Protein 6F55 (pdb70)

B-factor: mean 34.38, std 22.96, range [0.01, 75.54]

Organism: Gallus gallus (NCBI:txid9031)

Solvent-accessible surface area: 6065 Å² total; per-residue (Å²): 221,197,111,82,34,42,108,9,115,3,78,32,88,90,101,7,93,105,112,112,27,9,45,2,123,66,41,60,62,2,75,55,54,47,144,96,58,181,64,7,2,2,80,0,114,22,128,97,49,119,93,3,9,4,0,16,46,5,14,112,133,41,41,176,90,118,139,86,177,9,108,10,26,53,103,42,56,107,107,146,139,282

Sequence (82 aa):
MKVPGVRVRALYDYTGQEADELSFKAGEELMKISEEDEQGWCKGRLLTGHVGLYPANYVEKVGLAAATKGPAPNPPPILKVWMKVPGVRVRALYDYTGQEADELSFKAGEELMKISEEDEQGWCKGRLLTGHVGLYPANYVEKVGLAAATKGPAPNPPPILKVWMKVPGVRVRALYDYTGQEADELSFKAGEELMKISEEDEQGWCKGRLLTGHVGLYPANYVEKVGLAAATKGPAPNPPPILKVWMKVPGVRVRALYDYTGQEADELSFKAGEELMKISEEDEQGWCKGRLLTGHVGLYPANYVEKVGLAAATKGPAPNPPPILKVWMKVPGVRVRALYDYTGQEADELSFKAGEELMKISEEDEQGWCKGRLLTGHVGLYPANYVEKVGLAAATKGPAPNPPPILKVWMKVPGVRVRALYDYTGQEADELSFKAGEELMKISEEDEQGWCKGRLLTGHVGLYPANYVEKVGLAAATKGPAPNPPPILKVWMKVPGVRVRALYDYTGQEADELSFKAGEELMKISEEDEQGWCKGRLLTGHVGLYPANYVEKVGLAAATKGPAPNPPPILKVWMKVPGVRVRALYDYTGQEADELSFKAGEELMKISEEDEQGWCKGRLLTGHVGLYPANYVEKVGLAAATKGPAPNPPPILKVWMKVPGVRVRALYDYTGQEADELSFKAGEELMKISEEDEQGWCKGRLLTGHVGLYPANYVEKVGLAAATKGPAPNPPPILKVWMKVPGVRVRALYDYTGQEADELSFKAGEELMKISEEDEQGWCKGRLLTGHVGLYPANYVEKVGLAAATKGPAPNPPPILKVW

Secondary structure (DSSP, 8-state):
--S--EEEEESS--B-SSTTB-B--TT-EEEEEEEEPTTSEEEEEETT--EEEEEGGGEEE-SS---/--S--SPSP-SSS--

Radius of gyration: 12.19 Å; Cα contacts (8 Å, |Δi|>4): 163; chains: 2; bounding box: 37×34×23 Å

Foldseek 3Di:
DAFWWFWKAFQAADQDDDPFAGGDHHGFTWTFRADQDPQQWTWTAGPVRDTGIDRNVRIDGDDDDDD/DPDDDPDDDDDDPSD

InterPro domains:
  IPR001060 FCH domain [PF00611] (22-96)
  IPR001060 FCH domain [SM00055] (14-102)
  IPR001452 SH3 domain [PF14604] (383-433)
  IPR001452 SH3 domain [PR00452] (379-389)
  IPR001452 SH3 domain [PR00452] (393-408)
  IPR001452 SH3 domain [PR00452] (423-435)
  IPR001452 SH3 domain [PS50002] (376-437)
  IPR001452 SH3 domain [SM00326] (379-436)
  IPR027267 AH/BAR domain superfamily [G3DSA:1.20.1270.60] (1-291)
  IPR027267 AH/BAR domain superfamily [SSF103657] (21-302)
  IPR031160 F-BAR domain [PS51741] (10-280)
  IPR036028 SH3-like domain superfamily [SSF50044] (376-435)

CATH classification: 2.30.30.40

Structure (mmCIF, N/CA/C/O backbone):
data_6F55
#
_entry.id   6F55
#
_cell.length_a   1.000
_cell.length_b   1.000
_cell.length_c   1.000
_cell.angle_alpha   90.00
_cell.angle_beta   90.00
_cell.angle_gamma   90.00
#
_symmetry.space_group_name_H-M   'P 1'
#
loop_
_entity.id
_entity.type
_entity.pdbx_description
1 polymer 'PACSIN 3'
2 polymer PRR
#
loop_
_atom_site.group_PDB
_atom_site.id
_atom_site.type_symbol
_atom_site.label_atom_id
_atom_site.label_alt_id
_atom_site.label_comp_id
_atom_site.label_asym_id
_atom_site.label_entity_id
_atom_site.label_seq_id
_atom_site.pdbx_PDB_ins_code
_atom_site.Cartn_x
_atom_site.Cartn_y
_atom_site.Cartn_z
_atom_site.occupancy
_atom_site.B_iso_or_equiv
_atom_site.auth_seq_id
_atom_site.auth_comp_id
_atom_site.auth_asym_id
_atom_site.auth_atom_id
_atom_site.pdbx_PDB_model_num
ATOM 1 N N . MET A 1 1 ? -20.253 7.761 7.091 1.00 75.54 1 MET A N 1
ATOM 2 C CA . MET A 1 1 ? -18.852 7.995 6.722 1.00 14.31 1 MET A CA 1
ATOM 3 C C . MET A 1 1 ? -18.009 7.790 7.966 1.00 71.32 1 MET A C 1
ATOM 4 O O . MET A 1 1 ? -17.948 8.674 8.821 1.00 73.54 1 MET A O 1
ATOM 18 N N . LYS A 1 2 ? -17.347 6.636 8.079 1.00 53.54 2 LYS A N 1
ATOM 19 C CA . LYS A 1 2 ? -16.514 6.293 9.230 1.00 73.42 2 LYS A CA 1
ATOM 20 C C . LYS A 1 2 ? -15.093 5.951 8.800 1.00 32.20 2 LYS A C 1
ATOM 21 O O . LYS A 1 2 ? -14.150 6.342 9.488 1.00 64.35 2 LYS A O 1
ATOM 40 N N . VAL A 1 3 ? -14.917 5.257 7.673 1.00 22.25 3 VAL A N 1
ATOM 41 C CA . VAL A 1 3 ? -13.604 4.892 7.157 1.00 20.23 3 VAL A CA 1
ATOM 42 C C . VAL A 1 3 ? -13.606 5.122 5.639 1.00 71.32 3 VAL A C 1
ATOM 43 O O . VAL A 1 3 ? -13.808 4.175 4.872 1.00 63.45 3 VAL A O 1
ATOM 56 N N . PRO A 1 4 ? -13.439 6.370 5.165 1.00 73.53 4 PRO A N 1
ATOM 57 C CA . PRO A 1 4 ? -13.398 6.648 3.735 1.00 60.22 4 PRO A CA 1
ATOM 58 C C . PRO A 1 4 ? -12.081 6.083 3.170 1.00 61.41 4 PRO A C 1
ATOM 59 O O . PRO A 1 4 ? -11.214 5.607 3.914 1.00 44.54 4 PRO A O 1
ATOM 70 N N . GLY A 1 5 ? -11.914 6.073 1.846 1.00 23.40 5 GLY A N 1
ATOM 71 C CA . GLY A 1 5 ? -10.696 5.562 1.247 1.00 21.22 5 GLY A CA 1
ATOM 72 C C . GLY A 1 5 ? -9.541 6.478 1.629 1.00 74.22 5 GLY A C 1
ATOM 73 O O . GLY A 1 5 ? -9.665 7.702 1.503 1.00 41.02 5 GLY A O 1
ATOM 77 N N . VAL A 1 6 ? -8.390 5.904 1.995 1.00 54.53 6 VAL A N 1
ATOM 78 C CA . VAL A 1 6 ? -7.240 6.727 2.363 1.00 35.21 6 VAL A CA 1
ATOM 79 C C . VAL A 1 6 ? -6.410 6.703 1.090 1.00 54.03 6 VAL A C 1
ATOM 80 O O . VAL A 1 6 ? -5.950 5.647 0.654 1.00 35.13 6 VAL A O 1
ATOM 93 N N . ARG A 1 7 ? -6.241 7.865 0.470 1.00 34.24 7 ARG A N 1
ATOM 94 C CA . ARG A 1 7 ? -5.507 8.013 -0.773 1.00 31.41 7 ARG A CA 1
ATOM 95 C C . ARG A 1 7 ? -4.005 7.926 -0.552 1.00 2.22 7 ARG A C 1
ATOM 96 O O . ARG A 1 7 ? -3.453 8.780 0.146 1.00 42.34 7 ARG A O 1
ATOM 117 N N . VAL A 1 8 ? -3.348 6.922 -1.123 1.00 63.22 8 VAL A N 1
ATOM 118 C CA . VAL A 1 8 ? -1.893 6.766 -1.025 1.00 4.13 8 VAL A CA 1
ATOM 119 C C . VAL A 1 8 ? -1.351 6.488 -2.421 1.00 24.13 8 VAL A C 1
ATOM 120 O O . VAL A 1 8 ? -2.093 6.052 -3.307 1.00 2.22 8 VAL A O 1
ATOM 133 N N . ARG A 1 9 ? -0.052 6.713 -2.601 1.00 51.42 9 ARG A N 1
ATOM 134 C CA . ARG A 1 9 ? 0.666 6.527 -3.846 1.00 4.53 9 ARG A CA 1
ATOM 135 C C . ARG A 1 9 ? 1.900 5.685 -3.588 1.00 52.25 9 ARG A C 1
ATOM 136 O O . ARG A 1 9 ? 2.579 5.903 -2.578 1.00 42.34 9 ARG A O 1
ATOM 157 N N . ALA A 1 10 ? 2.184 4.726 -4.466 1.00 11.12 10 ALA A N 1
ATOM 158 C CA . ALA A 1 10 ? 3.366 3.886 -4.282 1.00 5.00 10 ALA A CA 1
ATOM 159 C C . ALA A 1 10 ? 4.625 4.604 -4.736 1.00 44.13 10 ALA A C 1
ATOM 160 O O . ALA A 1 10 ? 4.626 5.275 -5.771 1.00 44.42 10 ALA A O 1
ATOM 167 N N . LEU A 1 11 ? 5.682 4.449 -3.938 1.00 42.52 11 LEU A N 1
ATOM 168 C CA . LEU A 1 11 ? 6.998 5.033 -4.171 1.00 45.35 11 LEU A CA 1
ATOM 169 C C . LEU A 1 11 ? 7.800 4.215 -5.195 1.00 44.32 11 LEU A C 1
ATOM 170 O O . LEU A 1 11 ? 8.827 4.694 -5.680 1.00 33.34 11 LEU A O 1
ATOM 186 N N . TYR A 1 12 ? 7.373 2.986 -5.499 1.00 25.52 12 TYR A N 1
ATOM 187 C CA . TYR A 1 12 ? 7.992 2.058 -6.443 1.00 34.31 12 TYR A CA 1
ATOM 188 C C . TYR A 1 12 ? 6.880 1.203 -7.068 1.00 11.44 12 TYR A C 1
ATOM 189 O O . TYR A 1 12 ? 5.708 1.331 -6.715 1.00 60.23 12 TYR A O 1
ATOM 207 N N . ASP A 1 13 ? 7.237 0.372 -8.038 1.00 35.22 13 ASP A N 1
ATOM 208 C CA . ASP A 1 13 ? 6.343 -0.520 -8.780 1.00 32.12 13 ASP A CA 1
ATOM 209 C C . ASP A 1 13 ? 6.548 -1.951 -8.277 1.00 32.20 13 ASP A C 1
ATOM 210 O O . ASP A 1 13 ? 7.606 -2.531 -8.541 1.00 34.23 13 ASP A O 1
ATOM 219 N N . TYR A 1 14 ? 5.596 -2.492 -7.505 1.00 65.15 14 TYR A N 1
ATOM 220 C CA . TYR A 1 14 ? 5.615 -3.840 -6.917 1.00 14.10 14 TYR A CA 1
ATOM 221 C C . TYR A 1 14 ? 4.256 -4.519 -7.152 1.00 1.43 14 TYR A C 1
ATOM 222 O O . TYR A 1 14 ? 3.248 -3.823 -7.323 1.00 34.23 14 TYR A O 1
ATOM 240 N N . THR A 1 15 ? 4.198 -5.856 -7.123 1.00 63.23 15 THR A N 1
ATOM 241 C CA . THR A 1 15 ? 2.964 -6.599 -7.350 1.00 64.24 15 THR A CA 1
ATOM 242 C C . THR A 1 15 ? 2.737 -7.695 -6.296 1.00 3.30 15 THR A C 1
ATOM 243 O O . THR A 1 15 ? 3.043 -8.878 -6.485 1.00 1.31 15 THR A O 1
ATOM 254 N N . GLY A 1 16 ? 2.202 -7.285 -5.141 1.00 42.14 16 GLY A N 1
ATOM 255 C CA . GLY A 1 16 ? 1.874 -8.194 -4.055 1.00 24.33 16 GLY A CA 1
ATOM 256 C C . GLY A 1 16 ? 3.042 -9.079 -3.624 1.00 53.23 16 GLY A C 1
ATOM 257 O O . GLY A 1 16 ? 4.204 -8.736 -3.831 1.00 63.13 16 GLY A O 1
ATOM 261 N N . GLN A 1 17 ? 2.719 -10.153 -2.900 1.00 41.42 17 GLN A N 1
ATOM 262 C CA . GLN A 1 17 ? 3.679 -11.164 -2.458 1.00 25.31 17 GLN A CA 1
ATOM 263 C C . GLN A 1 17 ? 3.186 -12.567 -2.841 1.00 15.12 17 GLN A C 1
ATOM 264 O O . GLN A 1 17 ? 3.974 -13.508 -2.906 1.00 3.12 17 GLN A O 1
ATOM 278 N N . GLU A 1 18 ? 1.882 -12.713 -3.086 1.00 20.43 18 GLU A N 1
ATOM 279 C CA . GLU A 1 18 ? 1.190 -13.926 -3.482 1.00 44.21 18 GLU A CA 1
ATOM 280 C C . GLU A 1 18 ? 0.053 -13.482 -4.414 1.00 54.03 18 GLU A C 1
ATOM 281 O O . GLU A 1 18 ? -0.146 -12.280 -4.632 1.00 3.44 18 GLU A O 1
ATOM 293 N N . ALA A 1 19 ? -0.723 -14.432 -4.941 1.00 2.20 19 ALA A N 1
ATOM 294 C CA . ALA A 1 19 ? -1.839 -14.180 -5.848 1.00 33.20 19 ALA A CA 1
ATOM 295 C C . ALA A 1 19 ? -3.066 -13.525 -5.188 1.00 74.31 19 ALA A C 1
ATOM 296 O O . ALA A 1 19 ? -4.045 -13.270 -5.884 1.00 54.54 19 ALA A O 1
ATOM 303 N N . ASP A 1 20 ? -3.070 -13.293 -3.874 1.00 44.41 20 ASP A N 1
ATOM 304 C CA . ASP A 1 20 ? -4.194 -12.686 -3.140 1.00 24.42 20 ASP A CA 1
ATOM 305 C C . ASP A 1 20 ? -3.974 -11.202 -2.850 1.00 54.23 20 ASP A C 1
ATOM 306 O O . ASP A 1 20 ? -4.843 -10.528 -2.279 1.00 74.34 20 ASP A O 1
ATOM 315 N N . GLU A 1 21 ? -2.829 -10.678 -3.271 1.00 2.52 21 GLU A N 1
ATOM 316 C CA . GLU A 1 21 ? -2.441 -9.303 -3.051 1.00 45.24 21 GLU A CA 1
ATOM 317 C C . GLU A 1 21 ? -2.669 -8.498 -4.330 1.00 12.10 21 GLU A C 1
ATOM 318 O O . GLU A 1 21 ? -2.753 -9.054 -5.427 1.00 15.30 21 GLU A O 1
ATOM 330 N N . LEU A 1 22 ? -2.820 -7.186 -4.162 1.00 22.55 22 LEU A N 1
ATOM 331 C CA . LEU A 1 22 ? -3.040 -6.181 -5.190 1.00 33.23 22 LEU A CA 1
ATOM 332 C C . LEU A 1 22 ? -1.740 -5.887 -5.922 1.00 61.44 22 LEU A C 1
ATOM 333 O O . LEU A 1 22 ? -0.644 -6.099 -5.394 1.00 64.41 22 LEU A O 1
ATOM 349 N N . SER A 1 23 ? -1.879 -5.257 -7.083 1.00 42.02 23 SER A N 1
ATOM 350 C CA . SER A 1 23 ? -0.767 -4.859 -7.912 1.00 15.23 23 SER A CA 1
ATOM 351 C C . SER A 1 23 ? -0.903 -3.365 -8.147 1.00 13.44 23 SER A C 1
ATOM 352 O O . SER A 1 23 ? -1.975 -2.895 -8.536 1.00 51.04 23 SER A O 1
ATOM 360 N N . PHE A 1 24 ? 0.154 -2.591 -7.917 1.00 24.53 24 PHE A N 1
ATOM 361 C CA . PHE A 1 24 ? 0.124 -1.154 -8.162 1.00 14.42 24 PHE A CA 1
ATOM 362 C C . PHE A 1 24 ? 1.336 -0.797 -9.024 1.00 74.22 24 PHE A C 1
ATOM 363 O O . PHE A 1 24 ? 2.234 -1.618 -9.214 1.00 72.12 24 PHE A O 1
ATOM 380 N N . LYS A 1 25 ? 1.348 0.405 -9.594 1.00 42.03 25 LYS A N 1
ATOM 381 C CA . LYS A 1 25 ? 2.434 0.904 -10.437 1.00 14.01 25 LYS A CA 1
ATOM 382 C C . LYS A 1 25 ? 3.099 2.063 -9.694 1.00 54.32 25 LYS A C 1
ATOM 383 O O . LYS A 1 25 ? 2.515 2.620 -8.757 1.00 64.41 25 LYS A O 1
ATOM 402 N N . ALA A 1 26 ? 4.338 2.398 -10.062 1.00 2.14 26 ALA A N 1
ATOM 403 C CA . ALA A 1 26 ? 5.047 3.499 -9.425 1.00 51.43 26 ALA A CA 1
ATOM 404 C C . ALA A 1 26 ? 4.263 4.774 -9.733 1.00 45.23 26 ALA A C 1
ATOM 405 O O . ALA A 1 26 ? 4.130 5.147 -10.901 1.00 40.41 26 ALA A O 1
ATOM 412 N N . GLY A 1 27 ? 3.772 5.459 -8.705 1.00 15.23 27 GLY A N 1
ATOM 413 C CA . GLY A 1 27 ? 2.995 6.679 -8.861 1.00 62.12 27 GLY A CA 1
ATOM 414 C C . GLY A 1 27 ? 1.486 6.439 -8.969 1.00 60.32 27 GLY A C 1
ATOM 415 O O . GLY A 1 27 ? 0.741 7.421 -8.987 1.00 31.33 27 GLY A O 1
ATOM 419 N N . GLU A 1 28 ? 1.036 5.179 -9.044 1.00 35.32 28 GLU A N 1
ATOM 420 C CA . GLU A 1 28 ? -0.384 4.828 -9.119 1.00 64.32 28 GLU A CA 1
ATOM 421 C C . GLU A 1 28 ? -1.016 5.208 -7.774 1.00 53.02 28 GLU A C 1
ATOM 422 O O . GLU A 1 28 ? -0.314 5.290 -6.762 1.00 12.00 28 GLU A O 1
ATOM 434 N N . GLU A 1 29 ? -2.328 5.403 -7.725 1.00 40.14 29 GLU A N 1
ATOM 435 C CA . GLU A 1 29 ? -3.050 5.765 -6.514 1.00 71.34 29 GLU A CA 1
ATOM 436 C C . GLU A 1 29 ? -3.990 4.638 -6.111 1.00 25.54 29 GLU A C 1
ATOM 437 O O . GLU A 1 29 ? -4.705 4.068 -6.934 1.00 23.42 29 GLU A O 1
ATOM 449 N N . LEU A 1 30 ? -4.042 4.335 -4.821 1.00 34.44 30 LEU A N 1
ATOM 450 C CA . LEU A 1 30 ? -4.883 3.290 -4.247 1.00 51.14 30 LEU A CA 1
ATOM 451 C C . LEU A 1 30 ? -5.593 3.852 -3.019 1.00 41.01 30 LEU A C 1
ATOM 452 O O . LEU A 1 30 ? -5.127 4.823 -2.411 1.00 51.23 30 LEU A O 1
ATOM 468 N N . MET A 1 31 ? -6.705 3.220 -2.635 1.00 23.12 31 MET A N 1
ATOM 469 C CA . MET A 1 31 ? -7.503 3.628 -1.495 1.00 53.11 31 MET A CA 1
ATOM 470 C C . MET A 1 31 ? -7.514 2.537 -0.445 1.00 32.25 31 MET A C 1
ATOM 471 O O . MET A 1 31 ? -8.104 1.479 -0.649 1.00 40.33 31 MET A O 1
ATOM 485 N N . LYS A 1 32 ? -6.836 2.734 0.679 1.00 0.00 32 LYS A N 1
ATOM 486 C CA . LYS A 1 32 ? -6.868 1.719 1.724 1.00 1.02 32 LYS A CA 1
ATOM 487 C C . LYS A 1 32 ? -8.279 1.682 2.282 1.00 14.32 32 LYS A C 1
ATOM 488 O O . LYS A 1 32 ? -8.921 2.735 2.377 1.00 14.22 32 LYS A O 1
ATOM 507 N N . ILE A 1 33 ? -8.731 0.494 2.687 1.00 43.03 33 ILE A N 1
ATOM 508 C CA . ILE A 1 33 ? -10.062 0.320 3.243 1.00 22.14 33 ILE A CA 1
ATOM 509 C C . ILE A 1 33 ? -10.035 -0.378 4.612 1.00 60.14 33 ILE A C 1
ATOM 510 O O . ILE A 1 33 ? -10.976 -0.239 5.399 1.00 32.20 33 ILE A O 1
ATOM 526 N N . SER A 1 34 ? -8.957 -1.083 4.944 1.00 42.45 34 SER A N 1
ATOM 527 C CA . SER A 1 34 ? -8.785 -1.786 6.206 1.00 41.31 34 SER A CA 1
ATOM 528 C C . SER A 1 34 ? -7.510 -1.264 6.880 1.00 32.35 34 SER A C 1
ATOM 529 O O . SER A 1 34 ? -6.908 -0.312 6.402 1.00 3.45 34 SER A O 1
ATOM 537 N N . GLU A 1 35 ? -7.137 -1.782 8.042 1.00 32.10 35 GLU A N 1
ATOM 538 C CA . GLU A 1 35 ? -5.957 -1.340 8.783 1.00 44.11 35 GLU A CA 1
ATOM 539 C C . GLU A 1 35 ? -4.702 -2.159 8.488 1.00 34.30 35 GLU A C 1
ATOM 540 O O . GLU A 1 35 ? -4.747 -3.192 7.809 1.00 40.45 35 GLU A O 1
ATOM 552 N N . GLU A 1 36 ? -3.579 -1.660 8.992 1.00 32.22 36 GLU A N 1
ATOM 553 C CA . GLU A 1 36 ? -2.268 -2.252 8.870 1.00 65.42 36 GLU A CA 1
ATOM 554 C C . GLU A 1 36 ? -2.110 -3.441 9.821 1.00 41.43 36 GLU A C 1
ATOM 555 O O . GLU A 1 36 ? -2.698 -3.483 10.907 1.00 60.12 36 GLU A O 1
ATOM 567 N N . ASP A 1 37 ? -1.312 -4.411 9.393 1.00 74.22 37 ASP A N 1
ATOM 568 C CA . ASP A 1 37 ? -0.974 -5.637 10.103 1.00 61.41 37 ASP A CA 1
ATOM 569 C C . ASP A 1 37 ? 0.424 -5.512 10.684 1.00 22.25 37 ASP A C 1
ATOM 570 O O . ASP A 1 37 ? 1.183 -4.606 10.335 1.00 41.45 37 ASP A O 1
ATOM 579 N N . GLU A 1 38 ? 0.828 -6.491 11.487 1.00 75.44 38 GLU A N 1
ATOM 580 C CA . GLU A 1 38 ? 2.139 -6.540 12.119 1.00 3.04 38 GLU A CA 1
ATOM 581 C C . GLU A 1 38 ? 3.280 -6.612 11.084 1.00 43.25 38 GLU A C 1
ATOM 582 O O . GLU A 1 38 ? 4.409 -6.218 11.368 1.00 20.50 38 GLU A O 1
ATOM 594 N N . GLN A 1 39 ? 2.995 -7.087 9.865 1.00 5.52 39 GLN A N 1
ATOM 595 C CA . GLN A 1 39 ? 3.930 -7.220 8.738 1.00 74.21 39 GLN A CA 1
ATOM 596 C C . GLN A 1 39 ? 3.893 -5.973 7.827 1.00 14.54 39 GLN A C 1
ATOM 597 O O . GLN A 1 39 ? 4.467 -5.971 6.731 1.00 1.05 39 GLN A O 1
ATOM 611 N N . GLY A 1 40 ? 3.181 -4.915 8.231 1.00 51.31 40 GLY A N 1
ATOM 612 C CA . GLY A 1 40 ? 3.063 -3.695 7.448 1.00 1.53 40 GLY A CA 1
ATOM 613 C C . GLY A 1 40 ? 2.183 -3.925 6.221 1.00 11.21 40 GLY A C 1
ATOM 614 O O . GLY A 1 40 ? 2.391 -3.317 5.170 1.00 24.20 40 GLY A O 1
ATOM 618 N N . TRP A 1 41 ? 1.294 -4.915 6.279 1.00 13.33 41 TRP A N 1
ATOM 619 C CA . TRP A 1 41 ? 0.367 -5.261 5.218 1.00 74.34 41 TRP A CA 1
ATOM 620 C C . TRP A 1 41 ? -0.884 -4.412 5.404 1.00 72.31 41 TRP A C 1
ATOM 621 O O . TRP A 1 41 ? -1.321 -4.260 6.543 1.00 64.44 41 TRP A O 1
ATOM 642 N N . CYS A 1 42 ? -1.466 -3.873 4.331 1.00 63.44 42 CYS A N 1
ATOM 643 C CA . CYS A 1 42 ? -2.684 -3.071 4.410 1.00 64.22 42 CYS A CA 1
ATOM 644 C C . CYS A 1 42 ? -3.641 -3.567 3.341 1.00 13.33 42 CYS A C 1
ATOM 645 O O . CYS A 1 42 ? -3.229 -3.834 2.215 1.00 61.14 42 CYS A O 1
ATOM 653 N N . LYS A 1 43 ? -4.924 -3.682 3.679 1.00 63.32 43 LYS A N 1
ATOM 654 C CA . LYS A 1 43 ? -5.953 -4.132 2.751 1.00 62.24 43 LYS A CA 1
ATOM 655 C C . LYS A 1 43 ? -6.618 -2.892 2.177 1.00 4.50 43 LYS A C 1
ATOM 656 O O . LYS A 1 43 ? -6.956 -1.958 2.917 1.00 21.35 43 LYS A O 1
ATOM 675 N N . GLY A 1 44 ? -6.787 -2.844 0.861 1.00 65.44 44 GLY A N 1
ATOM 676 C CA . GLY A 1 44 ? -7.389 -1.701 0.203 1.00 1.25 44 GLY A CA 1
ATOM 677 C C . GLY A 1 44 ? -8.004 -2.050 -1.132 1.00 74.32 44 GLY A C 1
ATOM 678 O O . GLY A 1 44 ? -8.152 -3.226 -1.487 1.00 74.12 44 GLY A O 1
ATOM 682 N N . ARG A 1 45 ? -8.421 -1.000 -1.837 1.00 63.42 45 ARG A N 1
ATOM 683 C CA . ARG A 1 45 ? -9.049 -1.065 -3.135 1.00 52.43 45 ARG A CA 1
ATOM 684 C C . ARG A 1 45 ? -8.410 -0.111 -4.117 1.00 21.30 45 ARG A C 1
ATOM 685 O O . ARG A 1 45 ? -8.174 1.063 -3.813 1.00 20.41 45 ARG A O 1
ATOM 706 N N . LEU A 1 46 ? -8.095 -0.631 -5.294 1.00 61.44 46 LEU A N 1
ATOM 707 C CA . LEU A 1 46 ? -7.537 0.194 -6.359 1.00 14.12 46 LEU A CA 1
ATOM 708 C C . LEU A 1 46 ? -8.700 1.000 -6.936 1.00 1.04 46 LEU A C 1
ATOM 709 O O . LEU A 1 46 ? -9.867 0.653 -6.746 1.00 63.14 46 LEU A O 1
ATOM 725 N N . LEU A 1 47 ? -8.400 2.045 -7.707 1.00 40.41 47 LEU A N 1
ATOM 726 C CA . LEU A 1 47 ? -9.434 2.875 -8.338 1.00 64.43 47 LEU A CA 1
ATOM 727 C C . LEU A 1 47 ? -10.296 2.076 -9.331 1.00 54.11 47 LEU A C 1
ATOM 728 O O . LEU A 1 47 ? -11.385 2.526 -9.680 1.00 2.14 47 LEU A O 1
ATOM 744 N N . THR A 1 48 ? -9.831 0.905 -9.778 1.00 53.01 48 THR A N 1
ATOM 745 C CA . THR A 1 48 ? -10.546 0.024 -10.697 1.00 25.53 48 THR A CA 1
ATOM 746 C C . THR A 1 48 ? -11.521 -0.898 -9.919 1.00 44.42 48 THR A C 1
ATOM 747 O O . THR A 1 48 ? -12.215 -1.734 -10.507 1.00 23.22 48 THR A O 1
ATOM 758 N N . GLY A 1 49 ? -11.550 -0.794 -8.583 1.00 22.24 49 GLY A N 1
ATOM 759 C CA . GLY A 1 49 ? -12.396 -1.582 -7.695 1.00 64.42 49 GLY A CA 1
ATOM 760 C C . GLY A 1 49 ? -11.747 -2.898 -7.255 1.00 31.41 49 GLY A C 1
ATOM 761 O O . GLY A 1 49 ? -12.377 -3.659 -6.513 1.00 60.21 49 GLY A O 1
ATOM 765 N N . HIS A 1 50 ? -10.526 -3.203 -7.719 1.00 44.02 50 HIS A N 1
ATOM 766 C CA . HIS A 1 50 ? -9.813 -4.425 -7.349 1.00 74.34 50 HIS A CA 1
ATOM 767 C C . HIS A 1 50 ? -9.556 -4.404 -5.851 1.00 1.41 50 HIS A C 1
ATOM 768 O O . HIS A 1 50 ? -9.248 -3.344 -5.310 1.00 53.13 50 HIS A O 1
ATOM 782 N N . VAL A 1 51 ? -9.666 -5.558 -5.197 1.00 4.04 51 VAL A N 1
ATOM 783 C CA . VAL A 1 51 ? -9.487 -5.742 -3.761 1.00 2.54 51 VAL A CA 1
ATOM 784 C C . VAL A 1 51 ? -8.300 -6.657 -3.466 1.00 4.13 51 VAL A C 1
ATOM 785 O O . VAL A 1 51 ? -7.989 -7.540 -4.267 1.00 75.24 51 VAL A O 1
ATOM 798 N N . GLY A 1 52 ? -7.651 -6.464 -2.318 1.00 44.43 52 GLY A N 1
ATOM 799 C CA . GLY A 1 52 ? -6.535 -7.294 -1.888 1.00 71.23 52 GLY A CA 1
ATOM 800 C C . GLY A 1 52 ? -5.676 -6.569 -0.864 1.00 53.04 52 GLY A C 1
ATOM 801 O O . GLY A 1 52 ? -6.084 -5.542 -0.310 1.00 53.54 52 GLY A O 1
ATOM 805 N N . LEU A 1 53 ? -4.515 -7.148 -0.577 1.00 34.25 53 LEU A N 1
ATOM 806 C CA . LEU A 1 53 ? -3.507 -6.630 0.342 1.00 34.52 53 LEU A CA 1
ATOM 807 C C . LEU A 1 53 ? -2.443 -5.918 -0.498 1.00 60.43 53 LEU A C 1
ATOM 808 O O . LEU A 1 53 ? -2.185 -6.324 -1.625 1.00 73.35 53 LEU A O 1
ATOM 824 N N . TYR A 1 54 ? -1.826 -4.853 0.001 1.00 12.33 54 TYR A N 1
ATOM 825 C CA . TYR A 1 54 ? -0.780 -4.085 -0.668 1.00 71.22 54 TYR A CA 1
ATOM 826 C C . TYR A 1 54 ? 0.278 -3.792 0.400 1.00 35.13 54 TYR A C 1
ATOM 827 O O . TYR A 1 54 ? -0.084 -3.548 1.561 1.00 74.12 54 TYR A O 1
ATOM 845 N N . PRO A 1 55 ? 1.577 -3.808 0.059 1.00 20.55 55 PRO A N 1
ATOM 846 C CA . PRO A 1 55 ? 2.599 -3.553 1.056 1.00 1.52 55 PRO A CA 1
ATOM 847 C C . PRO A 1 55 ? 2.574 -2.078 1.473 1.00 61.23 55 PRO A C 1
ATOM 848 O O . PRO A 1 55 ? 3.026 -1.215 0.718 1.00 23.33 55 PRO A O 1
ATOM 859 N N . ALA A 1 56 ? 2.061 -1.785 2.673 1.00 0.00 56 ALA A N 1
ATOM 860 C CA . ALA A 1 56 ? 1.964 -0.430 3.207 1.00 4.22 56 ALA A CA 1
ATOM 861 C C . ALA A 1 56 ? 3.328 0.248 3.237 1.00 21.13 56 ALA A C 1
ATOM 862 O O . ALA A 1 56 ? 3.438 1.425 2.902 1.00 12.23 56 ALA A O 1
ATOM 869 N N . ASN A 1 57 ? 4.369 -0.528 3.533 1.00 44.21 57 ASN A N 1
ATOM 870 C CA . ASN A 1 57 ? 5.747 -0.060 3.617 1.00 1.23 57 ASN A CA 1
ATOM 871 C C . ASN A 1 57 ? 6.292 0.484 2.291 1.00 51.41 57 ASN A C 1
ATOM 872 O O . ASN A 1 57 ? 7.372 1.064 2.281 1.00 25.33 57 ASN A O 1
ATOM 883 N N . TYR A 1 58 ? 5.607 0.280 1.160 1.00 14.03 58 TYR A N 1
ATOM 884 C CA . TYR A 1 58 ? 6.046 0.727 -0.161 1.00 64.52 58 TYR A CA 1
ATOM 885 C C . TYR A 1 58 ? 5.253 1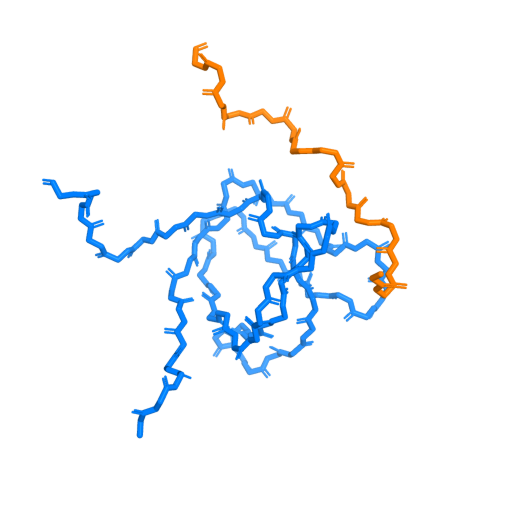.941 -0.667 1.00 32.43 58 TYR A C 1
ATOM 886 O O . TYR A 1 58 ? 5.479 2.382 -1.798 1.00 44.35 58 TYR A O 1
ATOM 904 N N . VAL A 1 59 ? 4.334 2.493 0.134 1.00 3.32 59 VAL A N 1
ATOM 905 C CA . VAL A 1 59 ? 3.506 3.626 -0.272 1.00 73.44 59 VAL A CA 1
ATOM 906 C C . VAL A 1 59 ? 3.440 4.705 0.819 1.00 61.15 59 VAL A C 1
ATOM 907 O O . VAL A 1 59 ? 3.909 4.511 1.945 1.00 24.14 59 VAL A O 1
ATOM 920 N N . GLU A 1 60 ? 2.893 5.873 0.484 1.00 75.23 60 GLU A N 1
ATOM 921 C CA . GLU A 1 60 ? 2.716 6.997 1.398 1.00 75.23 60 GLU A CA 1
ATOM 922 C C . GLU A 1 60 ? 1.539 7.843 0.915 1.00 2.13 60 GLU A C 1
ATOM 923 O O . GLU A 1 60 ? 1.073 7.682 -0.216 1.00 22.34 60 GLU A O 1
ATOM 935 N N . LYS A 1 61 ? 1.013 8.709 1.781 1.00 34.32 61 LYS A N 1
ATOM 936 C CA . LYS A 1 61 ? -0.117 9.564 1.450 1.00 55.24 61 LYS A CA 1
ATOM 937 C C . LYS A 1 61 ? 0.250 10.575 0.397 1.00 72.44 61 LYS A C 1
ATOM 938 O O . LYS A 1 61 ? 1.413 10.936 0.206 1.00 23.34 61 LYS A O 1
ATOM 957 N N . VAL A 1 62 ? -0.792 11.039 -0.275 1.00 12.45 62 VAL A N 1
ATOM 958 C CA . VAL A 1 62 ? -0.701 12.046 -1.306 1.00 33.14 62 VAL A CA 1
ATOM 959 C C . VAL A 1 62 ? -1.957 12.918 -1.150 1.00 53.31 62 VAL A C 1
ATOM 960 O O . VAL A 1 62 ? -2.691 13.209 -2.091 1.00 60.31 62 VAL A O 1
ATOM 973 N N . GLY A 1 63 ? -2.248 13.265 0.107 1.00 5.55 63 GLY A N 1
ATOM 974 C CA . GLY A 1 63 ? -3.397 14.050 0.502 1.00 43.02 63 GLY A CA 1
ATOM 975 C C . GLY A 1 63 ? -3.055 15.514 0.686 1.00 60.22 63 GLY A C 1
ATOM 976 O O . GLY A 1 63 ? -3.393 16.334 -0.168 1.00 60.43 63 GLY A O 1
ATOM 980 N N . LEU A 1 64 ? -2.429 15.865 1.803 1.00 71.33 64 LEU A N 1
ATOM 981 C CA . LEU A 1 64 ? -2.043 17.222 2.163 1.00 54.15 64 LEU A CA 1
ATOM 982 C C . LEU A 1 64 ? -0.620 17.198 2.708 1.00 64.35 64 LEU A C 1
ATOM 983 O O . LEU A 1 64 ? -0.006 16.129 2.775 1.00 44.03 64 LEU A O 1
ATOM 999 N N . ALA A 1 65 ? -0.072 18.355 3.073 1.00 23.20 65 ALA A N 1
ATOM 1000 C CA . ALA A 1 65 ? 1.273 18.432 3.634 1.00 73.14 65 ALA A CA 1
ATOM 1001 C C . ALA A 1 65 ? 1.290 17.686 4.982 1.00 1.51 65 ALA A C 1
ATOM 1002 O O . ALA A 1 65 ? 0.230 17.341 5.521 1.00 1.00 65 ALA A O 1
ATOM 1009 N N . ALA A 1 66 ? 2.476 17.418 5.537 1.00 20.11 66 ALA A N 1
ATOM 1010 C CA . ALA A 1 66 ? 2.589 16.726 6.824 1.00 1.22 66 ALA A CA 1
ATOM 1011 C C . ALA A 1 66 ? 2.034 17.584 7.977 1.00 5.34 66 ALA A C 1
ATOM 1012 O O . ALA A 1 66 ? 1.703 17.032 9.033 1.00 73.22 66 ALA A O 1
ATOM 1019 N N . ALA A 1 67 ? 1.872 18.889 7.717 1.00 72.33 67 ALA A N 1
ATOM 1020 C CA . ALA A 1 67 ? 1.382 20.018 8.495 1.00 53.54 67 ALA A CA 1
ATOM 1021 C C . ALA A 1 67 ? 2.558 20.962 8.630 1.00 60.44 67 ALA A C 1
ATOM 1022 O O . ALA A 1 67 ? 2.530 22.017 7.976 1.00 42.15 67 ALA A O 1
ATOM 1029 N N . THR B 2 1 ? -0.247 -12.384 10.430 1.00 14.30 101 THR B N 1
ATOM 1030 C CA . THR B 2 1 ? -0.712 -11.752 9.188 1.00 54.14 101 THR B CA 1
ATOM 1031 C C . THR B 2 1 ? -1.124 -12.841 8.188 1.00 22.10 101 THR B C 1
ATOM 1032 O O . THR B 2 1 ? -1.006 -14.024 8.508 1.00 65.35 101 THR B O 1
ATOM 1043 N N . LYS B 2 2 ? -1.608 -12.466 6.993 1.00 0.32 102 LYS B N 1
ATOM 1044 C CA . LYS B 2 2 ? -1.994 -13.434 5.966 1.00 4.04 102 LYS B CA 1
ATOM 1045 C C . LYS B 2 2 ? -0.751 -14.209 5.535 1.00 4.52 102 LYS B C 1
ATOM 1046 O O . LYS B 2 2 ? -0.671 -15.404 5.830 1.00 13.43 102 LYS B O 1
ATOM 1065 N N . GLY B 2 3 ? 0.221 -13.524 4.924 1.00 21.21 103 GLY B N 1
ATOM 1066 C CA . GLY B 2 3 ? 1.475 -14.095 4.457 1.00 60.45 103 GLY B CA 1
ATOM 1067 C C . GLY B 2 3 ? 2.653 -13.168 4.745 1.00 4.40 103 GLY B C 1
ATOM 1068 O O . GLY B 2 3 ? 2.442 -11.966 4.928 1.00 2.51 103 GLY B O 1
ATOM 1072 N N . PRO B 2 4 ? 3.894 -13.680 4.758 1.00 45.23 104 PRO B N 1
ATOM 1073 C CA . PRO B 2 4 ? 5.086 -12.888 5.030 1.00 64.32 104 PRO B CA 1
ATOM 1074 C C . PRO B 2 4 ? 5.364 -11.919 3.880 1.00 44.25 104 PRO B C 1
ATOM 1075 O O . PRO B 2 4 ? 5.871 -12.306 2.827 1.00 21.31 104 PRO B O 1
ATOM 1086 N N . ALA B 2 5 ? 5.042 -10.650 4.123 1.00 40.11 105 ALA B N 1
ATOM 1087 C CA . ALA B 2 5 ? 5.176 -9.497 3.245 1.00 53.24 105 ALA B CA 1
ATOM 1088 C C . ALA B 2 5 ? 6.556 -9.348 2.571 1.00 24.40 105 ALA B C 1
ATOM 1089 O O . ALA B 2 5 ? 7.534 -9.985 2.972 1.00 4.11 105 ALA B O 1
ATOM 1096 N N . PRO B 2 6 ? 6.668 -8.449 1.570 1.00 75.23 106 PRO B N 1
ATOM 1097 C CA . PRO B 2 6 ? 7.932 -8.185 0.873 1.00 31.52 106 PRO B CA 1
ATOM 1098 C C . PRO B 2 6 ? 8.918 -7.384 1.727 1.00 35.24 106 PRO B C 1
ATOM 1099 O O . PRO B 2 6 ? 10.079 -7.178 1.363 1.00 74.43 106 PRO B O 1
ATOM 1110 N N . ASN B 2 7 ? 8.400 -6.915 2.853 1.00 25.54 107 ASN B N 1
ATOM 1111 C CA . ASN B 2 7 ? 9.037 -6.130 3.907 1.00 33.33 107 ASN B CA 1
ATOM 1112 C C . ASN B 2 7 ? 10.372 -6.765 4.350 1.00 3.43 107 ASN B C 1
ATOM 1113 O O . ASN B 2 7 ? 10.523 -7.989 4.252 1.00 44.41 107 ASN B O 1
ATOM 1124 N N . PRO B 2 8 ? 11.334 -5.984 4.879 1.00 52.23 108 PRO B N 1
ATOM 1125 C CA . PRO B 2 8 ? 11.291 -4.540 5.093 1.00 52.33 108 PRO B CA 1
ATOM 1126 C C . PRO B 2 8 ? 11.263 -3.762 3.759 1.00 31.41 108 PRO B C 1
ATOM 1127 O O . PRO B 2 8 ? 11.475 -4.358 2.698 1.00 14.00 108 PRO B O 1
ATOM 1138 N N . PRO B 2 9 ? 10.980 -2.447 3.764 1.00 23.14 109 PRO B N 1
ATOM 1139 C CA . PRO B 2 9 ? 10.947 -1.662 2.536 1.00 60.23 109 PRO B CA 1
ATOM 1140 C C . PRO B 2 9 ? 12.312 -1.673 1.823 1.00 54.55 109 PRO B C 1
ATOM 1141 O O . PRO B 2 9 ? 13.336 -1.941 2.458 1.00 5.20 109 PRO B O 1
ATOM 1152 N N . PRO B 2 10 ? 12.355 -1.355 0.516 1.00 1.14 110 PRO B N 1
ATOM 1153 C CA . PRO B 2 10 ? 13.580 -1.371 -0.262 1.00 4.41 110 PRO B CA 1
ATOM 1154 C C . PRO B 2 10 ? 14.508 -0.183 0.009 1.00 20.25 110 PRO B C 1
ATOM 1155 O O . PRO B 2 10 ? 15.642 -0.402 0.440 1.00 33.24 110 PRO B O 1
ATOM 1166 N N . ILE B 2 11 ? 14.075 1.055 -0.249 1.00 52.42 111 ILE B N 1
ATOM 1167 C CA . ILE B 2 11 ? 14.876 2.266 -0.065 1.00 63.41 111 ILE B CA 1
ATOM 1168 C C . ILE B 2 11 ? 13.995 3.389 0.531 1.00 20.30 111 ILE B C 1
ATOM 1169 O O . ILE B 2 11 ? 13.174 3.108 1.405 1.00 3.32 111 ILE B O 1
ATOM 1185 N N . LEU B 2 12 ? 14.204 4.640 0.094 1.00 2.20 112 LEU B N 1
ATOM 1186 C CA . LEU B 2 12 ? 13.519 5.886 0.453 1.00 4.42 112 LEU B CA 1
ATOM 1187 C C . LEU B 2 12 ? 13.148 5.989 1.943 1.00 12.41 112 LEU B C 1
ATOM 1188 O O . LEU B 2 12 ? 11.987 5.833 2.326 1.00 32.32 112 LEU B O 1
ATOM 1204 N N . LYS B 2 13 ? 14.144 6.241 2.801 1.00 21.35 113 LYS B N 1
ATOM 1205 C CA . LYS B 2 13 ? 13.957 6.388 4.247 1.00 14.01 113 LYS B CA 1
ATOM 1206 C C . LYS B 2 13 ? 15.059 7.231 4.890 1.00 35.30 113 LYS B C 1
ATOM 1207 O O . LYS B 2 13 ? 14.818 8.373 5.278 1.00 24.11 113 LYS B O 1
ATOM 1226 N N . VAL B 2 14 ? 16.271 6.682 4.965 1.00 72.45 114 VAL B N 1
ATOM 1227 C CA . VAL B 2 14 ? 17.473 7.249 5.563 1.00 3.20 114 VAL B CA 1
ATOM 1228 C C . VAL B 2 14 ? 17.904 8.572 4.952 1.00 0.45 114 VAL B C 1
ATOM 1229 O O . VAL B 2 14 ? 18.466 9.398 5.671 1.00 12.04 114 VAL B O 1
ATOM 1242 N N . TRP B 2 15 ? 17.562 8.792 3.683 1.00 33.22 115 TRP B N 1
ATOM 1243 C CA . TRP B 2 15 ? 17.921 10.006 2.953 1.00 1.14 115 TRP B CA 1
ATOM 1244 C C . TRP B 2 15 ? 19.434 10.179 3.040 1.00 61.14 115 TRP B C 1
ATOM 1245 O O . TRP B 2 15 ? 20.131 9.239 2.602 1.00 54.51 115 TRP B O 1
ATOM 1266 N N . MET A 1 1 ? -16.400 8.257 15.195 1.00 51.45 1 MET A N 2
ATOM 1267 C CA . MET A 1 1 ? -15.276 7.725 14.417 1.00 42.15 1 MET A CA 2
ATOM 1268 C C . MET A 1 1 ? -15.759 7.000 13.169 1.00 72.11 1 MET A C 2
ATOM 1269 O O . MET A 1 1 ? -16.792 6.328 13.199 1.00 3.34 1 MET A O 2
ATOM 1283 N N . LYS A 1 2 ? -15.061 7.232 12.055 1.00 71.41 2 LYS A N 2
ATOM 1284 C CA . LYS A 1 2 ? -15.258 6.665 10.719 1.00 43.21 2 LYS A CA 2
ATOM 1285 C C . LYS A 1 2 ? -13.890 6.687 10.042 1.00 22.33 2 LYS A C 2
ATOM 1286 O O . LYS A 1 2 ? -13.036 7.489 10.448 1.00 54.41 2 LYS A O 2
ATOM 1305 N N . VAL A 1 3 ? -13.670 5.890 8.993 1.00 14.34 3 VAL A N 2
ATOM 1306 C CA . VAL A 1 3 ? -12.389 5.862 8.295 1.00 13.44 3 VAL A CA 2
ATOM 1307 C C . VAL A 1 3 ? -12.591 5.720 6.778 1.00 32.13 3 VAL A C 2
ATOM 1308 O O . VAL A 1 3 ? -12.780 4.604 6.280 1.00 13.34 3 VAL A O 2
ATOM 1321 N N . PRO A 1 4 ? -12.597 6.822 6.005 1.00 52.01 4 PRO A N 2
ATOM 1322 C CA . PRO A 1 4 ? -12.735 6.730 4.558 1.00 34.55 4 PRO A CA 2
ATOM 1323 C C . PRO A 1 4 ? -11.434 6.157 3.980 1.00 72.30 4 PRO A C 2
ATOM 1324 O O . PRO A 1 4 ? -10.437 6.016 4.707 1.00 14.13 4 PRO A O 2
ATOM 1335 N N . GLY A 1 5 ? -11.427 5.806 2.690 1.00 42.54 5 GLY A N 2
ATOM 1336 C CA . GLY A 1 5 ? -10.238 5.259 2.068 1.00 54.21 5 GLY A CA 2
ATOM 1337 C C . GLY A 1 5 ? -9.106 6.278 2.128 1.00 60.32 5 GLY A C 2
ATOM 1338 O O . GLY A 1 5 ? -9.347 7.469 1.929 1.00 10.13 5 GLY A O 2
ATOM 1342 N N . VAL A 1 6 ? -7.875 5.822 2.366 1.00 63.21 6 VAL A N 2
ATOM 1343 C CA . VAL A 1 6 ? -6.725 6.722 2.447 1.00 4.21 6 VAL A CA 2
ATOM 1344 C C . VAL A 1 6 ? -6.015 6.604 1.108 1.00 73.22 6 VAL A C 2
ATOM 1345 O O . VAL A 1 6 ? -5.564 5.511 0.765 1.00 63.04 6 VAL A O 2
ATOM 1358 N N . ARG A 1 7 ? -5.963 7.699 0.338 1.00 61.10 7 ARG A N 2
ATOM 1359 C CA . ARG A 1 7 ? -5.286 7.701 -0.957 1.00 51.21 7 ARG A CA 2
ATOM 1360 C C . ARG A 1 7 ? -3.795 7.676 -0.662 1.00 74.02 7 ARG A C 2
ATOM 1361 O O . ARG A 1 7 ? -3.326 8.525 0.099 1.00 60.10 7 ARG A O 2
ATOM 1382 N N . VAL A 1 8 ? -3.056 6.725 -1.215 1.00 22.01 8 VAL A N 2
ATOM 1383 C CA . VAL A 1 8 ? -1.619 6.585 -1.002 1.00 11.24 8 VAL A CA 2
ATOM 1384 C C . VAL A 1 8 ? -0.978 6.296 -2.362 1.00 74.24 8 VAL A C 2
ATOM 1385 O O . VAL A 1 8 ? -1.562 5.571 -3.173 1.00 75.34 8 VAL A O 2
ATOM 1398 N N . ARG A 1 9 ? 0.177 6.909 -2.648 1.00 51.32 9 ARG A N 2
ATOM 1399 C CA . ARG A 1 9 ? 0.898 6.761 -3.909 1.00 22.43 9 ARG A CA 2
ATOM 1400 C C . ARG A 1 9 ? 2.073 5.817 -3.742 1.00 33.10 9 ARG A C 2
ATOM 1401 O O . ARG A 1 9 ? 2.825 5.891 -2.771 1.00 11.54 9 ARG A O 2
ATOM 1422 N N . ALA A 1 10 ? 2.204 4.911 -4.698 1.00 13.15 10 ALA A N 2
ATOM 1423 C CA . ALA A 1 10 ? 3.259 3.924 -4.760 1.00 13.32 10 ALA A CA 2
ATOM 1424 C C . ALA A 1 10 ? 4.532 4.592 -5.256 1.00 42.22 10 ALA A C 2
ATOM 1425 O O . ALA A 1 10 ? 4.526 5.135 -6.363 1.00 21.03 10 ALA A O 2
ATOM 1432 N N . LEU A 1 11 ? 5.606 4.565 -4.463 1.00 3.13 11 LEU A N 2
ATOM 1433 C CA . LEU A 1 11 ? 6.876 5.169 -4.870 1.00 12.15 11 LEU A CA 2
ATOM 1434 C C . LEU A 1 11 ? 7.765 4.162 -5.607 1.00 54.12 11 LEU A C 2
ATOM 1435 O O . LEU A 1 11 ? 8.733 4.584 -6.243 1.00 64.21 11 LEU A O 2
ATOM 1451 N N . TYR A 1 12 ? 7.438 2.867 -5.554 1.00 14.33 12 TYR A N 2
ATOM 1452 C CA . TYR A 1 12 ? 8.151 1.754 -6.181 1.00 65.15 12 TYR A CA 2
ATOM 1453 C C . TYR A 1 12 ? 7.106 0.937 -6.940 1.00 24.11 12 TYR A C 2
ATOM 1454 O O . TYR A 1 12 ? 5.903 1.102 -6.722 1.00 62.51 12 TYR A O 2
ATOM 1472 N N . ASP A 1 13 ? 7.528 -0.034 -7.743 1.00 35.04 13 ASP A N 2
ATOM 1473 C CA . ASP A 1 13 ? 6.648 -0.875 -8.555 1.00 30.53 13 ASP A CA 2
ATOM 1474 C C . ASP A 1 13 ? 6.779 -2.357 -8.187 1.00 21.20 13 ASP A C 2
ATOM 1475 O O . ASP A 1 13 ? 7.795 -2.985 -8.463 1.00 2.50 13 ASP A O 2
ATOM 1484 N N . TYR A 1 14 ? 5.778 -2.902 -7.488 1.00 3.34 14 TYR A N 2
ATOM 1485 C CA . TYR A 1 14 ? 5.719 -4.294 -7.036 1.00 11.22 14 TYR A CA 2
ATOM 1486 C C . TYR A 1 14 ? 4.291 -4.821 -7.227 1.00 71.11 14 TYR A C 2
ATOM 1487 O O . TYR A 1 14 ? 3.348 -4.024 -7.212 1.00 13.11 14 TYR A O 2
ATOM 1505 N N . THR A 1 15 ? 4.099 -6.141 -7.330 1.00 44.02 15 THR A N 2
ATOM 1506 C CA . THR A 1 15 ? 2.791 -6.759 -7.515 1.00 11.25 15 THR A CA 2
ATOM 1507 C C . THR A 1 15 ? 2.571 -7.837 -6.445 1.00 62.23 15 THR A C 2
ATOM 1508 O O . THR A 1 15 ? 2.763 -9.033 -6.686 1.00 44.32 15 THR A O 2
ATOM 1519 N N . GLY A 1 16 ? 2.167 -7.402 -5.247 1.00 33.44 16 GLY A N 2
ATOM 1520 C CA . GLY A 1 16 ? 1.879 -8.270 -4.111 1.00 54.25 16 GLY A CA 2
ATOM 1521 C C . GLY A 1 16 ? 3.048 -9.208 -3.806 1.00 53.21 16 GLY A C 2
ATOM 1522 O O . GLY A 1 16 ? 4.197 -8.934 -4.157 1.00 12.44 16 GLY A O 2
ATOM 1526 N N . GLN A 1 17 ? 2.770 -10.250 -3.025 1.00 32.41 17 GLN A N 2
ATOM 1527 C CA . GLN A 1 17 ? 3.713 -11.317 -2.677 1.00 1.43 17 GLN A CA 2
ATOM 1528 C C . GLN A 1 17 ? 3.064 -12.692 -2.949 1.00 4.14 17 GLN A C 2
ATOM 1529 O O . GLN A 1 17 ? 3.694 -13.723 -2.726 1.00 53.31 17 GLN A O 2
ATOM 1543 N N . GLU A 1 18 ? 1.793 -12.721 -3.360 1.00 34.42 18 GLU A N 2
ATOM 1544 C CA . GLU A 1 18 ? 1.003 -13.907 -3.663 1.00 72.50 18 GLU A CA 2
ATOM 1545 C C . GLU A 1 18 ? -0.055 -13.458 -4.699 1.00 34.44 18 GLU A C 2
ATOM 1546 O O . GLU A 1 18 ? -0.173 -12.254 -4.967 1.00 10.32 18 GLU A O 2
ATOM 1558 N N . ALA A 1 19 ? -0.832 -14.380 -5.276 1.00 40.23 19 ALA A N 2
ATOM 1559 C CA . ALA A 1 19 ? -1.863 -14.066 -6.269 1.00 62.41 19 ALA A CA 2
ATOM 1560 C C . ALA A 1 19 ? -3.172 -13.564 -5.643 1.00 73.52 19 ALA A C 2
ATOM 1561 O O . ALA A 1 19 ? -3.989 -12.953 -6.336 1.00 35.22 19 ALA A O 2
ATOM 1568 N N . ASP A 1 20 ? -3.395 -13.810 -4.351 1.00 44.53 20 ASP A N 2
ATOM 1569 C CA . ASP A 1 20 ? -4.600 -13.379 -3.626 1.00 42.03 20 ASP A CA 2
ATOM 1570 C C . ASP A 1 20 ? -4.445 -11.954 -3.060 1.00 33.42 20 ASP A C 2
ATOM 1571 O O . ASP A 1 20 ? -5.274 -11.462 -2.285 1.00 45.14 20 ASP A O 2
ATOM 1580 N N . GLU A 1 21 ? -3.356 -11.287 -3.432 1.00 53.31 21 GLU A N 2
ATOM 1581 C CA . GLU A 1 21 ? -2.965 -9.953 -3.024 1.00 12.30 21 GLU A CA 2
ATOM 1582 C C . GLU A 1 21 ? -3.177 -8.970 -4.195 1.00 24.15 21 GLU A C 2
ATOM 1583 O O . GLU A 1 21 ? -3.614 -9.363 -5.280 1.00 30.34 21 GLU A O 2
ATOM 1595 N N . LEU A 1 22 ? -3.029 -7.673 -3.923 1.00 72.31 22 LEU A N 2
ATOM 1596 C CA . LEU A 1 22 ? -3.164 -6.541 -4.839 1.00 73.23 22 LEU A CA 2
ATOM 1597 C C . LEU A 1 22 ? -1.910 -6.395 -5.705 1.00 4.51 22 LEU A C 2
ATOM 1598 O O . LEU A 1 22 ? -0.910 -7.079 -5.495 1.00 61.11 22 LEU A O 2
ATOM 1614 N N . SER A 1 23 ? -1.949 -5.432 -6.625 1.00 40.31 23 SER A N 2
ATOM 1615 C CA . SER A 1 23 ? -0.882 -5.108 -7.543 1.00 50.23 23 SER A CA 2
ATOM 1616 C C . SER A 1 23 ? -0.986 -3.619 -7.849 1.00 21.30 23 SER A C 2
ATOM 1617 O O . SER A 1 23 ? -2.088 -3.158 -8.151 1.00 60.53 23 SER A O 2
ATOM 1625 N N . PHE A 1 24 ? 0.102 -2.852 -7.752 1.00 13.51 24 PHE A N 2
ATOM 1626 C CA . PHE A 1 24 ? 0.107 -1.426 -8.071 1.00 0.02 24 PHE A CA 2
ATOM 1627 C C . PHE A 1 24 ? 1.404 -1.115 -8.845 1.00 14.15 24 PHE A C 2
ATOM 1628 O O . PHE A 1 24 ? 2.237 -1.999 -9.055 1.00 33.03 24 PHE A O 2
ATOM 1645 N N . LYS A 1 25 ? 1.598 0.120 -9.314 1.00 44.23 25 LYS A N 2
ATOM 1646 C CA . LYS A 1 25 ? 2.790 0.526 -10.071 1.00 23.04 25 LYS A CA 2
ATOM 1647 C C . LYS A 1 25 ? 3.288 1.855 -9.523 1.00 1.04 25 LYS A C 2
ATOM 1648 O O . LYS A 1 25 ? 2.497 2.572 -8.920 1.00 60.34 25 LYS A O 2
ATOM 1667 N N . ALA A 1 26 ? 4.556 2.215 -9.745 1.00 71.20 26 ALA A N 2
ATOM 1668 C CA . ALA A 1 26 ? 5.078 3.483 -9.247 1.00 34.14 26 ALA A CA 2
ATOM 1669 C C . ALA A 1 26 ? 4.270 4.625 -9.879 1.00 22.01 26 ALA A C 2
ATOM 1670 O O . ALA A 1 26 ? 4.295 4.795 -11.103 1.00 51.42 26 ALA A O 2
ATOM 1677 N N . GLY A 1 27 ? 3.600 5.424 -9.052 1.00 10.03 27 GLY A N 2
ATOM 1678 C CA . GLY A 1 27 ? 2.760 6.551 -9.440 1.00 30.02 27 GLY A CA 2
ATOM 1679 C C . GLY A 1 27 ? 1.271 6.241 -9.295 1.00 75.14 27 GLY A C 2
ATOM 1680 O O . GLY A 1 27 ? 0.460 7.170 -9.332 1.00 64.21 27 GLY A O 2
ATOM 1684 N N . GLU A 1 28 ? 0.891 4.969 -9.162 1.00 22.32 28 GLU A N 2
ATOM 1685 C CA . GLU A 1 28 ? -0.499 4.572 -9.005 1.00 11.14 28 GLU A CA 2
ATOM 1686 C C . GLU A 1 28 ? -0.962 5.036 -7.621 1.00 52.14 28 GLU A C 2
ATOM 1687 O O . GLU A 1 28 ? -0.155 5.096 -6.684 1.00 73.31 28 GLU A O 2
ATOM 1699 N N . GLU A 1 29 ? -2.255 5.328 -7.478 1.00 12.00 29 GLU A N 2
ATOM 1700 C CA . GLU A 1 29 ? -2.826 5.790 -6.225 1.00 52.02 29 GLU A CA 2
ATOM 1701 C C . GLU A 1 29 ? -3.952 4.852 -5.814 1.00 54.01 29 GLU A C 2
ATOM 1702 O O . GLU A 1 29 ? -5.010 4.793 -6.445 1.00 12.01 29 GLU A O 2
ATOM 1714 N N . LEU A 1 30 ? -3.711 4.089 -4.755 1.00 51.34 30 LEU A N 2
ATOM 1715 C CA . LEU A 1 30 ? -4.649 3.124 -4.199 1.00 25.44 30 LEU A CA 2
ATOM 1716 C C . LEU A 1 30 ? -5.298 3.726 -2.952 1.00 22.24 30 LEU A C 2
ATOM 1717 O O . LEU A 1 30 ? -4.766 4.664 -2.359 1.00 34.33 30 LEU A O 2
ATOM 1733 N N . MET A 1 31 ? -6.437 3.164 -2.538 1.00 11.23 31 MET A N 2
ATOM 1734 C CA . MET A 1 31 ? -7.214 3.606 -1.387 1.00 44.21 31 MET A CA 2
ATOM 1735 C C . MET A 1 31 ? -7.235 2.511 -0.329 1.00 63.41 31 MET A C 2
ATOM 1736 O O . MET A 1 31 ? -7.919 1.494 -0.487 1.00 31.21 31 MET A O 2
ATOM 1750 N N . LYS A 1 32 ? -6.448 2.675 0.732 1.00 34.43 32 LYS A N 2
ATOM 1751 C CA . LYS A 1 32 ? -6.410 1.703 1.826 1.00 5.13 32 LYS A CA 2
ATOM 1752 C C . LYS A 1 32 ? -7.785 1.663 2.488 1.00 61.31 32 LYS A C 2
ATOM 1753 O O . LYS A 1 32 ? -8.456 2.693 2.479 1.00 3.15 32 LYS A O 2
ATOM 1772 N N . ILE A 1 33 ? -8.202 0.529 3.066 1.00 22.11 33 ILE A N 2
ATOM 1773 C CA . ILE A 1 33 ? -9.500 0.428 3.736 1.00 53.42 33 ILE A CA 2
ATOM 1774 C C . ILE A 1 33 ? -9.437 -0.231 5.128 1.00 60.32 33 ILE A C 2
ATOM 1775 O O . ILE A 1 33 ? -10.460 -0.252 5.812 1.00 2.02 33 ILE A O 2
ATOM 1791 N N . SER A 1 34 ? -8.288 -0.751 5.561 1.00 3.41 34 SER A N 2
ATOM 1792 C CA . SER A 1 34 ? -8.079 -1.422 6.845 1.00 20.31 34 SER A CA 2
ATOM 1793 C C . SER A 1 34 ? -6.812 -0.883 7.526 1.00 22.03 34 SER A C 2
ATOM 1794 O O . SER A 1 34 ? -6.168 0.028 6.996 1.00 14.52 34 SER A O 2
ATOM 1802 N N . GLU A 1 35 ? -6.447 -1.409 8.698 1.00 51.52 35 GLU A N 2
ATOM 1803 C CA . GLU A 1 35 ? -5.243 -0.993 9.419 1.00 13.41 35 GLU A CA 2
ATOM 1804 C C . GLU A 1 35 ? -4.013 -1.775 8.918 1.00 61.14 35 GLU A C 2
ATOM 1805 O O . GLU A 1 35 ? -4.145 -2.697 8.107 1.00 71.23 35 GLU A O 2
ATOM 1817 N N . GLU A 1 36 ? -2.809 -1.363 9.323 1.00 20.02 36 GLU A N 2
ATOM 1818 C CA . GLU A 1 36 ? -1.553 -2.017 8.960 1.00 71.42 36 GLU A CA 2
ATOM 1819 C C . GLU A 1 36 ? -1.256 -3.122 9.974 1.00 60.33 36 GLU A C 2
ATOM 1820 O O . GLU A 1 36 ? -1.582 -2.981 11.155 1.00 64.45 36 GLU A O 2
ATOM 1832 N N . ASP A 1 37 ? -0.653 -4.216 9.521 1.00 11.12 37 ASP A N 2
ATOM 1833 C CA . ASP A 1 37 ? -0.272 -5.376 10.323 1.00 31.33 37 ASP A CA 2
ATOM 1834 C C . ASP A 1 37 ? 1.230 -5.382 10.615 1.00 61.00 37 ASP A C 2
ATOM 1835 O O . ASP A 1 37 ? 1.985 -4.620 10.020 1.00 74.33 37 ASP A O 2
ATOM 1844 N N . GLU A 1 38 ? 1.681 -6.330 11.440 1.00 32.52 38 GLU A N 2
ATOM 1845 C CA . GLU A 1 38 ? 3.069 -6.563 11.860 1.00 51.25 38 GLU A CA 2
ATOM 1846 C C . GLU A 1 38 ? 4.031 -6.840 10.685 1.00 35.41 38 GLU A C 2
ATOM 1847 O O . GLU A 1 38 ? 5.248 -6.787 10.847 1.00 71.02 38 GLU A O 2
ATOM 1859 N N . GLN A 1 39 ? 3.504 -7.188 9.508 1.00 43.02 39 GLN A N 2
ATOM 1860 C CA . GLN A 1 39 ? 4.256 -7.464 8.282 1.00 70.25 39 GLN A CA 2
ATOM 1861 C C . GLN A 1 39 ? 4.204 -6.246 7.340 1.00 22.14 39 GLN A C 2
ATOM 1862 O O . GLN A 1 39 ? 4.689 -6.309 6.208 1.00 64.24 39 GLN A O 2
ATOM 1876 N N . GLY A 1 40 ? 3.615 -5.129 7.778 1.00 35.32 40 GLY A N 2
ATOM 1877 C CA . GLY A 1 40 ? 3.496 -3.949 6.949 1.00 25.42 40 GLY A CA 2
ATOM 1878 C C . GLY A 1 40 ? 2.475 -4.219 5.847 1.00 61.15 40 GLY A C 2
ATOM 1879 O O . GLY A 1 40 ? 2.606 -3.714 4.732 1.00 32.33 40 GLY A O 2
ATOM 1883 N N . TRP A 1 41 ? 1.515 -5.109 6.104 1.00 54.43 41 TRP A N 2
ATOM 1884 C CA . TRP A 1 41 ? 0.457 -5.472 5.181 1.00 11.41 41 TRP A CA 2
ATOM 1885 C C . TRP A 1 41 ? -0.725 -4.553 5.429 1.00 34.41 41 TRP A C 2
ATOM 1886 O O . TRP A 1 41 ? -1.050 -4.275 6.586 1.00 72.35 41 TRP A O 2
ATOM 1907 N N . CYS A 1 42 ? -1.379 -4.125 4.352 1.00 2.34 42 CYS A N 2
ATOM 1908 C CA . CYS A 1 42 ? -2.549 -3.274 4.404 1.00 14.44 42 CYS A CA 2
ATOM 1909 C C . CYS A 1 42 ? -3.532 -3.797 3.362 1.00 54.44 42 CYS A C 2
ATOM 1910 O O . CYS A 1 42 ? -3.131 -4.232 2.286 1.00 33.33 42 CYS A O 2
ATOM 1918 N N . LYS A 1 43 ? -4.823 -3.813 3.671 1.00 21.52 43 LYS A N 2
ATOM 1919 C CA . LYS A 1 43 ? -5.877 -4.267 2.782 1.00 12.21 43 LYS A CA 2
ATOM 1920 C C . LYS A 1 43 ? -6.550 -3.012 2.260 1.00 43.42 43 LYS A C 2
ATOM 1921 O O . LYS A 1 43 ? -6.870 -2.090 3.018 1.00 40.53 43 LYS A O 2
ATOM 1940 N N . GLY A 1 44 ? -6.789 -2.959 0.957 1.00 72.52 44 GLY A N 2
ATOM 1941 C CA . GLY A 1 44 ? -7.402 -1.795 0.359 1.00 13.10 44 GLY A CA 2
ATOM 1942 C C . GLY A 1 44 ? -7.968 -2.092 -1.010 1.00 3.14 44 GLY A C 2
ATOM 1943 O O . GLY A 1 44 ? -8.094 -3.256 -1.411 1.00 3.21 44 GLY A O 2
ATOM 1947 N N . ARG A 1 45 ? -8.421 -1.032 -1.669 1.00 72.41 45 ARG A N 2
ATOM 1948 C CA . ARG A 1 45 ? -8.971 -1.072 -3.011 1.00 73.52 45 ARG A CA 2
ATOM 1949 C C . ARG A 1 45 ? -8.136 -0.171 -3.910 1.00 15.40 45 ARG A C 2
ATOM 1950 O O . ARG A 1 45 ? -7.380 0.669 -3.415 1.00 35.20 45 ARG A O 2
ATOM 1971 N N . LEU A 1 46 ? -8.239 -0.355 -5.221 1.00 33.12 46 LEU A N 2
ATOM 1972 C CA . LEU A 1 46 ? -7.555 0.477 -6.215 1.00 5.53 46 LEU A CA 2
ATOM 1973 C C . LEU A 1 46 ? -8.600 1.417 -6.818 1.00 2.30 46 LEU A C 2
ATOM 1974 O O . LEU A 1 46 ? -9.787 1.281 -6.507 1.00 73.32 46 LEU A O 2
ATOM 1990 N N . LEU A 1 47 ? -8.191 2.363 -7.669 1.00 3.32 47 LEU A N 2
ATOM 1991 C CA . LEU A 1 47 ? -9.141 3.285 -8.300 1.00 3.12 47 LEU A CA 2
ATOM 1992 C C . LEU A 1 47 ? -10.123 2.535 -9.204 1.00 60.32 47 LEU A C 2
ATOM 1993 O O . LEU A 1 47 ? -11.295 2.892 -9.230 1.00 64.11 47 LEU A O 2
ATOM 2009 N N . THR A 1 48 ? -9.681 1.468 -9.878 1.00 31.31 48 THR A N 2
ATOM 2010 C CA . THR A 1 48 ? -10.524 0.652 -10.754 1.00 52.44 48 THR A CA 2
ATOM 2011 C C . THR A 1 48 ? -11.487 -0.223 -9.925 1.00 60.13 48 THR A C 2
ATOM 2012 O O . THR A 1 48 ? -12.245 -1.002 -10.495 1.00 0.12 48 THR A O 2
ATOM 2023 N N . GLY A 1 49 ? -11.434 -0.176 -8.586 1.00 62.35 49 GLY A N 2
ATOM 2024 C CA . GLY A 1 49 ? -12.288 -0.975 -7.726 1.00 12.02 49 GLY A CA 2
ATOM 2025 C C . GLY A 1 49 ? -11.670 -2.328 -7.374 1.00 31.30 49 GLY A C 2
ATOM 2026 O O . GLY A 1 49 ? -12.325 -3.121 -6.692 1.00 32.40 49 GLY A O 2
ATOM 2030 N N . HIS A 1 50 ? -10.429 -2.603 -7.800 1.00 22.53 50 HIS A N 2
ATOM 2031 C CA . HIS A 1 50 ? -9.739 -3.859 -7.513 1.00 42.10 50 HIS A CA 2
ATOM 2032 C C . HIS A 1 50 ? -9.644 -4.011 -5.996 1.00 10.44 50 HIS A C 2
ATOM 2033 O O . HIS A 1 50 ? -9.559 -2.993 -5.307 1.00 73.43 50 HIS A O 2
ATOM 2047 N N . VAL A 1 51 ? -9.584 -5.229 -5.463 1.00 60.45 51 VAL A N 2
ATOM 2048 C CA . VAL A 1 51 ? -9.507 -5.491 -4.029 1.00 11.35 51 VAL A CA 2
ATOM 2049 C C . VAL A 1 51 ? -8.418 -6.526 -3.748 1.00 14.04 51 VAL A C 2
ATOM 2050 O O . VAL A 1 51 ? -8.361 -7.564 -4.408 1.00 13.42 51 VAL A O 2
ATOM 2063 N N . GLY A 1 52 ? -7.576 -6.260 -2.745 1.00 65.31 52 GLY A N 2
ATOM 2064 C CA . GLY A 1 52 ? -6.501 -7.162 -2.351 1.00 72.41 52 GLY A CA 2
ATOM 2065 C C . GLY A 1 52 ? -5.653 -6.580 -1.221 1.00 10.13 52 GLY A C 2
ATOM 2066 O O . GLY A 1 52 ? -5.959 -5.513 -0.676 1.00 42.20 52 GLY A O 2
ATOM 2070 N N . LEU A 1 53 ? -4.646 -7.346 -0.807 1.00 21.24 53 LEU A N 2
ATOM 2071 C CA . LEU A 1 53 ? -3.668 -7.020 0.231 1.00 11.34 53 LEU A CA 2
ATOM 2072 C C . LEU A 1 53 ? -2.505 -6.361 -0.495 1.00 41.23 53 LEU A C 2
ATOM 2073 O O . LEU A 1 53 ? -2.065 -6.878 -1.511 1.00 20.42 53 LEU A O 2
ATOM 2089 N N . TYR A 1 54 ? -2.029 -5.207 -0.059 1.00 40.03 54 TYR A N 2
ATOM 2090 C CA . TYR A 1 54 ? -0.942 -4.473 -0.682 1.00 13.53 54 TYR A CA 2
ATOM 2091 C C . TYR A 1 54 ? 0.115 -4.187 0.402 1.00 32.22 54 TYR A C 2
ATOM 2092 O O . TYR A 1 54 ? -0.248 -3.905 1.551 1.00 23.35 54 TYR A O 2
ATOM 2110 N N . PRO A 1 55 ? 1.418 -4.227 0.090 1.00 72.14 55 PRO A N 2
ATOM 2111 C CA . PRO A 1 55 ? 2.444 -3.959 1.084 1.00 2.34 55 PRO A CA 2
ATOM 2112 C C . PRO A 1 55 ? 2.542 -2.453 1.380 1.00 12.32 55 PRO A C 2
ATOM 2113 O O . PRO A 1 55 ? 2.969 -1.668 0.531 1.00 21.12 55 PRO A O 2
ATOM 2124 N N . ALA A 1 56 ? 2.151 -2.045 2.589 1.00 24.10 56 ALA A N 2
ATOM 2125 C CA . ALA A 1 56 ? 2.168 -0.670 3.083 1.00 64.00 56 ALA A CA 2
ATOM 2126 C C . ALA A 1 56 ? 3.563 -0.057 3.037 1.00 42.11 56 ALA A C 2
ATOM 2127 O O . ALA A 1 56 ? 3.710 1.152 2.868 1.00 4.33 56 ALA A O 2
ATOM 2134 N N . ASN A 1 57 ? 4.590 -0.897 3.140 1.00 10.15 57 ASN A N 2
ATOM 2135 C CA . ASN A 1 57 ? 5.983 -0.469 3.113 1.00 14.23 57 ASN A CA 2
ATOM 2136 C C . ASN A 1 57 ? 6.416 0.031 1.731 1.00 42.13 57 ASN A C 2
ATOM 2137 O O . ASN A 1 57 ? 7.464 0.652 1.619 1.00 43.00 57 ASN A O 2
ATOM 2148 N N . TYR A 1 58 ? 5.661 -0.269 0.671 1.00 54.01 58 TYR A N 2
ATOM 2149 C CA . TYR A 1 58 ? 5.983 0.121 -0.700 1.00 31.24 58 TYR A CA 2
ATOM 2150 C C . TYR A 1 58 ? 5.086 1.261 -1.218 1.00 51.31 58 TYR A C 2
ATOM 2151 O O . TYR A 1 58 ? 5.072 1.529 -2.423 1.00 14.13 58 TYR A O 2
ATOM 2169 N N . VAL A 1 59 ? 4.279 1.876 -0.349 1.00 55.23 59 VAL A N 2
ATOM 2170 C CA . VAL A 1 59 ? 3.385 2.977 -0.706 1.00 14.34 59 VAL A CA 2
ATOM 2171 C C . VAL A 1 59 ? 3.548 4.062 0.361 1.00 3.43 59 VAL A C 2
ATOM 2172 O O . VAL A 1 59 ? 3.943 3.760 1.489 1.00 73.31 59 VAL A O 2
ATOM 2185 N N . GLU A 1 60 ? 3.239 5.320 0.056 1.00 62.34 60 GLU A N 2
ATOM 2186 C CA . GLU A 1 60 ? 3.350 6.423 1.004 1.00 43.45 60 GLU A CA 2
ATOM 2187 C C . GLU A 1 60 ? 2.203 7.414 0.776 1.00 1.03 60 GLU A C 2
ATOM 2188 O O . GLU A 1 60 ? 1.450 7.304 -0.194 1.00 12.30 60 GLU A O 2
ATOM 2200 N N . LYS A 1 61 ? 1.986 8.332 1.722 1.00 51.15 61 LYS A N 2
ATOM 2201 C CA . LYS A 1 61 ? 0.948 9.341 1.586 1.00 73.40 61 LYS A CA 2
ATOM 2202 C C . LYS A 1 61 ? 1.307 10.283 0.460 1.00 65.11 61 LYS A C 2
ATOM 2203 O O . LYS A 1 61 ? 2.458 10.364 0.026 1.00 41.21 61 LYS A O 2
ATOM 2222 N N . VAL A 1 62 ? 0.281 10.945 -0.049 1.00 74.45 62 VAL A N 2
ATOM 2223 C CA . VAL A 1 62 ? 0.424 11.877 -1.133 1.00 63.24 62 VAL A CA 2
ATOM 2224 C C . VAL A 1 62 ? -0.505 13.064 -0.905 1.00 42.12 62 VAL A C 2
ATOM 2225 O O . VAL A 1 62 ? -0.033 14.162 -0.608 1.00 0.25 62 VAL A O 2
ATOM 2238 N N . GLY A 1 63 ? -1.817 12.848 -0.974 1.00 13.52 63 GLY A N 2
ATOM 2239 C CA . GLY A 1 63 ? -2.813 13.880 -0.785 1.00 70.01 63 GLY A CA 2
ATOM 2240 C C . GLY A 1 63 ? -2.709 14.982 -1.836 1.00 75.43 63 GLY A C 2
ATOM 2241 O O . GLY A 1 63 ? -2.034 14.852 -2.865 1.00 71.41 63 GLY A O 2
ATOM 2245 N N . LEU A 1 64 ? -3.450 16.058 -1.588 1.00 45.12 64 LEU A N 2
ATOM 2246 C CA . LEU A 1 64 ? -3.486 17.234 -2.446 1.00 24.10 64 LEU A CA 2
ATOM 2247 C C . LEU A 1 64 ? -2.157 17.974 -2.318 1.00 11.34 64 LEU A C 2
ATOM 2248 O O . LEU A 1 64 ? -1.380 17.710 -1.394 1.00 12.24 64 LEU A O 2
ATOM 2264 N N . ALA A 1 65 ? -1.909 18.935 -3.205 1.00 22.34 65 ALA A N 2
ATOM 2265 C CA . ALA A 1 65 ? -0.689 19.726 -3.189 1.00 40.42 65 ALA A CA 2
ATOM 2266 C C . ALA A 1 65 ? -0.780 20.847 -2.137 1.00 63.13 65 ALA A C 2
ATOM 2267 O O . ALA A 1 65 ? -0.783 22.031 -2.487 1.00 23.32 65 ALA A O 2
ATOM 2274 N N . ALA A 1 66 ? -0.958 20.493 -0.859 1.00 74.04 66 ALA A N 2
ATOM 2275 C CA . ALA A 1 66 ? -1.046 21.412 0.274 1.00 51.50 66 ALA A CA 2
ATOM 2276 C C . ALA A 1 66 ? -0.929 20.640 1.586 1.00 13.13 66 ALA A C 2
ATOM 2277 O O . ALA A 1 66 ? -1.413 19.508 1.660 1.00 62.14 66 ALA A O 2
ATOM 2284 N N . ALA A 1 67 ? -0.449 21.304 2.644 1.00 62.03 67 ALA A N 2
ATOM 2285 C CA . ALA A 1 67 ? -0.273 20.754 3.990 1.00 32.51 67 ALA A CA 2
ATOM 2286 C C . ALA A 1 67 ? 0.311 19.343 3.949 1.00 64.22 67 ALA A C 2
ATOM 2287 O O . ALA A 1 67 ? -0.154 18.452 4.694 1.00 75.14 67 ALA A O 2
ATOM 2294 N N . THR B 2 1 ? -3.320 -9.896 8.061 1.00 15.53 101 THR B N 2
ATOM 2295 C CA . THR B 2 1 ? -2.239 -10.640 7.404 1.00 21.33 101 THR B CA 2
ATOM 2296 C C . THR B 2 1 ? -2.665 -12.097 7.202 1.00 22.44 101 THR B C 2
ATOM 2297 O O . THR B 2 1 ? -3.594 -12.587 7.847 1.00 45.13 101 THR B O 2
ATOM 2308 N N . LYS B 2 2 ? -2.009 -12.775 6.256 1.00 13.42 102 LYS B N 2
ATOM 2309 C CA . LYS B 2 2 ? -2.236 -14.175 5.894 1.00 30.23 102 LYS B CA 2
ATOM 2310 C C . LYS B 2 2 ? -0.960 -14.842 5.359 1.00 60.12 102 LYS B C 2
ATOM 2311 O O . LYS B 2 2 ? -1.022 -15.943 4.819 1.00 64.45 102 LYS B O 2
ATOM 2330 N N . GLY B 2 3 ? 0.193 -14.186 5.464 1.00 61.02 103 GLY B N 2
ATOM 2331 C CA . GLY B 2 3 ? 1.479 -14.678 5.008 1.00 65.04 103 GLY B CA 2
ATOM 2332 C C . GLY B 2 3 ? 2.490 -13.534 5.079 1.00 50.24 103 GLY B C 2
ATOM 2333 O O . GLY B 2 3 ? 2.086 -12.378 5.247 1.00 42.51 103 GLY B O 2
ATOM 2337 N N . PRO B 2 4 ? 3.791 -13.821 4.959 1.00 14.00 104 PRO B N 2
ATOM 2338 C CA . PRO B 2 4 ? 4.828 -12.816 5.022 1.00 41.30 104 PRO B CA 2
ATOM 2339 C C . PRO B 2 4 ? 4.883 -11.986 3.734 1.00 2.11 104 PRO B C 2
ATOM 2340 O O . PRO B 2 4 ? 4.938 -12.518 2.619 1.00 51.43 104 PRO B O 2
ATOM 2351 N N . ALA B 2 5 ? 4.843 -10.674 3.935 1.00 75.25 105 ALA B N 2
ATOM 2352 C CA . ALA B 2 5 ? 4.904 -9.596 2.971 1.00 4.42 105 ALA B CA 2
ATOM 2353 C C . ALA B 2 5 ? 6.283 -9.569 2.284 1.00 2.22 105 ALA B C 2
ATOM 2354 O O . ALA B 2 5 ? 7.217 -10.219 2.745 1.00 23.52 105 ALA B O 2
ATOM 2361 N N . PRO B 2 6 ? 6.462 -8.768 1.215 1.00 73.13 106 PRO B N 2
ATOM 2362 C CA . PRO B 2 6 ? 7.746 -8.643 0.505 1.00 53.42 106 PRO B CA 2
ATOM 2363 C C . PRO B 2 6 ? 8.745 -7.723 1.209 1.00 41.33 106 PRO B C 2
ATOM 2364 O O . PRO B 2 6 ? 9.781 -7.329 0.674 1.00 30.01 106 PRO B O 2
ATOM 2375 N N . ASN B 2 7 ? 8.317 -7.267 2.369 1.00 43.33 107 ASN B N 2
ATOM 2376 C CA . ASN B 2 7 ? 9.047 -6.378 3.268 1.00 21.42 107 ASN B CA 2
ATOM 2377 C C . ASN B 2 7 ? 10.299 -7.029 3.865 1.00 42.24 107 ASN B C 2
ATOM 2378 O O . ASN B 2 7 ? 10.417 -8.255 3.795 1.00 61.34 107 ASN B O 2
ATOM 2389 N N . PRO B 2 8 ? 11.203 -6.263 4.510 1.00 53.45 108 PRO B N 2
ATOM 2390 C CA . PRO B 2 8 ? 11.201 -4.818 4.746 1.00 12.03 108 PRO B CA 2
ATOM 2391 C C . PRO B 2 8 ? 11.223 -4.009 3.442 1.00 14.34 108 PRO B C 2
ATOM 2392 O O . PRO B 2 8 ? 11.489 -4.580 2.386 1.00 24.34 108 PRO B O 2
ATOM 2403 N N . PRO B 2 9 ? 10.940 -2.697 3.495 1.00 3.51 109 PRO B N 2
ATOM 2404 C CA . PRO B 2 9 ? 10.919 -1.843 2.313 1.00 13.42 109 PRO B CA 2
ATOM 2405 C C . PRO B 2 9 ? 12.277 -1.695 1.606 1.00 43.35 109 PRO B C 2
ATOM 2406 O O . PRO B 2 9 ? 13.321 -1.971 2.208 1.00 64.33 109 PRO B O 2
ATOM 2417 N N . PRO B 2 10 ? 12.271 -1.205 0.347 1.00 25.12 110 PRO B N 2
ATOM 2418 C CA . PRO B 2 10 ? 13.480 -1.001 -0.435 1.00 45.30 110 PRO B CA 2
ATOM 2419 C C . PRO B 2 10 ? 14.264 0.221 0.073 1.00 74.34 110 PRO B C 2
ATOM 2420 O O . PRO B 2 10 ? 15.298 0.051 0.718 1.00 14.34 110 PRO B O 2
ATOM 2431 N N . ILE B 2 11 ? 13.783 1.447 -0.170 1.00 34.11 111 ILE B N 2
ATOM 2432 C CA . ILE B 2 11 ? 14.432 2.703 0.231 1.00 11.32 111 ILE B CA 2
ATOM 2433 C C . ILE B 2 11 ? 13.427 3.710 0.826 1.00 72.32 111 ILE B C 2
ATOM 2434 O O . ILE B 2 11 ? 13.613 4.924 0.729 1.00 41.31 111 ILE B O 2
ATOM 2450 N N . LEU B 2 12 ? 12.334 3.210 1.413 1.00 12.42 112 LEU B N 2
ATOM 2451 C CA . LEU B 2 12 ? 11.273 4.015 2.020 1.00 11.14 112 LEU B CA 2
ATOM 2452 C C . LEU B 2 12 ? 11.852 4.975 3.068 1.00 53.15 112 LEU B C 2
ATOM 2453 O O . LEU B 2 12 ? 11.479 6.149 3.073 1.00 74.44 112 LEU B O 2
ATOM 2469 N N . LYS B 2 13 ? 12.820 4.548 3.891 1.00 41.33 113 LYS B N 2
ATOM 2470 C CA . LYS B 2 13 ? 13.421 5.395 4.922 1.00 11.13 113 LYS B CA 2
ATOM 2471 C C . LYS B 2 13 ? 14.942 5.452 4.793 1.00 11.21 113 LYS B C 2
ATOM 2472 O O . LYS B 2 13 ? 15.634 4.638 5.405 1.00 75.43 113 LYS B O 2
ATOM 2491 N N . VAL B 2 14 ? 15.483 6.380 4.009 1.00 74.44 114 VAL B N 2
ATOM 2492 C CA . VAL B 2 14 ? 16.933 6.519 3.871 1.00 74.44 114 VAL B CA 2
ATOM 2493 C C . VAL B 2 14 ? 17.415 7.211 5.159 1.00 42.44 114 VAL B C 2
ATOM 2494 O O . VAL B 2 14 ? 17.984 6.551 6.030 1.00 72.14 114 VAL B O 2
ATOM 2507 N N . TRP B 2 15 ? 17.070 8.492 5.321 1.00 73.21 115 TRP B N 2
ATOM 2508 C CA . TRP B 2 15 ? 17.398 9.354 6.453 1.00 14.11 115 TRP B CA 2
ATOM 2509 C C . TRP B 2 15 ? 18.870 9.234 6.865 1.00 31.31 115 TRP B C 2
ATOM 2510 O O . TRP B 2 15 ? 19.714 9.337 5.950 1.00 40.22 115 TRP B O 2
ATOM 2531 N N . MET A 1 1 ? -14.071 1.310 11.768 1.00 15.04 1 MET A N 3
ATOM 2532 C CA . MET A 1 1 ? -15.513 1.420 11.481 1.00 44.13 1 MET A CA 3
ATOM 2533 C C . MET A 1 1 ? -15.728 2.449 10.372 1.00 43.24 1 MET A C 3
ATOM 2534 O O . MET A 1 1 ? -15.504 3.631 10.613 1.00 4.53 1 MET A O 3
ATOM 2548 N N . LYS A 1 2 ? -16.143 2.012 9.170 1.00 72.40 2 LYS A N 3
ATOM 2549 C CA . LYS A 1 2 ? -16.429 2.796 7.953 1.00 64.51 2 LYS A CA 3
ATOM 2550 C C . LYS A 1 2 ? -15.613 4.093 7.881 1.00 15.43 2 LYS A C 3
ATOM 2551 O O . LYS A 1 2 ? -16.145 5.190 8.064 1.00 33.43 2 LYS A O 3
ATOM 2570 N N . VAL A 1 3 ? -14.310 3.976 7.638 1.00 14.23 3 VAL A N 3
ATOM 2571 C CA . VAL A 1 3 ? -13.420 5.132 7.550 1.00 55.40 3 VAL A CA 3
ATOM 2572 C C . VAL A 1 3 ? -13.264 5.549 6.080 1.00 23.33 3 VAL A C 3
ATOM 2573 O O . VAL A 1 3 ? -13.420 4.693 5.197 1.00 64.24 3 VAL A O 3
ATOM 2586 N N . PRO A 1 4 ? -12.939 6.818 5.771 1.00 63.53 4 PRO A N 3
ATOM 2587 C CA . PRO A 1 4 ? -12.755 7.263 4.395 1.00 72.31 4 PRO A CA 3
ATOM 2588 C C . PRO A 1 4 ? -11.460 6.670 3.829 1.00 33.54 4 PRO A C 3
ATOM 2589 O O . PRO A 1 4 ? -10.589 6.203 4.579 1.00 74.12 4 PRO A O 3
ATOM 2600 N N . GLY A 1 5 ? -11.336 6.627 2.501 1.00 70.24 5 GLY A N 3
ATOM 2601 C CA . GLY A 1 5 ? -10.143 6.109 1.866 1.00 2.45 5 GLY A CA 3
ATOM 2602 C C . GLY A 1 5 ? -9.024 7.134 2.023 1.00 12.32 5 GLY A C 3
ATOM 2603 O O . GLY A 1 5 ? -9.289 8.322 2.225 1.00 15.45 5 GLY A O 3
ATOM 2607 N N . VAL A 1 6 ? -7.774 6.689 1.916 1.00 74.13 6 VAL A N 3
ATOM 2608 C CA . VAL A 1 6 ? -6.609 7.562 2.033 1.00 54.41 6 VAL A CA 3
ATOM 2609 C C . VAL A 1 6 ? -5.887 7.506 0.702 1.00 4.21 6 VAL A C 3
ATOM 2610 O O . VAL A 1 6 ? -5.621 6.411 0.194 1.00 4.33 6 VAL A O 3
ATOM 2623 N N . ARG A 1 7 ? -5.650 8.677 0.112 1.00 13.15 7 ARG A N 3
ATOM 2624 C CA . ARG A 1 7 ? -4.954 8.806 -1.154 1.00 0.20 7 ARG A CA 3
ATOM 2625 C C . ARG A 1 7 ? -3.485 8.461 -0.924 1.00 33.33 7 ARG A C 3
ATOM 2626 O O . ARG A 1 7 ? -2.828 9.078 -0.083 1.00 30.51 7 ARG A O 3
ATOM 2647 N N . VAL A 1 8 ? -2.986 7.426 -1.590 1.00 4.20 8 VAL A N 3
ATOM 2648 C CA . VAL A 1 8 ? -1.590 7.004 -1.485 1.00 43.31 8 VAL A CA 3
ATOM 2649 C C . VAL A 1 8 ? -1.058 6.772 -2.905 1.00 63.12 8 VAL A C 3
ATOM 2650 O O . VAL A 1 8 ? -1.843 6.593 -3.848 1.00 43.44 8 VAL A O 3
ATOM 2663 N N . ARG A 1 9 ? 0.264 6.769 -3.075 1.00 54.22 9 ARG A N 3
ATOM 2664 C CA . ARG A 1 9 ? 0.946 6.575 -4.351 1.00 42.31 9 ARG A CA 3
ATOM 2665 C C . ARG A 1 9 ? 2.103 5.622 -4.091 1.00 73.40 9 ARG A C 3
ATOM 2666 O O . ARG A 1 9 ? 2.794 5.781 -3.083 1.00 55.42 9 ARG A O 3
ATOM 2687 N N . ALA A 1 10 ? 2.241 4.569 -4.893 1.00 70.21 10 ALA A N 3
ATOM 2688 C CA . ALA A 1 10 ? 3.321 3.605 -4.724 1.00 43.22 10 ALA A CA 3
ATOM 2689 C C . ALA A 1 10 ? 4.655 4.197 -5.168 1.00 32.23 10 ALA A C 3
ATOM 2690 O O . ALA A 1 10 ? 4.730 4.941 -6.147 1.00 61.15 10 ALA A O 3
ATOM 2697 N N . LEU A 1 11 ? 5.713 3.916 -4.415 1.00 22.22 11 LEU A N 3
ATOM 2698 C CA . LEU A 1 11 ? 7.068 4.386 -4.686 1.00 14.05 11 LEU A CA 3
ATOM 2699 C C . LEU A 1 11 ? 7.896 3.352 -5.453 1.00 72.11 11 LEU A C 3
ATOM 2700 O O . LEU A 1 11 ? 8.980 3.697 -5.917 1.00 33.41 11 LEU A O 3
ATOM 2716 N N . TYR A 1 12 ? 7.403 2.121 -5.644 1.00 65.54 12 TYR A N 3
ATOM 2717 C CA . TYR A 1 12 ? 8.106 1.059 -6.373 1.00 3.32 12 TYR A CA 3
ATOM 2718 C C . TYR A 1 12 ? 7.088 0.272 -7.217 1.00 72.30 12 TYR A C 3
ATOM 2719 O O . TYR A 1 12 ? 5.880 0.441 -7.044 1.00 63.45 12 TYR A O 3
ATOM 2737 N N . ASP A 1 13 ? 7.561 -0.595 -8.110 1.00 43.24 13 ASP A N 3
ATOM 2738 C CA . ASP A 1 13 ? 6.801 -1.441 -9.036 1.00 10.10 13 ASP A CA 3
ATOM 2739 C C . ASP A 1 13 ? 6.701 -2.871 -8.494 1.00 73.32 13 ASP A C 3
ATOM 2740 O O . ASP A 1 13 ? 7.519 -3.728 -8.823 1.00 33.13 13 ASP A O 3
ATOM 2749 N N . TYR A 1 14 ? 5.710 -3.152 -7.643 1.00 51.22 14 TYR A N 3
ATOM 2750 C CA . TYR A 1 14 ? 5.506 -4.470 -7.028 1.00 44.01 14 TYR A CA 3
ATOM 2751 C C . TYR A 1 14 ? 4.053 -4.929 -7.192 1.00 65.43 14 TYR A C 3
ATOM 2752 O O . TYR A 1 14 ? 3.142 -4.095 -7.182 1.00 22.23 14 TYR A O 3
ATOM 2770 N N . THR A 1 15 ? 3.831 -6.242 -7.309 1.00 2.21 15 THR A N 3
ATOM 2771 C CA . THR A 1 15 ? 2.523 -6.853 -7.496 1.00 42.31 15 THR A CA 3
ATOM 2772 C C . THR A 1 15 ? 2.247 -7.906 -6.410 1.00 62.12 15 THR A C 3
ATOM 2773 O O . THR A 1 15 ? 2.374 -9.118 -6.603 1.00 11.04 15 THR A O 3
ATOM 2784 N N . GLY A 1 16 ? 1.806 -7.426 -5.250 1.00 3.14 16 GLY A N 3
ATOM 2785 C CA . GLY A 1 16 ? 1.455 -8.252 -4.109 1.00 21.20 16 GLY A CA 3
ATOM 2786 C C . GLY A 1 16 ? 2.581 -9.190 -3.691 1.00 75.41 16 GLY A C 3
ATOM 2787 O O . GLY A 1 16 ? 3.753 -8.953 -3.992 1.00 0.45 16 GLY A O 3
ATOM 2791 N N . GLN A 1 17 ? 2.224 -10.208 -2.913 1.00 53.42 17 GLN A N 3
ATOM 2792 C CA . GLN A 1 17 ? 3.153 -11.218 -2.428 1.00 74.32 17 GLN A CA 3
ATOM 2793 C C . GLN A 1 17 ? 2.648 -12.623 -2.762 1.00 12.52 17 GLN A C 3
ATOM 2794 O O . GLN A 1 17 ? 3.449 -13.556 -2.792 1.00 15.31 17 GLN A O 3
ATOM 2808 N N . GLU A 1 18 ? 1.353 -12.769 -3.047 1.00 72.31 18 GLU A N 3
ATOM 2809 C CA . GLU A 1 18 ? 0.689 -14.007 -3.377 1.00 43.22 18 GLU A CA 3
ATOM 2810 C C . GLU A 1 18 ? -0.667 -13.659 -4.009 1.00 42.21 18 GLU A C 3
ATOM 2811 O O . GLU A 1 18 ? -1.051 -12.487 -4.075 1.00 53.33 18 GLU A O 3
ATOM 2823 N N . ALA A 1 19 ? -1.408 -14.687 -4.431 1.00 74.50 19 ALA A N 3
ATOM 2824 C CA . ALA A 1 19 ? -2.706 -14.613 -5.092 1.00 61.11 19 ALA A CA 3
ATOM 2825 C C . ALA A 1 19 ? -3.850 -13.898 -4.344 1.00 42.33 19 ALA A C 3
ATOM 2826 O O . ALA A 1 19 ? -4.942 -13.836 -4.916 1.00 1.14 19 ALA A O 3
ATOM 2833 N N . ASP A 1 20 ? -3.704 -13.385 -3.118 1.00 3.04 20 ASP A N 3
ATOM 2834 C CA . ASP A 1 20 ? -4.792 -12.687 -2.406 1.00 51.05 20 ASP A CA 3
ATOM 2835 C C . ASP A 1 20 ? -4.486 -11.202 -2.212 1.00 63.30 20 ASP A C 3
ATOM 2836 O O . ASP A 1 20 ? -5.282 -10.449 -1.645 1.00 53.04 20 ASP A O 3
ATOM 2845 N N . GLU A 1 21 ? -3.367 -10.745 -2.763 1.00 4.11 21 GLU A N 3
ATOM 2846 C CA . GLU A 1 21 ? -2.916 -9.377 -2.665 1.00 44.44 21 GLU A CA 3
ATOM 2847 C C . GLU A 1 21 ? -3.209 -8.633 -3.974 1.00 61.53 21 GLU A C 3
ATOM 2848 O O . GLU A 1 21 ? -3.554 -9.226 -5.004 1.00 31.32 21 GLU A O 3
ATOM 2860 N N . LEU A 1 22 ? -3.174 -7.306 -3.888 1.00 61.04 22 LEU A N 3
ATOM 2861 C CA . LEU A 1 22 ? -3.410 -6.336 -4.950 1.00 44.55 22 LEU A CA 3
ATOM 2862 C C . LEU A 1 22 ? -2.144 -6.118 -5.759 1.00 64.40 22 LEU A C 3
ATOM 2863 O O . LEU A 1 22 ? -1.068 -6.566 -5.363 1.00 24.22 22 LEU A O 3
ATOM 2879 N N . SER A 1 23 ? -2.241 -5.325 -6.826 1.00 40.22 23 SER A N 3
ATOM 2880 C CA . SER A 1 23 ? -1.102 -5.028 -7.670 1.00 71.24 23 SER A CA 3
ATOM 2881 C C . SER A 1 23 ? -1.135 -3.555 -8.044 1.00 65.33 23 SER A C 3
ATOM 2882 O O . SER A 1 23 ? -2.181 -3.083 -8.500 1.00 11.40 23 SER A O 3
ATOM 2890 N N . PHE A 1 24 ? -0.023 -2.836 -7.865 1.00 4.04 24 PHE A N 3
ATOM 2891 C CA . PHE A 1 24 ? 0.078 -1.425 -8.239 1.00 14.05 24 PHE A CA 3
ATOM 2892 C C . PHE A 1 24 ? 1.305 -1.256 -9.144 1.00 20.13 24 PHE A C 3
ATOM 2893 O O . PHE A 1 24 ? 2.225 -2.076 -9.124 1.00 42.33 24 PHE A O 3
ATOM 2910 N N . LYS A 1 25 ? 1.341 -0.205 -9.961 1.00 70.13 25 LYS A N 3
ATOM 2911 C CA . LYS A 1 25 ? 2.462 0.100 -10.859 1.00 41.22 25 LYS A CA 3
ATOM 2912 C C . LYS A 1 25 ? 3.134 1.370 -10.369 1.00 33.24 25 LYS A C 3
ATOM 2913 O O . LYS A 1 25 ? 2.563 2.093 -9.547 1.00 52.14 25 LYS A O 3
ATOM 2932 N N . ALA A 1 26 ? 4.352 1.636 -10.846 1.00 65.41 26 ALA A N 3
ATOM 2933 C CA . ALA A 1 26 ? 5.045 2.844 -10.449 1.00 65.20 26 ALA A CA 3
ATOM 2934 C C . ALA A 1 26 ? 4.240 4.042 -10.960 1.00 51.20 26 ALA A C 3
ATOM 2935 O O . ALA A 1 26 ? 4.152 4.230 -12.178 1.00 51.25 26 ALA A O 3
ATOM 2942 N N . GLY A 1 27 ? 3.748 4.896 -10.064 1.00 51.31 27 GLY A N 3
ATOM 2943 C CA . GLY A 1 27 ? 2.945 6.069 -10.393 1.00 34.25 27 GLY A CA 3
ATOM 2944 C C . GLY A 1 27 ? 1.439 5.814 -10.254 1.00 23.02 27 GLY A C 3
ATOM 2945 O O . GLY A 1 27 ? 0.660 6.755 -10.411 1.00 24.34 27 GLY A O 3
ATOM 2949 N N . GLU A 1 28 ? 1.016 4.566 -10.030 1.00 53.14 28 GLU A N 3
ATOM 2950 C CA . GLU A 1 28 ? -0.379 4.206 -9.840 1.00 32.03 28 GLU A CA 3
ATOM 2951 C C . GLU A 1 28 ? -0.841 4.758 -8.482 1.00 53.02 28 GLU A C 3
ATOM 2952 O O . GLU A 1 28 ? -0.035 5.004 -7.576 1.00 54.12 28 GLU A O 3
ATOM 2964 N N . GLU A 1 29 ? -2.144 4.928 -8.327 1.00 33.21 29 GLU A N 3
ATOM 2965 C CA . GLU A 1 29 ? -2.795 5.400 -7.126 1.00 35.34 29 GLU A CA 3
ATOM 2966 C C . GLU A 1 29 ? -3.805 4.333 -6.719 1.00 64.15 29 GLU A C 3
ATOM 2967 O O . GLU A 1 29 ? -4.324 3.580 -7.544 1.00 25.32 29 GLU A O 3
ATOM 2979 N N . LEU A 1 30 ? -4.083 4.284 -5.426 1.00 33.04 30 LEU A N 3
ATOM 2980 C CA . LEU A 1 30 ? -4.989 3.361 -4.765 1.00 53.21 30 LEU A CA 3
ATOM 2981 C C . LEU A 1 30 ? -5.599 4.102 -3.576 1.00 52.35 30 LEU A C 3
ATOM 2982 O O . LEU A 1 30 ? -5.154 5.206 -3.235 1.00 14.14 30 LEU A O 3
ATOM 2998 N N . MET A 1 31 ? -6.626 3.523 -2.952 1.00 20.41 31 MET A N 3
ATOM 2999 C CA . MET A 1 31 ? -7.276 4.107 -1.787 1.00 12.24 31 MET A CA 3
ATOM 3000 C C . MET A 1 31 ? -7.176 3.118 -0.651 1.00 60.23 31 MET A C 3
ATOM 3001 O O . MET A 1 31 ? -7.775 2.047 -0.707 1.00 20.23 31 MET A O 3
ATOM 3015 N N . LYS A 1 32 ? -6.370 3.429 0.357 1.00 32.43 32 LYS A N 3
ATOM 3016 C CA . LYS A 1 32 ? -6.234 2.555 1.516 1.00 63.25 32 LYS A CA 3
ATOM 3017 C C . LYS A 1 32 ? -7.596 2.502 2.188 1.00 22.34 32 LYS A C 3
ATOM 3018 O O . LYS A 1 32 ? -8.194 3.567 2.360 1.00 71.33 32 LYS A O 3
ATOM 3037 N N . ILE A 1 33 ? -8.063 1.323 2.610 1.00 61.24 33 ILE A N 3
ATOM 3038 C CA . ILE A 1 33 ? -9.358 1.200 3.256 1.00 72.50 33 ILE A CA 3
ATOM 3039 C C . ILE A 1 33 ? -9.325 0.701 4.705 1.00 3.44 33 ILE A C 3
ATOM 3040 O O . ILE A 1 33 ? -10.314 0.933 5.402 1.00 72.43 33 ILE A O 3
ATOM 3056 N N . SER A 1 34 ? -8.229 0.104 5.185 1.00 15.32 34 SER A N 3
ATOM 3057 C CA . SER A 1 34 ? -8.138 -0.400 6.556 1.00 30.22 34 SER A CA 3
ATOM 3058 C C . SER A 1 34 ? -6.800 -0.039 7.212 1.00 31.31 34 SER A C 3
ATOM 3059 O O . SER A 1 34 ? -5.881 0.452 6.550 1.00 41.42 34 SER A O 3
ATOM 3067 N N . GLU A 1 35 ? -6.704 -0.283 8.518 1.00 71.13 35 GLU A N 3
ATOM 3068 C CA . GLU A 1 35 ? -5.547 -0.045 9.372 1.00 21.34 35 GLU A CA 3
ATOM 3069 C C . GLU A 1 35 ? -4.427 -1.055 9.079 1.00 62.45 35 GLU A C 3
ATOM 3070 O O . GLU A 1 35 ? -4.702 -2.209 8.749 1.00 75.43 35 GLU A O 3
ATOM 3082 N N . GLU A 1 36 ? -3.176 -0.617 9.207 1.00 32.04 36 GLU A N 3
ATOM 3083 C CA . GLU A 1 36 ? -1.958 -1.365 8.949 1.00 32.51 36 GLU A CA 3
ATOM 3084 C C . GLU A 1 36 ? -1.692 -2.510 9.930 1.00 25.23 36 GLU A C 3
ATOM 3085 O O . GLU A 1 36 ? -1.909 -2.345 11.127 1.00 61.25 36 GLU A O 3
ATOM 3097 N N . ASP A 1 37 ? -1.229 -3.665 9.443 1.00 74.14 37 ASP A N 3
ATOM 3098 C CA . ASP A 1 37 ? -0.895 -4.831 10.271 1.00 41.20 37 ASP A CA 3
ATOM 3099 C C . ASP A 1 37 ? 0.557 -4.697 10.753 1.00 74.42 37 ASP A C 3
ATOM 3100 O O . ASP A 1 37 ? 1.308 -3.847 10.276 1.00 44.11 37 ASP A O 3
ATOM 3109 N N . GLU A 1 38 ? 1.022 -5.611 11.607 1.00 43.21 38 GLU A N 3
ATOM 3110 C CA . GLU A 1 38 ? 2.386 -5.631 12.146 1.00 42.24 38 GLU A CA 3
ATOM 3111 C C . GLU A 1 38 ? 3.476 -5.810 11.068 1.00 32.25 38 GLU A C 3
ATOM 3112 O O . GLU A 1 38 ? 4.656 -5.607 11.352 1.00 22.44 38 GLU A O 3
ATOM 3124 N N . GLN A 1 39 ? 3.099 -6.221 9.853 1.00 64.33 39 GLN A N 3
ATOM 3125 C CA . GLN A 1 39 ? 3.965 -6.442 8.688 1.00 14.05 39 GLN A CA 3
ATOM 3126 C C . GLN A 1 39 ? 3.909 -5.232 7.723 1.00 24.23 39 GLN A C 3
ATOM 3127 O O . GLN A 1 39 ? 4.396 -5.303 6.588 1.00 44.11 39 GLN A O 3
ATOM 3141 N N . GLY A 1 40 ? 3.278 -4.121 8.116 1.00 12.02 40 GLY A N 3
ATOM 3142 C CA . GLY A 1 40 ? 3.159 -2.949 7.257 1.00 14.44 40 GLY A CA 3
ATOM 3143 C C . GLY A 1 40 ? 2.115 -3.166 6.154 1.00 33.34 40 GLY A C 3
ATOM 3144 O O . GLY A 1 40 ? 2.003 -2.367 5.226 1.00 43.21 40 GLY A O 3
ATOM 3148 N N . TRP A 1 41 ? 1.382 -4.281 6.211 1.00 1.22 41 TRP A N 3
ATOM 3149 C CA . TRP A 1 41 ? 0.351 -4.633 5.255 1.00 5.41 41 TRP A CA 3
ATOM 3150 C C . TRP A 1 41 ? -0.838 -3.714 5.425 1.00 22.44 41 TRP A C 3
ATOM 3151 O O . TRP A 1 41 ? -1.138 -3.312 6.547 1.00 3.02 41 TRP A O 3
ATOM 3172 N N . CYS A 1 42 ? -1.525 -3.401 4.330 1.00 22.54 42 CYS A N 3
ATOM 3173 C CA . CYS A 1 42 ? -2.706 -2.560 4.359 1.00 44.14 42 CYS A CA 3
ATOM 3174 C C . CYS A 1 42 ? -3.672 -3.060 3.307 1.00 40.44 42 CYS A C 3
ATOM 3175 O O . CYS A 1 42 ? -3.260 -3.460 2.221 1.00 30.25 42 CYS A O 3
ATOM 3183 N N . LYS A 1 43 ? -4.962 -3.016 3.607 1.00 51.11 43 LYS A N 3
ATOM 3184 C CA . LYS A 1 43 ? -5.994 -3.421 2.673 1.00 52.05 43 LYS A CA 3
ATOM 3185 C C . LYS A 1 43 ? -6.489 -2.130 2.054 1.00 55.42 43 LYS A C 3
ATOM 3186 O O . LYS A 1 43 ? -6.633 -1.110 2.741 1.00 23.45 43 LYS A O 3
ATOM 3205 N N . GLY A 1 44 ? -6.733 -2.140 0.752 1.00 32.34 44 GLY A N 3
ATOM 3206 C CA . GLY A 1 44 ? -7.208 -0.972 0.036 1.00 61.00 44 GLY A CA 3
ATOM 3207 C C . GLY A 1 44 ? -8.053 -1.386 -1.152 1.00 74.11 44 GLY A C 3
ATOM 3208 O O . GLY A 1 44 ? -8.338 -2.572 -1.346 1.00 75.24 44 GLY A O 3
ATOM 3212 N N . ARG A 1 45 ? -8.499 -0.392 -1.914 1.00 13.13 45 ARG A N 3
ATOM 3213 C CA . ARG A 1 45 ? -9.314 -0.556 -3.100 1.00 23.31 45 ARG A CA 3
ATOM 3214 C C . ARG A 1 45 ? -8.699 0.267 -4.218 1.00 51.51 45 ARG A C 3
ATOM 3215 O O . ARG A 1 45 ? -8.326 1.427 -4.019 1.00 54.34 45 ARG A O 3
ATOM 3236 N N . LEU A 1 46 ? -8.588 -0.354 -5.383 1.00 51.21 46 LEU A N 3
ATOM 3237 C CA . LEU A 1 46 ? -8.047 0.243 -6.594 1.00 32.21 46 LEU A CA 3
ATOM 3238 C C . LEU A 1 46 ? -9.125 1.098 -7.236 1.00 4.10 46 LEU A C 3
ATOM 3239 O O . LEU A 1 46 ? -10.310 0.948 -6.936 1.00 55.21 46 LEU A O 3
ATOM 3255 N N . LEU A 1 47 ? -8.724 1.947 -8.185 1.00 51.24 47 LEU A N 3
ATOM 3256 C CA . LEU A 1 47 ? -9.672 2.806 -8.897 1.00 41.54 47 LEU A CA 3
ATOM 3257 C C . LEU A 1 47 ? -10.693 1.930 -9.637 1.00 21.43 47 LEU A C 3
ATOM 3258 O O . LEU A 1 47 ? -11.854 2.311 -9.748 1.00 11.04 47 LEU A O 3
ATOM 3274 N N . THR A 1 48 ? -10.276 0.739 -10.072 1.00 62.14 48 THR A N 3
ATOM 3275 C CA . THR A 1 48 ? -11.057 -0.271 -10.781 1.00 42.32 48 THR A CA 3
ATOM 3276 C C . THR A 1 48 ? -11.994 -1.062 -9.836 1.00 10.21 48 THR A C 3
ATOM 3277 O O . THR A 1 48 ? -12.649 -2.022 -10.246 1.00 32.33 48 THR A O 3
ATOM 3288 N N . GLY A 1 49 ? -12.019 -0.733 -8.541 1.00 25.15 49 GLY A N 3
ATOM 3289 C CA . GLY A 1 49 ? -12.849 -1.396 -7.550 1.00 71.41 49 GLY A CA 3
ATOM 3290 C C . GLY A 1 49 ? -12.248 -2.698 -7.015 1.00 32.44 49 GLY A C 3
ATOM 3291 O O . GLY A 1 49 ? -12.842 -3.287 -6.107 1.00 41.20 49 GLY A O 3
ATOM 3295 N N . HIS A 1 50 ? -11.113 -3.189 -7.532 1.00 14.20 50 HIS A N 3
ATOM 3296 C CA . HIS A 1 50 ? -10.501 -4.426 -7.038 1.00 62.41 50 HIS A CA 3
ATOM 3297 C C . HIS A 1 50 ? -10.037 -4.168 -5.593 1.00 14.22 50 HIS A C 3
ATOM 3298 O O . HIS A 1 50 ? -9.722 -3.022 -5.254 1.00 35.41 50 HIS A O 3
ATOM 3312 N N . VAL A 1 51 ? -10.022 -5.189 -4.734 1.00 61.14 51 VAL A N 3
ATOM 3313 C CA . VAL A 1 51 ? -9.640 -5.093 -3.323 1.00 44.21 51 VAL A CA 3
ATOM 3314 C C . VAL A 1 51 ? -8.697 -6.221 -2.941 1.00 63.01 51 VAL A C 3
ATOM 3315 O O . VAL A 1 51 ? -8.778 -7.301 -3.516 1.00 20.24 51 VAL A O 3
ATOM 3328 N N . GLY A 1 52 ? -7.829 -5.975 -1.961 1.00 4.51 52 GLY A N 3
ATOM 3329 C CA . GLY A 1 52 ? -6.862 -6.937 -1.456 1.00 13.01 52 GLY A CA 3
ATOM 3330 C C . GLY A 1 52 ? -5.806 -6.222 -0.617 1.00 70.11 52 GLY A C 3
ATOM 3331 O O . GLY A 1 52 ? -5.947 -5.027 -0.331 1.00 61.44 52 GLY A O 3
ATOM 3335 N N . LEU A 1 53 ? -4.799 -6.973 -0.175 1.00 55.35 53 LEU A N 3
ATOM 3336 C CA . LEU A 1 53 ? -3.674 -6.495 0.629 1.00 31.12 53 LEU A CA 3
ATOM 3337 C C . LEU A 1 53 ? -2.648 -5.829 -0.298 1.00 20.44 53 LEU A C 3
ATOM 3338 O O . LEU A 1 53 ? -2.462 -6.290 -1.419 1.00 24.30 53 LEU A O 3
ATOM 3354 N N . TYR A 1 54 ? -1.985 -4.759 0.125 1.00 23.32 54 TYR A N 3
ATOM 3355 C CA . TYR A 1 54 ? -0.950 -4.036 -0.608 1.00 14.54 54 TYR A CA 3
ATOM 3356 C C . TYR A 1 54 ? 0.087 -3.649 0.455 1.00 54.00 54 TYR A C 3
ATOM 3357 O O . TYR A 1 54 ? -0.296 -3.246 1.562 1.00 22.24 54 TYR A O 3
ATOM 3375 N N . PRO A 1 55 ? 1.389 -3.776 0.175 1.00 42.41 55 PRO A N 3
ATOM 3376 C CA . PRO A 1 55 ? 2.411 -3.436 1.151 1.00 0.40 55 PRO A CA 3
ATOM 3377 C C . PRO A 1 55 ? 2.498 -1.919 1.287 1.00 14.12 55 PRO A C 3
ATOM 3378 O O . PRO A 1 55 ? 2.973 -1.225 0.385 1.00 1.13 55 PRO A O 3
ATOM 3389 N N . ALA A 1 56 ? 2.027 -1.384 2.413 1.00 52.32 56 ALA A N 3
ATOM 3390 C CA . ALA A 1 56 ? 2.036 0.050 2.655 1.00 43.14 56 ALA A CA 3
ATOM 3391 C C . ALA A 1 56 ? 3.447 0.627 2.709 1.00 53.25 56 ALA A C 3
ATOM 3392 O O . ALA A 1 56 ? 3.639 1.796 2.383 1.00 14.34 56 ALA A O 3
ATOM 3399 N N . ASN A 1 57 ? 4.438 -0.202 3.035 1.00 60.02 57 ASN A N 3
ATOM 3400 C CA . ASN A 1 57 ? 5.832 0.225 3.122 1.00 34.04 57 ASN 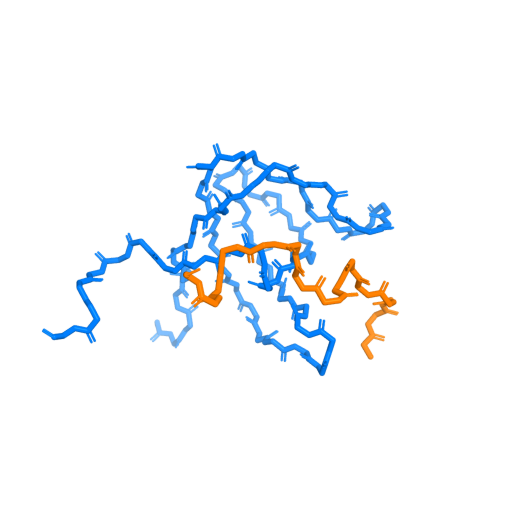A CA 3
ATOM 3401 C C . ASN A 1 57 ? 6.382 0.650 1.758 1.00 31.45 57 ASN A C 3
ATOM 3402 O O . ASN A 1 57 ? 7.339 1.418 1.698 1.00 24.23 57 ASN A O 3
ATOM 3413 N N . TYR A 1 58 ? 5.784 0.158 0.668 1.00 43.51 58 TYR A N 3
ATOM 3414 C CA . TYR A 1 58 ? 6.186 0.441 -0.702 1.00 25.33 58 TYR A CA 3
ATOM 3415 C C . TYR A 1 58 ? 5.412 1.634 -1.269 1.00 34.05 58 TYR A C 3
ATOM 3416 O O . TYR A 1 58 ? 5.536 1.912 -2.461 1.00 23.52 58 TYR A O 3
ATOM 3434 N N . VAL A 1 59 ? 4.606 2.334 -0.463 1.00 0.05 59 VAL A N 3
ATOM 3435 C CA . VAL A 1 59 ? 3.832 3.493 -0.885 1.00 51.24 59 VAL A CA 3
ATOM 3436 C C . VAL A 1 59 ? 4.093 4.649 0.082 1.00 33.33 59 VAL A C 3
ATOM 3437 O O . VAL A 1 59 ? 4.725 4.476 1.131 1.00 63.05 59 VAL A O 3
ATOM 3450 N N . GLU A 1 60 ? 3.637 5.839 -0.288 1.00 23.23 60 GLU A N 3
ATOM 3451 C CA . GLU A 1 60 ? 3.747 7.064 0.483 1.00 32.42 60 GLU A CA 3
ATOM 3452 C C . GLU A 1 60 ? 2.435 7.832 0.264 1.00 74.31 60 GLU A C 3
ATOM 3453 O O . GLU A 1 60 ? 1.674 7.527 -0.665 1.00 73.25 60 GLU A O 3
ATOM 3465 N N . LYS A 1 61 ? 2.107 8.774 1.149 1.00 52.12 61 LYS A N 3
ATOM 3466 C CA . LYS A 1 61 ? 0.885 9.566 1.024 1.00 5.01 61 LYS A CA 3
ATOM 3467 C C . LYS A 1 61 ? 1.067 10.655 -0.012 1.00 12.13 61 LYS A C 3
ATOM 3468 O O . LYS A 1 61 ? 2.190 11.017 -0.369 1.00 34.41 61 LYS A O 3
ATOM 3487 N N . VAL A 1 62 ? -0.051 11.133 -0.540 1.00 14.44 62 VAL A N 3
ATOM 3488 C CA . VAL A 1 62 ? -0.085 12.148 -1.574 1.00 74.43 62 VAL A CA 3
ATOM 3489 C C . VAL A 1 62 ? -1.250 13.112 -1.315 1.00 44.52 62 VAL A C 3
ATOM 3490 O O . VAL A 1 62 ? -2.033 12.923 -0.380 1.00 43.41 62 VAL A O 3
ATOM 3503 N N . GLY A 1 63 ? -1.378 14.148 -2.144 1.00 71.53 63 GLY A N 3
ATOM 3504 C CA . GLY A 1 63 ? -2.426 15.143 -2.041 1.00 12.12 63 GLY A CA 3
ATOM 3505 C C . GLY A 1 63 ? -2.031 16.185 -1.011 1.00 44.14 63 GLY A C 3
ATOM 3506 O O . GLY A 1 63 ? -1.313 17.127 -1.344 1.00 65.04 63 GLY A O 3
ATOM 3510 N N . LEU A 1 64 ? -2.489 16.044 0.233 1.00 72.00 64 LEU A N 3
ATOM 3511 C CA . LEU A 1 64 ? -2.163 17.007 1.282 1.00 41.11 64 LEU A CA 3
ATOM 3512 C C . LEU A 1 64 ? -0.680 16.949 1.639 1.00 30.32 64 LEU A C 3
ATOM 3513 O O . LEU A 1 64 ? 0.044 16.055 1.195 1.00 43.42 64 LEU A O 3
ATOM 3529 N N . ALA A 1 65 ? -0.232 17.921 2.432 1.00 73.14 65 ALA A N 3
ATOM 3530 C CA . ALA A 1 65 ? 1.135 18.082 2.893 1.00 23.14 65 ALA A CA 3
ATOM 3531 C C . ALA A 1 65 ? 1.150 18.361 4.399 1.00 44.11 65 ALA A C 3
ATOM 3532 O O . ALA A 1 65 ? 0.083 18.508 5.008 1.00 11.51 65 ALA A O 3
ATOM 3539 N N . ALA A 1 66 ? 2.358 18.467 4.970 1.00 55.51 66 ALA A N 3
ATOM 3540 C CA . ALA A 1 66 ? 2.634 18.721 6.387 1.00 63.32 66 ALA A CA 3
ATOM 3541 C C . ALA A 1 66 ? 1.837 17.769 7.292 1.00 71.13 66 ALA A C 3
ATOM 3542 O O . ALA A 1 66 ? 1.313 18.181 8.331 1.00 34.05 66 ALA A O 3
ATOM 3549 N N . ALA A 1 67 ? 1.743 16.507 6.864 1.00 3.34 67 ALA A N 3
ATOM 3550 C CA . ALA A 1 67 ? 1.030 15.429 7.525 1.00 20.24 67 ALA A CA 3
ATOM 3551 C C . ALA A 1 67 ? 1.389 15.269 8.992 1.00 41.51 67 ALA A C 3
ATOM 3552 O O . ALA A 1 67 ? 2.572 15.459 9.345 1.00 54.54 67 ALA A O 3
ATOM 3559 N N . THR B 2 1 ? -2.724 -10.564 10.537 1.00 62.42 101 THR B N 3
ATOM 3560 C CA . THR B 2 1 ? -1.935 -10.624 9.305 1.00 11.12 101 THR B CA 3
ATOM 3561 C C . THR B 2 1 ? -2.247 -11.910 8.539 1.00 4.45 101 THR B C 3
ATOM 3562 O O . THR B 2 1 ? -2.274 -12.977 9.152 1.00 23.01 101 THR B O 3
ATOM 3573 N N . LYS B 2 2 ? -2.492 -11.822 7.229 1.00 34.23 102 LYS B N 3
ATOM 3574 C CA . LYS B 2 2 ? -2.780 -12.976 6.375 1.00 23.14 102 LYS B CA 3
ATOM 3575 C C . LYS B 2 2 ? -1.497 -13.770 6.186 1.00 71.31 102 LYS B C 3
ATOM 3576 O O . LYS B 2 2 ? -1.387 -14.874 6.725 1.00 52.41 102 LYS B O 3
ATOM 3595 N N . GLY B 2 3 ? -0.539 -13.196 5.463 1.00 22.21 103 GLY B N 3
ATOM 3596 C CA . GLY B 2 3 ? 0.763 -13.773 5.179 1.00 75.34 103 GLY B CA 3
ATOM 3597 C C . GLY B 2 3 ? 1.838 -12.710 5.374 1.00 44.32 103 GLY B C 3
ATOM 3598 O O . GLY B 2 3 ? 1.503 -11.535 5.560 1.00 52.24 103 GLY B O 3
ATOM 3602 N N . PRO B 2 4 ? 3.125 -13.079 5.367 1.00 70.44 104 PRO B N 3
ATOM 3603 C CA . PRO B 2 4 ? 4.201 -12.120 5.541 1.00 62.24 104 PRO B CA 3
ATOM 3604 C C . PRO B 2 4 ? 4.295 -11.212 4.305 1.00 61.40 104 PRO B C 3
ATOM 3605 O O . PRO B 2 4 ? 3.954 -11.573 3.179 1.00 31.34 104 PRO B O 3
ATOM 3616 N N . ALA B 2 5 ? 4.769 -10.001 4.544 1.00 65.43 105 ALA B N 3
ATOM 3617 C CA . ALA B 2 5 ? 4.982 -8.937 3.595 1.00 74.35 105 ALA B CA 3
ATOM 3618 C C . ALA B 2 5 ? 6.247 -9.139 2.760 1.00 63.33 105 ALA B C 3
ATOM 3619 O O . ALA B 2 5 ? 7.157 -9.866 3.176 1.00 2.13 105 ALA B O 3
ATOM 3626 N N . PRO B 2 6 ? 6.358 -8.404 1.635 1.00 53.24 106 PRO B N 3
ATOM 3627 C CA . PRO B 2 6 ? 7.520 -8.440 0.737 1.00 13.35 106 PRO B CA 3
ATOM 3628 C C . PRO B 2 6 ? 8.781 -7.866 1.372 1.00 71.11 106 PRO B C 3
ATOM 3629 O O . PRO B 2 6 ? 9.880 -8.015 0.848 1.00 52.33 106 PRO B O 3
ATOM 3640 N N . ASN B 2 7 ? 8.571 -7.195 2.494 1.00 54.33 107 ASN B N 3
ATOM 3641 C CA . ASN B 2 7 ? 9.576 -6.557 3.337 1.00 72.21 107 ASN B CA 3
ATOM 3642 C C . ASN B 2 7 ? 10.742 -7.539 3.617 1.00 74.42 107 ASN B C 3
ATOM 3643 O O . ASN B 2 7 ? 10.534 -8.756 3.549 1.00 20.20 107 ASN B O 3
ATOM 3654 N N . PRO B 2 8 ? 11.946 -7.078 4.012 1.00 44.14 108 PRO B N 3
ATOM 3655 C CA . PRO B 2 8 ? 12.344 -5.694 4.260 1.00 44.44 108 PRO B CA 3
ATOM 3656 C C . PRO B 2 8 ? 12.177 -4.750 3.060 1.00 34.54 108 PRO B C 3
ATOM 3657 O O . PRO B 2 8 ? 12.215 -5.191 1.910 1.00 52.43 108 PRO B O 3
ATOM 3668 N N . PRO B 2 9 ? 11.989 -3.443 3.316 1.00 72.51 109 PRO B N 3
ATOM 3669 C CA . PRO B 2 9 ? 11.778 -2.457 2.269 1.00 0.43 109 PRO B CA 3
ATOM 3670 C C . PRO B 2 9 ? 12.972 -2.317 1.312 1.00 4.31 109 PRO B C 3
ATOM 3671 O O . PRO B 2 9 ? 14.108 -2.577 1.711 1.00 14.33 109 PRO B O 3
ATOM 3682 N N . PRO B 2 10 ? 12.737 -1.816 0.084 1.00 23.21 110 PRO B N 3
ATOM 3683 C CA . PRO B 2 10 ? 13.754 -1.638 -0.946 1.00 4.43 110 PRO B CA 3
ATOM 3684 C C . PRO B 2 10 ? 14.736 -0.492 -0.668 1.00 42.44 110 PRO B C 3
ATOM 3685 O O . PRO B 2 10 ? 15.872 -0.748 -0.277 1.00 21.45 110 PRO B O 3
ATOM 3696 N N . ILE B 2 11 ? 14.335 0.767 -0.889 1.00 22.44 111 ILE B N 3
ATOM 3697 C CA . ILE B 2 11 ? 15.183 1.940 -0.689 1.00 73.12 111 ILE B CA 3
ATOM 3698 C C . ILE B 2 11 ? 14.856 2.569 0.661 1.00 2.42 111 ILE B C 3
ATOM 3699 O O . ILE B 2 11 ? 15.730 2.594 1.524 1.00 22.15 111 ILE B O 3
ATOM 3715 N N . LEU B 2 12 ? 13.615 3.049 0.828 1.00 14.23 112 LEU B N 3
ATOM 3716 C CA . LEU B 2 12 ? 13.051 3.694 2.020 1.00 1.01 112 LEU B CA 3
ATOM 3717 C C . LEU B 2 12 ? 14.107 4.482 2.800 1.00 23.43 112 LEU B C 3
ATOM 3718 O O . LEU B 2 12 ? 14.625 4.038 3.830 1.00 65.21 112 LEU B O 3
ATOM 3734 N N . LYS B 2 13 ? 14.493 5.630 2.244 1.00 75.20 113 LYS B N 3
ATOM 3735 C CA . LYS B 2 13 ? 15.470 6.513 2.857 1.00 43.12 113 LYS B CA 3
ATOM 3736 C C . LYS B 2 13 ? 14.727 7.314 3.916 1.00 21.22 113 LYS B C 3
ATOM 3737 O O . LYS B 2 13 ? 13.795 8.045 3.568 1.00 14.40 113 LYS B O 3
ATOM 3756 N N . VAL B 2 14 ? 15.135 7.226 5.177 1.00 20.22 114 VAL B N 3
ATOM 3757 C CA . VAL B 2 14 ? 14.494 7.943 6.270 1.00 13.40 114 VAL B CA 3
ATOM 3758 C C . VAL B 2 14 ? 15.569 8.512 7.194 1.00 21.43 114 VAL B C 3
ATOM 3759 O O . VAL B 2 14 ? 16.603 7.872 7.420 1.00 0.35 114 VAL B O 3
ATOM 3772 N N . TRP B 2 15 ? 15.375 9.751 7.649 1.00 60.40 115 TRP B N 3
ATOM 3773 C CA . TRP B 2 15 ? 16.266 10.424 8.581 1.00 32.44 115 TRP B CA 3
ATOM 3774 C C . TRP B 2 15 ? 15.623 10.176 9.932 1.00 24.03 115 TRP B C 3
ATOM 3775 O O . TRP B 2 15 ? 14.456 10.598 10.092 1.00 61.14 115 TRP B O 3
ATOM 3796 N N . MET A 1 1 ? -17.541 3.181 6.466 1.00 53.21 1 MET A N 4
ATOM 3797 C CA . MET A 1 1 ? -17.462 4.303 7.416 1.00 73.44 1 MET A CA 4
ATOM 3798 C C . MET A 1 1 ? -15.999 4.659 7.582 1.00 20.43 1 MET A C 4
ATOM 3799 O O . MET A 1 1 ? -15.527 5.472 6.789 1.00 2.02 1 MET A O 4
ATOM 3813 N N . LYS A 1 2 ? -15.264 4.106 8.559 1.00 44.15 2 LYS A N 4
ATOM 3814 C CA . LYS A 1 2 ? -13.839 4.426 8.685 1.00 31.22 2 LYS A CA 4
ATOM 3815 C C . LYS A 1 2 ? -13.139 3.966 7.409 1.00 61.03 2 LYS A C 4
ATOM 3816 O O . LYS A 1 2 ? -13.604 3.009 6.788 1.00 71.34 2 LYS A O 4
ATOM 3835 N N . VAL A 1 3 ? -12.045 4.647 7.055 1.00 71.32 3 VAL A N 4
ATOM 3836 C CA . VAL A 1 3 ? -11.200 4.403 5.885 1.00 45.01 3 VAL A CA 4
ATOM 3837 C C . VAL A 1 3 ? -12.054 3.927 4.683 1.00 5.10 3 VAL A C 4
ATOM 3838 O O . VAL A 1 3 ? -11.944 2.784 4.252 1.00 33.22 3 VAL A O 4
ATOM 3851 N N . PRO A 1 4 ? -12.921 4.777 4.104 1.00 11.13 4 PRO A N 4
ATOM 3852 C CA . PRO A 1 4 ? -13.772 4.373 2.987 1.00 25.12 4 PRO A CA 4
ATOM 3853 C C . PRO A 1 4 ? -13.059 4.361 1.625 1.00 42.25 4 PRO A C 4
ATOM 3854 O O . PRO A 1 4 ? -13.576 3.768 0.679 1.00 44.10 4 PRO A O 4
ATOM 3865 N N . GLY A 1 5 ? -11.887 4.990 1.512 1.00 44.43 5 GLY A N 4
ATOM 3866 C CA . GLY A 1 5 ? -11.077 5.100 0.317 1.00 14.13 5 GLY A CA 4
ATOM 3867 C C . GLY A 1 5 ? -10.184 6.316 0.531 1.00 12.02 5 GLY A C 4
ATOM 3868 O O . GLY A 1 5 ? -10.596 7.440 0.248 1.00 32.04 5 GLY A O 4
ATOM 3872 N N . VAL A 1 6 ? -8.997 6.117 1.100 1.00 43.22 6 VAL A N 4
ATOM 3873 C CA . VAL A 1 6 ? -8.029 7.178 1.381 1.00 43.31 6 VAL A CA 4
ATOM 3874 C C . VAL A 1 6 ? -6.964 7.095 0.289 1.00 40.52 6 VAL A C 4
ATOM 3875 O O . VAL A 1 6 ? -6.291 6.072 0.184 1.00 62.32 6 VAL A O 4
ATOM 3888 N N . ARG A 1 7 ? -6.822 8.141 -0.532 1.00 31.44 7 ARG A N 4
ATOM 3889 C CA . ARG A 1 7 ? -5.847 8.144 -1.618 1.00 74.54 7 ARG A CA 4
ATOM 3890 C C . ARG A 1 7 ? -4.411 8.013 -1.132 1.00 13.01 7 ARG A C 4
ATOM 3891 O O . ARG A 1 7 ? -3.996 8.691 -0.186 1.00 53.23 7 ARG A O 4
ATOM 3912 N N . VAL A 1 8 ? -3.656 7.157 -1.797 1.00 1.23 8 VAL A N 4
ATOM 3913 C CA . VAL A 1 8 ? -2.254 6.875 -1.557 1.00 34.42 8 VAL A CA 4
ATOM 3914 C C . VAL A 1 8 ? -1.625 6.686 -2.941 1.00 33.42 8 VAL A C 4
ATOM 3915 O O . VAL A 1 8 ? -2.332 6.327 -3.887 1.00 72.54 8 VAL A O 4
ATOM 3928 N N . ARG A 1 9 ? -0.323 6.939 -3.084 1.00 53.41 9 ARG A N 4
ATOM 3929 C CA . ARG A 1 9 ? 0.395 6.804 -4.346 1.00 41.23 9 ARG A CA 4
ATOM 3930 C C . ARG A 1 9 ? 1.586 5.883 -4.148 1.00 53.44 9 ARG A C 4
ATOM 3931 O O . ARG A 1 9 ? 2.289 6.009 -3.140 1.00 72.52 9 ARG A O 4
ATOM 3952 N N . ALA A 1 10 ? 1.776 4.950 -5.074 1.00 42.23 10 ALA A N 4
ATOM 3953 C CA . ALA A 1 10 ? 2.849 3.974 -5.068 1.00 22.35 10 ALA A CA 4
ATOM 3954 C C . ALA A 1 10 ? 4.224 4.624 -5.170 1.00 0.21 10 ALA A C 4
ATOM 3955 O O . ALA A 1 10 ? 4.442 5.550 -5.956 1.00 13.31 10 ALA A O 4
ATOM 3962 N N . LEU A 1 11 ? 5.142 4.098 -4.365 1.00 60.21 11 LEU A N 4
ATOM 3963 C CA . LEU A 1 11 ? 6.531 4.506 -4.262 1.00 10.41 11 LEU A CA 4
ATOM 3964 C C . LEU A 1 11 ? 7.394 3.676 -5.207 1.00 53.42 11 LEU A C 4
ATOM 3965 O O . LEU A 1 11 ? 8.428 4.169 -5.663 1.00 21.33 11 LEU A O 4
ATOM 3981 N N . TYR A 1 12 ? 6.992 2.433 -5.499 1.00 73.20 12 TYR A N 4
ATOM 3982 C CA . TYR A 1 12 ? 7.702 1.502 -6.369 1.00 71.43 12 TYR A CA 4
ATOM 3983 C C . TYR A 1 12 ? 6.692 0.598 -7.086 1.00 72.12 12 TYR A C 4
ATOM 3984 O O . TYR A 1 12 ? 5.503 0.591 -6.766 1.00 15.20 12 TYR A O 4
ATOM 4002 N N . ASP A 1 13 ? 7.172 -0.187 -8.046 1.00 31.24 13 ASP A N 4
ATOM 4003 C CA . ASP A 1 13 ? 6.401 -1.125 -8.864 1.00 71.11 13 ASP A CA 4
ATOM 4004 C C . ASP A 1 13 ? 6.394 -2.520 -8.229 1.00 22.11 13 ASP A C 4
ATOM 4005 O O . ASP A 1 13 ? 7.222 -3.378 -8.543 1.00 0.43 13 ASP A O 4
ATOM 4014 N N . TYR A 1 14 ? 5.469 -2.764 -7.300 1.00 63.13 14 TYR A N 4
ATOM 4015 C CA . TYR A 1 14 ? 5.336 -4.053 -6.620 1.00 13.30 14 TYR A CA 4
ATOM 4016 C C . TYR A 1 14 ? 3.927 -4.568 -6.833 1.00 72.11 14 TYR A C 4
ATOM 4017 O O . TYR A 1 14 ? 2.973 -3.788 -6.834 1.00 10.42 14 TYR A O 4
ATOM 4035 N N . THR A 1 15 ? 3.783 -5.881 -6.981 1.00 14.10 15 THR A N 4
ATOM 4036 C CA . THR A 1 15 ? 2.497 -6.509 -7.209 1.00 32.20 15 THR A CA 4
ATOM 4037 C C . THR A 1 15 ? 2.240 -7.485 -6.070 1.00 74.41 15 THR A C 4
ATOM 4038 O O . THR A 1 15 ? 2.419 -8.693 -6.244 1.00 65.12 15 THR A O 4
ATOM 4049 N N . GLY A 1 16 ? 1.784 -6.959 -4.929 1.00 53.21 16 GLY A N 4
ATOM 4050 C CA . GLY A 1 16 ? 1.476 -7.773 -3.767 1.00 12.40 16 GLY A CA 4
ATOM 4051 C C . GLY A 1 16 ? 2.671 -8.647 -3.407 1.00 24.32 16 GLY A C 4
ATOM 4052 O O . GLY A 1 16 ? 3.828 -8.297 -3.668 1.00 51.42 16 GLY A O 4
ATOM 4056 N N . GLN A 1 17 ? 2.375 -9.743 -2.713 1.00 20.10 17 GLN A N 4
ATOM 4057 C CA . GLN A 1 17 ? 3.360 -10.743 -2.329 1.00 3.22 17 GLN A CA 4
ATOM 4058 C C . GLN A 1 17 ? 2.877 -12.132 -2.765 1.00 62.40 17 GLN A C 4
ATOM 4059 O O . GLN A 1 17 ? 3.689 -13.043 -2.919 1.00 1.24 17 GLN A O 4
ATOM 4073 N N . GLU A 1 18 ? 1.571 -12.313 -2.991 1.00 54.40 18 GLU A N 4
ATOM 4074 C CA . GLU A 1 18 ? 0.943 -13.569 -3.375 1.00 4.31 18 GLU A CA 4
ATOM 4075 C C . GLU A 1 18 ? -0.288 -13.278 -4.240 1.00 22.34 18 GLU A C 4
ATOM 4076 O O . GLU A 1 18 ? -0.641 -12.115 -4.438 1.00 31.10 18 GLU A O 4
ATOM 4088 N N . ALA A 1 19 ? -0.964 -14.327 -4.717 1.00 65.42 19 ALA A N 4
ATOM 4089 C CA . ALA A 1 19 ? -2.150 -14.209 -5.559 1.00 22.22 19 ALA A CA 4
ATOM 4090 C C . ALA A 1 19 ? -3.383 -13.682 -4.821 1.00 14.31 19 ALA A C 4
ATOM 4091 O O . ALA A 1 19 ? -4.277 -13.117 -5.455 1.00 22.41 19 ALA A O 4
ATOM 4098 N N . ASP A 1 20 ? -3.454 -13.869 -3.504 1.00 12.32 20 ASP A N 4
ATOM 4099 C CA . ASP A 1 20 ? -4.589 -13.447 -2.677 1.00 61.55 20 ASP A CA 4
ATOM 4100 C C . ASP A 1 20 ? -4.551 -11.972 -2.281 1.00 33.23 20 ASP A C 4
ATOM 4101 O O . ASP A 1 20 ? -5.467 -11.485 -1.622 1.00 70.01 20 ASP A O 4
ATOM 4110 N N . GLU A 1 21 ? -3.503 -11.253 -2.672 1.00 52.33 21 GLU A N 4
ATOM 4111 C CA . GLU A 1 21 ? -3.239 -9.843 -2.412 1.00 2.42 21 GLU A CA 4
ATOM 4112 C C . GLU A 1 21 ? -3.516 -9.015 -3.693 1.00 34.13 21 GLU A C 4
ATOM 4113 O O . GLU A 1 21 ? -3.909 -9.547 -4.737 1.00 30.30 21 GLU A O 4
ATOM 4125 N N . LEU A 1 22 ? -3.473 -7.691 -3.561 1.00 23.11 22 LEU A N 4
ATOM 4126 C CA . LEU A 1 22 ? -3.673 -6.661 -4.579 1.00 43.33 22 LEU A CA 4
ATOM 4127 C C . LEU A 1 22 ? -2.355 -6.364 -5.304 1.00 15.31 22 LEU A C 4
ATOM 4128 O O . LEU A 1 22 ? -1.302 -6.861 -4.907 1.00 71.13 22 LEU A O 4
ATOM 4144 N N . SER A 1 23 ? -2.380 -5.500 -6.321 1.00 73.25 23 SER A N 4
ATOM 4145 C CA . SER A 1 23 ? -1.183 -5.121 -7.056 1.00 10.21 23 SER A CA 4
ATOM 4146 C C . SER A 1 23 ? -1.354 -3.697 -7.572 1.00 4.51 23 SER A C 4
ATOM 4147 O O . SER A 1 23 ? -2.481 -3.275 -7.819 1.00 32.45 23 SER A O 4
ATOM 4155 N N . PHE A 1 24 ? -0.263 -2.945 -7.716 1.00 21.23 24 PHE A N 4
ATOM 4156 C CA . PHE A 1 24 ? -0.283 -1.575 -8.209 1.00 42.53 24 PHE A CA 4
ATOM 4157 C C . PHE A 1 24 ? 1.021 -1.318 -8.975 1.00 3.52 24 PHE A C 4
ATOM 4158 O O . PHE A 1 24 ? 1.936 -2.143 -8.920 1.00 11.52 24 PHE A O 4
ATOM 4175 N N . LYS A 1 25 ? 1.154 -0.188 -9.670 1.00 0.05 25 LYS A N 4
ATOM 4176 C CA . LYS A 1 25 ? 2.356 0.166 -10.427 1.00 33.04 25 LYS A CA 4
ATOM 4177 C C . LYS A 1 25 ? 2.990 1.432 -9.868 1.00 13.22 25 LYS A C 4
ATOM 4178 O O . LYS A 1 25 ? 2.363 2.163 -9.109 1.00 64.13 25 LYS A O 4
ATOM 4197 N N . ALA A 1 26 ? 4.251 1.671 -10.227 1.00 32.03 26 ALA A N 4
ATOM 4198 C CA . ALA A 1 26 ? 5.030 2.819 -9.790 1.00 60.51 26 ALA A CA 4
ATOM 4199 C C . ALA A 1 26 ? 4.304 4.128 -10.118 1.00 50.23 26 ALA A C 4
ATOM 4200 O O . ALA A 1 26 ? 3.993 4.408 -11.279 1.00 42.13 26 ALA A O 4
ATOM 4207 N N . GLY A 1 27 ? 4.015 4.925 -9.090 1.00 35.11 27 GLY A N 4
ATOM 4208 C CA . GLY A 1 27 ? 3.339 6.204 -9.220 1.00 15.43 27 GLY A CA 4
ATOM 4209 C C . GLY A 1 27 ? 1.819 6.087 -9.341 1.00 13.24 27 GLY A C 4
ATOM 4210 O O . GLY A 1 27 ? 1.164 7.125 -9.425 1.00 11.51 27 GLY A O 4
ATOM 4214 N N . GLU A 1 28 ? 1.241 4.884 -9.372 1.00 62.12 28 GLU A N 4
ATOM 4215 C CA . GLU A 1 28 ? -0.202 4.712 -9.482 1.00 4.24 28 GLU A CA 4
ATOM 4216 C C . GLU A 1 28 ? -0.865 5.162 -8.179 1.00 32.42 28 GLU A C 4
ATOM 4217 O O . GLU A 1 28 ? -0.280 5.045 -7.096 1.00 35.20 28 GLU A O 4
ATOM 4229 N N . GLU A 1 29 ? -2.078 5.704 -8.279 1.00 62.44 29 GLU A N 4
ATOM 4230 C CA . GLU A 1 29 ? -2.862 6.130 -7.133 1.00 61.21 29 GLU A CA 4
ATOM 4231 C C . GLU A 1 29 ? -3.873 5.009 -6.879 1.00 64.22 29 GLU A C 4
ATOM 4232 O O . GLU A 1 29 ? -4.425 4.432 -7.823 1.00 1.04 29 GLU A O 4
ATOM 4244 N N . LEU A 1 30 ? -4.099 4.681 -5.611 1.00 74.44 30 LEU A N 4
ATOM 4245 C CA . LEU A 1 30 ? -5.016 3.651 -5.124 1.00 43.34 30 LEU A CA 4
ATOM 4246 C C . LEU A 1 30 ? -5.729 4.253 -3.896 1.00 73.23 30 LEU A C 4
ATOM 4247 O O . LEU A 1 30 ? -5.252 5.245 -3.337 1.00 62.23 30 LEU A O 4
ATOM 4263 N N . MET A 1 31 ? -6.867 3.690 -3.467 1.00 54.24 31 MET A N 4
ATOM 4264 C CA . MET A 1 31 ? -7.650 4.174 -2.324 1.00 14.13 31 MET A CA 4
ATOM 4265 C C . MET A 1 31 ? -7.673 3.119 -1.227 1.00 65.44 31 MET A C 4
ATOM 4266 O O . MET A 1 31 ? -8.323 2.084 -1.354 1.00 73.34 31 MET A O 4
ATOM 4280 N N . LYS A 1 32 ? -6.982 3.374 -0.125 1.00 22.45 32 LYS A N 4
ATOM 4281 C CA . LYS A 1 32 ? -6.903 2.459 1.004 1.00 61.22 32 LYS A CA 4
ATOM 4282 C C . LYS A 1 32 ? -8.272 2.297 1.641 1.00 43.21 32 LYS A C 4
ATOM 4283 O O . LYS A 1 32 ? -8.981 3.300 1.755 1.00 21.31 32 LYS A O 4
ATOM 4302 N N . ILE A 1 33 ? -8.608 1.089 2.114 1.00 50.34 33 ILE A N 4
ATOM 4303 C CA . ILE A 1 33 ? -9.888 0.806 2.749 1.00 64.44 33 ILE A CA 4
ATOM 4304 C C . ILE A 1 33 ? -9.802 0.235 4.177 1.00 50.45 33 ILE A C 4
ATOM 4305 O O . ILE A 1 33 ? -10.841 0.063 4.817 1.00 13.25 33 ILE A O 4
ATOM 4321 N N . SER A 1 34 ? -8.609 -0.073 4.686 1.00 74.13 34 SER A N 4
ATOM 4322 C CA . SER A 1 34 ? -8.384 -0.601 6.030 1.00 21.12 34 SER A CA 4
ATOM 4323 C C . SER A 1 34 ? -7.137 0.073 6.621 1.00 14.42 34 SER A C 4
ATOM 4324 O O . SER A 1 34 ? -6.486 0.870 5.946 1.00 2.42 34 SER A O 4
ATOM 4332 N N . GLU A 1 35 ? -6.847 -0.169 7.898 1.00 51.25 35 GLU A N 4
ATOM 4333 C CA . GLU A 1 35 ? -5.694 0.401 8.590 1.00 23.15 35 GLU A CA 4
ATOM 4334 C C . GLU A 1 35 ? -4.412 -0.378 8.286 1.00 70.55 35 GLU A C 4
ATOM 4335 O O . GLU A 1 35 ? -4.439 -1.413 7.622 1.00 20.44 35 GLU A O 4
ATOM 4347 N N . GLU A 1 36 ? -3.270 0.147 8.710 1.00 54.52 36 GLU A N 4
ATOM 4348 C CA . GLU A 1 36 ? -1.987 -0.495 8.511 1.00 54.45 36 GLU A CA 4
ATOM 4349 C C . GLU A 1 36 ? -1.802 -1.531 9.614 1.00 34.23 36 GLU A C 4
ATOM 4350 O O . GLU A 1 36 ? -1.786 -1.195 10.800 1.00 44.51 36 GLU A O 4
ATOM 4362 N N . ASP A 1 37 ? -1.729 -2.798 9.223 1.00 22.54 37 ASP A N 4
ATOM 4363 C CA . ASP A 1 37 ? -1.556 -3.926 10.129 1.00 32.43 37 ASP A CA 4
ATOM 4364 C C . ASP A 1 37 ? -0.060 -4.055 10.490 1.00 21.30 37 ASP A C 4
ATOM 4365 O O . ASP A 1 37 ? 0.781 -3.302 9.984 1.00 52.32 37 ASP A O 4
ATOM 4374 N N . GLU A 1 38 ? 0.301 -5.027 11.323 1.00 24.22 38 GLU A N 4
ATOM 4375 C CA . GLU A 1 38 ? 1.645 -5.279 11.839 1.00 34.25 38 GLU A CA 4
ATOM 4376 C C . GLU A 1 38 ? 2.764 -5.432 10.808 1.00 45.32 38 GLU A C 4
ATOM 4377 O O . GLU A 1 38 ? 3.896 -5.046 11.085 1.00 13.52 38 GLU A O 4
ATOM 4389 N N . GLN A 1 39 ? 2.492 -5.958 9.617 1.00 71.22 39 GLN A N 4
ATOM 4390 C CA . GLN A 1 39 ? 3.466 -6.138 8.539 1.00 64.14 39 GLN A CA 4
ATOM 4391 C C . GLN A 1 39 ? 3.387 -4.992 7.524 1.00 72.41 39 GLN A C 4
ATOM 4392 O O . GLN A 1 39 ? 3.915 -5.103 6.410 1.00 31.24 39 GLN A O 4
ATOM 4406 N N . GLY A 1 40 ? 2.707 -3.898 7.874 1.00 52.53 40 GLY A N 4
ATOM 4407 C CA . GLY A 1 40 ? 2.554 -2.777 6.967 1.00 24.45 40 GLY A CA 4
ATOM 4408 C C . GLY A 1 40 ? 1.572 -3.193 5.881 1.00 22.04 40 GLY A C 4
ATOM 4409 O O . GLY A 1 40 ? 1.720 -2.814 4.723 1.00 20.35 40 GLY A O 4
ATOM 4413 N N . TRP A 1 41 ? 0.652 -4.101 6.192 1.00 33.34 41 TRP A N 4
ATOM 4414 C CA . TRP A 1 41 ? -0.345 -4.584 5.264 1.00 63.31 41 TRP A CA 4
ATOM 4415 C C . TRP A 1 41 ? -1.545 -3.661 5.351 1.00 71.24 41 TRP A C 4
ATOM 4416 O O . TRP A 1 41 ? -2.005 -3.377 6.454 1.00 35.13 41 TRP A O 4
ATOM 4437 N N . CYS A 1 42 ? -2.040 -3.180 4.213 1.00 33.02 42 CYS A N 4
ATOM 4438 C CA . CYS A 1 42 ? -3.190 -2.293 4.166 1.00 35.24 42 CYS A CA 4
ATOM 4439 C C . CYS A 1 42 ? -4.148 -2.795 3.106 1.00 63.24 42 CYS A C 4
ATOM 4440 O O . CYS A 1 42 ? -3.740 -2.982 1.962 1.00 15.33 42 CYS A O 4
ATOM 4448 N N . LYS A 1 43 ? -5.403 -3.058 3.453 1.00 72.32 43 LYS A N 4
ATOM 4449 C CA . LYS A 1 43 ? -6.363 -3.484 2.439 1.00 64.52 43 LYS A CA 4
ATOM 4450 C C . LYS A 1 43 ? -6.787 -2.207 1.728 1.00 64.44 43 LYS A C 4
ATOM 4451 O O . LYS A 1 43 ? -6.962 -1.166 2.372 1.00 25.20 43 LYS A O 4
ATOM 4470 N N . GLY A 1 44 ? -6.974 -2.250 0.414 1.00 24.12 44 GLY A N 4
ATOM 4471 C CA . GLY A 1 44 ? -7.381 -1.089 -0.358 1.00 74.21 44 GLY A CA 4
ATOM 4472 C C . GLY A 1 44 ? -8.038 -1.495 -1.660 1.00 44.12 44 GLY A C 4
ATOM 4473 O O . GLY A 1 44 ? -8.128 -2.676 -1.993 1.00 15.41 44 GLY A O 4
ATOM 4477 N N . ARG A 1 45 ? -8.527 -0.494 -2.384 1.00 33.03 45 ARG A N 4
ATOM 4478 C CA . ARG A 1 45 ? -9.193 -0.603 -3.667 1.00 21.42 45 ARG A CA 4
ATOM 4479 C C . ARG A 1 45 ? -8.394 0.196 -4.687 1.00 50.31 45 ARG A C 4
ATOM 4480 O O . ARG A 1 45 ? -7.675 1.129 -4.323 1.00 0.25 45 ARG A O 4
ATOM 4501 N N . LEU A 1 46 ? -8.462 -0.193 -5.950 1.00 44.20 46 LEU A N 4
ATOM 4502 C CA . LEU A 1 46 ? -7.783 0.483 -7.062 1.00 5.30 46 LEU A CA 4
ATOM 4503 C C . LEU A 1 46 ? -8.810 1.292 -7.855 1.00 72.11 46 LEU A C 4
ATOM 4504 O O . LEU A 1 46 ? -10.011 1.117 -7.654 1.00 72.43 46 LEU A O 4
ATOM 4520 N N . LEU A 1 47 ? -8.367 2.140 -8.790 1.00 73.33 47 LEU A N 4
ATOM 4521 C CA . LEU A 1 47 ? -9.258 2.959 -9.629 1.00 65.13 47 LEU A CA 4
ATOM 4522 C C . LEU A 1 47 ? -10.212 2.055 -10.417 1.00 40.30 47 LEU A C 4
ATOM 4523 O O . LEU A 1 47 ? -11.385 2.390 -10.588 1.00 10.40 47 LEU A O 4
ATOM 4539 N N . THR A 1 48 ? -9.717 0.881 -10.820 1.00 62.12 48 THR A N 4
ATOM 4540 C CA . THR A 1 48 ? -10.428 -0.146 -11.569 1.00 11.02 48 THR A CA 4
ATOM 4541 C C . THR A 1 48 ? -11.474 -0.875 -10.690 1.00 1.24 48 THR A C 4
ATOM 4542 O O . THR A 1 48 ? -12.151 -1.790 -11.162 1.00 44.23 48 THR A O 4
ATOM 4553 N N . GLY A 1 49 ? -11.614 -0.509 -9.411 1.00 4.02 49 GLY A N 4
ATOM 4554 C CA . GLY A 1 49 ? -12.566 -1.077 -8.468 1.00 30.50 49 GLY A CA 4
ATOM 4555 C C . GLY A 1 49 ? -12.137 -2.391 -7.820 1.00 24.44 49 GLY A C 4
ATOM 4556 O O . GLY A 1 49 ? -12.847 -2.864 -6.927 1.00 62.01 49 GLY A O 4
ATOM 4560 N N . HIS A 1 50 ? -11.017 -2.995 -8.237 1.00 42.32 50 HIS A N 4
ATOM 4561 C CA . HIS A 1 50 ? -10.530 -4.246 -7.658 1.00 22.13 50 HIS A CA 4
ATOM 4562 C C . HIS A 1 50 ? -10.076 -3.967 -6.218 1.00 22.11 50 HIS A C 4
ATOM 4563 O O . HIS A 1 50 ? -9.633 -2.849 -5.939 1.00 12.21 50 HIS A O 4
ATOM 4577 N N . VAL A 1 51 ? -10.167 -4.950 -5.313 1.00 43.31 51 VAL A N 4
ATOM 4578 C CA . VAL A 1 51 ? -9.815 -4.807 -3.899 1.00 22.12 51 VAL A CA 4
ATOM 4579 C C . VAL A 1 51 ? -8.925 -5.955 -3.427 1.00 12.34 51 VAL A C 4
ATOM 4580 O O . VAL A 1 51 ? -9.078 -7.081 -3.899 1.00 13.24 51 VAL A O 4
ATOM 4593 N N . GLY A 1 52 ? -8.039 -5.667 -2.467 1.00 42.21 52 GLY A N 4
ATOM 4594 C CA . GLY A 1 52 ? -7.129 -6.649 -1.881 1.00 13.10 52 GLY A CA 4
ATOM 4595 C C . GLY A 1 52 ? -6.123 -6.026 -0.915 1.00 1.42 52 GLY A C 4
ATOM 4596 O O . GLY A 1 52 ? -6.153 -4.812 -0.686 1.00 32.34 52 GLY A O 4
ATOM 4600 N N . LEU A 1 53 ? -5.246 -6.849 -0.334 1.00 4.21 53 LEU A N 4
ATOM 4601 C CA . LEU A 1 53 ? -4.190 -6.419 0.589 1.00 64.03 53 LEU A CA 4
ATOM 4602 C C . LEU A 1 53 ? -3.064 -5.854 -0.262 1.00 64.11 53 LEU A C 4
ATOM 4603 O O . LEU A 1 53 ? -2.700 -6.451 -1.265 1.00 70.32 53 LEU A O 4
ATOM 4619 N N . TYR A 1 54 ? -2.519 -4.695 0.083 1.00 60.10 54 TYR A N 4
ATOM 4620 C CA . TYR A 1 54 ? -1.435 -4.058 -0.644 1.00 32.30 54 TYR A CA 4
ATOM 4621 C C . TYR A 1 54 ? -0.346 -3.732 0.387 1.00 4.44 54 TYR A C 4
ATOM 4622 O O . TYR A 1 54 ? -0.661 -3.323 1.514 1.00 43.11 54 TYR A O 4
ATOM 4640 N N . PRO A 1 55 ? 0.937 -3.912 0.040 1.00 72.11 55 PRO A N 4
ATOM 4641 C CA . PRO A 1 55 ? 2.030 -3.649 0.954 1.00 62.04 55 PRO A CA 4
ATOM 4642 C C . PRO A 1 55 ? 2.210 -2.134 1.117 1.00 20.44 55 PRO A C 4
ATOM 4643 O O . PRO A 1 55 ? 2.713 -1.454 0.219 1.00 22.34 55 PRO A O 4
ATOM 4654 N N . ALA A 1 56 ? 1.779 -1.594 2.259 1.00 11.03 56 ALA A N 4
ATOM 4655 C CA . ALA A 1 56 ? 1.848 -0.178 2.595 1.00 43.31 56 ALA A CA 4
ATOM 4656 C C . ALA A 1 56 ? 3.258 0.385 2.545 1.00 31.25 56 ALA A C 4
ATOM 4657 O O . ALA A 1 56 ? 3.406 1.556 2.228 1.00 13.21 56 ALA A O 4
ATOM 4664 N N . ASN A 1 57 ? 4.289 -0.429 2.772 1.00 43.51 57 ASN A N 4
ATOM 4665 C CA . ASN A 1 57 ? 5.672 0.044 2.721 1.00 44.01 57 ASN A CA 4
ATOM 4666 C C . ASN A 1 57 ? 6.071 0.501 1.308 1.00 61.15 57 ASN A C 4
ATOM 4667 O O . ASN A 1 57 ? 7.141 1.075 1.138 1.00 60.41 57 ASN A O 4
ATOM 4678 N N . TYR A 1 58 ? 5.265 0.183 0.288 1.00 71.13 58 TYR A N 4
ATOM 4679 C CA . TYR A 1 58 ? 5.477 0.495 -1.120 1.00 1.10 58 TYR A CA 4
ATOM 4680 C C . TYR A 1 58 ? 4.543 1.612 -1.613 1.00 64.24 58 TYR A C 4
ATOM 4681 O O . TYR A 1 58 ? 4.455 1.832 -2.822 1.00 21.13 58 TYR A O 4
ATOM 4699 N N . VAL A 1 59 ? 3.808 2.284 -0.723 1.00 52.50 59 VAL A N 4
ATOM 4700 C CA . VAL A 1 59 ? 2.885 3.373 -1.032 1.00 21.01 59 VAL A CA 4
ATOM 4701 C C . VAL A 1 59 ? 3.040 4.429 0.073 1.00 43.43 59 VAL A C 4
ATOM 4702 O O . VAL A 1 59 ? 3.649 4.172 1.105 1.00 70.15 59 VAL A O 4
ATOM 4715 N N . GLU A 1 60 ? 2.518 5.633 -0.139 1.00 54.25 60 GLU A N 4
ATOM 4716 C CA . GLU A 1 60 ? 2.525 6.710 0.846 1.00 63.13 60 GLU A CA 4
ATOM 4717 C C . GLU A 1 60 ? 1.370 7.651 0.500 1.00 53.30 60 GLU A C 4
ATOM 4718 O O . GLU A 1 60 ? 0.704 7.461 -0.524 1.00 72.04 60 GLU A O 4
ATOM 4730 N N . LYS A 1 61 ? 1.011 8.575 1.391 1.00 12.34 61 LYS A N 4
ATOM 4731 C CA . LYS A 1 61 ? -0.096 9.490 1.133 1.00 52.04 61 LYS A CA 4
ATOM 4732 C C . LYS A 1 61 ? 0.351 10.554 0.138 1.00 62.04 61 LYS A C 4
ATOM 4733 O O . LYS A 1 61 ? 1.540 10.849 0.015 1.00 52.32 61 LYS A O 4
ATOM 4752 N N . VAL A 1 62 ? -0.609 11.159 -0.559 1.00 3.42 62 VAL A N 4
ATOM 4753 C CA . VAL A 1 62 ? -0.311 12.185 -1.556 1.00 4.13 62 VAL A CA 4
ATOM 4754 C C . VAL A 1 62 ? -1.262 13.381 -1.477 1.00 60.52 62 VAL A C 4
ATOM 4755 O O . VAL A 1 62 ? -0.874 14.475 -1.870 1.00 34.02 62 VAL A O 4
ATOM 4768 N N . GLY A 1 63 ? -2.476 13.220 -0.936 1.00 2.23 63 GLY A N 4
ATOM 4769 C CA . GLY A 1 63 ? -3.424 14.323 -0.841 1.00 52.44 63 GLY A CA 4
ATOM 4770 C C . GLY A 1 63 ? -2.965 15.382 0.149 1.00 30.21 63 GLY A C 4
ATOM 4771 O O . GLY A 1 63 ? -2.834 16.552 -0.206 1.00 70.44 63 GLY A O 4
ATOM 4775 N N . LEU A 1 64 ? -2.780 14.977 1.408 1.00 72.54 64 LEU A N 4
ATOM 4776 C CA . LEU A 1 64 ? -2.337 15.872 2.471 1.00 74.11 64 LEU A CA 4
ATOM 4777 C C . LEU A 1 64 ? -0.820 16.072 2.418 1.00 33.43 64 LEU A C 4
ATOM 4778 O O . LEU A 1 64 ? -0.092 15.370 1.712 1.00 41.21 64 LEU A O 4
ATOM 4794 N N . ALA A 1 65 ? -0.349 17.035 3.202 1.00 10.35 65 ALA A N 4
ATOM 4795 C CA . ALA A 1 65 ? 1.029 17.441 3.374 1.00 72.41 65 ALA A CA 4
ATOM 4796 C C . ALA A 1 65 ? 1.187 17.949 4.810 1.00 55.52 65 ALA A C 4
ATOM 4797 O O . ALA A 1 65 ? 0.181 18.105 5.508 1.00 63.24 65 ALA A O 4
ATOM 4804 N N . ALA A 1 66 ? 2.430 18.235 5.200 1.00 24.34 66 ALA A N 4
ATOM 4805 C CA . ALA A 1 66 ? 2.918 18.745 6.480 1.00 14.44 66 ALA A CA 4
ATOM 4806 C C . ALA A 1 66 ? 1.871 18.833 7.606 1.00 61.41 66 ALA A C 4
ATOM 4807 O O . ALA A 1 66 ? 1.324 19.907 7.858 1.00 43.33 66 ALA A O 4
ATOM 4814 N N . ALA A 1 67 ? 1.562 17.714 8.265 1.00 53.35 67 ALA A N 4
ATOM 4815 C CA . ALA A 1 67 ? 0.623 17.629 9.380 1.00 13.50 67 ALA A CA 4
ATOM 4816 C C . ALA A 1 67 ? 1.250 16.726 10.430 1.00 51.41 67 ALA A C 4
ATOM 4817 O O . ALA A 1 67 ? 0.905 16.840 11.625 1.00 75.11 67 ALA A O 4
ATOM 4824 N N . THR B 2 1 ? 1.485 -11.871 11.287 1.00 43.31 101 THR B N 4
ATOM 4825 C CA . THR B 2 1 ? 0.237 -12.090 10.548 1.00 51.12 101 THR B CA 4
ATOM 4826 C C . THR B 2 1 ? 0.450 -13.166 9.485 1.00 75.32 101 THR B C 4
ATOM 4827 O O . THR B 2 1 ? 1.600 -13.510 9.193 1.00 21.40 101 THR B O 4
ATOM 4838 N N . LYS B 2 2 ? -0.630 -13.714 8.916 1.00 24.22 102 LYS B N 4
ATOM 4839 C CA . LYS B 2 2 ? -0.484 -14.696 7.852 1.00 30.20 102 LYS B CA 4
ATOM 4840 C C . LYS B 2 2 ? 0.002 -13.898 6.647 1.00 41.14 102 LYS B C 4
ATOM 4841 O O . LYS B 2 2 ? -0.463 -12.773 6.434 1.00 32.13 102 LYS B O 4
ATOM 4860 N N . GLY B 2 3 ? 0.920 -14.461 5.872 1.00 51.42 103 GLY B N 4
ATOM 4861 C CA . GLY B 2 3 ? 1.447 -13.761 4.717 1.00 42.21 103 GLY B CA 4
ATOM 4862 C C . GLY B 2 3 ? 2.425 -12.670 5.168 1.00 41.31 103 GLY B C 4
ATOM 4863 O O . GLY B 2 3 ? 2.063 -11.491 5.202 1.00 21.43 103 GLY B O 4
ATOM 4867 N N . PRO B 2 4 ? 3.654 -13.033 5.574 1.00 44.51 104 PRO B N 4
ATOM 4868 C CA . PRO B 2 4 ? 4.657 -12.066 5.997 1.00 61.22 104 PRO B CA 4
ATOM 4869 C C . PRO B 2 4 ? 5.067 -11.246 4.762 1.00 15.42 104 PRO B C 4
ATOM 4870 O O . PRO B 2 4 ? 5.722 -11.769 3.857 1.00 34.11 104 PRO B O 4
ATOM 4881 N N . ALA B 2 5 ? 4.722 -9.956 4.779 1.00 61.43 105 ALA B N 4
ATOM 4882 C CA . ALA B 2 5 ? 4.950 -8.933 3.767 1.00 54.45 105 ALA B CA 4
ATOM 4883 C C . ALA B 2 5 ? 6.336 -8.930 3.083 1.00 72.22 105 ALA B C 4
ATOM 4884 O O . ALA B 2 5 ? 7.332 -9.403 3.638 1.00 31.42 105 ALA B O 4
ATOM 4891 N N . PRO B 2 6 ? 6.433 -8.288 1.898 1.00 44.20 106 PRO B N 4
ATOM 4892 C CA . PRO B 2 6 ? 7.664 -8.200 1.103 1.00 73.32 106 PRO B CA 4
ATOM 4893 C C . PRO B 2 6 ? 8.834 -7.443 1.735 1.00 75.13 106 PRO B C 4
ATOM 4894 O O . PRO B 2 6 ? 9.987 -7.715 1.395 1.00 2.51 106 PRO B O 4
ATOM 4905 N N . ASN B 2 7 ? 8.508 -6.520 2.631 1.00 13.21 107 ASN B N 4
ATOM 4906 C CA . ASN B 2 7 ? 9.409 -5.630 3.385 1.00 1.21 107 ASN B CA 4
ATOM 4907 C C . ASN B 2 7 ? 10.647 -6.331 3.981 1.00 55.01 107 ASN B C 4
ATOM 4908 O O . ASN B 2 7 ? 10.621 -7.559 4.131 1.00 33.45 107 ASN B O 4
ATOM 4919 N N . PRO B 2 8 ? 11.699 -5.619 4.455 1.00 52.02 108 PRO B N 4
ATOM 4920 C CA . PRO B 2 8 ? 11.923 -4.156 4.544 1.00 21.42 108 PRO B CA 4
ATOM 4921 C C . PRO B 2 8 ? 11.915 -3.352 3.218 1.00 11.31 108 PRO B C 4
ATOM 4922 O O . PRO B 2 8 ? 11.953 -3.956 2.141 1.00 51.03 108 PRO B O 4
ATOM 4933 N N . PRO B 2 9 ? 11.906 -1.997 3.268 1.00 10.31 109 PRO B N 4
ATOM 4934 C CA . PRO B 2 9 ? 11.878 -1.126 2.084 1.00 3.25 109 PRO B CA 4
ATOM 4935 C C . PRO B 2 9 ? 13.086 -1.307 1.151 1.00 63.30 109 PRO B C 4
ATOM 4936 O O . PRO B 2 9 ? 14.219 -1.365 1.635 1.00 32.12 109 PRO B O 4
ATOM 4947 N N . PRO B 2 10 ? 12.880 -1.339 -0.182 1.00 73.11 110 PRO B N 4
ATOM 4948 C CA . PRO B 2 10 ? 13.951 -1.525 -1.157 1.00 12.55 110 PRO B CA 4
ATOM 4949 C C . PRO B 2 10 ? 14.896 -0.319 -1.257 1.00 20.14 110 PRO B C 4
ATOM 4950 O O . PRO B 2 10 ? 16.099 -0.469 -1.025 1.00 32.41 110 PRO B O 4
ATOM 4961 N N . ILE B 2 11 ? 14.376 0.864 -1.601 1.00 52.54 111 ILE B N 4
ATOM 4962 C CA . ILE B 2 11 ? 15.122 2.116 -1.767 1.00 33.44 111 ILE B CA 4
ATOM 4963 C C . ILE B 2 11 ? 14.333 3.292 -1.178 1.00 13.10 111 ILE B C 4
ATOM 4964 O O . ILE B 2 11 ? 13.256 3.084 -0.621 1.00 13.32 111 ILE B O 4
ATOM 4980 N N . LEU B 2 12 ? 14.836 4.522 -1.345 1.00 31.04 112 LEU B N 4
ATOM 4981 C CA . LEU B 2 12 ? 14.238 5.773 -0.869 1.00 75.24 112 LEU B CA 4
ATOM 4982 C C . LEU B 2 12 ? 14.071 5.826 0.662 1.00 53.30 112 LEU B C 4
ATOM 4983 O O . LEU B 2 12 ? 13.208 6.549 1.170 1.00 23.23 112 LEU B O 4
ATOM 4999 N N . LYS B 2 13 ? 14.891 5.096 1.425 1.00 15.03 113 LYS B N 4
ATOM 5000 C CA . LYS B 2 13 ? 14.801 5.108 2.884 1.00 24.32 113 LYS B CA 4
ATOM 5001 C C . LYS B 2 13 ? 15.071 6.507 3.445 1.00 2.14 113 LYS B C 4
ATOM 5002 O O . LYS B 2 13 ? 15.695 7.344 2.785 1.00 43.43 113 LYS B O 4
ATOM 5021 N N . VAL B 2 14 ? 14.640 6.726 4.686 1.00 53.22 114 VAL B N 4
ATOM 5022 C CA . VAL B 2 14 ? 14.774 7.969 5.430 1.00 14.52 114 VAL B CA 4
ATOM 5023 C C . VAL B 2 14 ? 15.676 7.675 6.629 1.00 71.21 114 VAL B C 4
ATOM 5024 O O . VAL B 2 14 ? 15.203 7.109 7.621 1.00 4.51 114 VAL B O 4
ATOM 5037 N N . TRP B 2 15 ? 16.957 8.040 6.520 1.00 63.31 115 TRP B N 4
ATOM 5038 C CA . TRP B 2 15 ? 18.016 7.872 7.517 1.00 12.25 115 TRP B CA 4
ATOM 5039 C C . TRP B 2 15 ? 17.892 6.555 8.288 1.00 50.03 115 TRP B C 4
ATOM 5040 O O . TRP B 2 15 ? 17.804 5.490 7.641 1.00 23.14 115 TRP B O 4
ATOM 5061 N N . MET A 1 1 ? -19.007 3.158 7.961 1.00 30.14 1 MET A N 5
ATOM 5062 C CA . MET A 1 1 ? -17.941 3.339 8.952 1.00 1.52 1 MET A CA 5
ATOM 5063 C C . MET A 1 1 ? -17.293 4.682 8.665 1.00 3.40 1 MET A C 5
ATOM 5064 O O . MET A 1 1 ? -16.900 4.944 7.528 1.00 24.32 1 MET A O 5
ATOM 5078 N N . LYS A 1 2 ? -17.180 5.550 9.675 1.00 74.35 2 LYS A N 5
ATOM 5079 C CA . LYS A 1 2 ? -16.605 6.898 9.576 1.00 50.53 2 LYS A CA 5
ATOM 5080 C C . LYS A 1 2 ? -15.138 6.977 9.109 1.00 52.10 2 LYS A C 5
ATOM 5081 O O . LYS A 1 2 ? -14.604 8.081 9.058 1.00 1.14 2 LYS A O 5
ATOM 5100 N N . VAL A 1 3 ? -14.486 5.866 8.764 1.00 4.30 3 VAL A N 5
ATOM 5101 C CA . VAL A 1 3 ? -13.107 5.811 8.299 1.00 51.43 3 VAL A CA 5
ATOM 5102 C C . VAL A 1 3 ? -13.107 5.587 6.774 1.00 2.21 3 VAL A C 5
ATOM 5103 O O . VAL A 1 3 ? -13.108 4.441 6.321 1.00 4.44 3 VAL A O 5
ATOM 5116 N N . PRO A 1 4 ? -13.161 6.639 5.934 1.00 72.25 4 PRO A N 5
ATOM 5117 C CA . PRO A 1 4 ? -13.141 6.480 4.481 1.00 64.12 4 PRO A CA 5
ATOM 5118 C C . PRO A 1 4 ? -11.736 6.068 4.012 1.00 44.31 4 PRO A C 5
ATOM 5119 O O . PRO A 1 4 ? -10.781 6.016 4.805 1.00 21.04 4 PRO A O 5
ATOM 5130 N N . GLY A 1 5 ? -11.572 5.795 2.715 1.00 20.13 5 GLY A N 5
ATOM 5131 C CA . GLY A 1 5 ? -10.277 5.412 2.198 1.00 2.31 5 GLY A CA 5
ATOM 5132 C C . GLY A 1 5 ? -9.320 6.599 2.143 1.00 51.42 5 GLY A C 5
ATOM 5133 O O . GLY A 1 5 ? -9.745 7.765 2.143 1.00 63.11 5 GLY A O 5
ATOM 5137 N N . VAL A 1 6 ? -8.018 6.315 2.132 1.00 33.22 6 VAL A N 5
ATOM 5138 C CA . VAL A 1 6 ? -6.972 7.334 2.046 1.00 65.34 6 VAL A CA 5
ATOM 5139 C C . VAL A 1 6 ? -6.314 7.157 0.692 1.00 73.44 6 VAL A C 5
ATOM 5140 O O . VAL A 1 6 ? -6.014 6.029 0.312 1.00 1.31 6 VAL A O 5
ATOM 5153 N N . ARG A 1 7 ? -6.177 8.241 -0.071 1.00 21.23 7 ARG A N 5
ATOM 5154 C CA . ARG A 1 7 ? -5.537 8.159 -1.371 1.00 42.14 7 ARG A CA 5
ATOM 5155 C C . ARG A 1 7 ? -4.029 8.195 -1.126 1.00 34.41 7 ARG A C 5
ATOM 5156 O O . ARG A 1 7 ? -3.543 9.064 -0.387 1.00 74.42 7 ARG A O 5
ATOM 5177 N N . VAL A 1 8 ? -3.309 7.198 -1.619 1.00 33.14 8 VAL A N 5
ATOM 5178 C CA . VAL A 1 8 ? -1.863 7.108 -1.492 1.00 24.02 8 VAL A CA 5
ATOM 5179 C C . VAL A 1 8 ? -1.334 6.816 -2.898 1.00 12.14 8 VAL A C 5
ATOM 5180 O O . VAL A 1 8 ? -2.072 6.313 -3.758 1.00 64.25 8 VAL A O 5
ATOM 5193 N N . ARG A 1 9 ? -0.068 7.134 -3.155 1.00 14.13 9 ARG A N 5
ATOM 5194 C CA . ARG A 1 9 ? 0.550 6.938 -4.457 1.00 42.02 9 ARG A CA 5
ATOM 5195 C C . ARG A 1 9 ? 1.738 6.008 -4.295 1.00 65.13 9 ARG A C 5
ATOM 5196 O O . ARG A 1 9 ? 2.492 6.105 -3.321 1.00 34.20 9 ARG A O 5
ATOM 5217 N N . ALA A 1 10 ? 1.868 5.069 -5.225 1.00 3.23 10 ALA A N 5
ATOM 5218 C CA . ALA A 1 10 ? 2.935 4.096 -5.237 1.00 74.34 10 ALA A CA 5
ATOM 5219 C C . ALA A 1 10 ? 4.228 4.760 -5.688 1.00 70.20 10 ALA A C 5
ATOM 5220 O O . ALA A 1 10 ? 4.293 5.309 -6.793 1.00 62.24 10 ALA A O 5
ATOM 5227 N N . LEU A 1 11 ? 5.246 4.719 -4.828 1.00 31.12 11 LEU A N 5
ATOM 5228 C CA . LEU A 1 11 ? 6.558 5.299 -5.103 1.00 44.20 11 LEU A CA 5
ATOM 5229 C C . LEU A 1 11 ? 7.464 4.324 -5.864 1.00 11.22 11 LEU A C 5
ATOM 5230 O O . LEU A 1 11 ? 8.535 4.730 -6.317 1.00 55.31 11 LEU A O 5
ATOM 5246 N N . TYR A 1 12 ? 7.069 3.057 -5.988 1.00 25.44 12 TYR A N 5
ATOM 5247 C CA . TYR A 1 12 ? 7.793 1.985 -6.663 1.00 10.22 12 TYR A CA 5
ATOM 5248 C C . TYR A 1 12 ? 6.760 1.007 -7.234 1.00 61.55 12 TYR A C 5
ATOM 5249 O O . TYR A 1 12 ? 5.561 1.137 -6.976 1.00 50.14 12 TYR A O 5
ATOM 5267 N N . ASP A 1 13 ? 7.211 0.008 -7.984 1.00 31.14 13 ASP A N 5
ATOM 5268 C CA . ASP A 1 13 ? 6.414 -1.023 -8.659 1.00 62.03 13 ASP A CA 5
ATOM 5269 C C . ASP A 1 13 ? 6.504 -2.423 -8.029 1.00 42.00 13 ASP A C 5
ATOM 5270 O O . ASP A 1 13 ? 7.472 -3.146 -8.259 1.00 1.42 13 ASP A O 5
ATOM 5279 N N . TYR A 1 14 ? 5.526 -2.824 -7.211 1.00 33.53 14 TYR A N 5
ATOM 5280 C CA . TYR A 1 14 ? 5.467 -4.134 -6.543 1.00 74.45 14 TYR A CA 5
ATOM 5281 C C . TYR A 1 14 ? 4.030 -4.670 -6.546 1.00 50.43 14 TYR A C 5
ATOM 5282 O O . TYR A 1 14 ? 3.084 -3.892 -6.673 1.00 33.23 14 TYR A O 5
ATOM 5300 N N . THR A 1 15 ? 3.848 -5.987 -6.413 1.00 71.40 15 THR A N 5
ATOM 5301 C CA . THR A 1 15 ? 2.513 -6.578 -6.353 1.00 4.12 15 THR A CA 5
ATOM 5302 C C . THR A 1 15 ? 2.562 -7.622 -5.249 1.00 13.41 15 THR A C 5
ATOM 5303 O O . THR A 1 15 ? 2.791 -8.812 -5.482 1.00 32.30 15 THR A O 5
ATOM 5314 N N . GLY A 1 16 ? 2.464 -7.112 -4.018 1.00 11.54 16 GLY A N 5
ATOM 5315 C CA . GLY A 1 16 ? 2.424 -7.932 -2.828 1.00 71.41 16 GLY A CA 5
ATOM 5316 C C . GLY A 1 16 ? 3.548 -8.963 -2.796 1.00 52.34 16 GLY A C 5
ATOM 5317 O O . GLY A 1 16 ? 4.648 -8.735 -3.301 1.00 51.41 16 GLY A O 5
ATOM 5321 N N . GLN A 1 17 ? 3.310 -10.029 -2.038 1.00 41.14 17 GLN A N 5
ATOM 5322 C CA . GLN A 1 17 ? 4.199 -11.172 -1.904 1.00 5.05 17 GLN A CA 5
ATOM 5323 C C . GLN A 1 17 ? 3.434 -12.498 -2.113 1.00 51.53 17 GLN A C 5
ATOM 5324 O O . GLN A 1 17 ? 3.955 -13.560 -1.767 1.00 34.02 17 GLN A O 5
ATOM 5338 N N . GLU A 1 18 ? 2.182 -12.479 -2.586 1.00 4.11 18 GLU A N 5
ATOM 5339 C CA . GLU A 1 18 ? 1.367 -13.682 -2.760 1.00 51.41 18 GLU A CA 5
ATOM 5340 C C . GLU A 1 18 ? 0.489 -13.567 -4.005 1.00 44.22 18 GLU A C 5
ATOM 5341 O O . GLU A 1 18 ? 0.676 -12.662 -4.812 1.00 1.34 18 GLU A O 5
ATOM 5353 N N . ALA A 1 19 ? -0.347 -14.573 -4.234 1.00 50.11 19 ALA A N 5
ATOM 5354 C CA . ALA A 1 19 ? -1.342 -14.658 -5.292 1.00 14.20 19 ALA A CA 5
ATOM 5355 C C . ALA A 1 19 ? -2.679 -13.992 -4.873 1.00 3.13 19 ALA A C 5
ATOM 5356 O O . ALA A 1 19 ? -3.636 -14.004 -5.646 1.00 43.12 19 ALA A O 5
ATOM 5363 N N . ASP A 1 20 ? -2.801 -13.503 -3.624 1.00 63.25 20 ASP A N 5
ATOM 5364 C CA . ASP A 1 20 ? -3.998 -12.892 -3.012 1.00 40.54 20 ASP A CA 5
ATOM 5365 C C . ASP A 1 20 ? -3.783 -11.444 -2.537 1.00 0.32 20 ASP A C 5
ATOM 5366 O O . ASP A 1 20 ? -4.318 -11.010 -1.510 1.00 23.50 20 ASP A O 5
ATOM 5375 N N . GLU A 1 21 ? -2.963 -10.686 -3.237 1.00 54.21 21 GLU A N 5
ATOM 5376 C CA . GLU A 1 21 ? -2.592 -9.299 -2.970 1.00 0.35 21 GLU A CA 5
ATOM 5377 C C . GLU A 1 21 ? -3.020 -8.383 -4.133 1.00 63.21 21 GLU A C 5
ATOM 5378 O O . GLU A 1 21 ? -3.588 -8.832 -5.129 1.00 45.41 21 GLU A O 5
ATOM 5390 N N . LEU A 1 22 ? -2.902 -7.072 -3.958 1.00 71.12 22 LEU A N 5
ATOM 5391 C CA . LEU A 1 22 ? -3.204 -6.062 -4.956 1.00 1.23 22 LEU A CA 5
ATOM 5392 C C . LEU A 1 22 ? -1.901 -5.731 -5.657 1.00 45.03 22 LEU A C 5
ATOM 5393 O O . LEU A 1 22 ? -0.834 -5.703 -5.033 1.00 52.34 22 LEU A O 5
ATOM 5409 N N . SER A 1 23 ? -2.022 -5.370 -6.927 1.00 73.43 23 SER A N 5
ATOM 5410 C CA . SER A 1 23 ? -0.901 -5.034 -7.764 1.00 21.50 23 SER A CA 5
ATOM 5411 C C . SER A 1 23 ? -0.943 -3.546 -8.035 1.00 41.42 23 SER A C 5
ATOM 5412 O O . SER A 1 23 ? -2.006 -3.045 -8.411 1.00 61.10 23 SER A O 5
ATOM 5420 N N . PHE A 1 24 ? 0.163 -2.826 -7.836 1.00 4.33 24 PHE A N 5
ATOM 5421 C CA . PHE A 1 24 ? 0.165 -1.399 -8.120 1.00 34.11 24 PHE A CA 5
ATOM 5422 C C . PHE A 1 24 ? 1.461 -1.060 -8.856 1.00 62.23 24 PHE A C 5
ATOM 5423 O O . PHE A 1 24 ? 2.542 -1.549 -8.516 1.00 73.13 24 PHE A O 5
ATOM 5440 N N . LYS A 1 25 ? 1.362 -0.265 -9.918 1.00 61.12 25 LYS A N 5
ATOM 5441 C CA . LYS A 1 25 ? 2.518 0.132 -10.721 1.00 33.35 25 LYS A CA 5
ATOM 5442 C C . LYS A 1 25 ? 3.123 1.430 -10.188 1.00 42.44 25 LYS A C 5
ATOM 5443 O O . LYS A 1 25 ? 2.454 2.189 -9.492 1.00 1.21 25 LYS A O 5
ATOM 5462 N N . ALA A 1 26 ? 4.398 1.703 -10.498 1.00 55.02 26 ALA A N 5
ATOM 5463 C CA . ALA A 1 26 ? 5.041 2.936 -10.047 1.00 41.43 26 ALA A CA 5
ATOM 5464 C C . ALA A 1 26 ? 4.287 4.102 -10.696 1.00 1.34 26 ALA A C 5
ATOM 5465 O O . ALA A 1 26 ? 4.275 4.194 -11.928 1.00 11.03 26 ALA A O 5
ATOM 5472 N N . GLY A 1 27 ? 3.703 4.988 -9.883 1.00 44.45 27 GLY A N 5
ATOM 5473 C CA . GLY A 1 27 ? 2.926 6.144 -10.332 1.00 11.31 27 GLY A CA 5
ATOM 5474 C C . GLY A 1 27 ? 1.418 5.938 -10.145 1.00 72.54 27 GLY A C 5
ATOM 5475 O O . GLY A 1 27 ? 0.643 6.887 -10.276 1.00 42.05 27 GLY A O 5
ATOM 5479 N N . GLU A 1 28 ? 0.991 4.709 -9.855 1.00 65.43 28 GLU A N 5
ATOM 5480 C CA . GLU A 1 28 ? -0.396 4.347 -9.642 1.00 11.03 28 GLU A CA 5
ATOM 5481 C C . GLU A 1 28 ? -0.857 4.800 -8.255 1.00 51.45 28 GLU A C 5
ATOM 5482 O O . GLU A 1 28 ? -0.052 5.074 -7.357 1.00 52.42 28 GLU A O 5
ATOM 5494 N N . GLU A 1 29 ? -2.170 4.925 -8.102 1.00 61.04 29 GLU A N 5
ATOM 5495 C CA . GLU A 1 29 ? -2.836 5.315 -6.878 1.00 22.33 29 GLU A CA 5
ATOM 5496 C C . GLU A 1 29 ? -3.662 4.130 -6.385 1.00 20.54 29 GLU A C 5
ATOM 5497 O O . GLU A 1 29 ? -3.946 3.184 -7.120 1.00 60.03 29 GLU A O 5
ATOM 5509 N N . LEU A 1 30 ? -4.041 4.165 -5.115 1.00 73.12 30 LEU A N 5
ATOM 5510 C CA . LEU A 1 30 ? -4.834 3.137 -4.465 1.00 42.43 30 LEU A CA 5
ATOM 5511 C C . LEU A 1 30 ? -5.506 3.763 -3.249 1.00 52.20 30 LEU A C 5
ATOM 5512 O O . LEU A 1 30 ? -5.019 4.764 -2.711 1.00 5.33 30 LEU A O 5
ATOM 5528 N N . MET A 1 31 ? -6.606 3.155 -2.795 1.00 12.24 31 MET A N 5
ATOM 5529 C CA . MET A 1 31 ? -7.359 3.626 -1.639 1.00 74.33 31 MET A CA 5
ATOM 5530 C C . MET A 1 31 ? -7.424 2.529 -0.597 1.00 71.34 31 MET A C 5
ATOM 5531 O O . MET A 1 31 ? -8.068 1.503 -0.809 1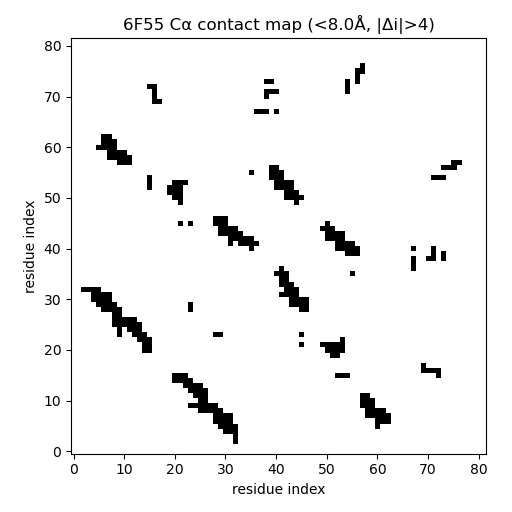.00 62.22 31 MET A O 5
ATOM 5545 N N . LYS A 1 32 ? -6.745 2.702 0.530 1.00 45.30 32 LYS A N 5
ATOM 5546 C CA . LYS A 1 32 ? -6.781 1.719 1.604 1.00 4.51 32 LYS A CA 5
ATOM 5547 C C . LYS A 1 32 ? -8.181 1.699 2.175 1.00 54.14 32 LYS A C 5
ATOM 5548 O O . LYS A 1 32 ? -8.784 2.761 2.326 1.00 74.25 32 LYS A O 5
ATOM 5567 N N . ILE A 1 33 ? -8.665 0.524 2.568 1.00 32.21 33 ILE A N 5
ATOM 5568 C CA . ILE A 1 33 ? -10.000 0.376 3.129 1.00 23.43 33 ILE A CA 5
ATOM 5569 C C . ILE A 1 33 ? -10.031 -0.484 4.401 1.00 61.32 33 ILE A C 5
ATOM 5570 O O . ILE A 1 33 ? -11.095 -0.888 4.871 1.00 71.23 33 ILE A O 5
ATOM 5586 N N . SER A 1 34 ? -8.865 -0.817 4.935 1.00 21.31 34 SER A N 5
ATOM 5587 C CA . SER A 1 34 ? -8.656 -1.604 6.132 1.00 43.40 34 SER A CA 5
ATOM 5588 C C . SER A 1 34 ? -7.467 -0.975 6.857 1.00 64.12 34 SER A C 5
ATOM 5589 O O . SER A 1 34 ? -7.004 0.101 6.477 1.00 45.42 34 SER A O 5
ATOM 5597 N N . GLU A 1 35 ? -7.057 -1.559 7.968 1.00 61.23 35 GLU A N 5
ATOM 5598 C CA . GLU A 1 35 ? -5.942 -1.076 8.762 1.00 4.11 35 GLU A CA 5
ATOM 5599 C C . GLU A 1 35 ? -4.638 -1.773 8.369 1.00 54.31 35 GLU A C 5
ATOM 5600 O O . GLU A 1 35 ? -4.648 -2.811 7.693 1.00 72.24 35 GLU A O 5
ATOM 5612 N N . GLU A 1 36 ? -3.530 -1.196 8.827 1.00 70.24 36 GLU A N 5
ATOM 5613 C CA . GLU A 1 36 ? -2.190 -1.692 8.624 1.00 45.14 36 GLU A CA 5
ATOM 5614 C C . GLU A 1 36 ? -1.938 -2.757 9.701 1.00 52.00 36 GLU A C 5
ATOM 5615 O O . GLU A 1 36 ? -2.274 -2.539 10.871 1.00 33.01 36 GLU A O 5
ATOM 5627 N N . ASP A 1 37 ? -1.392 -3.908 9.318 1.00 71.31 37 ASP A N 5
ATOM 5628 C CA . ASP A 1 37 ? -1.073 -5.036 10.202 1.00 13.21 37 ASP A CA 5
ATOM 5629 C C . ASP A 1 37 ? 0.449 -5.069 10.484 1.00 51.12 37 ASP A C 5
ATOM 5630 O O . ASP A 1 37 ? 1.185 -4.233 9.957 1.00 12.44 37 ASP A O 5
ATOM 5639 N N . GLU A 1 38 ? 0.953 -6.027 11.263 1.00 35.10 38 GLU A N 5
ATOM 5640 C CA . GLU A 1 38 ? 2.349 -6.172 11.697 1.00 24.41 38 GLU A CA 5
ATOM 5641 C C . GLU A 1 38 ? 3.470 -6.202 10.648 1.00 62.31 38 GLU A C 5
ATOM 5642 O O . GLU A 1 38 ? 4.623 -5.947 10.990 1.00 32.04 38 GLU A O 5
ATOM 5654 N N . GLN A 1 39 ? 3.182 -6.519 9.389 1.00 61.45 39 GLN A N 5
ATOM 5655 C CA . GLN A 1 39 ? 4.145 -6.561 8.285 1.00 3.42 39 GLN A CA 5
ATOM 5656 C C . GLN A 1 39 ? 3.912 -5.335 7.383 1.00 21.33 39 GLN A C 5
ATOM 5657 O O . GLN A 1 39 ? 4.435 -5.259 6.269 1.00 34.11 39 GLN A O 5
ATOM 5671 N N . GLY A 1 40 ? 3.122 -4.360 7.842 1.00 12.02 40 GLY A N 5
ATOM 5672 C CA . GLY A 1 40 ? 2.803 -3.176 7.074 1.00 10.42 40 GLY A CA 5
ATOM 5673 C C . GLY A 1 40 ? 1.794 -3.544 5.993 1.00 64.12 40 GLY A C 5
ATOM 5674 O O . GLY A 1 40 ? 1.847 -2.980 4.905 1.00 3.24 40 GLY A O 5
ATOM 5678 N N . TRP A 1 41 ? 0.956 -4.565 6.194 1.00 41.21 41 TRP A N 5
ATOM 5679 C CA . TRP A 1 41 ? -0.024 -4.950 5.189 1.00 55.34 41 TRP A CA 5
ATOM 5680 C C . TRP A 1 41 ? -1.272 -4.111 5.321 1.00 34.35 41 TRP A C 5
ATOM 5681 O O . TRP A 1 41 ? -1.801 -4.032 6.428 1.00 1.14 41 TRP A O 5
ATOM 5702 N N . CYS A 1 42 ? -1.790 -3.584 4.212 1.00 30.42 42 CYS A N 5
ATOM 5703 C CA . CYS A 1 42 ? -3.000 -2.776 4.230 1.00 11.21 42 CYS A CA 5
ATOM 5704 C C . CYS A 1 42 ? -3.958 -3.323 3.189 1.00 72.14 42 CYS A C 5
ATOM 5705 O O . CYS A 1 42 ? -3.585 -3.504 2.034 1.00 23.33 42 CYS A O 5
ATOM 5713 N N . LYS A 1 43 ? -5.186 -3.652 3.576 1.00 75.52 43 LYS A N 5
ATOM 5714 C CA . LYS A 1 43 ? -6.177 -4.141 2.623 1.00 10.05 43 LYS A CA 5
ATOM 5715 C C . LYS A 1 43 ? -6.798 -2.889 2.018 1.00 51.33 43 LYS A C 5
ATOM 5716 O O . LYS A 1 43 ? -7.123 -1.952 2.757 1.00 73.53 43 LYS A O 5
ATOM 5735 N N . GLY A 1 44 ? -6.944 -2.822 0.699 1.00 72.15 44 GLY A N 5
ATOM 5736 C CA . GLY A 1 44 ? -7.521 -1.655 0.047 1.00 21.12 44 GLY A CA 5
ATOM 5737 C C . GLY A 1 44 ? -8.325 -2.022 -1.183 1.00 32.01 44 GLY A C 5
ATOM 5738 O O . GLY A 1 44 ? -8.632 -3.197 -1.415 1.00 63.42 44 GLY A O 5
ATOM 5742 N N . ARG A 1 45 ? -8.722 -0.988 -1.921 1.00 13.53 45 ARG A N 5
ATOM 5743 C CA . ARG A 1 45 ? -9.509 -1.064 -3.132 1.00 31.52 45 ARG A CA 5
ATOM 5744 C C . ARG A 1 45 ? -8.874 -0.142 -4.168 1.00 30.42 45 ARG A C 5
ATOM 5745 O O . ARG A 1 45 ? -8.721 1.060 -3.928 1.00 34.33 45 ARG A O 5
ATOM 5766 N N . LEU A 1 46 ? -8.445 -0.718 -5.286 1.00 43.23 46 LEU A N 5
ATOM 5767 C CA . LEU A 1 46 ? -7.820 -0.025 -6.411 1.00 70.31 46 LEU A CA 5
ATOM 5768 C C . LEU A 1 46 ? -8.842 0.897 -7.082 1.00 64.43 46 LEU A C 5
ATOM 5769 O O . LEU A 1 46 ? -10.048 0.755 -6.870 1.00 21.41 46 LEU A O 5
ATOM 5785 N N . LEU A 1 47 ? -8.385 1.825 -7.927 1.00 11.44 47 LEU A N 5
ATOM 5786 C CA . LEU A 1 47 ? -9.282 2.743 -8.645 1.00 34.42 47 LEU A CA 5
ATOM 5787 C C . LEU A 1 47 ? -10.125 1.997 -9.690 1.00 41.34 47 LEU A C 5
ATOM 5788 O O . LEU A 1 47 ? -11.132 2.532 -10.146 1.00 74.43 47 LEU A O 5
ATOM 5804 N N . THR A 1 48 ? -9.724 0.781 -10.074 1.00 33.33 48 THR A N 5
ATOM 5805 C CA . THR A 1 48 ? -10.449 -0.049 -11.030 1.00 65.12 48 THR A CA 5
ATOM 5806 C C . THR A 1 48 ? -11.500 -0.907 -10.293 1.00 5.14 48 THR A C 5
ATOM 5807 O O . THR A 1 48 ? -12.336 -1.551 -10.925 1.00 15.13 48 THR A O 5
ATOM 5818 N N . GLY A 1 49 ? -11.477 -0.939 -8.954 1.00 63.42 49 GLY A N 5
ATOM 5819 C CA . GLY A 1 49 ? -12.416 -1.697 -8.142 1.00 3.30 49 GLY A CA 5
ATOM 5820 C C . GLY A 1 49 ? -11.841 -2.953 -7.494 1.00 45.44 49 GLY A C 5
ATOM 5821 O O . GLY A 1 49 ? -12.478 -3.492 -6.591 1.00 30.12 49 GLY A O 5
ATOM 5825 N N . HIS A 1 50 ? -10.661 -3.411 -7.925 1.00 0.30 50 HIS A N 5
ATOM 5826 C CA . HIS A 1 50 ? -9.982 -4.600 -7.424 1.00 55.02 50 HIS A CA 5
ATOM 5827 C C . HIS A 1 50 ? -9.746 -4.488 -5.918 1.00 10.13 50 HIS A C 5
ATOM 5828 O O . HIS A 1 50 ? -9.417 -3.397 -5.446 1.00 10.45 50 HIS A O 5
ATOM 5842 N N . VAL A 1 51 ? -9.816 -5.599 -5.177 1.00 65.33 51 VAL A N 5
ATOM 5843 C CA . VAL A 1 51 ? -9.594 -5.624 -3.731 1.00 21.52 51 VAL A CA 5
ATOM 5844 C C . VAL A 1 51 ? -8.563 -6.694 -3.351 1.00 30.22 51 VAL A C 5
ATOM 5845 O O . VAL A 1 51 ? -8.559 -7.792 -3.910 1.00 43.51 51 VAL A O 5
ATOM 5858 N N . GLY A 1 52 ? -7.741 -6.441 -2.332 1.00 32.04 52 GLY A N 5
ATOM 5859 C CA . GLY A 1 52 ? -6.717 -7.361 -1.851 1.00 51.35 52 GLY A CA 5
ATOM 5860 C C . GLY A 1 52 ? -5.798 -6.615 -0.884 1.00 22.00 52 GLY A C 5
ATOM 5861 O O . GLY A 1 52 ? -6.078 -5.470 -0.513 1.00 42.10 52 GLY A O 5
ATOM 5865 N N . LEU A 1 53 ? -4.742 -7.277 -0.425 1.00 63.05 53 LEU A N 5
ATOM 5866 C CA . LEU A 1 53 ? -3.749 -6.714 0.487 1.00 44.02 53 LEU A CA 5
ATOM 5867 C C . LEU A 1 53 ? -2.663 -6.040 -0.347 1.00 31.40 53 LEU A C 5
ATOM 5868 O O . LEU A 1 53 ? -2.268 -6.595 -1.362 1.00 55.33 53 LEU A O 5
ATOM 5884 N N . TYR A 1 54 ? -2.171 -4.867 0.036 1.00 40.10 54 TYR A N 5
ATOM 5885 C CA . TYR A 1 54 ? -1.116 -4.130 -0.655 1.00 41.12 54 TYR A CA 5
ATOM 5886 C C . TYR A 1 54 ? -0.064 -3.807 0.410 1.00 31.31 54 TYR A C 5
ATOM 5887 O O . TYR A 1 54 ? -0.443 -3.433 1.530 1.00 74.44 54 TYR A O 5
ATOM 5905 N N . PRO A 1 55 ? 1.238 -3.962 0.122 1.00 24.22 55 PRO A N 5
ATOM 5906 C CA . PRO A 1 55 ? 2.254 -3.676 1.114 1.00 21.00 55 PRO A CA 5
ATOM 5907 C C . PRO A 1 55 ? 2.339 -2.159 1.321 1.00 12.22 55 PRO A C 5
ATOM 5908 O O . PRO A 1 55 ? 2.787 -1.422 0.440 1.00 11.00 55 PRO A O 5
ATOM 5919 N N . ALA A 1 56 ? 1.853 -1.675 2.468 1.00 2.22 56 ALA A N 5
ATOM 5920 C CA . ALA A 1 56 ? 1.854 -0.265 2.838 1.00 22.02 56 ALA A CA 5
ATOM 5921 C C . ALA A 1 56 ? 3.271 0.291 2.860 1.00 71.00 56 ALA A C 5
ATOM 5922 O O . ALA A 1 56 ? 3.470 1.465 2.563 1.00 25.32 56 ALA A O 5
ATOM 5929 N N . ASN A 1 57 ? 4.259 -0.555 3.139 1.00 61.33 57 ASN A N 5
ATOM 5930 C CA . ASN A 1 57 ? 5.663 -0.176 3.184 1.00 35.03 57 ASN A CA 5
ATOM 5931 C C . ASN A 1 57 ? 6.187 0.248 1.799 1.00 2.24 57 ASN A C 5
ATOM 5932 O O . ASN A 1 57 ? 7.315 0.726 1.703 1.00 13.53 57 ASN A O 5
ATOM 5943 N N . TYR A 1 58 ? 5.422 0.048 0.724 1.00 43.10 58 TYR A N 5
ATOM 5944 C CA . TYR A 1 58 ? 5.781 0.369 -0.653 1.00 54.45 58 TYR A CA 5
ATOM 5945 C C . TYR A 1 58 ? 5.049 1.599 -1.230 1.00 50.51 58 TYR A C 5
ATOM 5946 O O . TYR A 1 58 ? 5.100 1.810 -2.447 1.00 61.13 58 TYR A O 5
ATOM 5964 N N . VAL A 1 59 ? 4.314 2.378 -0.429 1.00 13.13 59 VAL A N 5
ATOM 5965 C CA . VAL A 1 59 ? 3.582 3.562 -0.910 1.00 54.11 59 VAL A CA 5
ATOM 5966 C C . VAL A 1 59 ? 3.662 4.710 0.099 1.00 10.23 59 VAL A C 5
ATOM 5967 O O . VAL A 1 59 ? 4.086 4.507 1.236 1.00 21.50 59 VAL A O 5
ATOM 5980 N N . GLU A 1 60 ? 3.232 5.913 -0.291 1.00 64.31 60 GLU A N 5
ATOM 5981 C CA . GLU A 1 60 ? 3.220 7.073 0.591 1.00 31.11 60 GLU A CA 5
ATOM 5982 C C . GLU A 1 60 ? 1.988 7.925 0.272 1.00 51.23 60 GLU A C 5
ATOM 5983 O O . GLU A 1 60 ? 1.490 7.926 -0.861 1.00 65.04 60 GLU A O 5
ATOM 5995 N N . LYS A 1 61 ? 1.465 8.635 1.274 1.00 32.04 61 LYS A N 5
ATOM 5996 C CA . LYS A 1 61 ? 0.291 9.492 1.140 1.00 3.11 61 LYS A CA 5
ATOM 5997 C C . LYS A 1 61 ? 0.587 10.651 0.190 1.00 32.11 61 LYS A C 5
ATOM 5998 O O . LYS A 1 61 ? 1.743 11.026 -0.010 1.00 52.35 61 LYS A O 5
ATOM 6017 N N . VAL A 1 62 ? -0.469 11.218 -0.387 1.00 4.43 62 VAL A N 5
ATOM 6018 C CA . VAL A 1 62 ? -0.385 12.331 -1.331 1.00 75.51 62 VAL A CA 5
ATOM 6019 C C . VAL A 1 62 ? -1.569 13.297 -1.102 1.00 22.41 62 VAL A C 5
ATOM 6020 O O . VAL A 1 62 ? -2.068 13.949 -2.015 1.00 10.21 62 VAL A O 5
ATOM 6033 N N . GLY A 1 63 ? -2.104 13.317 0.124 1.00 60.13 63 GLY A N 5
ATOM 6034 C CA . GLY A 1 63 ? -3.233 14.140 0.526 1.00 1.32 63 GLY A CA 5
ATOM 6035 C C . GLY A 1 63 ? -2.852 15.539 0.999 1.00 25.45 63 GLY A C 5
ATOM 6036 O O . GLY A 1 63 ? -3.261 16.536 0.396 1.00 5.34 63 GLY A O 5
ATOM 6040 N N . LEU A 1 64 ? -2.103 15.623 2.103 1.00 75.35 64 LEU A N 5
ATOM 6041 C CA . LEU A 1 64 ? -1.685 16.875 2.715 1.00 4.45 64 LEU A CA 5
ATOM 6042 C C . LEU A 1 64 ? -0.219 16.872 3.103 1.00 34.02 64 LEU A C 5
ATOM 6043 O O . LEU A 1 64 ? 0.355 15.816 3.376 1.00 42.41 64 LEU A O 5
ATOM 6059 N N . ALA A 1 65 ? 0.360 18.070 3.167 1.00 11.44 65 ALA A N 5
ATOM 6060 C CA . ALA A 1 65 ? 1.737 18.274 3.582 1.00 4.13 65 ALA A CA 5
ATOM 6061 C C . ALA A 1 65 ? 1.606 18.369 5.103 1.00 24.24 65 ALA A C 5
ATOM 6062 O O . ALA A 1 65 ? 1.579 19.467 5.667 1.00 15.44 65 ALA A O 5
ATOM 6069 N N . ALA A 1 66 ? 1.370 17.221 5.736 1.00 25.34 66 ALA A N 5
ATOM 6070 C CA . ALA A 1 66 ? 1.175 17.061 7.164 1.00 43.55 66 ALA A CA 5
ATOM 6071 C C . ALA A 1 66 ? 1.985 15.863 7.649 1.00 50.24 66 ALA A C 5
ATOM 6072 O O . ALA A 1 66 ? 3.121 16.029 8.100 1.00 24.31 66 ALA A O 5
ATOM 6079 N N . ALA A 1 67 ? 1.383 14.675 7.564 1.00 24.51 67 ALA A N 5
ATOM 6080 C CA . ALA A 1 67 ? 1.885 13.375 7.954 1.00 23.30 67 ALA A CA 5
ATOM 6081 C C . ALA A 1 67 ? 0.973 12.329 7.320 1.00 75.21 67 ALA A C 5
ATOM 6082 O O . ALA A 1 67 ? -0.126 12.693 6.841 1.00 42.22 67 ALA A O 5
ATOM 6089 N N . THR B 2 1 ? -0.680 -11.954 10.903 1.00 22.14 101 THR B N 5
ATOM 6090 C CA . THR B 2 1 ? -0.351 -11.517 9.545 1.00 14.01 101 THR B CA 5
ATOM 6091 C C . THR B 2 1 ? -0.969 -12.469 8.516 1.00 2.54 101 THR B C 5
ATOM 6092 O O . THR B 2 1 ? -0.963 -13.684 8.703 1.00 4.20 101 THR B O 5
ATOM 6103 N N . LYS B 2 2 ? -1.536 -11.903 7.445 1.00 34.25 102 LYS B N 5
ATOM 6104 C CA . LYS B 2 2 ? -2.186 -12.617 6.345 1.00 14.11 102 LYS B CA 5
ATOM 6105 C C . LYS B 2 2 ? -1.208 -13.279 5.357 1.00 44.33 102 LYS B C 5
ATOM 6106 O O . LYS B 2 2 ? -1.668 -13.944 4.426 1.00 33.33 102 LYS B O 5
ATOM 6125 N N . GLY B 2 3 ? 0.095 -13.078 5.515 1.00 30.00 103 GLY B N 5
ATOM 6126 C CA . GLY B 2 3 ? 1.176 -13.594 4.689 1.00 64.32 103 GLY B CA 5
ATOM 6127 C C . GLY B 2 3 ? 2.385 -12.676 4.883 1.00 55.24 103 GLY B C 5
ATOM 6128 O O . GLY B 2 3 ? 2.192 -11.517 5.240 1.00 52.54 103 GLY B O 5
ATOM 6132 N N . PRO B 2 4 ? 3.630 -13.103 4.667 1.00 25.25 104 PRO B N 5
ATOM 6133 C CA . PRO B 2 4 ? 4.787 -12.227 4.830 1.00 34.32 104 PRO B CA 5
ATOM 6134 C C . PRO B 2 4 ? 4.813 -11.191 3.698 1.00 72.54 104 PRO B C 5
ATOM 6135 O O . PRO B 2 4 ? 4.716 -11.565 2.531 1.00 45.53 104 PRO B O 5
ATOM 6146 N N . ALA B 2 5 ? 4.847 -9.896 4.009 1.00 42.24 105 ALA B N 5
ATOM 6147 C CA . ALA B 2 5 ? 4.928 -8.832 3.011 1.00 61.31 105 ALA B CA 5
ATOM 6148 C C . ALA B 2 5 ? 6.368 -8.818 2.449 1.00 63.32 105 ALA B C 5
ATOM 6149 O O . ALA B 2 5 ? 7.227 -9.546 2.957 1.00 23.40 105 ALA B O 5
ATOM 6156 N N . PRO B 2 6 ? 6.665 -8.050 1.384 1.00 51.41 106 PRO B N 5
ATOM 6157 C CA . PRO B 2 6 ? 8.012 -7.981 0.842 1.00 42.20 106 PRO B CA 5
ATOM 6158 C C . PRO B 2 6 ? 8.814 -7.245 1.913 1.00 23.51 106 PRO B C 5
ATOM 6159 O O . PRO B 2 6 ? 8.532 -6.081 2.201 1.00 74.13 106 PRO B O 5
ATOM 6170 N N . ASN B 2 7 ? 9.764 -7.909 2.567 1.00 44.15 107 ASN B N 5
ATOM 6171 C CA . ASN B 2 7 ? 10.570 -7.307 3.633 1.00 34.31 107 ASN B CA 5
ATOM 6172 C C . ASN B 2 7 ? 12.019 -7.776 3.574 1.00 45.30 107 ASN B C 5
ATOM 6173 O O . ASN B 2 7 ? 12.249 -8.917 3.166 1.00 32.05 107 ASN B O 5
ATOM 6184 N N . PRO B 2 8 ? 13.003 -6.966 4.011 1.00 61.54 108 PRO B N 5
ATOM 6185 C CA . PRO B 2 8 ? 12.882 -5.607 4.556 1.00 63.24 108 PRO B CA 5
ATOM 6186 C C . PRO B 2 8 ? 12.416 -4.592 3.487 1.00 62.34 108 PRO B C 5
ATOM 6187 O O . PRO B 2 8 ? 12.369 -4.946 2.305 1.00 2.35 108 PRO B O 5
ATOM 6198 N N . PRO B 2 9 ? 12.062 -3.349 3.867 1.00 32.35 109 PRO B N 5
ATOM 6199 C CA . PRO B 2 9 ? 11.582 -2.320 2.940 1.00 63.12 109 PRO B CA 5
ATOM 6200 C C . PRO B 2 9 ? 12.555 -1.919 1.807 1.00 23.31 109 PRO B C 5
ATOM 6201 O O . PRO B 2 9 ? 13.739 -2.280 1.817 1.00 30.23 109 PRO B O 5
ATOM 6212 N N . PRO B 2 10 ? 12.057 -1.185 0.792 1.00 61.11 110 PRO B N 5
ATOM 6213 C CA . PRO B 2 10 ? 12.841 -0.712 -0.345 1.00 63.44 110 PRO B CA 5
ATOM 6214 C C . PRO B 2 10 ? 13.580 0.585 0.037 1.00 43.04 110 PRO B C 5
ATOM 6215 O O . PRO B 2 10 ? 13.874 0.823 1.213 1.00 74.12 110 PRO B O 5
ATOM 6226 N N . ILE B 2 11 ? 14.001 1.371 -0.959 1.00 22.25 111 ILE B N 5
ATOM 6227 C CA . ILE B 2 11 ? 14.671 2.654 -0.752 1.00 44.01 111 ILE B CA 5
ATOM 6228 C C . ILE B 2 11 ? 13.619 3.665 -0.239 1.00 52.43 111 ILE B C 5
ATOM 6229 O O . ILE B 2 11 ? 12.431 3.343 -0.218 1.00 53.11 111 ILE B O 5
ATOM 6245 N N . LEU B 2 12 ? 14.023 4.893 0.115 1.00 64.53 112 LEU B N 5
ATOM 6246 C CA . LEU B 2 12 ? 13.163 5.956 0.660 1.00 14.33 112 LEU B CA 5
ATOM 6247 C C . LEU B 2 12 ? 12.577 5.453 1.978 1.00 54.24 112 LEU B C 5
ATOM 6248 O O . LEU B 2 12 ? 11.471 4.916 2.028 1.00 11.14 112 LEU B O 5
ATOM 6264 N N . LYS B 2 13 ? 13.346 5.582 3.057 1.00 5.03 113 LYS B N 5
ATOM 6265 C CA . LYS B 2 13 ? 12.963 5.147 4.399 1.00 63.41 113 LYS B CA 5
ATOM 6266 C C . LYS B 2 13 ? 12.833 6.339 5.326 1.00 43.13 113 LYS B C 5
ATOM 6267 O O . LYS B 2 13 ? 11.842 6.437 6.043 1.00 43.03 113 LYS B O 5
ATOM 6286 N N . VAL B 2 14 ? 13.827 7.220 5.329 1.00 32.53 114 VAL B N 5
ATOM 6287 C CA . VAL B 2 14 ? 13.849 8.431 6.136 1.00 74.11 114 VAL B CA 5
ATOM 6288 C C . VAL B 2 14 ? 14.108 9.540 5.118 1.00 1.24 114 VAL B C 5
ATOM 6289 O O . VAL B 2 14 ? 13.242 10.385 4.896 1.00 34.22 114 VAL B O 5
ATOM 6302 N N . TRP B 2 15 ? 15.276 9.516 4.473 1.00 64.32 115 TRP B N 5
ATOM 6303 C CA . TRP B 2 15 ? 15.660 10.452 3.434 1.00 12.42 115 TRP B CA 5
ATOM 6304 C C . TRP B 2 15 ? 14.941 9.986 2.185 1.00 41.33 115 TRP B C 5
ATOM 6305 O O . TRP B 2 15 ? 15.015 8.761 1.918 1.00 54.52 115 TRP B O 5
ATOM 6326 N N . MET A 1 1 ? -18.335 8.057 4.288 1.00 4.44 1 MET A N 6
ATOM 6327 C CA . MET A 1 1 ? -19.377 8.025 5.333 1.00 33.51 1 MET A CA 6
ATOM 6328 C C . MET A 1 1 ? -18.860 7.505 6.676 1.00 65.04 1 MET A C 6
ATOM 6329 O O . MET A 1 1 ? -19.312 7.991 7.710 1.00 52.32 1 MET A O 6
ATOM 6343 N N . LYS A 1 2 ? -17.944 6.526 6.706 1.00 4.23 2 LYS A N 6
ATOM 6344 C CA . LYS A 1 2 ? -17.392 5.969 7.940 1.00 62.11 2 LYS A CA 6
ATOM 6345 C C . LYS A 1 2 ? -15.904 5.732 7.749 1.00 12.23 2 LYS A C 6
ATOM 6346 O O . LYS A 1 2 ? -15.086 6.448 8.321 1.00 33.04 2 LYS A O 6
ATOM 6365 N N . VAL A 1 3 ? -15.560 4.739 6.935 1.00 23.03 3 VAL A N 6
ATOM 6366 C CA . VAL A 1 3 ? -14.195 4.374 6.622 1.00 25.11 3 VAL A CA 6
ATOM 6367 C C . VAL A 1 3 ? -14.048 4.710 5.142 1.00 13.20 3 VAL A C 6
ATOM 6368 O O . VAL A 1 3 ? -14.358 3.876 4.292 1.00 35.44 3 VAL A O 6
ATOM 6381 N N . PRO A 1 4 ? -13.715 5.956 4.775 1.00 73.42 4 PRO A N 6
ATOM 6382 C CA . PRO A 1 4 ? -13.540 6.301 3.375 1.00 40.20 4 PRO A CA 6
ATOM 6383 C C . PRO A 1 4 ? -12.212 5.702 2.904 1.00 2.22 4 PRO A C 6
ATOM 6384 O O . PRO A 1 4 ? -11.488 5.069 3.684 1.00 71.30 4 PRO A O 6
ATOM 6395 N N . GLY A 1 5 ? -11.892 5.842 1.620 1.00 72.13 5 GLY A N 6
ATOM 6396 C CA . GLY A 1 5 ? -10.622 5.357 1.140 1.00 52.53 5 GLY A CA 6
ATOM 6397 C C . GLY A 1 5 ? -9.580 6.232 1.832 1.00 1.23 5 GLY A C 6
ATOM 6398 O O . GLY A 1 5 ? -9.786 7.446 1.913 1.00 0.45 5 GLY A O 6
ATOM 6402 N N . VAL A 1 6 ? -8.462 5.684 2.306 1.00 13.32 6 VAL A N 6
ATOM 6403 C CA . VAL A 1 6 ? -7.458 6.529 2.956 1.00 54.14 6 VAL A CA 6
ATOM 6404 C C . VAL A 1 6 ? -6.443 6.723 1.843 1.00 23.13 6 VAL A C 6
ATOM 6405 O O . VAL A 1 6 ? -5.878 5.762 1.315 1.00 53.23 6 VAL A O 6
ATOM 6418 N N . ARG A 1 7 ? -6.312 7.984 1.437 1.00 25.43 7 ARG A N 6
ATOM 6419 C CA . ARG A 1 7 ? -5.434 8.425 0.371 1.00 53.14 7 ARG A CA 6
ATOM 6420 C C . ARG A 1 7 ? -3.982 8.201 0.713 1.00 73.00 7 ARG A C 6
ATOM 6421 O O . ARG A 1 7 ? -3.459 8.770 1.669 1.00 51.21 7 ARG A O 6
ATOM 6442 N N . VAL A 1 8 ? -3.348 7.357 -0.073 1.00 73.43 8 VAL A N 6
ATOM 6443 C CA . VAL A 1 8 ? -1.940 7.043 0.091 1.00 24.30 8 VAL A CA 6
ATOM 6444 C C . VAL A 1 8 ? -1.276 7.017 -1.286 1.00 33.55 8 VAL A C 6
ATOM 6445 O O . VAL A 1 8 ? -1.948 6.929 -2.323 1.00 73.12 8 VAL A O 6
ATOM 6458 N N . ARG A 1 9 ? 0.049 7.127 -1.296 1.00 44.33 9 ARG A N 6
ATOM 6459 C CA . ARG A 1 9 ? 0.893 7.113 -2.482 1.00 52.00 9 ARG A CA 6
ATOM 6460 C C . ARG A 1 9 ? 2.061 6.201 -2.147 1.00 40.22 9 ARG A C 6
ATOM 6461 O O . ARG A 1 9 ? 2.548 6.243 -1.011 1.00 14.42 9 ARG A O 6
ATOM 6482 N N . ALA A 1 10 ? 2.453 5.338 -3.081 1.00 43.13 10 ALA A N 6
ATOM 6483 C CA . ALA A 1 10 ? 3.569 4.433 -2.836 1.00 33.12 10 ALA A CA 6
ATOM 6484 C C . ALA A 1 10 ? 4.889 5.154 -2.996 1.00 45.31 10 ALA A C 6
ATOM 6485 O O . ALA A 1 10 ? 5.070 5.933 -3.936 1.00 5.01 10 ALA A O 6
ATOM 6492 N N . LEU A 1 11 ? 5.802 4.862 -2.076 1.00 75.21 11 LEU A N 6
ATOM 6493 C CA . LEU A 1 11 ? 7.130 5.443 -2.063 1.00 20.11 11 LEU A CA 6
ATOM 6494 C C . LEU A 1 11 ? 8.066 4.649 -2.973 1.00 4.31 11 LEU A C 6
ATOM 6495 O O . LEU A 1 11 ? 8.996 5.238 -3.522 1.00 53.40 11 LEU A O 6
ATOM 6511 N N . TYR A 1 12 ? 7.815 3.349 -3.178 1.00 31.51 12 TYR A N 6
ATOM 6512 C CA . TYR A 1 12 ? 8.657 2.490 -4.006 1.00 53.33 12 TYR A CA 6
ATOM 6513 C C . TYR A 1 12 ? 7.815 1.547 -4.873 1.00 74.21 12 TYR A C 6
ATOM 6514 O O . TYR A 1 12 ? 6.640 1.314 -4.588 1.00 23.52 12 TYR A O 6
ATOM 6532 N N . ASP A 1 13 ? 8.423 0.980 -5.916 1.00 44.22 13 ASP A N 6
ATOM 6533 C CA . ASP A 1 13 ? 7.799 0.059 -6.870 1.00 65.55 13 ASP A CA 6
ATOM 6534 C C . ASP A 1 13 ? 7.909 -1.387 -6.404 1.00 75.35 13 ASP A C 6
ATOM 6535 O O . ASP A 1 13 ? 9.006 -1.944 -6.416 1.00 23.41 13 ASP A O 6
ATOM 6544 N N . TYR A 1 14 ? 6.806 -1.970 -5.942 1.00 44.45 14 TYR A N 6
ATOM 6545 C CA . TYR A 1 14 ? 6.709 -3.348 -5.464 1.00 50.33 14 TYR A CA 6
ATOM 6546 C C . TYR A 1 14 ? 5.386 -3.937 -5.949 1.00 41.01 14 TYR A C 6
ATOM 6547 O O . TYR A 1 14 ? 4.454 -3.167 -6.180 1.00 1.30 14 TYR A O 6
ATOM 6565 N N . THR A 1 15 ? 5.243 -5.262 -6.045 1.00 13.43 15 THR A N 6
ATOM 6566 C CA . THR A 1 15 ? 3.999 -5.880 -6.507 1.00 51.21 15 THR A CA 6
ATOM 6567 C C . THR A 1 15 ? 3.625 -7.033 -5.558 1.00 52.51 15 THR A C 6
ATOM 6568 O O . THR A 1 15 ? 3.924 -8.194 -5.830 1.00 0.12 15 THR A O 6
ATOM 6579 N N . GLY A 1 16 ? 2.997 -6.706 -4.417 1.00 2.14 16 GLY A N 6
ATOM 6580 C CA . GLY A 1 16 ? 2.556 -7.685 -3.415 1.00 62.12 16 GLY A CA 6
ATOM 6581 C C . GLY A 1 16 ? 3.694 -8.611 -2.964 1.00 15.12 16 GLY A C 6
ATOM 6582 O O . GLY A 1 16 ? 4.875 -8.239 -3.041 1.00 31.13 16 GLY A O 6
ATOM 6586 N N . GLN A 1 17 ? 3.347 -9.771 -2.401 1.00 50.12 17 GLN A N 6
ATOM 6587 C CA . GLN A 1 17 ? 4.296 -10.799 -1.982 1.00 32.42 17 GLN A CA 6
ATOM 6588 C C . GLN A 1 17 ? 3.909 -12.153 -2.584 1.00 64.20 17 GLN A C 6
ATOM 6589 O O . GLN A 1 17 ? 4.806 -12.925 -2.931 1.00 45.43 17 GLN A O 6
ATOM 6603 N N . GLU A 1 18 ? 2.640 -12.343 -2.947 1.00 51.41 18 GLU A N 6
ATOM 6604 C CA . GLU A 1 18 ? 2.083 -13.554 -3.515 1.00 2.21 18 GLU A CA 6
ATOM 6605 C C . GLU A 1 18 ? 0.975 -13.177 -4.510 1.00 35.44 18 GLU A C 6
ATOM 6606 O O . GLU A 1 18 ? 0.673 -11.997 -4.705 1.00 42.42 18 GLU A O 6
ATOM 6618 N N . ALA A 1 19 ? 0.361 -14.177 -5.146 1.00 13.33 19 ALA A N 6
ATOM 6619 C CA . ALA A 1 19 ? -0.688 -13.992 -6.141 1.00 75.45 19 ALA A CA 6
ATOM 6620 C C . ALA A 1 19 ? -2.005 -13.390 -5.631 1.00 41.35 19 ALA A C 6
ATOM 6621 O O . ALA A 1 19 ? -2.624 -12.616 -6.360 1.00 33.11 19 ALA A O 6
ATOM 6628 N N . ASP A 1 20 ? -2.436 -13.687 -4.401 1.00 12.40 20 ASP A N 6
ATOM 6629 C CA . ASP A 1 20 ? -3.710 -13.177 -3.858 1.00 44.03 20 ASP A CA 6
ATOM 6630 C C . ASP A 1 20 ? -3.620 -11.747 -3.301 1.00 63.53 20 ASP A C 6
ATOM 6631 O O . ASP A 1 20 ? -4.460 -11.335 -2.490 1.00 32.24 20 ASP A O 6
ATOM 6640 N N . GLU A 1 21 ? -2.588 -10.995 -3.668 1.00 44.13 21 GLU A N 6
ATOM 6641 C CA . GLU A 1 21 ? -2.369 -9.628 -3.217 1.00 25.34 21 GLU A CA 6
ATOM 6642 C C . GLU A 1 21 ? -2.498 -8.651 -4.383 1.00 31.42 21 GLU A C 6
ATOM 6643 O O . GLU A 1 21 ? -2.702 -9.027 -5.540 1.00 22.23 21 GLU A O 6
ATOM 6655 N N . LEU A 1 22 ? -2.505 -7.371 -4.043 1.00 25.54 22 LEU A N 6
ATOM 6656 C CA . LEU A 1 22 ? -2.617 -6.223 -4.921 1.00 14.50 22 LEU A CA 6
ATOM 6657 C C . LEU A 1 22 ? -1.236 -5.884 -5.484 1.00 22.41 22 LEU A C 6
ATOM 6658 O O . LEU A 1 22 ? -0.223 -6.421 -5.024 1.00 4.01 22 LEU A O 6
ATOM 6674 N N . SER A 1 23 ? -1.171 -4.932 -6.407 1.00 13.25 23 SER A N 6
ATOM 6675 C CA . SER A 1 23 ? 0.064 -4.509 -7.052 1.00 62.33 23 SER A CA 6
ATOM 6676 C C . SER A 1 23 ? -0.051 -3.019 -7.352 1.00 42.53 23 SER A C 6
ATOM 6677 O O . SER A 1 23 ? -1.079 -2.600 -7.896 1.00 53.30 23 SER A O 6
ATOM 6685 N N . PHE A 1 24 ? 0.944 -2.204 -6.988 1.00 25.10 24 PHE A N 6
ATOM 6686 C CA . PHE A 1 24 ? 0.918 -0.764 -7.243 1.00 55.43 24 PHE A CA 6
ATOM 6687 C C . PHE A 1 24 ? 2.294 -0.318 -7.758 1.00 62.23 24 PHE A C 6
ATOM 6688 O O . PHE A 1 24 ? 3.268 -1.049 -7.593 1.00 30.45 24 PHE A O 6
ATOM 6705 N N . LYS A 1 25 ? 2.415 0.856 -8.387 1.00 15.50 25 LYS A N 6
ATOM 6706 C CA . LYS A 1 25 ? 3.695 1.343 -8.933 1.00 33.23 25 LYS A CA 6
ATOM 6707 C C . LYS A 1 25 ? 4.266 2.475 -8.088 1.00 14.21 25 LYS A C 6
ATOM 6708 O O . LYS A 1 25 ? 3.547 3.052 -7.268 1.00 1.02 25 LYS A O 6
ATOM 6727 N N . ALA A 1 26 ? 5.552 2.791 -8.258 1.00 1.42 26 ALA A N 6
ATOM 6728 C CA . ALA A 1 26 ? 6.184 3.866 -7.505 1.00 45.43 26 ALA A CA 6
ATOM 6729 C C . ALA A 1 26 ? 5.499 5.183 -7.869 1.00 32.23 26 ALA A C 6
ATOM 6730 O O . ALA A 1 26 ? 5.484 5.569 -9.039 1.00 4.34 26 ALA A O 6
ATOM 6737 N N . GLY A 1 27 ? 4.935 5.876 -6.884 1.00 22.31 27 GLY A N 6
ATOM 6738 C CA . GLY A 1 27 ? 4.255 7.140 -7.089 1.00 12.33 27 GLY A CA 6
ATOM 6739 C C . GLY A 1 27 ? 2.771 6.990 -7.419 1.00 50.41 27 GLY A C 6
ATOM 6740 O O . GLY A 1 27 ? 2.082 8.011 -7.421 1.00 71.44 27 GLY A O 6
ATOM 6744 N N . GLU A 1 28 ? 2.272 5.782 -7.710 1.00 50.30 28 GLU A N 6
ATOM 6745 C CA . GLU A 1 28 ? 0.852 5.582 -8.001 1.00 1.45 28 GLU A CA 6
ATOM 6746 C C . GLU A 1 28 ? 0.067 5.794 -6.701 1.00 12.31 28 GLU A C 6
ATOM 6747 O O . GLU A 1 28 ? 0.622 5.710 -5.594 1.00 12.42 28 GLU A O 6
ATOM 6759 N N . GLU A 1 29 ? -1.225 6.080 -6.825 1.00 31.22 29 GLU A N 6
ATOM 6760 C CA . GLU A 1 29 ? -2.107 6.294 -5.686 1.00 65.25 29 GLU A CA 6
ATOM 6761 C C . GLU A 1 29 ? -3.072 5.121 -5.555 1.00 12.40 29 GLU A C 6
ATOM 6762 O O . GLU A 1 29 ? -3.517 4.558 -6.556 1.00 3.24 29 GLU A O 6
ATOM 6774 N N . LEU A 1 30 ? -3.426 4.775 -4.320 1.00 41.12 30 LEU A N 6
ATOM 6775 C CA . LEU A 1 30 ? -4.352 3.713 -3.963 1.00 74.24 30 LEU A CA 6
ATOM 6776 C C . LEU A 1 30 ? -5.113 4.201 -2.731 1.00 51.24 30 LEU A C 6
ATOM 6777 O O . LEU A 1 30 ? -4.585 4.983 -1.936 1.00 43.35 30 LEU A O 6
ATOM 6793 N N . MET A 1 31 ? -6.358 3.760 -2.574 1.00 73.13 31 MET A N 6
ATOM 6794 C CA . MET A 1 31 ? -7.218 4.119 -1.459 1.00 24.20 31 MET A CA 6
ATOM 6795 C C . MET A 1 31 ? -7.297 2.924 -0.541 1.00 41.42 31 MET A C 6
ATOM 6796 O O . MET A 1 31 ? -7.830 1.885 -0.923 1.00 24.41 31 MET A O 6
ATOM 6810 N N . LYS A 1 32 ? -6.759 3.038 0.663 1.00 21.01 32 LYS A N 6
ATOM 6811 C CA . LYS A 1 32 ? -6.810 1.928 1.599 1.00 51.21 32 LYS A CA 6
ATOM 6812 C C . LYS A 1 32 ? -8.254 1.704 2.011 1.00 23.02 32 LYS A C 6
ATOM 6813 O O . LYS A 1 32 ? -8.967 2.696 2.165 1.00 34.12 32 LYS A O 6
ATOM 6832 N N . ILE A 1 33 ? -8.662 0.445 2.212 1.00 12.13 33 ILE A N 6
ATOM 6833 C CA . ILE A 1 33 ? -10.021 0.134 2.619 1.00 71.25 33 ILE A CA 6
ATOM 6834 C C . ILE A 1 33 ? -10.113 -0.717 3.897 1.00 43.40 33 ILE A C 6
ATOM 6835 O O . ILE A 1 33 ? -11.225 -0.979 4.347 1.00 13.24 33 ILE A O 6
ATOM 6851 N N . SER A 1 34 ? -8.994 -1.140 4.490 1.00 24.43 34 SER A N 6
ATOM 6852 C CA . SER A 1 34 ? -8.954 -1.948 5.708 1.00 63.42 34 SER A CA 6
ATOM 6853 C C . SER A 1 34 ? -7.895 -1.413 6.675 1.00 2.41 34 SER A C 6
ATOM 6854 O O . SER A 1 34 ? -7.241 -0.405 6.403 1.00 31.43 34 SER A O 6
ATOM 6862 N N . GLU A 1 35 ? -7.776 -2.031 7.848 1.00 62.42 35 GLU A N 6
ATOM 6863 C CA . GLU A 1 35 ? -6.808 -1.646 8.866 1.00 21.35 35 GLU A CA 6
ATOM 6864 C C . GLU A 1 35 ? -5.450 -2.283 8.577 1.00 24.32 35 GLU A C 6
ATOM 6865 O O . GLU A 1 35 ? -5.322 -3.127 7.686 1.00 40.53 35 GLU A O 6
ATOM 6877 N N . GLU A 1 36 ? -4.430 -1.845 9.310 1.00 42.04 36 GLU A N 6
ATOM 6878 C CA . GLU A 1 36 ? -3.074 -2.341 9.193 1.00 53.02 36 GLU A CA 6
ATOM 6879 C C . GLU A 1 36 ? -2.922 -3.563 10.091 1.00 53.31 36 GLU A C 6
ATOM 6880 O O . GLU A 1 36 ? -3.075 -3.471 11.310 1.00 11.40 36 GLU A O 6
ATOM 6892 N N . ASP A 1 37 ? -2.665 -4.719 9.493 1.00 5.13 37 ASP A N 6
ATOM 6893 C CA . ASP A 1 37 ? -2.476 -5.969 10.214 1.00 64.31 37 ASP A CA 6
ATOM 6894 C C . ASP A 1 37 ? -1.063 -5.966 10.807 1.00 51.22 37 ASP A C 6
ATOM 6895 O O . ASP A 1 37 ? -0.216 -5.166 10.411 1.00 31.14 37 ASP A O 6
ATOM 6904 N N . GLU A 1 38 ? -0.742 -6.920 11.677 1.00 35.43 38 GLU A N 6
ATOM 6905 C CA . GLU A 1 38 ? 0.545 -7.063 12.370 1.00 62.02 38 GLU A CA 6
ATOM 6906 C C . GLU A 1 38 ? 1.788 -7.172 11.478 1.00 63.10 38 GLU A C 6
ATOM 6907 O O . GLU A 1 38 ? 2.915 -7.066 11.963 1.00 50.10 38 GLU A O 6
ATOM 6919 N N . GLN A 1 39 ? 1.614 -7.415 10.183 1.00 15.54 39 GLN A N 6
ATOM 6920 C CA . GLN A 1 39 ? 2.686 -7.552 9.199 1.00 4.12 39 GLN A CA 6
ATOM 6921 C C . GLN A 1 39 ? 2.761 -6.305 8.295 1.00 35.42 39 GLN A C 6
ATOM 6922 O O . GLN A 1 39 ? 3.568 -6.236 7.367 1.00 61.10 39 GLN A O 6
ATOM 6936 N N . GLY A 1 40 ? 1.936 -5.295 8.582 1.00 0.15 40 GLY A N 6
ATOM 6937 C CA . GLY A 1 40 ? 1.856 -4.061 7.827 1.00 12.21 40 GLY A CA 6
ATOM 6938 C C . GLY A 1 40 ? 1.017 -4.271 6.572 1.00 22.42 40 GLY A C 6
ATOM 6939 O O . GLY A 1 40 ? 1.233 -3.595 5.570 1.00 21.24 40 GLY A O 6
ATOM 6943 N N . TRP A 1 41 ? 0.145 -5.280 6.575 1.00 34.31 41 TRP A N 6
ATOM 6944 C CA . TRP A 1 41 ? -0.736 -5.591 5.467 1.00 43.44 41 TRP A CA 6
ATOM 6945 C C . TRP A 1 41 ? -1.967 -4.708 5.576 1.00 32.12 41 TRP A C 6
ATOM 6946 O O . TRP A 1 41 ? -2.459 -4.491 6.682 1.00 32.14 41 TRP A O 6
ATOM 6967 N N . CYS A 1 42 ? -2.478 -4.234 4.445 1.00 53.41 42 CYS A N 6
ATOM 6968 C CA . CYS A 1 42 ? -3.665 -3.405 4.400 1.00 34.32 42 CYS A CA 6
ATOM 6969 C C . CYS A 1 42 ? -4.431 -3.725 3.134 1.00 10.44 42 CYS A C 6
ATOM 6970 O O . CYS A 1 42 ? -3.849 -3.724 2.053 1.00 20.43 42 CYS A O 6
ATOM 6978 N N . LYS A 1 43 ? -5.719 -4.033 3.233 1.00 3.12 43 LYS A N 6
ATOM 6979 C CA . LYS A 1 43 ? -6.505 -4.270 2.029 1.00 74.44 43 LYS A CA 6
ATOM 6980 C C . LYS A 1 43 ? -6.838 -2.870 1.510 1.00 71.30 43 LYS A C 6
ATOM 6981 O O . LYS A 1 43 ? -7.119 -1.963 2.302 1.00 53.13 43 LYS A O 6
ATOM 7000 N N . GLY A 1 44 ? -6.792 -2.649 0.201 1.00 11.13 44 GLY A N 6
ATOM 7001 C CA . GLY A 1 44 ? -7.099 -1.351 -0.387 1.00 30.22 44 GLY A CA 6
ATOM 7002 C C . GLY A 1 44 ? -7.597 -1.507 -1.809 1.00 0.12 44 GLY A C 6
ATOM 7003 O O . GLY A 1 44 ? -7.669 -2.622 -2.326 1.00 75.30 44 GLY A O 6
ATOM 7007 N N . ARG A 1 45 ? -7.933 -0.384 -2.444 1.00 32.11 45 ARG A N 6
ATOM 7008 C CA . ARG A 1 45 ? -8.468 -0.308 -3.790 1.00 31.10 45 ARG A CA 6
ATOM 7009 C C . ARG A 1 45 ? -7.721 0.675 -4.682 1.00 32.00 45 ARG A C 6
ATOM 7010 O O . ARG A 1 45 ? -7.619 1.859 -4.351 1.00 21.21 45 ARG A O 6
ATOM 7031 N N . LEU A 1 46 ? -7.191 0.184 -5.800 1.00 43.52 46 LEU A N 6
ATOM 7032 C CA . LEU A 1 46 ? -6.474 0.994 -6.788 1.00 25.33 46 LEU A CA 6
ATOM 7033 C C . LEU A 1 46 ? -7.483 1.868 -7.540 1.00 40.44 46 LEU A C 6
ATOM 7034 O O . LEU A 1 46 ? -8.692 1.622 -7.462 1.00 34.30 46 LEU A O 6
ATOM 7050 N N . LEU A 1 47 ? -7.026 2.872 -8.302 1.00 0.43 47 LEU A N 6
ATOM 7051 C CA . LEU A 1 47 ? -7.939 3.708 -9.098 1.00 3.34 47 LEU A CA 6
ATOM 7052 C C . LEU A 1 47 ? -8.538 2.844 -10.214 1.00 1.55 47 LEU A C 6
ATOM 7053 O O . LEU A 1 47 ? -9.609 3.168 -10.714 1.00 5.13 47 LEU A O 6
ATOM 7069 N N . THR A 1 48 ? -7.888 1.737 -10.583 1.00 22.53 48 THR A N 6
ATOM 7070 C CA . THR A 1 48 ? -8.363 0.789 -11.587 1.00 44.04 48 THR A CA 6
ATOM 7071 C C . THR A 1 48 ? -9.502 -0.059 -10.968 1.00 74.44 48 THR A C 6
ATOM 7072 O O . THR A 1 48 ? -10.053 -0.937 -11.625 1.00 22.52 48 THR A O 6
ATOM 7083 N N . GLY A 1 49 ? -9.817 0.137 -9.680 1.00 64.12 49 GLY A N 6
ATOM 7084 C CA . GLY A 1 49 ? -10.868 -0.565 -8.965 1.00 73.05 49 GLY A CA 6
ATOM 7085 C C . GLY A 1 49 ? -10.468 -1.942 -8.449 1.00 12.24 49 GLY A C 6
ATOM 7086 O O . GLY A 1 49 ? -11.343 -2.645 -7.932 1.00 55.33 49 GLY A O 6
ATOM 7090 N N . HIS A 1 50 ? -9.202 -2.362 -8.590 1.00 75.31 50 HIS A N 6
ATOM 7091 C CA . HIS A 1 50 ? -8.770 -3.674 -8.103 1.00 12.02 50 HIS A CA 6
ATOM 7092 C C . HIS A 1 50 ? -8.743 -3.613 -6.574 1.00 20.13 50 HIS A C 6
ATOM 7093 O O . HIS A 1 50 ? -8.353 -2.570 -6.049 1.00 31.21 50 HIS A O 6
ATOM 7107 N N . VAL A 1 51 ? -9.135 -4.673 -5.856 1.00 64.24 51 VAL A N 6
ATOM 7108 C CA . VAL A 1 51 ? -9.161 -4.708 -4.393 1.00 63.20 51 VAL A CA 6
ATOM 7109 C C . VAL A 1 51 ? -8.368 -5.919 -3.907 1.00 51.10 51 VAL A C 6
ATOM 7110 O O . VAL A 1 51 ? -8.795 -7.058 -4.089 1.00 31.13 51 VAL A O 6
ATOM 7123 N N . GLY A 1 52 ? -7.257 -5.691 -3.209 1.00 54.22 52 GLY A N 6
ATOM 7124 C CA . GLY A 1 52 ? -6.380 -6.736 -2.692 1.00 62.35 52 GLY A CA 6
ATOM 7125 C C . GLY A 1 52 ? -5.565 -6.236 -1.508 1.00 53.44 52 GLY A C 6
ATOM 7126 O O . GLY A 1 52 ? -5.735 -5.094 -1.074 1.00 13.43 52 GLY A O 6
ATOM 7130 N N . LEU A 1 53 ? -4.739 -7.118 -0.953 1.00 31.34 53 LEU A N 6
ATOM 7131 C CA . LEU A 1 53 ? -3.849 -6.818 0.165 1.00 35.42 53 LEU A CA 6
ATOM 7132 C C . LEU A 1 53 ? -2.643 -6.093 -0.421 1.00 43.04 53 LEU A C 6
ATOM 7133 O O . LEU A 1 53 ? -2.149 -6.503 -1.463 1.00 74.10 53 LEU A O 6
ATOM 7149 N N . TYR A 1 54 ? -2.172 -5.020 0.198 1.00 14.55 54 TYR A N 6
ATOM 7150 C CA . TYR A 1 54 ? -1.032 -4.231 -0.236 1.00 45.53 54 TYR A CA 6
ATOM 7151 C C . TYR A 1 54 ? -0.193 -3.939 1.015 1.00 34.34 54 TYR A C 6
ATOM 7152 O O . TYR A 1 54 ? -0.761 -3.681 2.083 1.00 55.30 54 TYR A O 6
ATOM 7170 N N . PRO A 1 55 ? 1.144 -3.980 0.939 1.00 51.13 55 PRO A N 6
ATOM 7171 C CA . PRO A 1 55 ? 1.993 -3.728 2.088 1.00 2.45 55 PRO A CA 6
ATOM 7172 C C . PRO A 1 55 ? 2.041 -2.231 2.401 1.00 12.20 55 PRO A C 6
ATOM 7173 O O . PRO A 1 55 ? 2.709 -1.456 1.710 1.00 3.23 55 PRO A O 6
ATOM 7184 N N . ALA A 1 56 ? 1.330 -1.820 3.449 1.00 34.04 56 ALA A N 6
ATOM 7185 C CA . ALA A 1 56 ? 1.252 -0.444 3.910 1.00 21.02 56 ALA A CA 6
ATOM 7186 C C . ALA A 1 56 ? 2.615 0.137 4.245 1.00 12.02 56 ALA A C 6
ATOM 7187 O O . ALA A 1 56 ? 2.813 1.329 4.049 1.00 30.04 56 ALA A O 6
ATOM 7194 N N . ASN A 1 57 ? 3.571 -0.700 4.651 1.00 61.11 57 ASN A N 6
ATOM 7195 C CA . ASN A 1 57 ? 4.909 -0.239 5.011 1.00 73.31 57 ASN A CA 6
ATOM 7196 C C . ASN A 1 57 ? 5.630 0.466 3.848 1.00 22.12 57 ASN A C 6
ATOM 7197 O O . ASN A 1 57 ? 6.503 1.297 4.093 1.00 4.11 57 ASN A O 6
ATOM 7208 N N . TYR A 1 58 ? 5.254 0.171 2.597 1.00 63.55 58 TYR A N 6
ATOM 7209 C CA . TYR A 1 58 ? 5.860 0.726 1.385 1.00 1.23 58 TYR A CA 6
ATOM 7210 C C . TYR A 1 58 ? 5.129 1.977 0.861 1.00 30.14 58 TYR A C 6
ATOM 7211 O O . TYR A 1 58 ? 5.507 2.507 -0.192 1.00 11.32 58 TYR A O 6
ATOM 7229 N N . VAL A 1 59 ? 4.070 2.444 1.531 1.00 13.13 59 VAL A N 6
ATOM 7230 C CA . VAL A 1 59 ? 3.304 3.610 1.101 1.00 3.31 59 VAL A CA 6
ATOM 7231 C C . VAL A 1 59 ? 3.038 4.524 2.296 1.00 21.22 59 VAL A C 6
ATOM 7232 O O . VAL A 1 59 ? 3.150 4.110 3.451 1.00 15.32 59 VAL A O 6
ATOM 7245 N N . GLU A 1 60 ? 2.640 5.764 2.030 1.00 22.22 60 GLU A N 6
ATOM 7246 C CA . GLU A 1 60 ? 2.331 6.726 3.074 1.00 1.53 60 GLU A CA 6
ATOM 7247 C C . GLU A 1 60 ? 1.242 7.674 2.594 1.00 21.05 60 GLU A C 6
ATOM 7248 O O . GLU A 1 60 ? 0.955 7.761 1.394 1.00 12.51 60 GLU A O 6
ATOM 7260 N N . LYS A 1 61 ? 0.627 8.379 3.545 1.00 53.20 61 LYS A N 6
ATOM 7261 C CA . LYS A 1 61 ? -0.420 9.358 3.283 1.00 34.35 61 LYS A CA 6
ATOM 7262 C C . LYS A 1 61 ? 0.151 10.501 2.470 1.00 31.21 61 LYS A C 6
ATOM 7263 O O . LYS A 1 61 ? 1.370 10.725 2.469 1.00 25.14 61 LYS A O 6
ATOM 7282 N N . VAL A 1 62 ? -0.720 11.213 1.764 1.00 74.42 62 VAL A N 6
ATOM 7283 C CA . VAL A 1 62 ? -0.297 12.329 0.941 1.00 62.54 62 VAL A CA 6
ATOM 7284 C C . VAL A 1 62 ? -1.341 13.451 0.987 1.00 52.13 62 VAL A C 6
ATOM 7285 O O . VAL A 1 62 ? -2.492 13.205 1.366 1.00 55.15 62 VAL A O 6
ATOM 7298 N N . GLY A 1 63 ? -0.959 14.669 0.597 1.00 4.44 63 GLY A N 6
ATOM 7299 C CA . GLY A 1 63 ? -1.820 15.838 0.557 1.00 74.13 63 GLY A CA 6
ATOM 7300 C C . GLY A 1 63 ? -1.392 16.945 1.508 1.00 22.12 63 GLY A C 6
ATOM 7301 O O . GLY A 1 63 ? -0.790 17.938 1.085 1.00 60.05 63 GLY A O 6
ATOM 7305 N N . LEU A 1 64 ? -1.756 16.793 2.783 1.00 1.21 64 LEU A N 6
ATOM 7306 C CA . LEU A 1 64 ? -1.467 17.752 3.845 1.00 4.10 64 LEU A CA 6
ATOM 7307 C C . LEU A 1 64 ? 0.036 17.918 4.093 1.00 21.11 64 LEU A C 6
ATOM 7308 O O . LEU A 1 64 ? 0.860 17.117 3.644 1.00 5.21 64 LEU A O 6
ATOM 7324 N N . ALA A 1 65 ? 0.379 18.972 4.828 1.00 44.20 65 ALA A N 6
ATOM 7325 C CA . ALA A 1 65 ? 1.730 19.337 5.230 1.00 1.32 65 ALA A CA 6
ATOM 7326 C C . ALA A 1 65 ? 1.789 19.330 6.760 1.00 60.03 65 ALA A C 6
ATOM 7327 O O . ALA A 1 65 ? 0.747 19.243 7.419 1.00 51.12 65 ALA A O 6
ATOM 7334 N N . ALA A 1 66 ? 2.990 19.480 7.325 1.00 61.44 66 ALA A N 6
ATOM 7335 C CA . ALA A 1 66 ? 3.265 19.489 8.762 1.00 23.14 66 ALA A CA 6
ATOM 7336 C C . ALA A 1 66 ? 2.732 18.239 9.486 1.00 10.21 66 ALA A C 6
ATOM 7337 O O . ALA A 1 66 ? 2.493 18.274 10.697 1.00 70.01 66 ALA A O 6
ATOM 7344 N N . ALA A 1 67 ? 2.543 17.133 8.767 1.00 32.03 67 ALA A N 6
ATOM 7345 C CA . ALA A 1 67 ? 2.056 15.862 9.266 1.00 21.31 67 ALA A CA 6
ATOM 7346 C C . ALA A 1 67 ? 2.981 14.799 8.720 1.00 50.50 67 ALA A C 6
ATOM 7347 O O . ALA A 1 67 ? 3.364 13.912 9.504 1.00 11.51 67 ALA A O 6
ATOM 7354 N N . THR B 2 1 ? -0.381 -14.031 10.671 1.00 51.12 101 THR B N 6
ATOM 7355 C CA . THR B 2 1 ? -0.777 -13.141 9.573 1.00 43.24 101 THR B CA 6
ATOM 7356 C C . THR B 2 1 ? -1.537 -13.883 8.464 1.00 32.22 101 THR B C 6
ATOM 7357 O O . THR B 2 1 ? -2.568 -13.380 8.030 1.00 64.32 101 THR B O 6
ATOM 7368 N N . LYS B 2 2 ? -1.033 -15.044 8.014 1.00 11.04 102 LYS B N 6
ATOM 7369 C CA . LYS B 2 2 ? -1.516 -15.965 6.964 1.00 1.44 102 LYS B CA 6
ATOM 7370 C C . LYS B 2 2 ? -0.748 -15.745 5.660 1.00 2.31 102 LYS B C 6
ATOM 7371 O O . LYS B 2 2 ? -0.776 -16.628 4.804 1.00 51.11 102 LYS B O 6
ATOM 7390 N N . GLY B 2 3 ? -0.031 -14.629 5.529 1.00 12.44 103 GLY B N 6
ATOM 7391 C CA . GLY B 2 3 ? 0.773 -14.248 4.384 1.00 40.11 103 GLY B CA 6
ATOM 7392 C C . GLY B 2 3 ? 1.890 -13.361 4.921 1.00 4.12 103 GLY B C 6
ATOM 7393 O O . GLY B 2 3 ? 1.579 -12.283 5.433 1.00 11.12 103 GLY B O 6
ATOM 7397 N N . PRO B 2 4 ? 3.162 -13.781 4.899 1.00 21.42 104 PRO B N 6
ATOM 7398 C CA . PRO B 2 4 ? 4.268 -12.985 5.405 1.00 34.24 104 PRO B CA 6
ATOM 7399 C C . PRO B 2 4 ? 4.548 -11.819 4.455 1.00 3.21 104 PRO B C 6
ATOM 7400 O O . PRO B 2 4 ? 5.169 -11.990 3.410 1.00 24.33 104 PRO B O 6
ATOM 7411 N N . ALA B 2 5 ? 4.082 -10.623 4.822 1.00 3.14 105 ALA B N 6
ATOM 7412 C CA . ALA B 2 5 ? 4.259 -9.402 4.049 1.00 70.22 105 ALA B CA 6
ATOM 7413 C C . ALA B 2 5 ? 5.740 -9.183 3.684 1.00 1.24 105 ALA B C 6
ATOM 7414 O O . ALA B 2 5 ? 6.637 -9.659 4.378 1.00 35.24 105 ALA B O 6
ATOM 7421 N N . PRO B 2 6 ? 6.057 -8.358 2.675 1.00 11.45 106 PRO B N 6
ATOM 7422 C CA . PRO B 2 6 ? 7.440 -8.083 2.251 1.00 11.44 106 PRO B CA 6
ATOM 7423 C C . PRO B 2 6 ? 8.226 -7.162 3.184 1.00 1.11 106 PRO B C 6
ATOM 7424 O O . PRO B 2 6 ? 9.258 -6.586 2.850 1.00 12.13 106 PRO B O 6
ATOM 7435 N N . ASN B 2 7 ? 7.630 -6.941 4.333 1.00 33.40 107 ASN B N 6
ATOM 7436 C CA . ASN B 2 7 ? 8.125 -6.135 5.443 1.00 4.54 107 ASN B CA 6
ATOM 7437 C C . ASN B 2 7 ? 9.435 -6.733 5.991 1.00 41.10 107 ASN B C 6
ATOM 7438 O O . ASN B 2 7 ? 9.616 -7.957 5.930 1.00 31.14 107 ASN B O 6
ATOM 7449 N N . PRO B 2 8 ? 10.333 -5.940 6.605 1.00 64.41 108 PRO B N 6
ATOM 7450 C CA . PRO B 2 8 ? 10.277 -4.498 6.864 1.00 63.10 108 PRO B CA 6
ATOM 7451 C C . PRO B 2 8 ? 10.333 -3.664 5.578 1.00 62.14 108 PRO B C 6
ATOM 7452 O O . PRO B 2 8 ? 10.672 -4.218 4.536 1.00 51.52 108 PRO B O 6
ATOM 7463 N N . PRO B 2 9 ? 10.006 -2.361 5.617 1.00 32.11 109 PRO B N 6
ATOM 7464 C CA . PRO B 2 9 ? 10.017 -1.489 4.446 1.00 23.12 109 PRO B CA 6
ATOM 7465 C C . PRO B 2 9 ? 11.421 -1.117 3.932 1.00 24.40 109 PRO B C 6
ATOM 7466 O O . PRO B 2 9 ? 12.121 -0.342 4.585 1.00 44.14 109 PRO B O 6
ATOM 7477 N N . PRO B 2 10 ? 11.873 -1.643 2.780 1.00 5.54 110 PRO B N 6
ATOM 7478 C CA . PRO B 2 10 ? 13.160 -1.316 2.203 1.00 3.51 110 PRO B CA 6
ATOM 7479 C C . PRO B 2 10 ? 13.062 0.010 1.459 1.00 45.41 110 PRO B C 6
ATOM 7480 O O . PRO B 2 10 ? 12.003 0.635 1.351 1.00 25.44 110 PRO B O 6
ATOM 7491 N N . ILE B 2 11 ? 14.188 0.393 0.875 1.00 23.04 111 ILE B N 6
ATOM 7492 C CA . ILE B 2 11 ? 14.358 1.580 0.082 1.00 44.14 111 ILE B CA 6
ATOM 7493 C C . ILE B 2 11 ? 15.346 1.218 -1.028 1.00 22.45 111 ILE B C 6
ATOM 7494 O O . ILE B 2 11 ? 16.245 0.392 -0.820 1.00 3.04 111 ILE B O 6
ATOM 7510 N N . LEU B 2 12 ? 15.167 1.797 -2.216 1.00 5.34 112 LEU B N 6
ATOM 7511 C CA . LEU B 2 12 ? 16.052 1.619 -3.370 1.00 22.20 112 LEU B CA 6
ATOM 7512 C C . LEU B 2 12 ? 16.456 3.017 -3.830 1.00 74.43 112 LEU B C 6
ATOM 7513 O O . LEU B 2 12 ? 17.640 3.327 -3.942 1.00 23.34 112 LEU B O 6
ATOM 7529 N N . LYS B 2 13 ? 15.471 3.883 -4.060 1.00 64.22 113 LYS B N 6
ATOM 7530 C CA . LYS B 2 13 ? 15.626 5.267 -4.471 1.00 44.12 113 LYS B CA 6
ATOM 7531 C C . LYS B 2 13 ? 14.351 5.995 -4.054 1.00 22.44 113 LYS B C 6
ATOM 7532 O O . LYS B 2 13 ? 13.438 5.354 -3.535 1.00 13.14 113 LYS B O 6
ATOM 7551 N N . VAL B 2 14 ? 14.282 7.306 -4.272 1.00 32.45 114 VAL B N 6
ATOM 7552 C CA . VAL B 2 14 ? 13.116 8.128 -3.932 1.00 4.11 114 VAL B CA 6
ATOM 7553 C C . VAL B 2 14 ? 12.703 8.954 -5.161 1.00 61.34 114 VAL B C 6
ATOM 7554 O O . VAL B 2 14 ? 12.279 10.103 -5.047 1.00 41.31 114 VAL B O 6
ATOM 7567 N N . TRP B 2 15 ? 12.917 8.408 -6.361 1.00 42.12 115 TRP B N 6
ATOM 7568 C CA . TRP B 2 15 ? 12.616 9.030 -7.638 1.00 71.45 115 TRP B CA 6
ATOM 7569 C C . TRP B 2 15 ? 11.910 7.983 -8.474 1.00 31.12 115 TRP B C 6
ATOM 7570 O O . TRP B 2 15 ? 12.386 6.825 -8.475 1.00 51.11 115 TRP B O 6
ATOM 7591 N N . MET A 1 1 ? -15.098 1.479 1.083 1.00 52.30 1 MET A N 7
ATOM 7592 C CA . MET A 1 1 ? -16.250 0.790 1.687 1.00 24.00 1 MET A CA 7
ATOM 7593 C C . MET A 1 1 ? -16.533 1.377 3.072 1.00 65.25 1 MET A C 7
ATOM 7594 O O . MET A 1 1 ? -17.048 2.486 3.140 1.00 25.55 1 MET A O 7
ATOM 7608 N N . LYS A 1 2 ? -16.117 0.743 4.180 1.00 71.11 2 LYS A N 7
ATOM 7609 C CA . LYS A 1 2 ? -16.388 1.246 5.531 1.00 52.44 2 LYS A CA 7
ATOM 7610 C C . LYS A 1 2 ? -15.562 2.454 5.978 1.00 42.41 2 LYS A C 7
ATOM 7611 O O . LYS A 1 2 ? -15.628 2.823 7.147 1.00 34.24 2 LYS A O 7
ATOM 7630 N N . VAL A 1 3 ? -14.703 2.988 5.116 1.00 20.23 3 VAL A N 7
ATOM 7631 C CA . VAL A 1 3 ? -13.875 4.152 5.379 1.00 32.10 3 VAL A CA 7
ATOM 7632 C C . VAL A 1 3 ? -13.823 4.925 4.056 1.00 11.23 3 VAL A C 7
ATOM 7633 O O . VAL A 1 3 ? -13.819 4.286 2.991 1.00 63.14 3 VAL A O 7
ATOM 7646 N N . PRO A 1 4 ? -13.741 6.269 4.091 1.00 23.31 4 PRO A N 7
ATOM 7647 C CA . PRO A 1 4 ? -13.706 7.106 2.894 1.00 75.15 4 PRO A CA 7
ATOM 7648 C C . PRO A 1 4 ? -12.417 6.957 2.078 1.00 52.11 4 PRO A C 7
ATOM 7649 O O . PRO A 1 4 ? -12.337 7.490 0.970 1.00 44.23 4 PRO A O 7
ATOM 7660 N N . GLY A 1 5 ? -11.413 6.227 2.571 1.00 61.51 5 GLY A N 7
ATOM 7661 C CA . GLY A 1 5 ? -10.159 6.018 1.885 1.00 51.51 5 GLY A CA 7
ATOM 7662 C C . GLY A 1 5 ? -9.152 7.116 2.208 1.00 52.32 5 GLY A C 7
ATOM 7663 O O . GLY A 1 5 ? -9.514 8.297 2.203 1.00 74.33 5 GLY A O 7
ATOM 7667 N N . VAL A 1 6 ? -7.896 6.745 2.469 1.00 74.40 6 VAL A N 7
ATOM 7668 C CA . VAL A 1 6 ? -6.810 7.683 2.766 1.00 54.44 6 VAL A CA 7
ATOM 7669 C C . VAL A 1 6 ? -6.009 7.792 1.468 1.00 24.53 6 VAL A C 7
ATOM 7670 O O . VAL A 1 6 ? -5.661 6.756 0.890 1.00 31.02 6 VAL A O 7
ATOM 7683 N N . ARG A 1 7 ? -5.773 9.021 0.998 1.00 62.22 7 ARG A N 7
ATOM 7684 C CA . ARG A 1 7 ? -5.032 9.294 -0.230 1.00 75.25 7 ARG A CA 7
ATOM 7685 C C . ARG A 1 7 ? -3.563 8.898 -0.108 1.00 52.03 7 ARG A C 7
ATOM 7686 O O . ARG A 1 7 ? -2.835 9.445 0.720 1.00 41.15 7 ARG A O 7
ATOM 7707 N N . VAL A 1 8 ? -3.126 7.938 -0.911 1.00 11.32 8 VAL A N 7
ATOM 7708 C CA . VAL A 1 8 ? -1.745 7.470 -0.944 1.00 70.51 8 VAL A CA 7
ATOM 7709 C C . VAL A 1 8 ? -1.290 7.337 -2.400 1.00 63.11 8 VAL A C 7
ATOM 7710 O O . VAL A 1 8 ? -2.125 7.203 -3.300 1.00 71.11 8 VAL A O 7
ATOM 7723 N N . ARG A 1 9 ? 0.014 7.366 -2.678 1.00 52.35 9 ARG A N 7
ATOM 7724 C CA . ARG A 1 9 ? 0.596 7.222 -4.013 1.00 12.14 9 ARG A CA 7
ATOM 7725 C C . ARG A 1 9 ? 1.685 6.160 -3.907 1.00 63.33 9 ARG A C 7
ATOM 7726 O O . ARG A 1 9 ? 2.465 6.182 -2.952 1.00 52.52 9 ARG A O 7
ATOM 7747 N N . ALA A 1 10 ? 1.683 5.190 -4.821 1.00 43.53 10 ALA A N 7
ATOM 7748 C CA . ALA A 1 10 ? 2.670 4.126 -4.849 1.00 2.23 10 ALA A CA 7
ATOM 7749 C C . ALA A 1 10 ? 3.968 4.741 -5.348 1.00 22.24 10 ALA A C 7
ATOM 7750 O O . ALA A 1 10 ? 3.942 5.499 -6.318 1.00 42.05 10 ALA A O 7
ATOM 7757 N N . LEU A 1 11 ? 5.088 4.395 -4.717 1.00 14.24 11 LEU A N 7
ATOM 7758 C CA . LEU A 1 11 ? 6.397 4.933 -5.079 1.00 55.22 11 LEU A CA 7
ATOM 7759 C C . LEU A 1 11 ? 7.275 3.938 -5.823 1.00 34.15 11 LEU A C 7
ATOM 7760 O O . LEU A 1 11 ? 8.325 4.340 -6.323 1.00 24.15 11 LEU A O 7
ATOM 7776 N N . TYR A 1 12 ? 6.879 2.665 -5.887 1.00 15.51 12 TYR A N 7
ATOM 7777 C CA . TYR A 1 12 ? 7.630 1.615 -6.559 1.00 5.44 12 TYR A CA 7
ATOM 7778 C C . TYR A 1 12 ? 6.649 0.768 -7.373 1.00 34.11 12 TYR A C 7
ATOM 7779 O O . TYR A 1 12 ? 5.430 0.857 -7.202 1.00 74.20 12 TYR A O 7
ATOM 7797 N N . ASP A 1 13 ? 7.181 -0.075 -8.250 1.00 44.15 13 ASP A N 7
ATOM 7798 C CA . ASP A 1 13 ? 6.431 -0.951 -9.155 1.00 14.51 13 ASP A CA 7
ATOM 7799 C C . ASP A 1 13 ? 6.512 -2.399 -8.705 1.00 10.32 13 ASP A C 7
ATOM 7800 O O . ASP A 1 13 ? 7.463 -3.119 -9.000 1.00 32.25 13 ASP A O 7
ATOM 7809 N N . TYR A 1 14 ? 5.482 -2.810 -7.967 1.00 10.23 14 TYR A N 7
ATOM 7810 C CA . TYR A 1 14 ? 5.278 -4.120 -7.358 1.00 12.01 14 TYR A CA 7
ATOM 7811 C C . TYR A 1 14 ? 3.862 -4.639 -7.647 1.00 70.01 14 TYR A C 7
ATOM 7812 O O . TYR A 1 14 ? 2.985 -3.869 -8.050 1.00 41.43 14 TYR A O 7
ATOM 7830 N N . THR A 1 15 ? 3.647 -5.951 -7.535 1.00 65.22 15 THR A N 7
ATOM 7831 C CA . THR A 1 15 ? 2.379 -6.619 -7.790 1.00 72.12 15 THR A CA 7
ATOM 7832 C C . THR A 1 15 ? 2.087 -7.674 -6.703 1.00 54.15 15 THR A C 7
ATOM 7833 O O . THR A 1 15 ? 2.308 -8.870 -6.889 1.00 50.41 15 THR A O 7
ATOM 7844 N N . GLY A 1 16 ? 1.553 -7.224 -5.564 1.00 12.31 16 GLY A N 7
ATOM 7845 C CA . GLY A 1 16 ? 1.159 -8.019 -4.397 1.00 73.24 16 GLY A CA 7
ATOM 7846 C C . GLY A 1 16 ? 2.292 -8.910 -3.899 1.00 24.10 16 GLY A C 7
ATOM 7847 O O . GLY A 1 16 ? 3.456 -8.600 -4.159 1.00 20.42 16 GLY A O 7
ATOM 7851 N N . GLN A 1 17 ? 1.990 -9.897 -3.050 1.00 50.30 17 GLN A N 7
ATOM 7852 C CA . GLN A 1 17 ? 2.991 -10.858 -2.579 1.00 21.10 17 GLN A CA 7
ATOM 7853 C C . GLN A 1 17 ? 2.496 -12.302 -2.734 1.00 52.11 17 GLN A C 7
ATOM 7854 O O . GLN A 1 17 ? 3.305 -13.224 -2.840 1.00 10.12 17 GLN A O 7
ATOM 7868 N N . GLU A 1 18 ? 1.186 -12.524 -2.807 1.00 35.24 18 GLU A N 7
ATOM 7869 C CA . GLU A 1 18 ? 0.584 -13.834 -2.960 1.00 62.24 18 GLU A CA 7
ATOM 7870 C C . GLU A 1 18 ? -0.702 -13.659 -3.770 1.00 5.00 18 GLU A C 7
ATOM 7871 O O . GLU A 1 18 ? -0.971 -12.578 -4.310 1.00 11.01 18 GLU A O 7
ATOM 7883 N N . ALA A 1 19 ? -1.435 -14.745 -3.989 1.00 21.14 19 ALA A N 7
ATOM 7884 C CA . ALA A 1 19 ? -2.654 -14.742 -4.781 1.00 32.04 19 ALA A CA 7
ATOM 7885 C C . ALA A 1 19 ? -3.867 -14.046 -4.148 1.00 42.22 19 ALA A C 7
ATOM 7886 O O . ALA A 1 19 ? -4.911 -13.966 -4.802 1.00 13.42 19 ALA A O 7
ATOM 7893 N N . ASP A 1 20 ? -3.774 -13.536 -2.919 1.00 24.12 20 ASP A N 7
ATOM 7894 C CA . ASP A 1 20 ? -4.890 -12.888 -2.218 1.00 32.04 20 ASP A CA 7
ATOM 7895 C C . ASP A 1 20 ? -4.675 -11.383 -2.004 1.00 54.32 20 ASP A C 7
ATOM 7896 O O . ASP A 1 20 ? -5.516 -10.688 -1.436 1.00 74.23 20 ASP A O 7
ATOM 7905 N N . GLU A 1 21 ? -3.612 -10.820 -2.571 1.00 62.40 21 GLU A N 7
ATOM 7906 C CA . GLU A 1 21 ? -3.246 -9.416 -2.420 1.00 42.44 21 GLU A CA 7
ATOM 7907 C C . GLU A 1 21 ? -3.650 -8.593 -3.651 1.00 73.12 21 GLU A C 7
ATOM 7908 O O . GLU A 1 21 ? -4.080 -9.138 -4.674 1.00 30.21 21 GLU A O 7
ATOM 7920 N N . LEU A 1 22 ? -3.535 -7.272 -3.502 1.00 34.10 22 LEU A N 7
ATOM 7921 C CA . LEU A 1 22 ? -3.826 -6.179 -4.419 1.00 61.45 22 LEU A CA 7
ATOM 7922 C C . LEU A 1 22 ? -2.547 -5.771 -5.152 1.00 74.04 22 LEU A C 7
ATOM 7923 O O . LEU A 1 22 ? -1.492 -5.624 -4.523 1.00 41.33 22 LEU A O 7
ATOM 7939 N N . SER A 1 23 ? -2.639 -5.507 -6.455 1.00 61.52 23 SER A N 7
ATOM 7940 C CA . SER A 1 23 ? -1.489 -5.100 -7.260 1.00 13.04 23 SER A CA 7
ATOM 7941 C C . SER A 1 23 ? -1.754 -3.704 -7.785 1.00 71.02 23 SER A C 7
ATOM 7942 O O . SER A 1 23 ? -2.805 -3.479 -8.392 1.00 33.43 23 SER A O 7
ATOM 7950 N N . PHE A 1 24 ? -0.795 -2.800 -7.588 1.00 62.33 24 PHE A N 7
ATOM 7951 C CA . PHE A 1 24 ? -0.872 -1.403 -8.018 1.00 20.34 24 PHE A CA 7
ATOM 7952 C C . PHE A 1 24 ? 0.247 -1.121 -9.033 1.00 20.32 24 PHE A C 7
ATOM 7953 O O . PHE A 1 24 ? 0.926 -2.054 -9.465 1.00 54.15 24 PHE A O 7
ATOM 7970 N N . LYS A 1 25 ? 0.402 0.128 -9.481 1.00 14.22 25 LYS A N 7
ATOM 7971 C CA . LYS A 1 25 ? 1.422 0.565 -10.439 1.00 14.20 25 LYS A CA 7
ATOM 7972 C C . LYS A 1 25 ? 2.189 1.728 -9.813 1.00 43.05 25 LYS A C 7
ATOM 7973 O O . LYS A 1 25 ? 1.624 2.415 -8.966 1.00 33.05 25 LYS A O 7
ATOM 7992 N N . ALA A 1 26 ? 3.457 1.938 -10.174 1.00 2.32 26 ALA A N 7
ATOM 7993 C CA . ALA A 1 26 ? 4.224 3.049 -9.615 1.00 43.02 26 ALA A CA 7
ATOM 7994 C C . ALA A 1 26 ? 3.548 4.353 -10.041 1.00 5.31 26 ALA A C 7
ATOM 7995 O O . ALA A 1 26 ? 3.252 4.532 -11.226 1.00 32.23 26 ALA A O 7
ATOM 8002 N N . GLY A 1 27 ? 3.306 5.248 -9.087 1.00 14.21 27 GLY A N 7
ATOM 8003 C CA . GLY A 1 27 ? 2.658 6.528 -9.317 1.00 62.04 27 GLY A CA 7
ATOM 8004 C C . GLY A 1 27 ? 1.131 6.432 -9.247 1.00 43.14 27 GLY A C 7
ATOM 8005 O O . GLY A 1 27 ? 0.466 7.468 -9.347 1.00 71.42 27 GLY A O 7
ATOM 8009 N N . GLU A 1 28 ? 0.564 5.229 -9.106 1.00 14.22 28 GLU A N 7
ATOM 8010 C CA . GLU A 1 28 ? -0.876 5.033 -9.016 1.00 41.41 28 GLU A CA 7
ATOM 8011 C C . GLU A 1 28 ? -1.338 5.494 -7.634 1.00 35.42 28 GLU A C 7
ATOM 8012 O O . GLU A 1 28 ? -0.609 5.361 -6.639 1.00 64.21 28 GLU A O 7
ATOM 8024 N N . GLU A 1 29 ? -2.568 5.995 -7.545 1.00 24.10 29 GLU A N 7
ATOM 8025 C CA . GLU A 1 29 ? -3.131 6.465 -6.294 1.00 2.15 29 GLU A CA 7
ATOM 8026 C C . GLU A 1 29 ? -4.291 5.558 -5.883 1.00 75.22 29 GLU A C 7
ATOM 8027 O O . GLU A 1 29 ? -5.343 5.565 -6.513 1.00 43.41 29 GLU A O 7
ATOM 8039 N N . LEU A 1 30 ? -4.100 4.752 -4.834 1.00 74.11 30 LEU A N 7
ATOM 8040 C CA . LEU A 1 30 ? -5.106 3.836 -4.295 1.00 25.25 30 LEU A CA 7
ATOM 8041 C C . LEU A 1 30 ? -5.644 4.497 -3.025 1.00 2.14 30 LEU A C 7
ATOM 8042 O O . LEU A 1 30 ? -5.071 5.462 -2.508 1.00 65.30 30 LEU A O 7
ATOM 8058 N N . MET A 1 31 ? -6.739 3.959 -2.491 1.00 43.31 31 MET A N 7
ATOM 8059 C CA . MET A 1 31 ? -7.358 4.469 -1.283 1.00 3.01 31 MET A CA 7
ATOM 8060 C C . MET A 1 31 ? -7.223 3.399 -0.223 1.00 22.24 31 MET A C 7
ATOM 8061 O O . MET A 1 31 ? -7.844 2.337 -0.322 1.00 51.44 31 MET A O 7
ATOM 8075 N N . LYS A 1 32 ? -6.383 3.624 0.784 1.00 4.22 32 LYS A N 7
ATOM 8076 C CA . LYS A 1 32 ? -6.225 2.638 1.848 1.00 34.34 32 LYS A CA 7
ATOM 8077 C C . LYS A 1 32 ? -7.553 2.487 2.577 1.00 15.01 32 LYS A C 7
ATOM 8078 O O . LYS A 1 32 ? -8.210 3.505 2.804 1.00 60.42 32 LYS A O 7
ATOM 8097 N N . ILE A 1 33 ? -7.938 1.270 2.984 1.00 11.42 33 ILE A N 7
ATOM 8098 C CA . ILE A 1 33 ? -9.186 1.030 3.694 1.00 62.34 33 ILE A CA 7
ATOM 8099 C C . ILE A 1 33 ? -9.030 0.295 5.039 1.00 53.42 33 ILE A C 7
ATOM 8100 O O . ILE A 1 33 ? -10.028 -0.155 5.606 1.00 60.33 33 ILE A O 7
ATOM 8116 N N . SER A 1 34 ? -7.814 0.146 5.556 1.00 1.52 34 SER A N 7
ATOM 8117 C CA . SER A 1 34 ? -7.538 -0.536 6.813 1.00 54.31 34 SER A CA 7
ATOM 8118 C C . SER A 1 34 ? -6.346 0.129 7.504 1.00 4.31 34 SER A C 7
ATOM 8119 O O . SER A 1 34 ? -5.865 1.164 7.036 1.00 71.01 34 SER A O 7
ATOM 8127 N N . GLU A 1 35 ? -5.944 -0.403 8.654 1.00 34.21 35 GLU A N 7
ATOM 8128 C CA . GLU A 1 35 ? -4.820 0.072 9.451 1.00 54.43 35 GLU A CA 7
ATOM 8129 C C . GLU A 1 35 ? -3.584 -0.793 9.161 1.00 23.01 35 GLU A C 7
ATOM 8130 O O . GLU A 1 35 ? -3.705 -1.850 8.531 1.00 52.54 35 GLU A O 7
ATOM 8142 N N . GLU A 1 36 ? -2.407 -0.377 9.631 1.00 55.43 36 GLU A N 7
ATOM 8143 C CA . GLU A 1 36 ? -1.161 -1.091 9.402 1.00 25.33 36 GLU A CA 7
ATOM 8144 C C . GLU A 1 36 ? -1.018 -2.333 10.290 1.00 23.32 36 GLU A C 7
ATOM 8145 O O . GLU A 1 36 ? -0.946 -2.243 11.522 1.00 71.41 36 GLU A O 7
ATOM 8157 N N . ASP A 1 37 ? -0.974 -3.503 9.652 1.00 1.42 37 ASP A N 7
ATOM 8158 C CA . ASP A 1 37 ? -0.825 -4.817 10.278 1.00 35.40 37 ASP A CA 7
ATOM 8159 C C . ASP A 1 37 ? 0.629 -4.984 10.731 1.00 70.03 37 ASP A C 7
ATOM 8160 O O . ASP A 1 37 ? 1.506 -4.220 10.322 1.00 32.22 37 ASP A O 7
ATOM 8169 N N . GLU A 1 38 ? 0.935 -6.032 11.496 1.00 25.43 38 GLU A N 7
ATOM 8170 C CA . GLU A 1 38 ? 2.269 -6.322 12.036 1.00 12.13 38 GLU A CA 7
ATOM 8171 C C . GLU A 1 38 ? 3.381 -6.431 10.975 1.00 23.11 38 GLU A C 7
ATOM 8172 O O . GLU A 1 38 ? 4.559 -6.352 11.318 1.00 62.43 38 GLU A O 7
ATOM 8184 N N . GLN A 1 39 ? 3.033 -6.646 9.702 1.00 35.40 39 GLN A N 7
ATOM 8185 C CA . GLN A 1 39 ? 3.971 -6.751 8.583 1.00 73.45 39 GLN A CA 7
ATOM 8186 C C . GLN A 1 39 ? 3.935 -5.505 7.685 1.00 53.20 39 GLN A C 7
ATOM 8187 O O . GLN A 1 39 ? 4.450 -5.538 6.562 1.00 63.52 39 GLN A O 7
ATOM 8201 N N . GLY A 1 40 ? 3.321 -4.403 8.119 1.00 63.03 40 GLY A N 7
ATOM 8202 C CA . GLY A 1 40 ? 3.234 -3.210 7.282 1.00 61.53 40 GLY A CA 7
ATOM 8203 C C . GLY A 1 40 ? 2.233 -3.462 6.151 1.00 35.12 40 GLY A C 7
ATOM 8204 O O . GLY A 1 40 ? 2.374 -2.956 5.036 1.00 1.30 40 GLY A O 7
ATOM 8208 N N . TRP A 1 41 ? 1.298 -4.383 6.382 1.00 52.41 41 TRP A N 7
ATOM 8209 C CA . TRP A 1 41 ? 0.255 -4.766 5.457 1.00 21.34 41 TRP A CA 7
ATOM 8210 C C . TRP A 1 41 ? -0.910 -3.810 5.665 1.00 21.10 41 TRP A C 7
ATOM 8211 O O . TRP A 1 41 ? -1.255 -3.533 6.814 1.00 1.04 41 TRP A O 7
ATOM 8232 N N . CYS A 1 42 ? -1.539 -3.338 4.592 1.00 42.42 42 CYS A N 7
ATOM 8233 C CA . CYS A 1 42 ? -2.675 -2.435 4.668 1.00 75.53 42 CYS A CA 7
ATOM 8234 C C . CYS A 1 42 ? -3.687 -2.846 3.612 1.00 12.12 42 CYS A C 7
ATOM 8235 O O . CYS A 1 42 ? -3.353 -2.988 2.442 1.00 63.45 42 CYS A O 7
ATOM 8243 N N . LYS A 1 43 ? -4.932 -3.089 4.002 1.00 1.31 43 LYS A N 7
ATOM 8244 C CA . LYS A 1 43 ? -5.961 -3.439 3.030 1.00 20.23 43 LYS A CA 7
ATOM 8245 C C . LYS A 1 43 ? -6.384 -2.121 2.393 1.00 44.22 43 LYS A C 7
ATOM 8246 O O . LYS A 1 43 ? -6.519 -1.117 3.098 1.00 62.34 43 LYS A O 7
ATOM 8265 N N . GLY A 1 44 ? -6.606 -2.078 1.083 1.00 22.42 44 GLY A N 7
ATOM 8266 C CA . GLY A 1 44 ? -7.011 -0.864 0.384 1.00 33.53 44 GLY A CA 7
ATOM 8267 C C . GLY A 1 44 ? -7.788 -1.192 -0.876 1.00 54.35 44 GLY A C 7
ATOM 8268 O O . GLY A 1 44 ? -7.977 -2.363 -1.200 1.00 73.55 44 GLY A O 7
ATOM 8272 N N . ARG A 1 45 ? -8.278 -0.155 -1.559 1.00 71.02 45 ARG A N 7
ATOM 8273 C CA . ARG A 1 45 ? -9.063 -0.256 -2.783 1.00 51.34 45 ARG A CA 7
ATOM 8274 C C . ARG A 1 45 ? -8.380 0.506 -3.912 1.00 52.41 45 ARG A C 7
ATOM 8275 O O . ARG A 1 45 ? -7.772 1.547 -3.664 1.00 54.14 45 ARG A O 7
ATOM 8296 N N . LEU A 1 46 ? -8.492 -0.006 -5.134 1.00 43.53 46 LEU A N 7
ATOM 8297 C CA . LEU A 1 46 ? -7.934 0.571 -6.348 1.00 44.21 46 LEU A CA 7
ATOM 8298 C C . LEU A 1 46 ? -8.989 1.409 -7.058 1.00 71.44 46 LEU A C 7
ATOM 8299 O O . LEU A 1 46 ? -10.162 1.421 -6.678 1.00 14.22 46 LEU A O 7
ATOM 8315 N N . LEU A 1 47 ? -8.573 2.106 -8.113 1.00 54.14 47 LEU A N 7
ATOM 8316 C CA . LEU A 1 47 ? -9.427 2.973 -8.915 1.00 72.24 47 LEU A CA 7
ATOM 8317 C C . LEU A 1 47 ? -10.519 2.157 -9.594 1.00 53.34 47 LEU A C 7
ATOM 8318 O O . LEU A 1 47 ? -11.673 2.584 -9.598 1.00 43.05 47 LEU A O 7
ATOM 8334 N N . THR A 1 48 ? -10.179 0.959 -10.075 1.00 42.50 48 THR A N 7
ATOM 8335 C CA . THR A 1 48 ? -11.093 0.032 -10.733 1.00 45.13 48 THR A CA 7
ATOM 8336 C C . THR A 1 48 ? -12.058 -0.609 -9.715 1.00 13.20 48 THR A C 7
ATOM 8337 O O . THR A 1 48 ? -12.742 -1.581 -10.043 1.00 31.22 48 THR A O 7
ATOM 8348 N N . GLY A 1 49 ? -12.046 -0.164 -8.455 1.00 32.03 49 GLY A N 7
ATOM 8349 C CA . GLY A 1 49 ? -12.906 -0.651 -7.399 1.00 14.31 49 GLY A CA 7
ATOM 8350 C C . GLY A 1 49 ? -12.449 -1.943 -6.734 1.00 71.33 49 GLY A C 7
ATOM 8351 O O . GLY A 1 49 ? -13.140 -2.389 -5.824 1.00 64.00 49 GLY A O 7
ATOM 8355 N N . HIS A 1 50 ? -11.340 -2.565 -7.151 1.00 65.23 50 HIS A N 7
ATOM 8356 C CA . HIS A 1 50 ? -10.865 -3.821 -6.569 1.00 14.51 50 HIS A CA 7
ATOM 8357 C C . HIS A 1 50 ? -10.311 -3.558 -5.172 1.00 35.05 50 HIS A C 7
ATOM 8358 O O . HIS A 1 50 ? -9.697 -2.512 -4.972 1.00 64.30 50 HIS A O 7
ATOM 8372 N N . VAL A 1 51 ? -10.486 -4.474 -4.218 1.00 33.14 51 VAL A N 7
ATOM 8373 C CA . VAL A 1 51 ? -10.011 -4.327 -2.844 1.00 73.31 51 VAL A CA 7
ATOM 8374 C C . VAL A 1 51 ? -9.169 -5.553 -2.471 1.00 62.11 51 VAL A C 7
ATOM 8375 O O . VAL A 1 51 ? -9.489 -6.659 -2.904 1.00 33.34 51 VAL A O 7
ATOM 8388 N N . GLY A 1 52 ? -8.126 -5.380 -1.651 1.00 51.05 52 GLY A N 7
ATOM 8389 C CA . GLY A 1 52 ? -7.229 -6.452 -1.213 1.00 43.33 52 GLY A CA 7
ATOM 8390 C C . GLY A 1 52 ? -6.081 -5.897 -0.365 1.00 12.45 52 GLY A C 7
ATOM 8391 O O . GLY A 1 52 ? -6.020 -4.680 -0.143 1.00 65.03 52 GLY A O 7
ATOM 8395 N N . LEU A 1 53 ? -5.177 -6.764 0.100 1.00 21.12 53 LEU A N 7
ATOM 8396 C CA . LEU A 1 53 ? -4.020 -6.380 0.917 1.00 71.33 53 LEU A CA 7
ATOM 8397 C C . LEU A 1 53 ? -2.946 -5.799 0.005 1.00 41.43 53 LEU A C 7
ATOM 8398 O O . LEU A 1 53 ? -2.688 -6.339 -1.064 1.00 74.22 53 LEU A O 7
ATOM 8414 N N . TYR A 1 54 ? -2.323 -4.694 0.398 1.00 61.24 54 TYR A N 7
ATOM 8415 C CA . TYR A 1 54 ? -1.266 -4.009 -0.327 1.00 0.01 54 TYR A CA 7
ATOM 8416 C C . TYR A 1 54 ? -0.231 -3.605 0.735 1.00 1.12 54 TYR A C 7
ATOM 8417 O O . TYR A 1 54 ? -0.597 -3.205 1.844 1.00 0.33 54 TYR A O 7
ATOM 8435 N N . PRO A 1 55 ? 1.069 -3.702 0.452 1.00 54.45 55 PRO A N 7
ATOM 8436 C CA . PRO A 1 55 ? 2.079 -3.336 1.432 1.00 21.11 55 PRO A CA 7
ATOM 8437 C C . PRO A 1 55 ? 2.174 -1.812 1.587 1.00 53.41 55 PRO A C 7
ATOM 8438 O O . PRO A 1 55 ? 2.528 -1.110 0.634 1.00 24.44 55 PRO A O 7
ATOM 8449 N N . ALA A 1 56 ? 1.866 -1.281 2.776 1.00 62.34 56 ALA A N 7
ATOM 8450 C CA . ALA A 1 56 ? 1.941 0.154 3.049 1.00 62.32 56 ALA A CA 7
ATOM 8451 C C . ALA A 1 56 ? 3.363 0.673 2.839 1.00 15.44 56 ALA A C 7
ATOM 8452 O O . ALA A 1 56 ? 3.536 1.806 2.398 1.00 64.41 56 ALA A O 7
ATOM 8459 N N . ASN A 1 57 ? 4.363 -0.187 3.038 1.00 43.21 57 ASN A N 7
ATOM 8460 C CA . ASN A 1 57 ? 5.783 0.114 2.871 1.00 64.20 57 ASN A CA 7
ATOM 8461 C C . ASN A 1 57 ? 6.136 0.580 1.450 1.00 61.15 57 ASN A C 7
ATOM 8462 O O . ASN A 1 57 ? 7.229 1.103 1.243 1.00 31.02 57 ASN A O 7
ATOM 8473 N N . TYR A 1 58 ? 5.264 0.372 0.458 1.00 13.05 58 TYR A N 7
ATOM 8474 C CA . TYR A 1 58 ? 5.515 0.720 -0.937 1.00 11.44 58 TYR A CA 7
ATOM 8475 C C . TYR A 1 58 ? 4.745 1.953 -1.417 1.00 73.22 58 TYR A C 7
ATOM 8476 O O . TYR A 1 58 ? 4.824 2.293 -2.602 1.00 2.23 58 TYR A O 7
ATOM 8494 N N . VAL A 1 59 ? 3.996 2.619 -0.535 1.00 25.43 59 VAL A N 7
ATOM 8495 C CA . VAL A 1 59 ? 3.228 3.807 -0.875 1.00 15.11 59 VAL A CA 7
ATOM 8496 C C . VAL A 1 59 ? 3.440 4.853 0.221 1.00 74.21 59 VAL A C 7
ATOM 8497 O O . VAL A 1 59 ? 3.833 4.523 1.343 1.00 2.31 59 VAL A O 7
ATOM 8510 N N . GLU A 1 60 ? 3.136 6.110 -0.072 1.00 74.23 60 GLU A N 7
ATOM 8511 C CA . GLU A 1 60 ? 3.251 7.217 0.865 1.00 12.43 60 GLU A CA 7
ATOM 8512 C C . GLU A 1 60 ? 2.042 8.119 0.683 1.00 34.24 60 GLU A C 7
ATOM 8513 O O . GLU A 1 60 ? 1.319 8.016 -0.310 1.00 44.24 60 GLU A O 7
ATOM 8525 N N . LYS A 1 61 ? 1.767 8.970 1.671 1.00 51.10 61 LYS A N 7
ATOM 8526 C CA . LYS A 1 61 ? 0.650 9.893 1.566 1.00 73.14 61 LYS A CA 7
ATOM 8527 C C . LYS A 1 61 ? 0.996 10.959 0.545 1.00 51.20 61 LYS A C 7
ATOM 8528 O O . LYS A 1 61 ? 2.171 11.259 0.314 1.00 41.22 61 LYS A O 7
ATOM 8547 N N . VAL A 1 62 ? -0.043 11.579 0.001 1.00 61.32 62 VAL A N 7
ATOM 8548 C CA . VAL A 1 62 ? 0.086 12.613 -1.005 1.00 41.31 62 VAL A CA 7
ATOM 8549 C C . VAL A 1 62 ? -1.015 13.666 -0.816 1.00 63.32 62 VAL A C 7
ATOM 8550 O O . VAL A 1 62 ? -1.771 13.609 0.161 1.00 72.41 62 VAL A O 7
ATOM 8563 N N . GLY A 1 63 ? -1.076 14.663 -1.700 1.00 60.44 63 GLY A N 7
ATOM 8564 C CA . GLY A 1 63 ? -2.078 15.716 -1.702 1.00 44.15 63 GLY A CA 7
ATOM 8565 C C . GLY A 1 63 ? -1.689 17.024 -1.048 1.00 13.51 63 GLY A C 7
ATOM 8566 O O . GLY A 1 63 ? -1.873 18.087 -1.648 1.00 53.41 63 GLY A O 7
ATOM 8570 N N . LEU A 1 64 ? -1.251 16.965 0.206 1.00 43.44 64 LEU A N 7
ATOM 8571 C CA . LEU A 1 64 ? -0.867 18.154 0.970 1.00 64.34 64 LEU A CA 7
ATOM 8572 C C . LEU A 1 64 ? 0.633 18.442 0.856 1.00 3.32 64 LEU A C 7
ATOM 8573 O O . LEU A 1 64 ? 1.410 17.630 0.345 1.00 14.02 64 LEU A O 7
ATOM 8589 N N . ALA A 1 65 ? 1.035 19.625 1.330 1.00 50.42 65 ALA A N 7
ATOM 8590 C CA . ALA A 1 65 ? 2.400 20.125 1.318 1.00 74.31 65 ALA A CA 7
ATOM 8591 C C . ALA A 1 65 ? 2.785 20.733 2.670 1.00 51.13 65 ALA A C 7
ATOM 8592 O O . ALA A 1 65 ? 1.914 21.107 3.466 1.00 3.04 65 ALA A O 7
ATOM 8599 N N . ALA A 1 66 ? 4.098 20.882 2.871 1.00 3.12 66 ALA A N 7
ATOM 8600 C CA . ALA A 1 66 ? 4.774 21.429 4.043 1.00 40.12 66 ALA A CA 7
ATOM 8601 C C . ALA A 1 66 ? 4.148 20.947 5.357 1.00 75.03 66 ALA A C 7
ATOM 8602 O O . ALA A 1 66 ? 3.591 21.746 6.115 1.00 63.34 66 ALA A O 7
ATOM 8609 N N . ALA A 1 67 ? 4.182 19.631 5.567 1.00 4.41 67 ALA A N 7
ATOM 8610 C CA . ALA A 1 67 ? 3.680 18.917 6.728 1.00 73.45 67 ALA A CA 7
ATOM 8611 C C . ALA A 1 67 ? 4.201 17.501 6.578 1.00 64.45 67 ALA A C 7
ATOM 8612 O O . ALA A 1 67 ? 3.604 16.728 5.801 1.00 33.14 67 ALA A O 7
ATOM 8619 N N . THR B 2 1 ? 1.984 -12.648 11.167 1.00 64.35 101 THR B N 7
ATOM 8620 C CA . THR B 2 1 ? 0.637 -12.395 10.654 1.00 13.54 101 THR B CA 7
ATOM 8621 C C . THR B 2 1 ? 0.486 -13.238 9.398 1.00 3.23 101 THR B C 7
ATOM 8622 O O . THR B 2 1 ? 1.411 -13.255 8.581 1.00 33.43 101 THR B O 7
ATOM 8633 N N . LYS B 2 2 ? -0.626 -13.970 9.280 1.00 25.22 102 LYS B N 7
ATOM 8634 C CA . LYS B 2 2 ? -0.905 -14.825 8.127 1.00 15.23 102 LYS B CA 7
ATOM 8635 C C . LYS B 2 2 ? -0.702 -14.006 6.850 1.00 42.14 102 LYS B C 7
ATOM 8636 O O . LYS B 2 2 ? -1.283 -12.922 6.734 1.00 51.30 102 LYS B O 7
ATOM 8655 N N . GLY B 2 3 ? 0.090 -14.519 5.911 1.00 63.42 103 GLY B N 7
ATOM 8656 C CA . GLY B 2 3 ? 0.387 -13.851 4.653 1.00 71.50 103 GLY B CA 7
ATOM 8657 C C . GLY B 2 3 ? 1.585 -12.920 4.834 1.00 64.23 103 GLY B C 7
ATOM 8658 O O . GLY B 2 3 ? 1.390 -11.781 5.264 1.00 2.21 103 GLY B O 7
ATOM 8662 N N . PRO B 2 4 ? 2.827 -13.368 4.575 1.00 62.34 104 PRO B N 7
ATOM 8663 C CA . PRO B 2 4 ? 4.009 -12.528 4.717 1.00 4.20 104 PRO B CA 7
ATOM 8664 C C . PRO B 2 4 ? 4.018 -11.428 3.646 1.00 41.01 104 PRO B C 7
ATOM 8665 O O . PRO B 2 4 ? 3.455 -11.567 2.564 1.00 62.23 104 PRO B O 7
ATOM 8676 N N . ALA B 2 5 ? 4.664 -10.312 3.971 1.00 34.44 105 ALA B N 7
ATOM 8677 C CA . ALA B 2 5 ? 4.824 -9.130 3.142 1.00 24.15 105 ALA B CA 7
ATOM 8678 C C . ALA B 2 5 ? 6.143 -9.163 2.352 1.00 43.53 105 ALA B C 7
ATOM 8679 O O . ALA B 2 5 ? 7.066 -9.887 2.744 1.00 72.11 105 ALA B O 7
ATOM 8686 N N . PRO B 2 6 ? 6.282 -8.304 1.319 1.00 21.21 106 PRO B N 7
ATOM 8687 C CA . PRO B 2 6 ? 7.492 -8.188 0.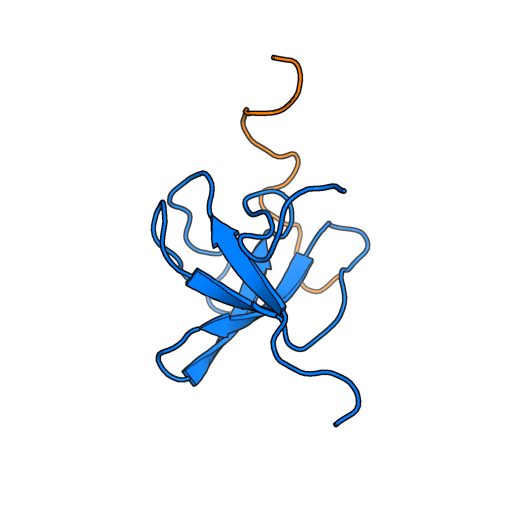486 1.00 53.33 106 PRO B CA 7
ATOM 8688 C C . PRO B 2 6 ? 8.712 -7.622 1.211 1.00 0.33 106 PRO B C 7
ATOM 8689 O O . PRO B 2 6 ? 9.851 -7.773 0.760 1.00 31.55 106 PRO B O 7
ATOM 8700 N N . ASN B 2 7 ? 8.428 -6.999 2.351 1.00 34.43 107 ASN B N 7
ATOM 8701 C CA . ASN B 2 7 ? 9.343 -6.354 3.297 1.00 64.42 107 ASN B CA 7
ATOM 8702 C C . ASN B 2 7 ? 10.633 -7.185 3.492 1.00 71.23 107 ASN B C 7
ATOM 8703 O O . ASN B 2 7 ? 10.525 -8.419 3.504 1.00 50.54 107 ASN B O 7
ATOM 8714 N N . PRO B 2 8 ? 11.843 -6.618 3.699 1.00 54.11 108 PRO B N 7
ATOM 8715 C CA . PRO B 2 8 ? 12.210 -5.204 3.801 1.00 3.53 108 PRO B CA 7
ATOM 8716 C C . PRO B 2 8 ? 11.805 -4.360 2.597 1.00 64.23 108 PRO B C 7
ATOM 8717 O O . PRO B 2 8 ? 11.547 -4.907 1.524 1.00 3.50 108 PRO B O 7
ATOM 8728 N N . PRO B 2 9 ? 11.678 -3.040 2.782 1.00 14.21 109 PRO B N 7
ATOM 8729 C CA . PRO B 2 9 ? 11.284 -2.136 1.718 1.00 41.13 109 PRO B CA 7
ATOM 8730 C C . PRO B 2 9 ? 12.403 -2.036 0.669 1.00 22.51 109 PRO B C 7
ATOM 8731 O O . PRO B 2 9 ? 13.538 -2.453 0.927 1.00 24.33 109 PRO B O 7
ATOM 8742 N N . PRO B 2 10 ? 12.113 -1.488 -0.522 1.00 1.45 110 PRO B N 7
ATOM 8743 C CA . PRO B 2 10 ? 13.101 -1.379 -1.574 1.00 24.21 110 PRO B CA 7
ATOM 8744 C C . PRO B 2 10 ? 14.121 -0.276 -1.277 1.00 4.34 110 PRO B C 7
ATOM 8745 O O . PRO B 2 10 ? 15.241 -0.556 -0.852 1.00 33.33 110 PRO B O 7
ATOM 8756 N N . ILE B 2 11 ? 13.727 0.980 -1.470 1.00 40.05 111 ILE B N 7
ATOM 8757 C CA . ILE B 2 11 ? 14.527 2.184 -1.301 1.00 13.35 111 ILE B CA 7
ATOM 8758 C C . ILE B 2 11 ? 13.649 3.312 -0.734 1.00 35.33 111 ILE B C 7
ATOM 8759 O O . ILE B 2 11 ? 12.511 3.047 -0.346 1.00 35.31 111 ILE B O 7
ATOM 8775 N N . LEU B 2 12 ? 14.184 4.538 -0.671 1.00 73.00 112 LEU B N 7
ATOM 8776 C CA . LEU B 2 12 ? 13.557 5.771 -0.187 1.00 23.44 112 LEU B CA 7
ATOM 8777 C C . LEU B 2 12 ? 12.831 5.585 1.154 1.00 15.02 112 LEU B C 7
ATOM 8778 O O . LEU B 2 12 ? 11.596 5.624 1.233 1.00 51.14 112 LEU B O 7
ATOM 8794 N N . LYS B 2 13 ? 13.594 5.370 2.231 1.00 51.32 113 LYS B N 7
ATOM 8795 C CA . LYS B 2 13 ? 13.020 5.201 3.568 1.00 71.30 113 LYS B CA 7
ATOM 8796 C C . LYS B 2 13 ? 12.889 6.543 4.290 1.00 41.13 113 LYS B C 7
ATOM 8797 O O . LYS B 2 13 ? 13.417 7.554 3.821 1.00 44.43 113 LYS B O 7
ATOM 8816 N N . VAL B 2 14 ? 12.323 6.524 5.496 1.00 62.15 114 VAL B N 7
ATOM 8817 C CA . VAL B 2 14 ? 12.125 7.679 6.372 1.00 21.35 114 VAL B CA 7
ATOM 8818 C C . VAL B 2 14 ? 12.854 7.484 7.717 1.00 64.42 114 VAL B C 7
ATOM 8819 O O . VAL B 2 14 ? 12.774 8.371 8.564 1.00 22.22 114 VAL B O 7
ATOM 8832 N N . TRP B 2 15 ? 13.623 6.394 7.875 1.00 61.25 115 TRP B N 7
ATOM 8833 C CA . TRP B 2 15 ? 14.373 5.984 9.065 1.00 51.05 115 TRP B CA 7
ATOM 8834 C C . TRP B 2 15 ? 13.364 5.566 10.116 1.00 43.25 115 TRP B C 7
ATOM 8835 O O . TRP B 2 15 ? 12.975 6.365 10.990 1.00 14.11 115 TRP B O 7
ATOM 8856 N N . MET A 1 1 ? -19.535 10.169 11.669 1.00 65.13 1 MET A N 8
ATOM 8857 C CA . MET A 1 1 ? -18.392 9.306 11.983 1.00 30.51 1 MET A CA 8
ATOM 8858 C C . MET A 1 1 ? -18.210 8.339 10.823 1.00 72.51 1 MET A C 8
ATOM 8859 O O . MET A 1 1 ? -19.112 7.556 10.526 1.00 32.34 1 MET A O 8
ATOM 8873 N N . LYS A 1 2 ? -17.098 8.447 10.094 1.00 4.01 2 LYS A N 8
ATOM 8874 C CA . LYS A 1 2 ? -16.785 7.608 8.942 1.00 0.10 2 LYS A CA 8
ATOM 8875 C C . LYS A 1 2 ? -15.294 7.317 8.925 1.00 31.04 2 LYS A C 8
ATOM 8876 O O . LYS A 1 2 ? -14.514 7.978 9.614 1.00 74.21 2 LYS A O 8
ATOM 8895 N N . VAL A 1 3 ? -14.899 6.369 8.086 1.00 1.31 3 VAL A N 8
ATOM 8896 C CA . VAL A 1 3 ? -13.517 5.975 7.907 1.00 10.21 3 VAL A CA 8
ATOM 8897 C C . VAL A 1 3 ? -13.285 5.960 6.387 1.00 33.04 3 VAL A C 8
ATOM 8898 O O . VAL A 1 3 ? -13.405 4.923 5.725 1.00 21.21 3 VAL A O 8
ATOM 8911 N N . PRO A 1 4 ? -13.071 7.136 5.769 1.00 75.34 4 PRO A N 8
ATOM 8912 C CA . PRO A 1 4 ? -12.832 7.215 4.334 1.00 50.10 4 PRO A CA 8
ATOM 8913 C C . PRO A 1 4 ? -11.477 6.578 4.008 1.00 71.13 4 PRO A C 8
ATOM 8914 O O . PRO A 1 4 ? -10.641 6.349 4.896 1.00 51.40 4 PRO A O 8
ATOM 8925 N N . GLY A 1 5 ? -11.253 6.283 2.727 1.00 11.02 5 GLY A N 8
ATOM 8926 C CA . GLY A 1 5 ? -10.013 5.688 2.293 1.00 33.10 5 GLY A CA 8
ATOM 8927 C C . GLY A 1 5 ? -8.887 6.699 2.425 1.00 24.11 5 GLY A C 8
ATOM 8928 O O . GLY A 1 5 ? -9.117 7.900 2.562 1.00 54.42 5 GLY A O 8
ATOM 8932 N N . VAL A 1 6 ? -7.652 6.215 2.404 1.00 51.01 6 VAL A N 8
ATOM 8933 C CA . VAL A 1 6 ? -6.467 7.057 2.504 1.00 10.15 6 VAL A CA 8
ATOM 8934 C C . VAL A 1 6 ? -5.747 6.768 1.203 1.00 23.12 6 VAL A C 8
ATOM 8935 O O . VAL A 1 6 ? -5.428 5.603 0.951 1.00 34.34 6 VAL A O 8
ATOM 8948 N N . ARG A 1 7 ? -5.593 7.776 0.339 1.00 2.52 7 ARG A N 8
ATOM 8949 C CA . ARG A 1 7 ? -4.905 7.563 -0.924 1.00 42.41 7 ARG A CA 8
ATOM 8950 C C . ARG A 1 7 ? -3.420 7.512 -0.616 1.00 52.24 7 ARG A C 8
ATOM 8951 O O . ARG A 1 7 ? -2.881 8.434 0.002 1.00 51.11 7 ARG A O 8
ATOM 8972 N N . VAL A 1 8 ? -2.782 6.415 -0.982 1.00 12.12 8 VAL A N 8
ATOM 8973 C CA . VAL A 1 8 ? -1.358 6.230 -0.784 1.00 21.03 8 VAL A CA 8
ATOM 8974 C C . VAL A 1 8 ? -0.811 5.930 -2.174 1.00 15.24 8 VAL A C 8
ATOM 8975 O O . VAL A 1 8 ? -1.460 5.230 -2.960 1.00 15.51 8 VAL A O 8
ATOM 8988 N N . ARG A 1 9 ? 0.342 6.510 -2.498 1.00 0.22 9 ARG A N 8
ATOM 8989 C CA . ARG A 1 9 ? 0.992 6.366 -3.782 1.00 43.33 9 ARG A CA 8
ATOM 8990 C C . ARG A 1 9 ? 2.123 5.366 -3.654 1.00 60.12 9 ARG A C 8
ATOM 8991 O O . ARG A 1 9 ? 2.950 5.453 -2.740 1.00 23.54 9 ARG A O 8
ATOM 9012 N N . ALA A 1 10 ? 2.100 4.380 -4.541 1.00 5.40 10 ALA A N 8
ATOM 9013 C CA . ALA A 1 10 ? 3.097 3.329 -4.595 1.00 2.20 10 ALA A CA 8
ATOM 9014 C C . ALA A 1 10 ? 4.424 3.892 -5.093 1.00 14.43 10 ALA A C 8
ATOM 9015 O O . ALA A 1 10 ? 4.481 4.436 -6.194 1.00 0.13 10 ALA A O 8
ATOM 9022 N N . LEU A 1 11 ? 5.483 3.732 -4.297 1.00 11.50 11 LEU A N 8
ATOM 9023 C CA . LEU A 1 11 ? 6.823 4.218 -4.622 1.00 32.14 11 LEU A CA 8
ATOM 9024 C C . LEU A 1 11 ? 7.515 3.422 -5.743 1.00 12.04 11 LEU A C 8
ATOM 9025 O O . LEU A 1 11 ? 8.400 3.966 -6.403 1.00 45.32 11 LEU A O 8
ATOM 9041 N N . TYR A 1 12 ? 7.148 2.156 -5.965 1.00 42.04 12 TYR A N 8
ATOM 9042 C CA . TYR A 1 12 ? 7.723 1.271 -6.987 1.00 1.33 12 TYR A CA 8
ATOM 9043 C C . TYR A 1 12 ? 6.694 0.188 -7.339 1.00 53.33 12 TYR A C 8
ATOM 9044 O O . TYR A 1 12 ? 5.754 -0.057 -6.585 1.00 21.33 12 TYR A O 8
ATOM 9062 N N . ASP A 1 13 ? 6.912 -0.508 -8.452 1.00 5.41 13 ASP A N 8
ATOM 9063 C CA . ASP A 1 13 ? 6.069 -1.558 -9.027 1.00 34.13 13 ASP A CA 8
ATOM 9064 C C . ASP A 1 13 ? 6.281 -2.925 -8.363 1.00 74.23 13 ASP A C 8
ATOM 9065 O O . ASP A 1 13 ? 7.285 -3.588 -8.645 1.00 2.14 13 ASP A O 8
ATOM 9074 N N . TYR A 1 14 ? 5.393 -3.332 -7.447 1.00 73.41 14 TYR A N 8
ATOM 9075 C CA . TYR A 1 14 ? 5.397 -4.609 -6.708 1.00 3.11 14 TYR A CA 8
ATOM 9076 C C . TYR A 1 14 ? 3.955 -5.125 -6.608 1.00 31.22 14 TYR A C 8
ATOM 9077 O O . TYR A 1 14 ? 3.018 -4.322 -6.673 1.00 65.04 14 TYR A O 8
ATOM 9095 N N . THR A 1 15 ? 3.732 -6.429 -6.396 1.00 24.03 15 THR A N 8
ATOM 9096 C CA . THR A 1 15 ? 2.384 -6.984 -6.255 1.00 13.24 15 THR A CA 8
ATOM 9097 C C . THR A 1 15 ? 2.371 -8.000 -5.108 1.00 42.45 15 THR A C 8
ATOM 9098 O O . THR A 1 15 ? 2.498 -9.209 -5.305 1.00 62.51 15 THR A O 8
ATOM 9109 N N . GLY A 1 16 ? 2.253 -7.484 -3.884 1.00 34.31 16 GLY A N 8
ATOM 9110 C CA . GLY A 1 16 ? 2.179 -8.321 -2.693 1.00 24.14 16 GLY A CA 8
ATOM 9111 C C . GLY A 1 16 ? 3.333 -9.321 -2.613 1.00 64.31 16 GLY A C 8
ATOM 9112 O O . GLY A 1 16 ? 4.462 -9.023 -3.011 1.00 61.23 16 GLY A O 8
ATOM 9116 N N . GLN A 1 17 ? 3.036 -10.480 -2.017 1.00 51.32 17 GLN A N 8
ATOM 9117 C CA . GLN A 1 17 ? 3.948 -11.610 -1.864 1.00 43.02 17 GLN A CA 8
ATOM 9118 C C . GLN A 1 17 ? 3.315 -12.904 -2.390 1.00 33.51 17 GLN A C 8
ATOM 9119 O O . GLN A 1 17 ? 3.997 -13.927 -2.437 1.00 21.12 17 GLN A O 8
ATOM 9133 N N . GLU A 1 18 ? 2.028 -12.889 -2.758 1.00 42.51 18 GLU A N 8
ATOM 9134 C CA . GLU A 1 18 ? 1.307 -14.052 -3.240 1.00 34.35 18 GLU A CA 8
ATOM 9135 C C . GLU A 1 18 ? 0.244 -13.636 -4.254 1.00 20.20 18 GLU A C 8
ATOM 9136 O O . GLU A 1 18 ? -0.001 -12.445 -4.461 1.00 62.13 18 GLU A O 8
ATOM 9148 N N . ALA A 1 19 ? -0.389 -14.622 -4.888 1.00 70.33 19 ALA A N 8
ATOM 9149 C CA . ALA A 1 19 ? -1.430 -14.426 -5.892 1.00 20.02 19 ALA A CA 8
ATOM 9150 C C . ALA A 1 19 ? -2.781 -13.981 -5.304 1.00 53.23 19 ALA A C 8
ATOM 9151 O O . ALA A 1 19 ? -3.720 -13.740 -6.067 1.00 24.53 19 ALA A O 8
ATOM 9158 N N . ASP A 1 20 ? -2.917 -13.897 -3.980 1.00 2.31 20 ASP A N 8
ATOM 9159 C CA . ASP A 1 20 ? -4.140 -13.514 -3.260 1.00 42.43 20 ASP A CA 8
ATOM 9160 C C . ASP A 1 20 ? -4.176 -12.023 -2.879 1.00 63.43 20 ASP A C 8
ATOM 9161 O O . ASP A 1 20 ? -5.190 -11.515 -2.385 1.00 4.32 20 ASP A O 8
ATOM 9170 N N . GLU A 1 21 ? -3.124 -11.292 -3.235 1.00 71.23 21 GLU A N 8
ATOM 9171 C CA . GLU A 1 21 ? -2.876 -9.893 -2.965 1.00 33.31 21 GLU A CA 8
ATOM 9172 C C . GLU A 1 21 ? -3.180 -8.997 -4.180 1.00 40.52 21 GLU A C 8
ATOM 9173 O O . GLU A 1 21 ? -3.556 -9.451 -5.263 1.00 45.25 21 GLU A O 8
ATOM 9185 N N . LEU A 1 22 ? -3.149 -7.687 -3.926 1.00 64.31 22 LEU A N 8
ATOM 9186 C CA . LEU A 1 22 ? -3.378 -6.584 -4.851 1.00 71.51 22 LEU A CA 8
ATOM 9187 C C . LEU A 1 22 ? -2.093 -6.366 -5.670 1.00 32.51 22 LEU A C 8
ATOM 9188 O O . LEU A 1 22 ? -1.000 -6.788 -5.265 1.00 13.33 22 LEU A O 8
ATOM 9204 N N . SER A 1 23 ? -2.178 -5.629 -6.772 1.00 44.04 23 SER A N 8
ATOM 9205 C CA . SER A 1 23 ? -1.052 -5.316 -7.635 1.00 71.21 23 SER A CA 8
ATOM 9206 C C . SER A 1 23 ? -1.051 -3.816 -7.904 1.00 72.14 23 SER A C 8
ATOM 9207 O O . SER A 1 23 ? -2.081 -3.287 -8.328 1.00 33.23 23 SER A O 8
ATOM 9215 N N . PHE A 1 24 ? 0.078 -3.130 -7.699 1.00 12.54 24 PHE A N 8
ATOM 9216 C CA . PHE A 1 24 ? 0.184 -1.694 -7.951 1.00 72.13 24 PHE A CA 8
ATOM 9217 C C . PHE A 1 24 ? 1.470 -1.407 -8.735 1.00 3.11 24 PHE A C 8
ATOM 9218 O O . PHE A 1 24 ? 2.398 -2.215 -8.748 1.00 32.20 24 PHE A O 8
ATOM 9235 N N . LYS A 1 25 ? 1.523 -0.258 -9.406 1.00 25.10 25 LYS A N 8
ATOM 9236 C CA . LYS A 1 25 ? 2.656 0.210 -10.205 1.00 21.34 25 LYS A CA 8
ATOM 9237 C C . LYS A 1 25 ? 3.172 1.503 -9.584 1.00 42.33 25 LYS A C 8
ATOM 9238 O O . LYS A 1 25 ? 2.469 2.119 -8.785 1.00 34.43 25 LYS A O 8
ATOM 9257 N N . ALA A 1 26 ? 4.388 1.923 -9.922 1.00 33.33 26 ALA A N 8
ATOM 9258 C CA . ALA A 1 26 ? 4.974 3.142 -9.390 1.00 21.50 26 ALA A CA 8
ATOM 9259 C C . ALA A 1 26 ? 4.092 4.321 -9.785 1.00 53.24 26 ALA A C 8
ATOM 9260 O O . ALA A 1 26 ? 3.896 4.557 -10.980 1.00 41.32 26 ALA A O 8
ATOM 9267 N N . GLY A 1 27 ? 3.576 5.064 -8.811 1.00 74.11 27 GLY A N 8
ATOM 9268 C CA . GLY A 1 27 ? 2.721 6.222 -9.020 1.00 55.15 27 GLY A CA 8
ATOM 9269 C C . GLY A 1 27 ? 1.233 5.915 -8.852 1.00 4.15 27 GLY A C 8
ATOM 9270 O O . GLY A 1 27 ? 0.430 6.853 -8.834 1.00 1.33 27 GLY A O 8
ATOM 9274 N N . GLU A 1 28 ? 0.846 4.644 -8.718 1.00 5.14 28 GLU A N 8
ATOM 9275 C CA . GLU A 1 28 ? -0.549 4.262 -8.556 1.00 60.14 28 GLU A CA 8
ATOM 9276 C C . GLU A 1 28 ? -1.067 4.716 -7.202 1.00 2.14 28 GLU A C 8
ATOM 9277 O O . GLU A 1 28 ? -0.352 4.613 -6.204 1.00 53.32 28 GLU A O 8
ATOM 9289 N N . GLU A 1 29 ? -2.315 5.185 -7.172 1.00 33.35 29 GLU A N 8
ATOM 9290 C CA . GLU A 1 29 ? -2.995 5.650 -5.976 1.00 1.21 29 GLU A CA 8
ATOM 9291 C C . GLU A 1 29 ? -3.995 4.584 -5.570 1.00 22.50 29 GLU A C 8
ATOM 9292 O O . GLU A 1 29 ? -5.011 4.355 -6.235 1.00 63.22 29 GLU A O 8
ATOM 9304 N N . LEU A 1 30 ? -3.706 3.924 -4.460 1.00 3.45 30 LEU A N 8
ATOM 9305 C CA . LEU A 1 30 ? -4.536 2.880 -3.904 1.00 73.13 30 LEU A CA 8
ATOM 9306 C C . LEU A 1 30 ? -5.147 3.436 -2.627 1.00 51.32 30 LEU A C 8
ATOM 9307 O O . LEU A 1 30 ? -4.452 4.054 -1.816 1.00 44.21 30 LEU A O 8
ATOM 9323 N N . MET A 1 31 ? -6.450 3.246 -2.443 1.00 14.35 31 MET A N 8
ATOM 9324 C CA . MET A 1 31 ? -7.171 3.725 -1.278 1.00 31.41 31 MET A CA 8
ATOM 9325 C C . MET A 1 31 ? -7.201 2.650 -0.209 1.00 10.40 31 MET A C 8
ATOM 9326 O O . MET A 1 31 ? -7.885 1.633 -0.334 1.00 73.23 31 MET A O 8
ATOM 9340 N N . LYS A 1 32 ? -6.483 2.890 0.880 1.00 13.22 32 LYS A N 8
ATOM 9341 C CA . LYS A 1 32 ? -6.433 1.960 1.993 1.00 11.02 32 LYS A CA 8
ATOM 9342 C C . LYS A 1 32 ? -7.810 1.925 2.618 1.00 61.34 32 LYS A C 8
ATOM 9343 O O . LYS A 1 32 ? -8.330 3.001 2.929 1.00 24.44 32 LYS A O 8
ATOM 9362 N N . ILE A 1 33 ? -8.351 0.744 2.911 1.00 50.31 33 ILE A N 8
ATOM 9363 C CA . ILE A 1 33 ? -9.674 0.618 3.505 1.00 73.23 33 ILE A CA 8
ATOM 9364 C C . ILE A 1 33 ? -9.681 -0.137 4.842 1.00 70.32 33 ILE A C 8
ATOM 9365 O O . ILE A 1 33 ? -10.758 -0.454 5.351 1.00 3.45 33 ILE A O 8
ATOM 9381 N N . SER A 1 34 ? -8.516 -0.450 5.404 1.00 42.32 34 SER A N 8
ATOM 9382 C CA . SER A 1 34 ? -8.379 -1.199 6.648 1.00 43.21 34 SER A CA 8
ATOM 9383 C C . SER A 1 34 ? -7.113 -0.746 7.369 1.00 63.00 34 SER A C 8
ATOM 9384 O O . SER A 1 34 ? -6.422 0.158 6.904 1.00 32.43 34 SER A O 8
ATOM 9392 N N . GLU A 1 35 ? -6.794 -1.332 8.509 1.00 60.44 35 GLU A N 8
ATOM 9393 C CA . GLU A 1 35 ? -5.606 -0.993 9.283 1.00 64.31 35 GLU A CA 8
ATOM 9394 C C . GLU A 1 35 ? -4.321 -1.640 8.742 1.00 23.53 35 GLU A C 8
ATOM 9395 O O . GLU A 1 35 ? -4.371 -2.556 7.913 1.00 35.33 35 GLU A O 8
ATOM 9407 N N . GLU A 1 36 ? -3.172 -1.181 9.242 1.00 53.01 36 GLU A N 8
ATOM 9408 C CA . GLU A 1 36 ? -1.864 -1.703 8.924 1.00 12.13 36 GLU A CA 8
ATOM 9409 C C . GLU A 1 36 ? -1.647 -2.850 9.912 1.00 23.13 36 GLU A C 8
ATOM 9410 O O . GLU A 1 36 ? -1.941 -2.699 11.104 1.00 40.41 36 GLU A O 8
ATOM 9422 N N . ASP A 1 37 ? -1.180 -3.995 9.423 1.00 51.30 37 ASP A N 8
ATOM 9423 C CA . ASP A 1 37 ? -0.927 -5.180 10.233 1.00 13.11 37 ASP A CA 8
ATOM 9424 C C . ASP A 1 37 ? 0.541 -5.274 10.660 1.00 41.04 37 ASP A C 8
ATOM 9425 O O . ASP A 1 37 ? 1.378 -4.486 10.226 1.00 2.32 37 ASP A O 8
ATOM 9434 N N . GLU A 1 38 ? 0.879 -6.308 11.430 1.00 15.13 38 GLU A N 8
ATOM 9435 C CA . GLU A 1 38 ? 2.206 -6.590 11.983 1.00 35.10 38 GLU A CA 8
ATOM 9436 C C . GLU A 1 38 ? 3.361 -6.656 10.982 1.00 53.10 38 GLU A C 8
ATOM 9437 O O . GLU A 1 38 ? 4.520 -6.562 11.385 1.00 2.24 38 GLU A O 8
ATOM 9449 N N . GLN A 1 39 ? 3.065 -6.927 9.714 1.00 11.13 39 GLN A N 8
ATOM 9450 C CA . GLN A 1 39 ? 4.043 -7.031 8.646 1.00 41.03 39 GLN A CA 8
ATOM 9451 C C . GLN A 1 39 ? 3.989 -5.825 7.711 1.00 62.13 39 GLN A C 8
ATOM 9452 O O . GLN A 1 39 ? 4.568 -5.861 6.624 1.00 25.41 39 GLN A O 8
ATOM 9466 N N . GLY A 1 40 ? 3.293 -4.760 8.111 1.00 4.13 40 GLY A N 8
ATOM 9467 C CA . GLY A 1 40 ? 3.147 -3.595 7.272 1.00 63.45 40 GLY A CA 8
ATOM 9468 C C . GLY A 1 40 ? 2.155 -3.957 6.168 1.00 43.40 40 GLY A C 8
ATOM 9469 O O . GLY A 1 40 ? 2.274 -3.466 5.055 1.00 60.21 40 GLY A O 8
ATOM 9473 N N . TRP A 1 41 ? 1.239 -4.900 6.415 1.00 40.13 41 TRP A N 8
ATOM 9474 C CA . TRP A 1 41 ? 0.236 -5.293 5.438 1.00 71.05 41 TRP A CA 8
ATOM 9475 C C . TRP A 1 41 ? -0.926 -4.324 5.525 1.00 74.41 41 TRP A C 8
ATOM 9476 O O . TRP A 1 41 ? -1.180 -3.810 6.608 1.00 10.33 41 TRP A O 8
ATOM 9497 N N . CYS A 1 42 ? -1.654 -4.098 4.434 1.00 1.53 42 CYS A N 8
ATOM 9498 C CA . CYS A 1 42 ? -2.810 -3.220 4.423 1.00 35.24 42 CYS A CA 8
ATOM 9499 C C . CYS A 1 42 ? -3.789 -3.709 3.355 1.00 42.44 42 CYS A C 8
ATOM 9500 O O . CYS A 1 42 ? -3.377 -4.087 2.262 1.00 11.50 42 CYS A O 8
ATOM 9508 N N . LYS A 1 43 ? -5.088 -3.717 3.633 1.00 11.13 43 LYS A N 8
ATOM 9509 C CA . LYS A 1 43 ? -6.147 -4.141 2.728 1.00 33.01 43 LYS A CA 8
ATOM 9510 C C . LYS A 1 43 ? -6.823 -2.869 2.225 1.00 14.35 43 LYS A C 8
ATOM 9511 O O . LYS A 1 43 ? -7.351 -2.062 2.998 1.00 61.33 43 LYS A O 8
ATOM 9530 N N . GLY A 1 44 ? -6.778 -2.649 0.916 1.00 53.35 44 GLY A N 8
ATOM 9531 C CA . GLY A 1 44 ? -7.343 -1.490 0.248 1.00 34.21 44 GLY A CA 8
ATOM 9532 C C . GLY A 1 44 ? -7.927 -1.846 -1.116 1.00 24.11 44 GLY A C 8
ATOM 9533 O O . GLY A 1 44 ? -8.097 -3.024 -1.465 1.00 11.43 44 GLY A O 8
ATOM 9537 N N . ARG A 1 45 ? -8.272 -0.805 -1.872 1.00 34.52 45 ARG A N 8
ATOM 9538 C CA . ARG A 1 45 ? -8.825 -0.894 -3.222 1.00 52.43 45 ARG A CA 8
ATOM 9539 C C . ARG A 1 45 ? -8.176 0.151 -4.110 1.00 50.11 45 ARG A C 8
ATOM 9540 O O . ARG A 1 45 ? -7.951 1.281 -3.679 1.00 62.22 45 ARG A O 8
ATOM 9561 N N . LEU A 1 46 ? -7.906 -0.213 -5.356 1.00 31.13 46 LEU A N 8
ATOM 9562 C CA . LEU A 1 46 ? -7.306 0.680 -6.336 1.00 10.30 46 LEU A CA 8
ATOM 9563 C C . LEU A 1 46 ? -8.370 1.423 -7.124 1.00 15.12 46 LEU A C 8
ATOM 9564 O O . LEU A 1 46 ? -9.529 1.008 -7.170 1.00 44.44 46 LEU A O 8
ATOM 9580 N N . LEU A 1 47 ? -7.940 2.473 -7.824 1.00 13.50 47 LEU A N 8
ATOM 9581 C CA . LEU A 1 47 ? -8.804 3.293 -8.668 1.00 64.14 47 LEU A CA 8
ATOM 9582 C C . LEU A 1 47 ? -9.440 2.439 -9.772 1.00 24.54 47 LEU A C 8
ATOM 9583 O O . LEU A 1 47 ? -10.619 2.617 -10.064 1.00 3.40 47 LEU A O 8
ATOM 9599 N N . THR A 1 48 ? -8.710 1.446 -10.303 1.00 53.12 48 THR A N 8
ATOM 9600 C CA . THR A 1 48 ? -9.184 0.524 -11.336 1.00 52.23 48 THR A CA 8
ATOM 9601 C C . THR A 1 48 ? -10.201 -0.469 -10.736 1.00 75.24 48 THR A C 8
ATOM 9602 O O . THR A 1 48 ? -10.621 -1.405 -11.417 1.00 72.20 48 THR A O 8
ATOM 9613 N N . GLY A 1 49 ? -10.544 -0.342 -9.452 1.00 53.33 49 GLY A N 8
ATOM 9614 C CA . GLY A 1 49 ? -11.505 -1.197 -8.777 1.00 42.20 49 GLY A CA 8
ATOM 9615 C C . GLY A 1 49 ? -10.949 -2.520 -8.260 1.00 44.02 49 GLY A C 8
ATOM 9616 O O . GLY A 1 49 ? -11.706 -3.286 -7.658 1.00 35.45 49 GLY A O 8
ATOM 9620 N N . HIS A 1 50 ? -9.669 -2.809 -8.504 1.00 32.41 50 HIS A N 8
ATOM 9621 C CA . HIS A 1 50 ? -8.992 -4.025 -8.066 1.00 20.13 50 HIS A CA 8
ATOM 9622 C C . HIS A 1 50 ? -8.895 -4.011 -6.534 1.00 53.10 50 HIS A C 8
ATOM 9623 O O . HIS A 1 50 ? -8.702 -2.941 -5.945 1.00 42.13 50 HIS A O 8
ATOM 9637 N N . VAL A 1 51 ? -9.020 -5.173 -5.886 1.00 1.21 51 VAL A N 8
ATOM 9638 C CA . VAL A 1 51 ? -8.956 -5.328 -4.433 1.00 32.11 51 VAL A CA 8
ATOM 9639 C C . VAL A 1 51 ? -8.052 -6.492 -4.051 1.00 32.03 51 VAL A C 8
ATOM 9640 O O . VAL A 1 51 ? -7.924 -7.453 -4.806 1.00 45.31 51 VAL A O 8
ATOM 9653 N N . GLY A 1 52 ? -7.431 -6.392 -2.876 1.00 41.31 52 GLY A N 8
ATOM 9654 C CA . GLY A 1 52 ? -6.541 -7.405 -2.335 1.00 74.35 52 GLY A CA 8
ATOM 9655 C C . GLY A 1 52 ? -5.737 -6.783 -1.210 1.00 34.40 52 GLY A C 8
ATOM 9656 O O . GLY A 1 52 ? -6.157 -5.769 -0.644 1.00 62.42 52 GLY A O 8
ATOM 9660 N N . LEU A 1 53 ? -4.633 -7.404 -0.818 1.00 0.45 53 LEU A N 8
ATOM 9661 C CA . LEU A 1 53 ? -3.733 -6.913 0.226 1.00 11.42 53 LEU A CA 8
ATOM 9662 C C . LEU A 1 53 ? -2.593 -6.183 -0.484 1.00 33.12 53 LEU A C 8
ATOM 9663 O O . LEU A 1 53 ? -2.202 -6.608 -1.564 1.00 3.31 53 LEU A O 8
ATOM 9679 N N . TYR A 1 54 ? -2.064 -5.101 0.073 1.00 41.43 54 TYR A N 8
ATOM 9680 C CA . TYR A 1 54 ? -0.989 -4.301 -0.495 1.00 53.03 54 TYR A CA 8
ATOM 9681 C C . TYR A 1 54 ? 0.067 -4.067 0.593 1.00 23.32 54 TYR A C 8
ATOM 9682 O O . TYR A 1 54 ? -0.300 -3.741 1.728 1.00 73.24 54 TYR A O 8
ATOM 9700 N N . PRO A 1 55 ? 1.368 -4.203 0.300 1.00 4.25 55 PRO A N 8
ATOM 9701 C CA . PRO A 1 55 ? 2.396 -3.968 1.301 1.00 33.43 55 PRO A CA 8
ATOM 9702 C C . PRO A 1 55 ? 2.533 -2.464 1.596 1.00 70.53 55 PRO A C 8
ATOM 9703 O O . PRO A 1 55 ? 2.957 -1.691 0.735 1.00 23.50 55 PRO A O 8
ATOM 9714 N N . ALA A 1 56 ? 2.148 -2.034 2.799 1.00 34.42 56 ALA A N 8
ATOM 9715 C CA . ALA A 1 56 ? 2.214 -0.658 3.285 1.00 15.35 56 ALA A CA 8
ATOM 9716 C C . ALA A 1 56 ? 3.657 -0.151 3.255 1.00 71.54 56 ALA A C 8
ATOM 9717 O O . ALA A 1 56 ? 3.887 1.018 2.953 1.00 52.43 56 ALA A O 8
ATOM 9724 N N . ASN A 1 57 ? 4.627 -1.045 3.480 1.00 73.34 57 ASN A N 8
ATOM 9725 C CA . ASN A 1 57 ? 6.059 -0.739 3.472 1.00 60.25 57 ASN A CA 8
ATOM 9726 C C . ASN A 1 57 ? 6.544 -0.242 2.105 1.00 34.33 57 ASN A C 8
ATOM 9727 O O . ASN A 1 57 ? 7.641 0.297 2.003 1.00 61.21 57 ASN A O 8
ATOM 9738 N N . TYR A 1 58 ? 5.760 -0.445 1.042 1.00 3.03 58 TYR A N 8
ATOM 9739 C CA . TYR A 1 58 ? 6.114 -0.056 -0.314 1.00 5.23 58 TYR A CA 8
ATOM 9740 C C . TYR A 1 58 ? 5.370 1.178 -0.834 1.00 73.40 58 TYR A C 8
ATOM 9741 O O . TYR A 1 58 ? 5.569 1.560 -1.992 1.00 52.02 58 TYR A O 8
ATOM 9759 N N . VAL A 1 59 ? 4.510 1.804 -0.032 1.00 72.53 59 VAL A N 8
ATOM 9760 C CA . VAL A 1 59 ? 3.749 2.970 -0.460 1.00 1.25 59 VAL A CA 8
ATOM 9761 C C . VAL A 1 59 ? 3.798 4.043 0.623 1.00 3.50 59 VAL A C 8
ATOM 9762 O O . VAL A 1 59 ? 4.232 3.794 1.750 1.00 41.25 59 VAL A O 8
ATOM 9775 N N . GLU A 1 60 ? 3.344 5.248 0.294 1.00 4.33 60 GLU A N 8
ATOM 9776 C CA . GLU A 1 60 ? 3.321 6.352 1.235 1.00 41.42 60 GLU A CA 8
ATOM 9777 C C . GLU A 1 60 ? 2.145 7.273 0.931 1.00 0.21 60 GLU A C 8
ATOM 9778 O O . GLU A 1 60 ? 1.541 7.185 -0.136 1.00 12.41 60 GLU A O 8
ATOM 9790 N N . LYS A 1 61 ? 1.770 8.132 1.875 1.00 73.23 61 LYS A N 8
ATOM 9791 C CA . LYS A 1 61 ? 0.666 9.065 1.689 1.00 32.23 61 LYS A CA 8
ATOM 9792 C C . LYS A 1 61 ? 1.092 10.143 0.692 1.00 2.12 61 LYS A C 8
ATOM 9793 O O . LYS A 1 61 ? 2.288 10.384 0.493 1.00 34.15 61 LYS A O 8
ATOM 9812 N N . VAL A 1 62 ? 0.120 10.782 0.049 1.00 45.03 62 VAL A N 8
ATOM 9813 C CA . VAL A 1 62 ? 0.361 11.822 -0.942 1.00 3.23 62 VAL A CA 8
ATOM 9814 C C . VAL A 1 62 ? -0.791 12.837 -0.875 1.00 44.21 62 VAL A C 8
ATOM 9815 O O . VAL A 1 62 ? -1.795 12.609 -0.182 1.00 11.10 62 VAL A O 8
ATOM 9828 N N . GLY A 1 63 ? -0.650 13.978 -1.551 1.00 75.04 63 GLY A N 8
ATOM 9829 C CA . GLY A 1 63 ? -1.656 15.028 -1.613 1.00 54.53 63 GLY A CA 8
ATOM 9830 C C . GLY A 1 63 ? -1.706 15.949 -0.404 1.00 44.41 63 GLY A C 8
ATOM 9831 O O . GLY A 1 63 ? -1.896 17.158 -0.532 1.00 55.23 63 GLY A O 8
ATOM 9835 N N . LEU A 1 64 ? -1.571 15.374 0.784 1.00 15.42 64 LEU A N 8
ATOM 9836 C CA . LEU A 1 64 ? -1.587 16.105 2.049 1.00 24.44 64 LEU A CA 8
ATOM 9837 C C . LEU A 1 64 ? -0.226 16.739 2.334 1.00 53.21 64 LEU A C 8
ATOM 9838 O O . LEU A 1 64 ? 0.773 16.350 1.731 1.00 73.12 64 LEU A O 8
ATOM 9854 N N . ALA A 1 65 ? -0.188 17.690 3.274 1.00 35.23 65 ALA A N 8
ATOM 9855 C CA . ALA A 1 65 ? 1.034 18.391 3.651 1.00 44.41 65 ALA A CA 8
ATOM 9856 C C . ALA A 1 65 ? 2.101 17.401 4.135 1.00 33.20 65 ALA A C 8
ATOM 9857 O O . ALA A 1 65 ? 1.776 16.359 4.727 1.00 22.52 65 ALA A O 8
ATOM 9864 N N . ALA A 1 66 ? 3.365 17.736 3.885 1.00 62.13 66 ALA A N 8
ATOM 9865 C CA . ALA A 1 66 ? 4.516 16.931 4.246 1.00 71.33 66 ALA A CA 8
ATOM 9866 C C . ALA A 1 66 ? 4.734 16.891 5.752 1.00 60.22 66 ALA A C 8
ATOM 9867 O O . ALA A 1 66 ? 5.202 17.868 6.337 1.00 13.44 66 ALA A O 8
ATOM 9874 N N . ALA A 1 67 ? 4.323 15.794 6.382 1.00 25.05 67 ALA A N 8
ATOM 9875 C CA . ALA A 1 67 ? 4.524 15.601 7.807 1.00 50.21 67 ALA A CA 8
ATOM 9876 C C . ALA A 1 67 ? 5.983 15.176 7.948 1.00 70.35 67 ALA A C 8
ATOM 9877 O O . ALA A 1 67 ? 6.418 14.312 7.144 1.00 20.13 67 ALA A O 8
ATOM 9884 N N . THR B 2 1 ? -1.005 -12.574 10.719 1.00 31.24 101 THR B N 8
ATOM 9885 C CA . THR B 2 1 ? -1.488 -11.884 9.524 1.00 5.01 101 THR B CA 8
ATOM 9886 C C . THR B 2 1 ? -1.408 -12.826 8.323 1.00 21.11 101 THR B C 8
ATOM 9887 O O . THR B 2 1 ? -0.956 -13.967 8.440 1.00 23.31 101 THR B O 8
ATOM 9898 N N . LYS B 2 2 ? -1.874 -12.345 7.172 1.00 11.45 102 LYS B N 8
ATOM 9899 C CA . LYS B 2 2 ? -1.900 -13.047 5.900 1.00 71.43 102 LYS B CA 8
ATOM 9900 C C . LYS B 2 2 ? -0.483 -13.206 5.345 1.00 21.15 102 LYS B C 8
ATOM 9901 O O . LYS B 2 2 ? -0.037 -12.410 4.517 1.00 53.04 102 LYS B O 8
ATOM 9920 N N . GLY B 2 3 ? 0.225 -14.228 5.811 1.00 23.01 103 GLY B N 8
ATOM 9921 C CA . GLY B 2 3 ? 1.576 -14.549 5.387 1.00 74.03 103 GLY B CA 8
ATOM 9922 C C . GLY B 2 3 ? 2.631 -13.467 5.649 1.00 23.22 103 GLY B C 8
ATOM 9923 O O . GLY B 2 3 ? 2.349 -12.391 6.191 1.00 41.42 103 GLY B O 8
ATOM 9927 N N . PRO B 2 4 ? 3.890 -13.765 5.295 1.00 73.51 104 PRO B N 8
ATOM 9928 C CA . PRO B 2 4 ? 5.016 -12.865 5.453 1.00 22.11 104 PRO B CA 8
ATOM 9929 C C . PRO B 2 4 ? 5.066 -11.893 4.265 1.00 13.43 104 PRO B C 8
ATOM 9930 O O . PRO B 2 4 ? 5.422 -12.275 3.149 1.00 75.42 104 PRO B O 8
ATOM 9941 N N . ALA B 2 5 ? 4.675 -10.636 4.481 1.00 1.32 105 ALA B N 8
ATOM 9942 C CA . ALA B 2 5 ? 4.692 -9.596 3.458 1.00 44.51 105 ALA B CA 8
ATOM 9943 C C . ALA B 2 5 ? 6.125 -9.418 2.897 1.00 62.34 105 ALA B C 8
ATOM 9944 O O . ALA B 2 5 ? 7.088 -9.948 3.468 1.00 62.34 105 ALA B O 8
ATOM 9951 N N . PRO B 2 6 ? 6.309 -8.701 1.772 1.00 41.34 106 PRO B N 8
ATOM 9952 C CA . PRO B 2 6 ? 7.631 -8.490 1.210 1.00 64.11 106 PRO B CA 8
ATOM 9953 C C . PRO B 2 6 ? 8.403 -7.634 2.209 1.00 20.21 106 PRO B C 8
ATOM 9954 O O . PRO B 2 6 ? 7.978 -6.523 2.541 1.00 71.24 106 PRO B O 8
ATOM 9965 N N . ASN B 2 7 ? 9.443 -8.214 2.802 1.00 30.10 107 ASN B N 8
ATOM 9966 C CA . ASN B 2 7 ? 10.321 -7.582 3.778 1.00 10.34 107 ASN B CA 8
ATOM 9967 C C . ASN B 2 7 ? 11.686 -8.288 3.775 1.00 22.44 107 ASN B C 8
ATOM 9968 O O . ASN B 2 7 ? 11.729 -9.475 3.437 1.00 51.01 107 ASN B O 8
ATOM 9979 N N . PRO B 2 8 ? 12.791 -7.617 4.156 1.00 73.23 108 PRO B N 8
ATOM 9980 C CA . PRO B 2 8 ? 12.866 -6.213 4.577 1.00 52.34 108 PRO B CA 8
ATOM 9981 C C . PRO B 2 8 ? 12.531 -5.270 3.412 1.00 32.23 108 PRO B C 8
ATOM 9982 O O . PRO B 2 8 ? 12.607 -5.687 2.253 1.00 64.14 108 PRO B O 8
ATOM 9993 N N . PRO B 2 9 ? 12.160 -4.010 3.691 1.00 63.32 109 PRO B N 8
ATOM 9994 C CA . PRO B 2 9 ? 11.831 -3.055 2.645 1.00 2.11 109 PRO B CA 8
ATOM 9995 C C . PRO B 2 9 ? 13.072 -2.773 1.783 1.00 53.52 109 PRO B C 8
ATOM 9996 O O . PRO B 2 9 ? 14.205 -2.956 2.253 1.00 52.41 109 PRO B O 8
ATOM 10007 N N . PRO B 2 10 ? 12.882 -2.344 0.527 1.00 5.55 110 PRO B N 8
ATOM 10008 C CA . PRO B 2 10 ? 13.956 -2.040 -0.406 1.00 62.41 110 PRO B CA 8
ATOM 10009 C C . PRO B 2 10 ? 14.486 -0.619 -0.151 1.00 55.04 110 PRO B C 8
ATOM 10010 O O . PRO B 2 10 ? 14.416 -0.108 0.973 1.00 74.33 110 PRO B O 8
ATOM 10021 N N . ILE B 2 11 ? 15.061 -0.003 -1.185 1.00 1.44 111 ILE B N 8
ATOM 10022 C CA . ILE B 2 11 ? 15.603 1.346 -1.154 1.00 14.13 111 ILE B CA 8
ATOM 10023 C C . ILE B 2 11 ? 14.475 2.307 -0.787 1.00 1.51 111 ILE B C 8
ATOM 10024 O O . ILE B 2 11 ? 13.355 2.077 -1.221 1.00 52.42 111 ILE B O 8
ATOM 10040 N N . LEU B 2 12 ? 14.764 3.392 -0.068 1.00 5.03 112 LEU B N 8
ATOM 10041 C CA . LEU B 2 12 ? 13.849 4.457 0.363 1.00 52.12 112 LEU B CA 8
ATOM 10042 C C . LEU B 2 12 ? 14.596 5.348 1.351 1.00 22.14 112 LEU B C 8
ATOM 10043 O O . LEU B 2 12 ? 15.805 5.179 1.539 1.00 12.40 112 LEU B O 8
ATOM 10059 N N . LYS B 2 13 ? 13.924 6.360 1.894 1.00 3.11 113 LYS B N 8
ATOM 10060 C CA . LYS B 2 13 ? 14.421 7.346 2.850 1.00 11.33 113 LYS B CA 8
ATOM 10061 C C . LYS B 2 13 ? 13.210 8.151 3.330 1.00 4.22 113 LYS B C 8
ATOM 10062 O O . LYS B 2 13 ? 12.066 7.747 3.100 1.00 61.41 113 LYS B O 8
ATOM 10081 N N . VAL B 2 14 ? 13.437 9.278 3.990 1.00 1.20 114 VAL B N 8
ATOM 10082 C CA . VAL B 2 14 ? 12.405 10.170 4.480 1.00 12.41 114 VAL B CA 8
ATOM 10083 C C . VAL B 2 14 ? 12.844 11.567 4.040 1.00 2.21 114 VAL B C 8
ATOM 10084 O O . VAL B 2 14 ? 14.017 11.904 4.220 1.00 42.43 114 VAL B O 8
ATOM 10097 N N . TRP B 2 15 ? 11.903 12.350 3.494 1.00 61.33 115 TRP B N 8
ATOM 10098 C CA . TRP B 2 15 ? 12.103 13.710 3.001 1.00 24.54 115 TRP B CA 8
ATOM 10099 C C . TRP B 2 15 ? 13.276 13.785 2.015 1.00 73.45 115 TRP B C 8
ATOM 10100 O O . TRP B 2 15 ? 13.057 13.493 0.818 1.00 62.32 115 TRP B O 8
ATOM 10121 N N . MET A 1 1 ? -19.258 2.334 11.102 1.00 30.23 1 MET A N 9
ATOM 10122 C CA . MET A 1 1 ? -18.156 2.439 10.132 1.00 63.32 1 MET A CA 9
ATOM 10123 C C . MET A 1 1 ? -17.907 3.912 9.876 1.00 63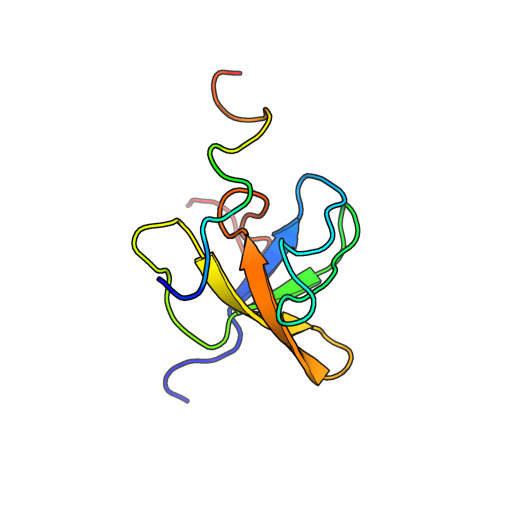.14 1 MET A C 9
ATOM 10124 O O . MET A 1 1 ? -18.785 4.580 9.331 1.00 31.51 1 MET A O 9
ATOM 10138 N N . LYS A 1 2 ? -16.748 4.453 10.260 1.00 72.14 2 LYS A N 9
ATOM 10139 C CA . LYS A 1 2 ? -16.410 5.866 10.072 1.00 23.15 2 LYS A CA 9
ATOM 10140 C C . LYS A 1 2 ? -14.941 5.993 9.679 1.00 24.54 2 LYS A C 9
ATOM 10141 O O . LYS A 1 2 ? -14.187 6.731 10.319 1.00 73.53 2 LYS A O 9
ATOM 10160 N N . VAL A 1 3 ? -14.519 5.293 8.625 1.00 51.22 3 VAL A N 9
ATOM 10161 C CA . VAL A 1 3 ? -13.133 5.339 8.182 1.00 62.20 3 VAL A CA 9
ATOM 10162 C C . VAL A 1 3 ? -13.066 5.552 6.654 1.00 12.40 3 VAL A C 9
ATOM 10163 O O . VAL A 1 3 ? -13.431 4.663 5.874 1.00 33.41 3 VAL A O 9
ATOM 10176 N N . PRO A 1 4 ? -12.712 6.760 6.179 1.00 40.32 4 PRO A N 9
ATOM 10177 C CA . PRO A 1 4 ? -12.609 7.053 4.754 1.00 34.12 4 PRO A CA 9
ATOM 10178 C C . PRO A 1 4 ? -11.344 6.399 4.188 1.00 4.14 4 PRO A C 9
ATOM 10179 O O . PRO A 1 4 ? -10.366 6.192 4.921 1.00 35.52 4 PRO A O 9
ATOM 10190 N N . GLY A 1 5 ? -11.354 6.030 2.905 1.00 54.44 5 GLY A N 9
ATOM 10191 C CA . GLY A 1 5 ? -10.188 5.445 2.287 1.00 32.43 5 GLY A CA 9
ATOM 10192 C C . GLY A 1 5 ? -9.188 6.582 2.127 1.00 0.41 5 GLY A C 9
ATOM 10193 O O . GLY A 1 5 ? -9.569 7.715 1.813 1.00 22.11 5 GLY A O 9
ATOM 10197 N N . VAL A 1 6 ? -7.910 6.303 2.349 1.00 25.01 6 VAL A N 9
ATOM 10198 C CA . VAL A 1 6 ? -6.858 7.304 2.235 1.00 44.13 6 VAL A CA 9
ATOM 10199 C C . VAL A 1 6 ? -6.147 7.098 0.910 1.00 12.25 6 VAL A C 9
ATOM 10200 O O . VAL A 1 6 ? -5.657 6.008 0.627 1.00 63.11 6 VAL A O 9
ATOM 10213 N N . ARG A 1 7 ? -6.160 8.122 0.061 1.00 55.50 7 ARG A N 9
ATOM 10214 C CA . ARG A 1 7 ? -5.509 8.077 -1.237 1.00 55.34 7 ARG A CA 9
ATOM 10215 C C . ARG A 1 7 ? -3.995 8.058 -1.038 1.00 23.44 7 ARG A C 9
ATOM 10216 O O . ARG A 1 7 ? -3.463 8.885 -0.291 1.00 71.50 7 ARG A O 9
ATOM 10237 N N . VAL A 1 8 ? -3.317 7.057 -1.588 1.00 12.31 8 VAL A N 9
ATOM 10238 C CA . VAL A 1 8 ? -1.864 6.939 -1.517 1.00 52.53 8 VAL A CA 9
ATOM 10239 C C . VAL A 1 8 ? -1.379 6.590 -2.925 1.00 54.22 8 VAL A C 9
ATOM 10240 O O . VAL A 1 8 ? -2.177 6.191 -3.787 1.00 22.52 8 VAL A O 9
ATOM 10253 N N . ARG A 1 9 ? -0.083 6.746 -3.174 1.00 0.14 9 ARG A N 9
ATOM 10254 C CA . ARG A 1 9 ? 0.540 6.461 -4.462 1.00 31.12 9 ARG A CA 9
ATOM 10255 C C . ARG A 1 9 ? 1.768 5.608 -4.183 1.00 53.44 9 ARG A C 9
ATOM 10256 O O . ARG A 1 9 ? 2.385 5.723 -3.119 1.00 61.11 9 ARG A O 9
ATOM 10277 N N . ALA A 1 10 ? 2.037 4.670 -5.080 1.00 24.11 10 ALA A N 9
ATOM 10278 C CA . ALA A 1 10 ? 3.174 3.774 -4.973 1.00 32.31 10 ALA A CA 9
ATOM 10279 C C . ALA A 1 10 ? 4.437 4.414 -5.526 1.00 34.24 10 ALA A C 9
ATOM 10280 O O . ALA A 1 10 ? 4.449 4.948 -6.635 1.00 24.13 10 ALA A O 9
ATOM 10287 N N . LEU A 1 11 ? 5.512 4.351 -4.742 1.00 11.23 11 LEU A N 9
ATOM 10288 C CA . LEU A 1 11 ? 6.794 4.920 -5.144 1.00 24.12 11 LEU A CA 9
ATOM 10289 C C . LEU A 1 11 ? 7.653 3.880 -5.873 1.00 2.12 11 LEU A C 9
ATOM 10290 O O . LEU A 1 11 ? 8.758 4.209 -6.303 1.00 14.33 11 LEU A O 9
ATOM 10306 N N . TYR A 1 12 ? 7.167 2.638 -6.000 1.00 5.43 12 TYR A N 9
ATOM 10307 C CA . TYR A 1 12 ? 7.822 1.510 -6.659 1.00 74.11 12 TYR A CA 9
ATOM 10308 C C . TYR A 1 12 ? 6.723 0.710 -7.377 1.00 44.12 12 TYR A C 9
ATOM 10309 O O . TYR A 1 12 ? 5.534 0.927 -7.132 1.00 41.32 12 TYR A O 9
ATOM 10327 N N . ASP A 1 13 ? 7.089 -0.238 -8.242 1.00 33.03 13 ASP A N 9
ATOM 10328 C CA . ASP A 1 13 ? 6.135 -1.075 -8.983 1.00 21.41 13 ASP A CA 9
ATOM 10329 C C . ASP A 1 13 ? 6.238 -2.494 -8.452 1.00 74.14 13 ASP A C 9
ATOM 10330 O O . ASP A 1 13 ? 7.150 -3.231 -8.806 1.00 51.33 13 ASP A O 9
ATOM 10339 N N . TYR A 1 14 ? 5.321 -2.865 -7.558 1.00 73.43 14 TYR A N 9
ATOM 10340 C CA . TYR A 1 14 ? 5.256 -4.182 -6.919 1.00 21.02 14 TYR A CA 9
ATOM 10341 C C . TYR A 1 14 ? 3.816 -4.689 -6.940 1.00 22.12 14 TYR A C 9
ATOM 10342 O O . TYR A 1 14 ? 2.885 -3.900 -6.777 1.00 14.14 14 TYR A O 9
ATOM 10360 N N . THR A 1 15 ? 3.630 -5.989 -7.188 1.00 10.50 15 THR A N 9
ATOM 10361 C CA . THR A 1 15 ? 2.309 -6.600 -7.203 1.00 44.50 15 THR A CA 9
ATOM 10362 C C . THR A 1 15 ? 2.271 -7.541 -6.014 1.00 15.54 15 THR A C 9
ATOM 10363 O O . THR A 1 15 ? 2.695 -8.692 -6.139 1.00 14.05 15 THR A O 9
ATOM 10374 N N . GLY A 1 16 ? 1.986 -6.988 -4.833 1.00 52.24 16 GLY A N 9
ATOM 10375 C CA . GLY A 1 16 ? 1.859 -7.820 -3.662 1.00 54.44 16 GLY A CA 9
ATOM 10376 C C . GLY A 1 16 ? 3.053 -8.748 -3.446 1.00 1.13 16 GLY A C 9
ATOM 10377 O O . GLY A 1 16 ? 4.193 -8.379 -3.741 1.00 4.05 16 GLY A O 9
ATOM 10381 N N . GLN A 1 17 ? 2.843 -9.781 -2.627 1.00 32.22 17 GLN A N 9
ATOM 10382 C CA . GLN A 1 17 ? 3.831 -10.823 -2.359 1.00 52.53 17 GLN A CA 9
ATOM 10383 C C . GLN A 1 17 ? 3.239 -12.244 -2.506 1.00 51.31 17 GLN A C 9
ATOM 10384 O O . GLN A 1 17 ? 3.987 -13.219 -2.594 1.00 23.43 17 GLN A O 9
ATOM 10398 N N . GLU A 1 18 ? 1.907 -12.382 -2.472 1.00 11.52 18 GLU A N 9
ATOM 10399 C CA . GLU A 1 18 ? 1.131 -13.624 -2.556 1.00 63.23 18 GLU A CA 9
ATOM 10400 C C . GLU A 1 18 ? 0.186 -13.571 -3.767 1.00 14.21 18 GLU A C 9
ATOM 10401 O O . GLU A 1 18 ? 0.375 -12.714 -4.624 1.00 31.13 18 GLU A O 9
ATOM 10413 N N . ALA A 1 19 ? -0.713 -14.545 -3.927 1.00 20.13 19 ALA A N 9
ATOM 10414 C CA . ALA A 1 19 ? -1.729 -14.615 -4.979 1.00 42.22 19 ALA A CA 9
ATOM 10415 C C . ALA A 1 19 ? -3.052 -13.873 -4.659 1.00 43.53 19 ALA A C 9
ATOM 10416 O O . ALA A 1 19 ? -3.956 -13.887 -5.493 1.00 62.25 19 ALA A O 9
ATOM 10423 N N . ASP A 1 20 ? -3.219 -13.292 -3.457 1.00 40.33 20 ASP A N 9
ATOM 10424 C CA . ASP A 1 20 ? -4.447 -12.621 -2.959 1.00 63.21 20 ASP A CA 9
ATOM 10425 C C . ASP A 1 20 ? -4.248 -11.150 -2.575 1.00 13.53 20 ASP A C 9
ATOM 10426 O O . ASP A 1 20 ? -4.801 -10.631 -1.595 1.00 63.45 20 ASP A O 9
ATOM 10435 N N . GLU A 1 21 ? -3.375 -10.481 -3.295 1.00 32.51 21 GLU A N 9
ATOM 10436 C CA . GLU A 1 21 ? -2.960 -9.103 -3.103 1.00 1.11 21 GLU A CA 9
ATOM 10437 C C . GLU A 1 21 ? -3.395 -8.164 -4.240 1.00 55.02 21 GLU A C 9
ATOM 10438 O O . GLU A 1 21 ? -4.097 -8.559 -5.172 1.00 42.12 21 GLU A O 9
ATOM 10450 N N . LEU A 1 22 ? -3.188 -6.867 -4.031 1.00 75.33 22 LEU A N 9
ATOM 10451 C CA . LEU A 1 22 ? -3.477 -5.794 -4.966 1.00 1.03 22 LEU A CA 9
ATOM 10452 C C . LEU A 1 22 ? -2.230 -5.571 -5.800 1.00 3.11 22 LEU A C 9
ATOM 10453 O O . LEU A 1 22 ? -1.108 -5.746 -5.313 1.00 53.23 22 LEU A O 9
ATOM 10469 N N . SER A 1 23 ? -2.420 -5.043 -7.005 1.00 25.23 23 SER A N 9
ATOM 10470 C CA . SER A 1 23 ? -1.315 -4.790 -7.894 1.00 20.55 23 SER A CA 9
ATOM 10471 C C . SER A 1 23 ? -1.221 -3.294 -8.121 1.00 11.03 23 SER A C 9
ATOM 10472 O O . SER A 1 23 ? -2.201 -2.662 -8.526 1.00 61.23 23 SER A O 9
ATOM 10480 N N . PHE A 1 24 ? -0.041 -2.708 -7.921 1.00 23.24 24 PHE A N 9
ATOM 10481 C CA . PHE A 1 24 ? 0.148 -1.287 -8.170 1.00 34.34 24 PHE A CA 9
ATOM 10482 C C . PHE A 1 24 ? 1.390 -1.142 -9.049 1.00 53.43 24 PHE A C 9
ATOM 10483 O O . PHE A 1 24 ? 2.204 -2.059 -9.208 1.00 14.02 24 PHE A O 9
ATOM 10500 N N . LYS A 1 25 ? 1.511 0.018 -9.676 1.00 13.31 25 LYS A N 9
ATOM 10501 C CA . LYS A 1 25 ? 2.593 0.408 -10.561 1.00 4.24 25 LYS A CA 9
ATOM 10502 C C . LYS A 1 25 ? 3.018 1.812 -10.187 1.00 3.12 25 LYS A C 9
ATOM 10503 O O . LYS A 1 25 ? 2.299 2.485 -9.445 1.00 73.55 25 LYS A O 9
ATOM 10522 N N . ALA A 1 26 ? 4.150 2.258 -10.722 1.00 31.43 26 ALA A N 9
ATOM 10523 C CA . ALA A 1 26 ? 4.619 3.607 -10.475 1.00 3.11 26 ALA A CA 9
ATOM 10524 C C . ALA A 1 26 ? 3.526 4.531 -11.032 1.00 22.32 26 ALA A C 9
ATOM 10525 O O . ALA A 1 26 ? 3.221 4.479 -12.227 1.00 23.42 26 ALA A O 9
ATOM 10532 N N . GLY A 1 27 ? 2.926 5.352 -10.179 1.00 0.13 27 GLY A N 9
ATOM 10533 C CA . GLY A 1 27 ? 1.861 6.278 -10.529 1.00 2.21 27 GLY A CA 9
ATOM 10534 C C . GLY A 1 27 ? 0.452 5.781 -10.158 1.00 73.43 27 GLY A C 9
ATOM 10535 O O . GLY A 1 27 ? -0.441 6.610 -10.008 1.00 41.50 27 GLY A O 9
ATOM 10539 N N . GLU A 1 28 ? 0.213 4.472 -10.025 1.00 33.13 28 GLU A N 9
ATOM 10540 C CA . GLU A 1 28 ? -1.087 3.916 -9.660 1.00 12.30 28 GLU A CA 9
ATOM 10541 C C . GLU A 1 28 ? -1.459 4.327 -8.237 1.00 24.00 28 GLU A C 9
ATOM 10542 O O . GLU A 1 28 ? -0.681 4.140 -7.297 1.00 0.21 28 GLU A O 9
ATOM 10554 N N . GLU A 1 29 ? -2.655 4.857 -8.058 1.00 73.55 29 GLU A N 9
ATOM 10555 C CA . GLU A 1 29 ? -3.163 5.257 -6.763 1.00 0.25 29 GLU A CA 9
ATOM 10556 C C . GLU A 1 29 ? -3.953 4.071 -6.193 1.00 4.43 29 GLU A C 9
ATOM 10557 O O . GLU A 1 29 ? -4.381 3.157 -6.904 1.00 73.13 29 GLU A O 9
ATOM 10569 N N . LEU A 1 30 ? -4.159 4.072 -4.880 1.00 72.03 30 LEU A N 9
ATOM 10570 C CA . LEU A 1 30 ? -4.884 3.030 -4.162 1.00 3.40 30 LEU A CA 9
ATOM 10571 C C . LEU A 1 30 ? -5.505 3.647 -2.916 1.00 42.24 30 LEU A C 9
ATOM 10572 O O . LEU A 1 30 ? -5.026 4.674 -2.421 1.00 62.52 30 LEU A O 9
ATOM 10588 N N . MET A 1 31 ? -6.590 3.034 -2.432 1.00 50.13 31 MET A N 9
ATOM 10589 C CA . MET A 1 31 ? -7.283 3.486 -1.230 1.00 62.52 31 MET A CA 9
ATOM 10590 C C . MET A 1 31 ? -7.313 2.373 -0.214 1.00 24.14 31 MET A C 9
ATOM 10591 O O . MET A 1 31 ? -7.986 1.361 -0.388 1.00 74.15 31 MET A O 9
ATOM 10605 N N . LYS A 1 32 ? -6.570 2.557 0.856 1.00 1.11 32 LYS A N 9
ATOM 10606 C CA . LYS A 1 32 ? -6.490 1.647 1.972 1.00 75.32 32 LYS A CA 9
ATOM 10607 C C . LYS A 1 32 ? -7.869 1.577 2.584 1.00 41.40 32 LYS A C 9
ATOM 10608 O O . LYS A 1 32 ? -8.541 2.613 2.644 1.00 61.25 32 LYS A O 9
ATOM 10627 N N . ILE A 1 33 ? -8.270 0.403 3.072 1.00 21.33 33 ILE A N 9
ATOM 10628 C CA . ILE A 1 33 ? -9.579 0.266 3.686 1.00 74.10 33 ILE A CA 9
ATOM 10629 C C . ILE A 1 33 ? -9.556 -0.361 5.087 1.00 33.15 33 ILE A C 9
ATOM 10630 O O . ILE A 1 33 ? -10.596 -0.372 5.754 1.00 43.33 33 ILE A O 9
ATOM 10646 N N . SER A 1 34 ? -8.401 -0.798 5.576 1.00 21.44 34 SER A N 9
ATOM 10647 C CA . SER A 1 34 ? -8.206 -1.383 6.897 1.00 13.20 34 SER A CA 9
ATOM 10648 C C . SER A 1 34 ? -6.935 -0.774 7.503 1.00 32.32 34 SER A C 9
ATOM 10649 O O . SER A 1 34 ? -6.293 0.084 6.892 1.00 5.11 34 SER A O 9
ATOM 10657 N N . GLU A 1 35 ? -6.542 -1.174 8.707 1.00 71.13 35 GLU A N 9
ATOM 10658 C CA . GLU A 1 35 ? -5.321 -0.688 9.341 1.00 33.24 35 GLU A CA 9
ATOM 10659 C C . GLU A 1 35 ? -4.125 -1.531 8.871 1.00 72.45 35 GLU A C 9
ATOM 10660 O O . GLU A 1 35 ? -4.285 -2.562 8.203 1.00 24.42 35 GLU A O 9
ATOM 10672 N N . GLU A 1 36 ? -2.923 -1.074 9.197 1.00 34.33 36 GLU A N 9
ATOM 10673 C CA . GLU A 1 36 ? -1.676 -1.727 8.870 1.00 70.43 36 GLU A CA 9
ATOM 10674 C C . GLU A 1 36 ? -1.439 -2.875 9.852 1.00 50.10 36 GLU A C 9
ATOM 10675 O O . GLU A 1 36 ? -1.570 -2.702 11.072 1.00 32.13 36 GLU A O 9
ATOM 10687 N N . ASP A 1 37 ? -1.138 -4.047 9.302 1.00 40.11 37 ASP A N 9
ATOM 10688 C CA . ASP A 1 37 ? -0.872 -5.286 10.023 1.00 25.24 37 ASP A CA 9
ATOM 10689 C C . ASP A 1 37 ? 0.593 -5.341 10.468 1.00 64.02 37 ASP A C 9
ATOM 10690 O O . ASP A 1 37 ? 1.405 -4.542 10.005 1.00 20.34 37 ASP A O 9
ATOM 10699 N N . GLU A 1 38 ? 0.957 -6.334 11.278 1.00 25.41 38 GLU A N 9
ATOM 10700 C CA . GLU A 1 38 ? 2.298 -6.535 11.828 1.00 22.23 38 GLU A CA 9
ATOM 10701 C C . GLU A 1 38 ? 3.399 -6.606 10.766 1.00 33.34 38 GLU A C 9
ATOM 10702 O O . GLU A 1 38 ? 4.539 -6.221 11.013 1.00 11.24 38 GLU A O 9
ATOM 10714 N N . GLN A 1 39 ? 3.090 -7.121 9.579 1.00 23.52 39 GLN A N 9
ATOM 10715 C CA . GLN A 1 39 ? 4.028 -7.247 8.465 1.00 54.40 39 GLN A CA 9
ATOM 10716 C C . GLN A 1 39 ? 4.025 -5.975 7.588 1.00 3.31 39 GLN A C 9
ATOM 10717 O O . GLN A 1 39 ? 4.575 -5.970 6.483 1.00 4.20 39 GLN A O 9
ATOM 10731 N N . GLY A 1 40 ? 3.394 -4.887 8.038 1.00 10.50 40 GLY A N 9
ATOM 10732 C CA . GLY A 1 40 ? 3.311 -3.655 7.270 1.00 10.12 40 GLY A CA 9
ATOM 10733 C C . GLY A 1 40 ? 2.366 -3.898 6.092 1.00 0.13 40 GLY A C 9
ATOM 10734 O O . GLY A 1 40 ? 2.578 -3.371 5.000 1.00 10.24 40 GLY A O 9
ATOM 10738 N N . TRP A 1 41 ? 1.423 -4.822 6.244 1.00 34.24 41 TRP A N 9
ATOM 10739 C CA . TRP A 1 41 ? 0.454 -5.179 5.232 1.00 70.51 41 TRP A CA 9
ATOM 10740 C C . TRP A 1 41 ? -0.724 -4.241 5.359 1.00 30.45 41 TRP A C 9
ATOM 10741 O O . TRP A 1 41 ? -1.144 -3.939 6.474 1.00 74.24 41 TRP A O 9
ATOM 10762 N N . CYS A 1 42 ? -1.320 -3.871 4.234 1.00 71.34 42 CYS A N 9
ATOM 10763 C CA . CYS A 1 42 ? -2.460 -2.988 4.203 1.00 13.25 42 CYS A CA 9
ATOM 10764 C C . CYS A 1 42 ? -3.489 -3.557 3.227 1.00 23.41 42 CYS A C 9
ATOM 10765 O O . CYS A 1 42 ? -3.153 -3.863 2.094 1.00 34.43 42 CYS A O 9
ATOM 10773 N N . LYS A 1 43 ? -4.724 -3.786 3.667 1.00 41.54 43 LYS A N 9
ATOM 10774 C CA . LYS A 1 43 ? -5.845 -4.324 2.901 1.00 10.51 43 LYS A CA 9
ATOM 10775 C C . LYS A 1 43 ? -6.649 -3.135 2.371 1.00 33.14 43 LYS A C 9
ATOM 10776 O O . LYS A 1 43 ? -7.310 -2.442 3.153 1.00 44.11 43 LYS A O 9
ATOM 10795 N N . GLY A 1 44 ? -6.558 -2.863 1.068 1.00 41.50 44 GLY A N 9
ATOM 10796 C CA . GLY A 1 44 ? -7.235 -1.747 0.418 1.00 22.32 44 GLY A CA 9
ATOM 10797 C C . GLY A 1 44 ? -8.012 -2.134 -0.833 1.00 61.25 44 GLY A C 9
ATOM 10798 O O . GLY A 1 44 ? -8.218 -3.312 -1.139 1.00 44.22 44 GLY A O 9
ATOM 10802 N N . ARG A 1 45 ? -8.448 -1.106 -1.567 1.00 72.54 45 ARG A N 9
ATOM 10803 C CA . ARG A 1 45 ? -9.201 -1.185 -2.810 1.00 1.02 45 ARG A CA 9
ATOM 10804 C C . ARG A 1 45 ? -8.526 -0.298 -3.851 1.00 42.21 45 ARG A C 9
ATOM 10805 O O . ARG A 1 45 ? -8.281 0.888 -3.593 1.00 21.42 45 ARG A O 9
ATOM 10826 N N . LEU A 1 46 ? -8.182 -0.866 -5.000 1.00 63.03 46 LEU A N 9
ATOM 10827 C CA . LEU A 1 46 ? -7.549 -0.175 -6.115 1.00 45.02 46 LEU A CA 9
ATOM 10828 C C . LEU A 1 46 ? -8.574 0.750 -6.773 1.00 13.52 46 LEU A C 9
ATOM 10829 O O . LEU A 1 46 ? -9.781 0.606 -6.543 1.00 53.33 46 LEU A O 9
ATOM 10845 N N . LEU A 1 47 ? -8.126 1.697 -7.599 1.00 53.51 47 LEU A N 9
ATOM 10846 C CA . LEU A 1 47 ? -9.020 2.645 -8.275 1.00 61.33 47 LEU A CA 9
ATOM 10847 C C . LEU A 1 47 ? -10.017 1.929 -9.188 1.00 23.22 47 LEU A C 9
ATOM 10848 O O . LEU A 1 47 ? -11.194 2.276 -9.156 1.00 4.34 47 LEU A O 9
ATOM 10864 N N . THR A 1 48 ? -9.600 0.860 -9.867 1.00 73.41 48 THR A N 9
ATOM 10865 C CA . THR A 1 48 ? -10.433 0.068 -10.776 1.00 10.21 48 THR A CA 9
ATOM 10866 C C . THR A 1 48 ? -11.470 -0.787 -10.018 1.00 33.14 48 THR A C 9
ATOM 10867 O O . THR A 1 48 ? -12.320 -1.428 -10.636 1.00 31.21 48 THR A O 9
ATOM 10878 N N . GLY A 1 49 ? -11.425 -0.827 -8.680 1.00 22.43 49 GLY A N 9
ATOM 10879 C CA . GLY A 1 49 ? -12.344 -1.600 -7.852 1.00 52.35 49 GLY A CA 9
ATOM 10880 C C . GLY A 1 49 ? -11.754 -2.918 -7.362 1.00 64.02 49 GLY A C 9
ATOM 10881 O O . GLY A 1 49 ? -12.364 -3.570 -6.513 1.00 64.31 49 GLY A O 9
ATOM 10885 N N . HIS A 1 50 ? -10.577 -3.307 -7.865 1.00 72.32 50 HIS A N 9
ATOM 10886 C CA . HIS A 1 50 ? -9.885 -4.529 -7.463 1.00 11.23 50 HIS A CA 9
ATOM 10887 C C . HIS A 1 50 ? -9.635 -4.421 -5.951 1.00 32.02 50 HIS A C 9
ATOM 10888 O O . HIS A 1 50 ? -9.375 -3.322 -5.458 1.00 45.02 50 HIS A O 9
ATOM 10902 N N . VAL A 1 51 ? -9.676 -5.520 -5.203 1.00 44.32 51 VAL A N 9
ATOM 10903 C CA . VAL A 1 51 ? -9.485 -5.524 -3.753 1.00 33.33 51 VAL A CA 9
ATOM 10904 C C . VAL A 1 51 ? -8.363 -6.492 -3.378 1.00 63.44 51 VAL A C 9
ATOM 10905 O O . VAL A 1 51 ? -8.151 -7.474 -4.090 1.00 52.23 51 VAL A O 9
ATOM 10918 N N . GLY A 1 52 ? -7.632 -6.238 -2.287 1.00 32.33 52 GLY A N 9
ATOM 10919 C CA . GLY A 1 52 ? -6.548 -7.106 -1.849 1.00 65.55 52 GLY A CA 9
ATOM 10920 C C . GLY A 1 52 ? -5.598 -6.396 -0.890 1.00 21.04 52 GLY A C 9
ATOM 10921 O O . GLY A 1 52 ? -5.846 -5.272 -0.445 1.00 20.45 52 GLY A O 9
ATOM 10925 N N . LEU A 1 53 ? -4.519 -7.087 -0.543 1.00 61.14 53 LEU A N 9
ATOM 10926 C CA . LEU A 1 53 ? -3.457 -6.618 0.339 1.00 11.40 53 LEU A CA 9
ATOM 10927 C C . LEU A 1 53 ? -2.362 -5.930 -0.488 1.00 4.34 53 LEU A C 9
ATOM 10928 O O . LEU A 1 53 ? -2.072 -6.382 -1.586 1.00 3.41 53 LEU A O 9
ATOM 10944 N N . TYR A 1 54 ? -1.720 -4.874 0.010 1.00 31.14 54 TYR A N 9
ATOM 10945 C CA . TYR A 1 54 ? -0.648 -4.130 -0.646 1.00 1.10 54 TYR A CA 9
ATOM 10946 C C . TYR A 1 54 ? 0.431 -3.849 0.408 1.00 41.32 54 TYR A C 9
ATOM 10947 O O . TYR A 1 54 ? 0.086 -3.564 1.563 1.00 4.13 54 TYR A O 9
ATOM 10965 N N . PRO A 1 55 ? 1.726 -3.884 0.051 1.00 34.42 55 PRO A N 9
ATOM 10966 C CA . PRO A 1 55 ? 2.790 -3.629 1.012 1.00 41.33 55 PRO A CA 9
ATOM 10967 C C . PRO A 1 55 ? 2.843 -2.136 1.357 1.00 44.33 55 PRO A C 9
ATOM 10968 O O . PRO A 1 55 ? 3.270 -1.314 0.541 1.00 21.25 55 PRO A O 9
ATOM 10979 N N . ALA A 1 56 ? 2.436 -1.773 2.575 1.00 34.22 56 ALA A N 9
ATOM 10980 C CA . ALA A 1 56 ? 2.410 -0.395 3.056 1.00 62.32 56 ALA A CA 9
ATOM 10981 C C . ALA A 1 56 ? 3.762 0.306 2.941 1.00 2.54 56 ALA A 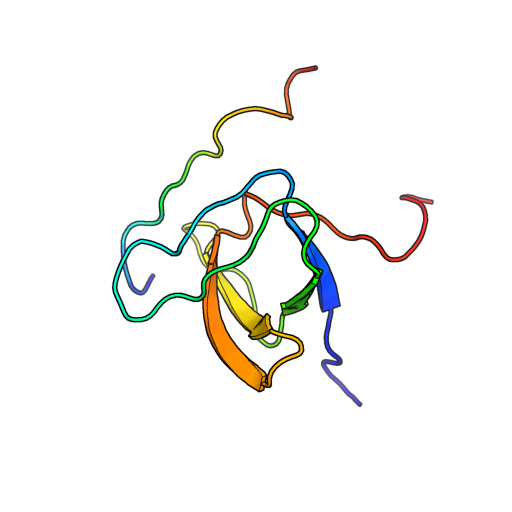C 9
ATOM 10982 O O . ALA A 1 56 ? 3.810 1.490 2.610 1.00 14.33 56 ALA A O 9
ATOM 10989 N N . ASN A 1 57 ? 4.859 -0.431 3.134 1.00 1.11 57 ASN A N 9
ATOM 10990 C CA . ASN A 1 57 ? 6.205 0.134 3.067 1.00 23.01 57 ASN A CA 9
ATOM 10991 C C . ASN A 1 57 ? 6.610 0.614 1.668 1.00 13.43 57 ASN A C 9
ATOM 10992 O O . ASN A 1 57 ? 7.623 1.289 1.549 1.00 23.53 57 ASN A O 9
ATOM 11003 N N . TYR A 1 58 ? 5.888 0.250 0.607 1.00 41.02 58 TYR A N 9
ATOM 11004 C CA . TYR A 1 58 ? 6.221 0.615 -0.771 1.00 20.32 58 TYR A CA 9
ATOM 11005 C C . TYR A 1 58 ? 5.355 1.763 -1.313 1.00 2.42 58 TYR A C 9
ATOM 11006 O O . TYR A 1 58 ? 5.485 2.127 -2.485 1.00 53.33 58 TYR A O 9
ATOM 11024 N N . VAL A 1 59 ? 4.477 2.352 -0.500 1.00 60.44 59 VAL A N 9
ATOM 11025 C CA . VAL A 1 59 ? 3.608 3.434 -0.949 1.00 23.04 59 VAL A CA 9
ATOM 11026 C C . VAL A 1 59 ? 3.584 4.541 0.106 1.00 42.44 59 VAL A C 9
ATOM 11027 O O . VAL A 1 59 ? 3.884 4.293 1.276 1.00 52.43 59 VAL A O 9
ATOM 11040 N N . GLU A 1 60 ? 3.174 5.754 -0.263 1.00 40.11 60 GLU A N 9
ATOM 11041 C CA . GLU A 1 60 ? 3.100 6.891 0.652 1.00 52.45 60 GLU A CA 9
ATOM 11042 C C . GLU A 1 60 ? 1.928 7.785 0.234 1.00 60.12 60 GLU A C 9
ATOM 11043 O O . GLU A 1 60 ? 1.405 7.669 -0.878 1.00 62.51 60 GLU A O 9
ATOM 11055 N N . LYS A 1 61 ? 1.440 8.614 1.156 1.00 1.14 61 LYS A N 9
ATOM 11056 C CA . LYS A 1 61 ? 0.350 9.547 0.918 1.00 11.41 61 LYS A CA 9
ATOM 11057 C C . LYS A 1 61 ? 0.840 10.561 -0.110 1.00 40.03 61 LYS A C 9
ATOM 11058 O O . LYS A 1 61 ? 2.048 10.735 -0.302 1.00 74.52 61 LYS A O 9
ATOM 11077 N N . VAL A 1 62 ? -0.088 11.204 -0.810 1.00 73.10 62 VAL A N 9
ATOM 11078 C CA . VAL A 1 62 ? 0.253 12.196 -1.811 1.00 14.14 62 VAL A CA 9
ATOM 11079 C C . VAL A 1 62 ? -0.843 13.256 -1.830 1.00 23.33 62 VAL A C 9
ATOM 11080 O O . VAL A 1 62 ? -1.981 12.983 -1.431 1.00 21.41 62 VAL A O 9
ATOM 11093 N N . GLY A 1 63 ? -0.520 14.445 -2.336 1.00 11.45 63 GLY A N 9
ATOM 11094 C CA . GLY A 1 63 ? -1.452 15.554 -2.440 1.00 11.13 63 GLY A CA 9
ATOM 11095 C C . GLY A 1 63 ? -0.865 16.836 -1.887 1.00 60.44 63 GLY A C 9
ATOM 11096 O O . GLY A 1 63 ? -0.993 17.895 -2.501 1.00 2.52 63 GLY A O 9
ATOM 11100 N N . LEU A 1 64 ? -0.249 16.753 -0.714 1.00 52.21 64 LEU A N 9
ATOM 11101 C CA . LEU A 1 64 ? 0.382 17.897 -0.054 1.00 10.32 64 LEU A CA 9
ATOM 11102 C C . LEU A 1 64 ? 1.691 18.263 -0.770 1.00 55.20 64 LEU A C 9
ATOM 11103 O O . LEU A 1 64 ? 2.096 17.617 -1.742 1.00 33.45 64 LEU A O 9
ATOM 11119 N N . ALA A 1 65 ? 2.312 19.350 -0.321 1.00 63.12 65 ALA A N 9
ATOM 11120 C CA . ALA A 1 65 ? 3.578 19.890 -0.797 1.00 53.31 65 ALA A CA 9
ATOM 11121 C C . ALA A 1 65 ? 4.593 19.698 0.342 1.00 52.43 65 ALA A C 9
ATOM 11122 O O . ALA A 1 65 ? 4.187 19.368 1.458 1.00 12.20 65 ALA A O 9
ATOM 11129 N N . ALA A 1 66 ? 5.874 19.988 0.097 1.00 32.31 66 ALA A N 9
ATOM 11130 C CA . ALA A 1 66 ? 6.969 19.854 1.061 1.00 73.51 66 ALA A CA 9
ATOM 11131 C C . ALA A 1 66 ? 7.057 18.423 1.618 1.00 44.55 66 ALA A C 9
ATOM 11132 O O . ALA A 1 66 ? 6.651 18.141 2.748 1.00 30.13 66 ALA A O 9
ATOM 11139 N N . ALA A 1 67 ? 7.535 17.521 0.763 1.00 54.25 67 ALA A N 9
ATOM 11140 C CA . ALA A 1 67 ? 7.768 16.102 0.972 1.00 43.31 67 ALA A CA 9
ATOM 11141 C C . ALA A 1 67 ? 8.654 15.619 -0.169 1.00 70.51 67 ALA A C 9
ATOM 11142 O O . ALA A 1 67 ? 9.192 14.499 -0.054 1.00 41.01 67 ALA A O 9
ATOM 11149 N N . THR B 2 1 ? -2.284 -10.854 9.363 1.00 52.20 101 THR B N 9
ATOM 11150 C CA . THR B 2 1 ? -1.243 -11.068 8.347 1.00 1.00 101 THR B CA 9
ATOM 11151 C C . THR B 2 1 ? -1.494 -12.401 7.624 1.00 63.14 101 THR B C 9
ATOM 11152 O O . THR B 2 1 ? -1.294 -13.468 8.202 1.00 53.15 101 THR B O 9
ATOM 11163 N N . LYS B 2 2 ? -1.918 -12.380 6.356 1.00 55.32 102 LYS B N 9
ATOM 11164 C CA . LYS B 2 2 ? -2.182 -13.632 5.634 1.00 65.34 102 LYS B CA 9
ATOM 11165 C C . LYS B 2 2 ? -0.912 -14.387 5.229 1.00 43.03 102 LYS B C 9
ATOM 11166 O O . LYS B 2 2 ? -0.988 -15.590 4.988 1.00 21.13 102 LYS B O 9
ATOM 11185 N N . GLY B 2 3 ? 0.240 -13.723 5.158 1.00 71.51 103 GLY B N 9
ATOM 11186 C CA . GLY B 2 3 ? 1.527 -14.304 4.797 1.00 72.32 103 GLY B CA 9
ATOM 11187 C C . GLY B 2 3 ? 2.599 -13.219 4.921 1.00 20.41 103 GLY B C 9
ATOM 11188 O O . GLY B 2 3 ? 2.236 -12.043 5.021 1.00 22.13 103 GLY B O 9
ATOM 11192 N N . PRO B 2 4 ? 3.893 -13.564 4.917 1.00 41.34 104 PRO B N 9
ATOM 11193 C CA . PRO B 2 4 ? 4.973 -12.597 5.037 1.00 50.54 104 PRO B CA 9
ATOM 11194 C C . PRO B 2 4 ? 5.059 -11.726 3.774 1.00 73.21 104 PRO B C 9
ATOM 11195 O O . PRO B 2 4 ? 5.071 -12.213 2.641 1.00 51.24 104 PRO B O 9
ATOM 11206 N N . ALA B 2 5 ? 5.021 -10.420 3.995 1.00 3.32 105 ALA B N 9
ATOM 11207 C CA . ALA B 2 5 ? 5.097 -9.341 3.034 1.00 70.23 105 ALA B CA 9
ATOM 11208 C C . ALA B 2 5 ? 6.532 -9.210 2.471 1.00 44.21 105 ALA B C 9
ATOM 11209 O O . ALA B 2 5 ? 7.430 -9.941 2.888 1.00 34.22 105 ALA B O 9
ATOM 11216 N N . PRO B 2 6 ? 6.786 -8.272 1.540 1.00 42.40 106 PRO B N 9
ATOM 11217 C CA . PRO B 2 6 ? 8.091 -8.057 0.905 1.00 73.45 106 PRO B CA 9
ATOM 11218 C C . PRO B 2 6 ? 9.019 -7.141 1.687 1.00 5.34 106 PRO B C 9
ATOM 11219 O O . PRO B 2 6 ? 10.123 -6.824 1.249 1.00 23.05 106 PRO B O 9
ATOM 11230 N N . ASN B 2 7 ? 8.513 -6.681 2.820 1.00 41.21 107 ASN B N 9
ATOM 11231 C CA . ASN B 2 7 ? 9.194 -5.787 3.756 1.00 55.34 107 ASN B CA 9
ATOM 11232 C C . ASN B 2 7 ? 10.568 -6.332 4.174 1.00 5.25 107 ASN B C 9
ATOM 11233 O O . ASN B 2 7 ? 10.725 -7.553 4.241 1.00 71.14 107 ASN B O 9
ATOM 11244 N N . PRO B 2 8 ? 11.567 -5.482 4.480 1.00 15.01 108 PRO B N 9
ATOM 11245 C CA . PRO B 2 8 ? 11.557 -4.016 4.469 1.00 0.23 108 PRO B CA 9
ATOM 11246 C C . PRO B 2 8 ? 11.425 -3.440 3.046 1.00 4.12 108 PRO B C 9
ATOM 11247 O O . PRO B 2 8 ? 11.509 -4.179 2.065 1.00 43.14 108 PRO B O 9
ATOM 11258 N N . PRO B 2 9 ? 11.156 -2.132 2.899 1.00 55.03 109 PRO B N 9
ATOM 11259 C CA . PRO B 2 9 ? 11.036 -1.518 1.583 1.00 41.23 109 PRO B CA 9
ATOM 11260 C C . PRO B 2 9 ? 12.402 -1.376 0.904 1.00 20.22 109 PRO B C 9
ATOM 11261 O O . PRO B 2 9 ? 13.428 -1.393 1.589 1.00 23.02 109 PRO B O 9
ATOM 11272 N N . PRO B 2 10 ? 12.417 -1.136 -0.419 1.00 62.54 110 PRO B N 9
ATOM 11273 C CA . PRO B 2 10 ? 13.645 -0.978 -1.178 1.00 33.31 110 PRO B CA 9
ATOM 11274 C C . PRO B 2 10 ? 14.397 0.271 -0.718 1.00 22.42 110 PRO B C 9
ATOM 11275 O O . PRO B 2 10 ? 15.504 0.153 -0.198 1.00 53.25 110 PRO B O 9
ATOM 11286 N N . ILE B 2 11 ? 13.774 1.453 -0.825 1.00 31.40 111 ILE B N 9
ATOM 11287 C CA . ILE B 2 11 ? 14.406 2.721 -0.449 1.00 24.15 111 ILE B CA 9
ATOM 11288 C C . ILE B 2 11 ? 13.508 3.687 0.356 1.00 0.14 111 ILE B C 9
ATOM 11289 O O . ILE B 2 11 ? 14.002 4.689 0.866 1.00 43.23 111 ILE B O 9
ATOM 11305 N N . LEU B 2 12 ? 12.210 3.398 0.539 1.00 22.54 112 LEU B N 9
ATOM 11306 C CA . LEU B 2 12 ? 11.291 4.284 1.276 1.00 32.32 112 LEU B CA 9
ATOM 11307 C C . LEU B 2 12 ? 11.593 4.333 2.783 1.00 41.31 112 LEU B C 9
ATOM 11308 O O . LEU B 2 12 ? 11.832 3.288 3.404 1.00 41.13 112 LEU B O 9
ATOM 11324 N N . LYS B 2 13 ? 11.472 5.508 3.414 1.00 52.24 113 LYS B N 9
ATOM 11325 C CA . LYS B 2 13 ? 11.734 5.731 4.844 1.00 22.24 113 LYS B CA 9
ATOM 11326 C C . LYS B 2 13 ? 10.615 6.543 5.510 1.00 32.22 113 LYS B C 9
ATOM 11327 O O . LYS B 2 13 ? 9.605 6.844 4.871 1.00 62.13 113 LYS B O 9
ATOM 11346 N N . VAL B 2 14 ? 10.777 6.866 6.800 1.00 72.30 114 VAL B N 9
ATOM 11347 C CA . VAL B 2 14 ? 9.827 7.627 7.626 1.00 24.20 114 VAL B CA 9
ATOM 11348 C C . VAL B 2 14 ? 10.540 8.731 8.457 1.00 31.23 114 VAL B C 9
ATOM 11349 O O . VAL B 2 14 ? 9.889 9.423 9.245 1.00 75.04 114 VAL B O 9
ATOM 11362 N N . TRP B 2 15 ? 11.868 8.888 8.371 1.00 14.53 115 TRP B N 9
ATOM 11363 C CA . TRP B 2 15 ? 12.624 9.908 9.103 1.00 33.43 115 TRP B CA 9
ATOM 11364 C C . TRP B 2 15 ? 13.891 10.208 8.316 1.00 4.14 115 TRP B C 9
ATOM 11365 O O . TRP B 2 15 ? 13.864 9.992 7.087 1.00 23.25 115 TRP B O 9
ATOM 11386 N N . MET A 1 1 ? -14.671 7.063 13.414 1.00 44.20 1 MET A N 10
ATOM 11387 C CA . MET A 1 1 ? -15.558 7.808 12.514 1.00 1.34 1 MET A CA 10
ATOM 11388 C C . MET A 1 1 ? -15.471 7.243 11.094 1.00 34.44 1 MET A C 10
ATOM 11389 O O . MET A 1 1 ? -15.124 7.957 10.151 1.00 62.44 1 MET A O 10
ATOM 11403 N N . LYS A 1 2 ? -15.843 5.965 10.927 1.00 14.22 2 LYS A N 10
ATOM 11404 C CA . LYS A 1 2 ? -15.838 5.208 9.672 1.00 41.52 2 LYS A CA 10
ATOM 11405 C C . LYS A 1 2 ? -14.414 4.980 9.159 1.00 20.45 2 LYS A C 10
ATOM 11406 O O . LYS A 1 2 ? -13.436 5.385 9.795 1.00 53.24 2 LYS A O 10
ATOM 11425 N N . VAL A 1 3 ? -14.296 4.306 8.016 1.00 4.04 3 VAL A N 10
ATOM 11426 C CA . VAL A 1 3 ? -13.030 3.970 7.383 1.00 60.12 3 VAL A CA 10
ATOM 11427 C C . VAL A 1 3 ? -13.033 4.535 5.957 1.00 71.12 3 VAL A C 10
ATOM 11428 O O . VAL A 1 3 ? -13.272 3.789 5.002 1.00 61.30 3 VAL A O 10
ATOM 11441 N N . PRO A 1 4 ? -12.875 5.856 5.768 1.00 0.44 4 PRO A N 10
ATOM 11442 C CA . PRO A 1 4 ? -12.841 6.428 4.432 1.00 4.23 4 PRO A CA 10
ATOM 11443 C C . PRO A 1 4 ? -11.541 5.963 3.766 1.00 51.35 4 PRO A C 10
ATOM 11444 O O . PRO A 1 4 ? -10.520 5.796 4.438 1.00 20.33 4 PRO A O 10
ATOM 11455 N N . GLY A 1 5 ? -11.562 5.746 2.450 1.00 11.31 5 GLY A N 10
ATOM 11456 C CA . GLY A 1 5 ? -10.384 5.317 1.729 1.00 52.22 5 GLY A CA 10
ATOM 11457 C C . GLY A 1 5 ? -9.277 6.351 1.904 1.00 24.23 5 GLY A C 10
ATOM 11458 O O . GLY A 1 5 ? -9.543 7.557 1.855 1.00 42.22 5 GLY A O 10
ATOM 11462 N N . VAL A 1 6 ? -8.038 5.899 2.100 1.00 23.32 6 VAL A N 10
ATOM 11463 C CA . VAL A 1 6 ? -6.899 6.800 2.261 1.00 24.51 6 VAL A CA 10
ATOM 11464 C C . VAL A 1 6 ? -6.223 6.777 0.901 1.00 3.32 6 VAL A C 10
ATOM 11465 O O . VAL A 1 6 ? -5.777 5.716 0.462 1.00 55.10 6 VAL A O 10
ATOM 11478 N N . ARG A 1 7 ? -6.193 7.924 0.227 1.00 61.05 7 ARG A N 10
ATOM 11479 C CA . ARG A 1 7 ? -5.592 8.081 -1.084 1.00 62.11 7 ARG A CA 10
ATOM 11480 C C . ARG A 1 7 ? -4.082 8.094 -0.902 1.00 63.01 7 ARG A C 10
ATOM 11481 O O . ARG A 1 7 ? -3.534 9.022 -0.301 1.00 21.10 7 ARG A O 10
ATOM 11502 N N . VAL A 1 8 ? -3.406 7.101 -1.463 1.00 65.22 8 VAL A N 10
ATOM 11503 C CA . VAL A 1 8 ? -1.959 6.964 -1.392 1.00 61.12 8 VAL A CA 10
ATOM 11504 C C . VAL A 1 8 ? -1.492 6.660 -2.822 1.00 31.01 8 VAL A C 10
ATOM 11505 O O . VAL A 1 8 ? -2.100 5.834 -3.503 1.00 33.14 8 VAL A O 10
ATOM 11518 N N . ARG A 1 9 ? -0.454 7.336 -3.335 1.00 72.05 9 ARG A N 10
ATOM 11519 C CA . ARG A 1 9 ? 0.047 7.120 -4.705 1.00 23.14 9 ARG A CA 10
ATOM 11520 C C . ARG A 1 9 ? 1.287 6.260 -4.587 1.00 31.33 9 ARG A C 10
ATOM 11521 O O . ARG A 1 9 ? 2.248 6.703 -3.954 1.00 1.55 9 ARG A O 10
ATOM 11542 N N . ALA A 1 10 ? 1.272 5.047 -5.137 1.00 14.24 10 ALA A N 10
ATOM 11543 C CA . ALA A 1 10 ? 2.390 4.119 -5.027 1.00 42.31 10 ALA A CA 10
ATOM 11544 C C . ALA A 1 10 ? 3.647 4.752 -5.603 1.00 73.13 10 ALA A C 10
ATOM 11545 O O . ALA A 1 10 ? 3.608 5.386 -6.658 1.00 21.43 10 ALA A O 10
ATOM 11552 N N . LEU A 1 11 ? 4.747 4.620 -4.867 1.00 22.30 11 LEU A N 10
ATOM 11553 C CA . LEU A 1 11 ? 6.042 5.183 -5.225 1.00 62.04 11 LEU A CA 10
ATOM 11554 C C . LEU A 1 11 ? 6.916 4.243 -6.043 1.00 2.20 11 LEU A C 10
ATOM 11555 O O . LEU A 1 11 ? 7.726 4.750 -6.820 1.00 23.42 11 LEU A O 10
ATOM 11571 N N . TYR A 1 12 ? 6.720 2.926 -5.925 1.00 70.21 12 TYR A N 10
ATOM 11572 C CA . TYR A 1 12 ? 7.517 1.921 -6.622 1.00 2.44 12 TYR A CA 10
ATOM 11573 C C . TYR A 1 12 ? 6.612 0.912 -7.326 1.00 24.01 12 TYR A C 10
ATOM 11574 O O . TYR A 1 12 ? 5.421 0.796 -7.034 1.00 51.13 12 TYR A O 10
ATOM 11592 N N . ASP A 1 13 ? 7.211 0.148 -8.232 1.00 21.43 13 ASP A N 10
ATOM 11593 C CA . ASP A 1 13 ? 6.550 -0.864 -9.062 1.00 4.12 13 ASP A CA 10
ATOM 11594 C C . ASP A 1 13 ? 6.689 -2.264 -8.468 1.00 31.33 13 ASP A C 10
ATOM 11595 O O . ASP A 1 13 ? 7.666 -2.962 -8.762 1.00 14.13 13 ASP A O 10
ATOM 11604 N N . TYR A 1 14 ? 5.742 -2.689 -7.627 1.00 13.11 14 TYR A N 10
ATOM 11605 C CA . TYR A 1 14 ? 5.743 -4.001 -6.971 1.00 64.02 14 TYR A CA 10
ATOM 11606 C C . TYR A 1 14 ? 4.344 -4.604 -6.960 1.00 51.44 14 TYR A C 10
ATOM 11607 O O . TYR A 1 14 ? 3.356 -3.874 -6.930 1.00 33.12 14 TYR A O 10
ATOM 11625 N N . THR A 1 15 ? 4.258 -5.930 -6.873 1.00 71.42 15 THR A N 10
ATOM 11626 C CA . THR A 1 15 ? 2.995 -6.645 -6.852 1.00 5.53 15 THR A CA 10
ATOM 11627 C C . THR A 1 15 ? 3.032 -7.747 -5.783 1.00 73.32 15 THR A C 10
ATOM 11628 O O . THR A 1 15 ? 3.423 -8.879 -6.054 1.00 23.21 15 THR A O 10
ATOM 11639 N N . GLY A 1 16 ? 2.797 -7.362 -4.520 1.00 43.45 16 GLY A N 10
ATOM 11640 C CA . GLY A 1 16 ? 2.708 -8.297 -3.403 1.00 13.32 16 GLY A CA 10
ATOM 11641 C C . GLY A 1 16 ? 3.860 -9.299 -3.261 1.00 60.22 16 GLY A C 10
ATOM 11642 O O . GLY A 1 16 ? 4.998 -9.043 -3.673 1.00 15.33 16 GLY A O 10
ATOM 11646 N N . GLN A 1 17 ? 3.607 -10.348 -2.470 1.00 0.23 17 GLN A N 10
ATOM 11647 C CA . GLN A 1 17 ? 4.504 -11.482 -2.225 1.00 60.40 17 GLN A CA 10
ATOM 11648 C C . GLN A 1 17 ? 3.794 -12.846 -2.396 1.00 40.24 17 GLN A C 10
ATOM 11649 O O . GLN A 1 17 ? 4.452 -13.877 -2.273 1.00 23.45 17 GLN A O 10
ATOM 11663 N N . GLU A 1 18 ? 2.469 -12.910 -2.589 1.00 14.24 18 GLU A N 10
ATOM 11664 C CA . GLU A 1 18 ? 1.747 -14.185 -2.682 1.00 25.33 18 GLU A CA 10
ATOM 11665 C C . GLU A 1 18 ? 0.726 -14.183 -3.820 1.00 51.54 18 GLU A C 10
ATOM 11666 O O . GLU A 1 18 ? 0.711 -13.259 -4.621 1.00 32.21 18 GLU A O 10
ATOM 11678 N N . ALA A 1 19 ? -0.075 -15.239 -3.950 1.00 34.22 19 ALA A N 10
ATOM 11679 C CA . ALA A 1 19 ? -1.117 -15.364 -4.966 1.00 14.51 19 ALA A CA 10
ATOM 11680 C C . ALA A 1 19 ? -2.450 -14.700 -4.568 1.00 71.33 19 ALA A C 10
ATOM 11681 O O . ALA A 1 19 ? -3.410 -14.801 -5.332 1.00 15.43 19 ALA A O 10
ATOM 11688 N N . ASP A 1 20 ? -2.585 -14.116 -3.367 1.00 41.13 20 ASP A N 10
ATOM 11689 C CA . ASP A 1 20 ? -3.850 -13.513 -2.912 1.00 34.31 20 ASP A CA 10
ATOM 11690 C C . ASP A 1 20 ? -3.756 -12.104 -2.314 1.00 42.13 20 ASP A C 10
ATOM 11691 O O . ASP A 1 20 ? -4.428 -11.757 -1.342 1.00 54.41 20 ASP A O 10
ATOM 11700 N N . GLU A 1 21 ? -2.841 -11.313 -2.833 1.00 33.02 21 GLU A N 10
ATOM 11701 C CA . GLU A 1 21 ? -2.475 -9.935 -2.541 1.00 61.34 21 GLU A CA 10
ATOM 11702 C C . GLU A 1 21 ? -2.953 -9.040 -3.707 1.00 4.42 21 GLU A C 10
ATOM 11703 O O . GLU A 1 21 ? -3.636 -9.484 -4.628 1.00 42.33 21 GLU A O 10
ATOM 11715 N N . LEU A 1 22 ? -2.826 -7.731 -3.543 1.00 63.44 22 LEU A N 10
ATOM 11716 C CA . LEU A 1 22 ? -3.167 -6.671 -4.473 1.00 41.05 22 LEU A CA 10
ATOM 11717 C C . LEU A 1 22 ? -1.927 -6.318 -5.300 1.00 72.32 22 LEU A C 10
ATOM 11718 O O . LEU A 1 22 ? -0.807 -6.551 -4.840 1.00 31.21 22 LEU A O 10
ATOM 11734 N N . SER A 1 23 ? -2.110 -5.636 -6.431 1.00 61.24 23 SER A N 10
ATOM 11735 C CA . SER A 1 23 ? -1.020 -5.272 -7.327 1.00 43.03 23 SER A CA 10
ATOM 11736 C C . SER A 1 23 ? -1.159 -3.810 -7.737 1.00 1.30 23 SER A C 10
ATOM 11737 O O . SER A 1 23 ? -2.255 -3.406 -8.135 1.00 20.00 23 SER A O 10
ATOM 11745 N N . PHE A 1 24 ? -0.097 -3.002 -7.629 1.00 4.23 24 PHE A N 10
ATOM 11746 C CA . PHE A 1 24 ? -0.129 -1.586 -8.007 1.00 73.25 24 PHE A CA 10
ATOM 11747 C C . PHE A 1 24 ? 1.170 -1.246 -8.748 1.00 60.45 24 PHE A C 10
ATOM 11748 O O . PHE A 1 24 ? 2.127 -2.017 -8.705 1.00 55.14 24 PHE A O 10
ATOM 11765 N N . LYS A 1 25 ? 1.232 -0.105 -9.435 1.00 41.40 25 LYS A N 10
ATOM 11766 C CA . LYS A 1 25 ? 2.422 0.342 -10.167 1.00 32.42 25 LYS A CA 10
ATOM 11767 C C . LYS A 1 25 ? 2.781 1.735 -9.669 1.00 63.34 25 LYS A C 10
ATOM 11768 O O . LYS A 1 25 ? 1.917 2.421 -9.122 1.00 34.42 25 LYS A O 10
ATOM 11787 N N . ALA A 1 26 ? 4.035 2.159 -9.839 1.00 43.32 26 ALA A N 10
ATOM 11788 C CA . ALA A 1 26 ? 4.468 3.475 -9.398 1.00 12.53 26 ALA A CA 10
ATOM 11789 C C . ALA A 1 26 ? 3.638 4.520 -10.142 1.00 11.15 26 ALA A C 10
ATOM 11790 O O . ALA A 1 26 ? 3.670 4.560 -11.376 1.00 41.42 26 ALA A O 10
ATOM 11797 N N . GLY A 1 27 ? 2.902 5.337 -9.391 1.00 74.33 27 GLY A N 10
ATOM 11798 C CA . GLY A 1 27 ? 2.041 6.402 -9.879 1.00 3.21 27 GLY A CA 10
ATOM 11799 C C . GLY A 1 27 ? 0.559 6.097 -9.695 1.00 34.30 27 GLY A C 10
ATOM 11800 O O . GLY A 1 27 ? -0.263 7.010 -9.798 1.00 65.33 27 GLY A O 10
ATOM 11804 N N . GLU A 1 28 ? 0.199 4.850 -9.393 1.00 65.34 28 GLU A N 10
ATOM 11805 C CA . GLU A 1 28 ? -1.182 4.448 -9.207 1.00 31.45 28 GLU A CA 10
ATOM 11806 C C . GLU A 1 28 ? -1.694 4.926 -7.842 1.00 51.41 28 GLU A C 10
ATOM 11807 O O . GLU A 1 28 ? -1.040 4.689 -6.821 1.00 1.31 28 GLU A O 10
ATOM 11819 N N . GLU A 1 29 ? -2.853 5.588 -7.793 1.00 65.22 29 GLU A N 10
ATOM 11820 C CA . GLU A 1 29 ? -3.450 6.071 -6.553 1.00 21.23 29 GLU A CA 10
ATOM 11821 C C . GLU A 1 29 ? -4.412 4.998 -6.053 1.00 51.50 29 GLU A C 10
ATOM 11822 O O . GLU A 1 29 ? -5.458 4.758 -6.664 1.00 13.15 29 GLU A O 10
ATOM 11834 N N . LEU A 1 30 ? -4.064 4.322 -4.966 1.00 0.54 30 LEU A N 10
ATOM 11835 C CA . LEU A 1 30 ? -4.869 3.276 -4.343 1.00 43.53 30 LEU A CA 10
ATOM 11836 C C . LEU A 1 30 ? -5.542 3.857 -3.105 1.00 71.05 30 LEU A C 10
ATOM 11837 O O . LEU A 1 30 ? -5.066 4.834 -2.521 1.00 22.24 30 LEU A O 10
ATOM 11853 N N . MET A 1 31 ? -6.635 3.218 -2.692 1.00 33.45 31 MET A N 10
ATOM 11854 C CA . MET A 1 31 ? -7.404 3.601 -1.516 1.00 55.02 31 MET A CA 10
ATOM 11855 C C . MET A 1 31 ? -7.255 2.528 -0.443 1.00 55.43 31 MET A C 10
ATOM 11856 O O . MET A 1 31 ? -7.719 1.399 -0.611 1.00 43.14 31 MET A O 10
ATOM 11870 N N . LYS A 1 32 ? -6.562 2.839 0.651 1.00 30.32 32 LYS A N 10
ATOM 11871 C CA . LYS A 1 32 ? -6.401 1.880 1.747 1.00 13.34 32 LYS A CA 10
ATOM 11872 C C . LYS A 1 32 ? -7.768 1.666 2.386 1.00 5.22 32 LYS A C 10
ATOM 11873 O O . LYS A 1 32 ? -8.517 2.640 2.483 1.00 22.41 32 LYS A O 10
ATOM 11892 N N . ILE A 1 33 ? -8.079 0.456 2.866 1.00 3.03 33 ILE A N 10
ATOM 11893 C CA . ILE A 1 33 ? -9.368 0.180 3.496 1.00 31.14 33 ILE A CA 10
ATOM 11894 C C . ILE A 1 33 ? -9.263 -0.604 4.824 1.00 53.14 33 ILE A C 10
ATOM 11895 O O . ILE A 1 33 ? -10.286 -0.969 5.403 1.00 62.41 33 ILE A O 10
ATOM 11911 N N . SER A 1 34 ? -8.060 -0.855 5.340 1.00 55.34 34 SER A N 10
ATOM 11912 C CA . SER A 1 34 ? -7.783 -1.589 6.572 1.00 53.01 34 SER A CA 10
ATOM 11913 C C . SER A 1 34 ? -6.633 -0.891 7.314 1.00 22.21 34 SER A C 10
ATOM 11914 O O . SER A 1 34 ? -6.210 0.206 6.937 1.00 21.01 34 SER A O 10
ATOM 11922 N N . GLU A 1 35 ? -6.209 -1.451 8.439 1.00 31.44 35 GLU A N 10
ATOM 11923 C CA . GLU A 1 35 ? -5.119 -0.998 9.301 1.00 15.51 35 GLU A CA 10
ATOM 11924 C C . GLU A 1 35 ? -3.751 -1.485 8.782 1.00 5.42 35 GLU A C 10
ATOM 11925 O O . GLU A 1 35 ? -3.695 -2.282 7.846 1.00 55.13 35 GLU A O 10
ATOM 11937 N N . GLU A 1 36 ? -2.654 -0.971 9.350 1.00 40.24 36 GLU A N 10
ATOM 11938 C CA . GLU A 1 36 ? -1.275 -1.330 9.080 1.00 32.15 36 GLU A CA 10
ATOM 11939 C C . GLU A 1 36 ? -1.055 -2.607 9.898 1.00 1.02 36 GLU A C 10
ATOM 11940 O O . GLU A 1 36 ? -1.211 -2.574 11.124 1.00 43.03 36 GLU A O 10
ATOM 11952 N N . ASP A 1 37 ? -0.789 -3.739 9.253 1.00 4.52 37 ASP A N 10
ATOM 11953 C CA . ASP A 1 37 ? -0.533 -4.993 9.954 1.00 55.03 37 ASP A CA 10
ATOM 11954 C C . ASP A 1 37 ? 0.946 -4.988 10.359 1.00 32.44 37 ASP A C 10
ATOM 11955 O O . ASP A 1 37 ? 1.762 -4.280 9.769 1.00 33.21 37 ASP A O 10
ATOM 11964 N N . GLU A 1 38 ? 1.348 -5.886 11.258 1.00 32.20 38 GLU A N 10
ATOM 11965 C CA . GLU A 1 38 ? 2.722 -5.964 11.758 1.00 42.14 38 GLU A CA 10
ATOM 11966 C C . GLU A 1 38 ? 3.801 -6.187 10.695 1.00 44.33 38 GLU A C 10
ATOM 11967 O O . GLU A 1 38 ? 4.934 -5.735 10.853 1.00 30.23 38 GLU A O 10
ATOM 11979 N N . GLN A 1 39 ? 3.473 -6.884 9.608 1.00 1.11 39 GLN A N 10
ATOM 11980 C CA . GLN A 1 39 ? 4.407 -7.172 8.519 1.00 1.34 39 GLN A CA 10
ATOM 11981 C C . GLN A 1 39 ? 4.336 -6.071 7.452 1.00 35.24 39 GLN A C 10
ATOM 11982 O O . GLN A 1 39 ? 4.868 -6.213 6.350 1.00 2.10 39 GLN A O 10
ATOM 11996 N N . GLY A 1 40 ? 3.672 -4.958 7.761 1.00 63.13 40 GLY A N 10
ATOM 11997 C CA . GLY A 1 40 ? 3.507 -3.847 6.856 1.00 2.24 40 GLY A CA 10
ATOM 11998 C C . GLY A 1 40 ? 2.450 -4.175 5.808 1.00 14.33 40 GLY A C 10
ATOM 11999 O O . GLY A 1 40 ? 2.553 -3.687 4.680 1.00 33.24 40 GLY A O 10
ATOM 12003 N N . TRP A 1 41 ? 1.494 -5.054 6.114 1.00 34.43 41 TRP A N 10
ATOM 12004 C CA . TRP A 1 41 ? 0.423 -5.436 5.214 1.00 33.52 41 TRP A CA 10
ATOM 12005 C C . TRP A 1 41 ? -0.768 -4.494 5.389 1.00 61.40 41 TRP A C 10
ATOM 12006 O O . TRP A 1 41 ? -1.185 -4.215 6.506 1.00 50.54 41 TRP A O 10
ATOM 12027 N N . CYS A 1 42 ? -1.348 -4.022 4.291 1.00 2.52 42 CYS A N 10
ATOM 12028 C CA . CYS A 1 42 ? -2.494 -3.135 4.319 1.00 4.10 42 CYS A CA 10
ATOM 12029 C C . CYS A 1 42 ? -3.537 -3.654 3.342 1.00 51.41 42 CYS A C 10
ATOM 12030 O O . CYS A 1 42 ? -3.236 -3.847 2.169 1.00 21.21 42 CYS A O 10
ATOM 12038 N N . LYS A 1 43 ? -4.750 -3.947 3.796 1.00 74.12 43 LYS A N 10
ATOM 12039 C CA . LYS A 1 43 ? -5.809 -4.412 2.908 1.00 41.05 43 LYS A CA 10
ATOM 12040 C C . LYS A 1 43 ? -6.418 -3.149 2.298 1.00 24.12 43 LYS A C 10
ATOM 12041 O O . LYS A 1 43 ? -6.763 -2.205 3.017 1.00 62.24 43 LYS A O 10
ATOM 12060 N N . GLY A 1 44 ? -6.549 -3.089 0.977 1.00 24.23 44 GLY A N 10
ATOM 12061 C CA . GLY A 1 44 ? -7.099 -1.920 0.312 1.00 55.22 44 GLY A CA 10
ATOM 12062 C C . GLY A 1 44 ? -7.754 -2.267 -1.013 1.00 3.00 44 GLY A C 10
ATOM 12063 O O . GLY A 1 44 ? -7.996 -3.444 -1.319 1.00 64.21 44 GLY A O 10
ATOM 12067 N N . ARG A 1 45 ? -8.104 -1.222 -1.764 1.00 24.52 45 ARG A N 10
ATOM 12068 C CA . ARG A 1 45 ? -8.724 -1.313 -3.077 1.00 31.13 45 ARG A CA 10
ATOM 12069 C C . ARG A 1 45 ? -8.058 -0.325 -4.042 1.00 53.43 45 ARG A C 10
ATOM 12070 O O . ARG A 1 45 ? -7.642 0.759 -3.631 1.00 14.53 45 ARG A O 10
ATOM 12091 N N . LEU A 1 46 ? -7.873 -0.707 -5.306 1.00 32.02 46 LEU A N 10
ATOM 12092 C CA . LEU A 1 46 ? -7.295 0.159 -6.337 1.00 64.03 46 LEU A CA 10
ATOM 12093 C C . LEU A 1 46 ? -8.429 1.027 -6.883 1.00 65.22 46 LEU A C 10
ATOM 12094 O O . LEU A 1 46 ? -9.605 0.756 -6.630 1.00 63.11 46 LEU A O 10
ATOM 12110 N N . LEU A 1 47 ? -8.103 2.050 -7.672 1.00 71.03 47 LEU A N 10
ATOM 12111 C CA . LEU A 1 47 ? -9.110 2.910 -8.293 1.00 41.13 47 LEU A CA 10
ATOM 12112 C C . LEU A 1 47 ? -9.939 2.092 -9.287 1.00 2.34 47 LEU A C 10
ATOM 12113 O O . LEU A 1 47 ? -11.104 2.404 -9.500 1.00 54.34 47 LEU A O 10
ATOM 12129 N N . THR A 1 48 ? -9.348 1.042 -9.864 1.00 34.31 48 THR A N 10
ATOM 12130 C CA . THR A 1 48 ? -9.969 0.129 -10.810 1.00 33.42 48 THR A CA 10
ATOM 12131 C C . THR A 1 48 ? -10.967 -0.782 -10.084 1.00 34.15 48 THR A C 10
ATOM 12132 O O . THR A 1 48 ? -11.717 -1.523 -10.720 1.00 64.23 48 THR A O 10
ATOM 12143 N N . GLY A 1 49 ? -10.968 -0.753 -8.747 1.00 41.44 49 GLY A N 10
ATOM 12144 C CA . GLY A 1 49 ? -11.841 -1.556 -7.916 1.00 71.01 49 GLY A CA 10
ATOM 12145 C C . GLY A 1 49 ? -11.217 -2.888 -7.504 1.00 23.20 49 GLY A C 10
ATOM 12146 O O . GLY A 1 49 ? -11.872 -3.638 -6.781 1.00 13.55 49 GLY A O 10
ATOM 12150 N N . HIS A 1 50 ? -9.992 -3.204 -7.945 1.00 73.25 50 HIS A N 10
ATOM 12151 C CA . HIS A 1 50 ? -9.306 -4.449 -7.601 1.00 53.31 50 HIS A CA 10
ATOM 12152 C C . HIS A 1 50 ? -9.046 -4.430 -6.086 1.00 30.13 50 HIS A C 10
ATOM 12153 O O . HIS A 1 50 ? -8.649 -3.389 -5.563 1.00 61.34 50 HIS A O 10
ATOM 12167 N N . VAL A 1 51 ? -9.269 -5.535 -5.366 1.00 1.12 51 VAL A N 10
ATOM 12168 C CA . VAL A 1 51 ? -9.091 -5.649 -3.912 1.00 13.41 51 VAL A CA 10
ATOM 12169 C C . VAL A 1 51 ? -8.033 -6.688 -3.525 1.00 24.54 51 VAL A C 10
ATOM 12170 O O . VAL A 1 51 ? -7.878 -7.709 -4.201 1.00 21.24 51 VAL A O 10
ATOM 12183 N N . GLY A 1 52 ? -7.335 -6.468 -2.403 1.00 62.33 52 GLY A N 10
ATOM 12184 C CA . GLY A 1 52 ? -6.318 -7.378 -1.902 1.00 14.33 52 GLY A CA 10
ATOM 12185 C C . GLY A 1 52 ? -5.446 -6.726 -0.832 1.00 65.23 52 GLY A C 10
ATOM 12186 O O . GLY A 1 52 ? -5.715 -5.604 -0.392 1.00 12.01 52 GLY A O 10
ATOM 12190 N N . LEU A 1 53 ? -4.432 -7.466 -0.391 1.00 42.22 53 LEU A N 10
ATOM 12191 C CA . LEU A 1 53 ? -3.432 -7.071 0.596 1.00 54.24 53 LEU A CA 10
ATOM 12192 C C . LEU A 1 53 ? -2.313 -6.382 -0.180 1.00 24.22 53 LEU A C 10
ATOM 12193 O O . LEU A 1 53 ? -1.864 -6.920 -1.178 1.00 30.40 53 LEU A O 10
ATOM 12209 N N . TYR A 1 54 ? -1.849 -5.210 0.223 1.00 24.01 54 TYR A N 10
ATOM 12210 C CA . TYR A 1 54 ? -0.797 -4.451 -0.434 1.00 4.21 54 TYR A CA 10
ATOM 12211 C C . TYR A 1 54 ? 0.251 -4.076 0.621 1.00 34.02 54 TYR A C 10
ATOM 12212 O O . TYR A 1 54 ? -0.100 -3.766 1.762 1.00 32.54 54 TYR A O 10
ATOM 12230 N N . PRO A 1 55 ? 1.539 -4.069 0.270 1.00 50.21 55 PRO A N 10
ATOM 12231 C CA . PRO A 1 55 ? 2.608 -3.744 1.197 1.00 33.53 55 PRO A CA 10
ATOM 12232 C C . PRO A 1 55 ? 2.682 -2.241 1.483 1.00 52.35 55 PRO A C 10
ATOM 12233 O O . PRO A 1 55 ? 3.201 -1.483 0.664 1.00 53.04 55 PRO A O 10
ATOM 12244 N N . ALA A 1 56 ? 2.196 -1.806 2.651 1.00 32.33 56 ALA A N 10
ATOM 12245 C CA . ALA A 1 56 ? 2.181 -0.414 3.106 1.00 15.33 56 ALA A CA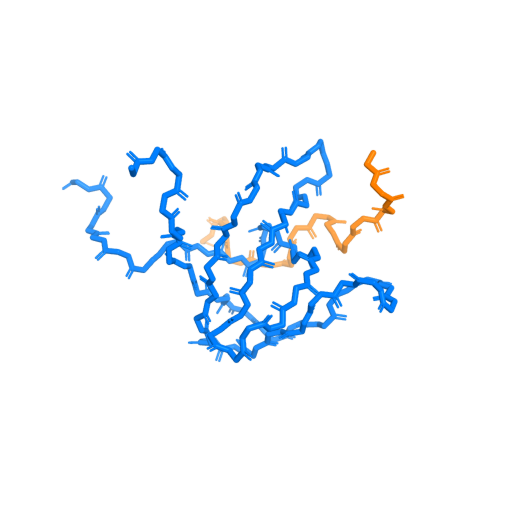 10
ATOM 12246 C C . ALA A 1 56 ? 3.551 0.253 2.983 1.00 43.43 56 ALA A C 10
ATOM 12247 O O . ALA A 1 56 ? 3.619 1.439 2.662 1.00 64.34 56 ALA A O 10
ATOM 12254 N N . ASN A 1 57 ? 4.629 -0.502 3.190 1.00 62.11 57 ASN A N 10
ATOM 12255 C CA . ASN A 1 57 ? 6.014 -0.030 3.113 1.00 32.43 57 ASN A CA 10
ATOM 12256 C C . ASN A 1 57 ? 6.388 0.564 1.753 1.00 43.24 57 ASN A C 10
ATOM 12257 O O . ASN A 1 57 ? 7.327 1.349 1.668 1.00 44.21 57 ASN A O 10
ATOM 12268 N N . TYR A 1 58 ? 5.683 0.190 0.687 1.00 54.13 58 TYR A N 10
ATOM 12269 C CA . TYR A 1 58 ? 5.925 0.618 -0.685 1.00 13.52 58 TYR A CA 10
ATOM 12270 C C . TYR A 1 58 ? 4.970 1.748 -1.115 1.00 42.31 58 TYR A C 10
ATOM 12271 O O . TYR A 1 58 ? 4.925 2.101 -2.298 1.00 34.41 58 TYR A O 10
ATOM 12289 N N . VAL A 1 59 ? 4.194 2.317 -0.187 1.00 43.24 59 VAL A N 10
ATOM 12290 C CA . VAL A 1 59 ? 3.221 3.363 -0.476 1.00 13.22 59 VAL A CA 10
ATOM 12291 C C . VAL A 1 59 ? 3.365 4.521 0.534 1.00 54.22 59 VAL A C 10
ATOM 12292 O O . VAL A 1 59 ? 3.957 4.362 1.600 1.00 15.12 59 VAL A O 10
ATOM 12305 N N . GLU A 1 60 ? 2.845 5.702 0.197 1.00 54.22 60 GLU A N 10
ATOM 12306 C CA . GLU A 1 60 ? 2.844 6.925 0.990 1.00 75.21 60 GLU A CA 10
ATOM 12307 C C . GLU A 1 60 ? 1.665 7.799 0.526 1.00 12.34 60 GLU A C 10
ATOM 12308 O O . GLU A 1 60 ? 1.292 7.808 -0.655 1.00 32.01 60 GLU A O 10
ATOM 12320 N N . LYS A 1 61 ? 1.045 8.524 1.461 1.00 41.33 61 LYS A N 10
ATOM 12321 C CA . LYS A 1 61 ? -0.064 9.423 1.180 1.00 41.24 61 LYS A CA 10
ATOM 12322 C C . LYS A 1 61 ? 0.419 10.522 0.253 1.00 43.13 61 LYS A C 10
ATOM 12323 O O . LYS A 1 61 ? 1.596 10.889 0.250 1.00 45.55 61 LYS A O 10
ATOM 12342 N N . VAL A 1 62 ? -0.521 11.086 -0.489 1.00 44.41 62 VAL A N 10
ATOM 12343 C CA . VAL A 1 62 ? -0.253 12.175 -1.405 1.00 74.00 62 VAL A CA 10
ATOM 12344 C C . VAL A 1 62 ? -1.414 13.168 -1.247 1.00 3.21 62 VAL A C 10
ATOM 12345 O O . VAL A 1 62 ? -2.408 12.839 -0.583 1.00 21.44 62 VAL A O 10
ATOM 12358 N N . GLY A 1 63 ? -1.321 14.376 -1.796 1.00 40.01 63 GLY A N 10
ATOM 12359 C CA . GLY A 1 63 ? -2.365 15.384 -1.711 1.00 40.31 63 GLY A CA 10
ATOM 12360 C C . GLY A 1 63 ? -1.912 16.605 -0.924 1.00 23.01 63 GLY A C 10
ATOM 12361 O O . GLY A 1 63 ? -1.799 17.682 -1.508 1.00 50.22 63 GLY A O 10
ATOM 12365 N N . LEU A 1 64 ? -1.722 16.483 0.392 1.00 25.11 64 LEU A N 10
ATOM 12366 C CA . LEU A 1 64 ? -1.305 17.611 1.229 1.00 72.02 64 LEU A CA 10
ATOM 12367 C C . LEU A 1 64 ? 0.167 17.976 1.034 1.00 62.43 64 LEU A C 10
ATOM 12368 O O . LEU A 1 64 ? 0.944 17.234 0.424 1.00 73.31 64 LEU A O 10
ATOM 12384 N N . ALA A 1 65 ? 0.549 19.119 1.604 1.00 5.10 65 ALA A N 10
ATOM 12385 C CA . ALA A 1 65 ? 1.884 19.694 1.578 1.00 45.51 65 ALA A CA 10
ATOM 12386 C C . ALA A 1 65 ? 2.317 20.011 3.015 1.00 54.41 65 ALA A C 10
ATOM 12387 O O . ALA A 1 65 ? 2.536 21.176 3.362 1.00 1.31 65 ALA A O 10
ATOM 12394 N N . ALA A 1 66 ? 2.339 18.983 3.869 1.00 5.03 66 ALA A N 10
ATOM 12395 C CA . ALA A 1 66 ? 2.738 19.072 5.269 1.00 44.25 66 ALA A CA 10
ATOM 12396 C C . ALA A 1 66 ? 3.276 17.699 5.687 1.00 31.42 66 ALA A C 10
ATOM 12397 O O . ALA A 1 66 ? 4.486 17.485 5.783 1.00 60.13 66 ALA A O 10
ATOM 12404 N N . ALA A 1 67 ? 2.383 16.768 6.015 1.00 31.41 67 ALA A N 10
ATOM 12405 C CA . ALA A 1 67 ? 2.661 15.393 6.409 1.00 53.15 67 ALA A CA 10
ATOM 12406 C C . ALA A 1 67 ? 1.402 14.587 6.102 1.00 51.21 67 ALA A C 10
ATOM 12407 O O . ALA A 1 67 ? 0.391 15.204 5.686 1.00 45.34 67 ALA A O 10
ATOM 12414 N N . THR B 2 1 ? 1.049 -12.800 10.839 1.00 44.01 101 THR B N 10
ATOM 12415 C CA . THR B 2 1 ? 0.195 -12.077 9.879 1.00 4.15 101 THR B CA 10
ATOM 12416 C C . THR B 2 1 ? -0.360 -13.080 8.851 1.00 54.44 101 THR B C 10
ATOM 12417 O O . THR B 2 1 ? -0.217 -14.293 9.031 1.00 12.15 101 THR B O 10
ATOM 12428 N N . LYS B 2 2 ? -0.981 -12.579 7.776 1.00 33.22 102 LYS B N 10
ATOM 12429 C CA . LYS B 2 2 ? -1.558 -13.367 6.693 1.00 52.10 102 LYS B CA 10
ATOM 12430 C C . LYS B 2 2 ? -0.456 -14.206 6.041 1.00 44.53 102 LYS B C 10
ATOM 12431 O O . LYS B 2 2 ? -0.544 -15.437 6.013 1.00 44.43 102 LYS B O 10
ATOM 12450 N N . GLY B 2 3 ? 0.612 -13.555 5.587 1.00 13.34 103 GLY B N 10
ATOM 12451 C CA . GLY B 2 3 ? 1.758 -14.176 4.951 1.00 75.31 103 GLY B CA 10
ATOM 12452 C C . GLY B 2 3 ? 2.953 -13.221 4.992 1.00 2.41 103 GLY B C 10
ATOM 12453 O O . GLY B 2 3 ? 2.788 -12.051 5.352 1.00 13.11 103 GLY B O 10
ATOM 12457 N N . PRO B 2 4 ? 4.160 -13.685 4.642 1.00 60.24 104 PRO B N 10
ATOM 12458 C CA . PRO B 2 4 ? 5.379 -12.888 4.660 1.00 52.24 104 PRO B CA 10
ATOM 12459 C C . PRO B 2 4 ? 5.374 -11.790 3.596 1.00 43.42 104 PRO B C 10
ATOM 12460 O O . PRO B 2 4 ? 5.676 -12.015 2.426 1.00 41.34 104 PRO B O 10
ATOM 12471 N N . ALA B 2 5 ? 5.059 -10.570 4.022 1.00 51.43 105 ALA B N 10
ATOM 12472 C CA . ALA B 2 5 ? 5.023 -9.408 3.158 1.00 13.10 105 ALA B CA 10
ATOM 12473 C C . ALA B 2 5 ? 6.428 -9.052 2.626 1.00 31.52 105 ALA B C 10
ATOM 12474 O O . ALA B 2 5 ? 7.431 -9.435 3.232 1.00 61.03 105 ALA B O 10
ATOM 12481 N N . PRO B 2 6 ? 6.530 -8.212 1.582 1.00 15.55 106 PRO B N 10
ATOM 12482 C CA . PRO B 2 6 ? 7.774 -7.743 0.958 1.00 20.34 106 PRO B CA 10
ATOM 12483 C C . PRO B 2 6 ? 8.750 -6.971 1.855 1.00 74.04 106 PRO B C 10
ATOM 12484 O O . PRO B 2 6 ? 9.901 -6.747 1.473 1.00 54.43 106 PRO B O 10
ATOM 12495 N N . ASN B 2 7 ? 8.258 -6.546 3.020 1.00 62.42 107 ASN B N 10
ATOM 12496 C CA . ASN B 2 7 ? 8.949 -5.793 4.074 1.00 44.34 107 ASN B CA 10
ATOM 12497 C C . ASN B 2 7 ? 10.369 -6.317 4.333 1.00 23.24 107 ASN B C 10
ATOM 12498 O O . ASN B 2 7 ? 10.605 -7.519 4.169 1.00 30.42 107 ASN B O 10
ATOM 12509 N N . PRO B 2 8 ? 11.332 -5.492 4.783 1.00 62.14 108 PRO B N 10
ATOM 12510 C CA . PRO B 2 8 ? 11.249 -4.059 5.112 1.00 54.52 108 PRO B CA 10
ATOM 12511 C C . PRO B 2 8 ? 11.112 -3.118 3.905 1.00 0.41 108 PRO B C 10
ATOM 12512 O O . PRO B 2 8 ? 11.183 -3.596 2.770 1.00 2.44 108 PRO B O 10
ATOM 12523 N N . PRO B 2 9 ? 10.915 -1.796 4.111 1.00 60.21 109 PRO B N 10
ATOM 12524 C CA . PRO B 2 9 ? 10.816 -0.853 3.002 1.00 54.33 109 PRO B CA 10
ATOM 12525 C C . PRO B 2 9 ? 12.135 -0.898 2.193 1.00 52.54 109 PRO B C 10
ATOM 12526 O O . PRO B 2 9 ? 13.216 -0.928 2.797 1.00 34.22 109 PRO B O 10
ATOM 12537 N N . PRO B 2 10 ? 12.061 -0.895 0.846 1.00 31.31 110 PRO B N 10
ATOM 12538 C CA . PRO B 2 10 ? 13.209 -0.985 -0.052 1.00 40.50 110 PRO B CA 10
ATOM 12539 C C . PRO B 2 10 ? 14.147 0.228 -0.084 1.00 35.31 110 PRO B C 10
ATOM 12540 O O . PRO B 2 10 ? 15.258 0.158 0.443 1.00 3.24 110 PRO B O 10
ATOM 12551 N N . ILE B 2 11 ? 13.752 1.293 -0.785 1.00 33.10 111 ILE B N 10
ATOM 12552 C CA . ILE B 2 11 ? 14.473 2.543 -0.987 1.00 24.03 111 ILE B CA 10
ATOM 12553 C C . ILE B 2 11 ? 13.480 3.686 -0.762 1.00 44.14 111 ILE B C 10
ATOM 12554 O O . ILE B 2 11 ? 12.290 3.462 -0.973 1.00 2.31 111 ILE B O 10
ATOM 12570 N N . LEU B 2 12 ? 13.970 4.889 -0.422 1.00 51.15 112 LEU B N 10
ATOM 12571 C CA . LEU B 2 12 ? 13.212 6.124 -0.142 1.00 15.45 112 LEU B CA 10
ATOM 12572 C C . LEU B 2 12 ? 12.354 5.951 1.122 1.00 35.43 112 LEU B C 10
ATOM 12573 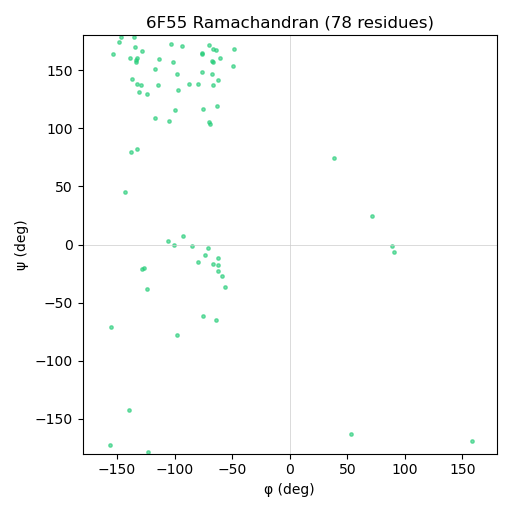O O . LEU B 2 12 ? 11.783 4.889 1.346 1.00 2.42 112 LEU B O 10
ATOM 12589 N N . LYS B 2 13 ? 12.261 6.991 1.963 1.00 51.01 113 LYS B N 10
ATOM 12590 C CA . LYS B 2 13 ? 11.475 7.024 3.212 1.00 44.11 113 LYS B CA 10
ATOM 12591 C C . LYS B 2 13 ? 11.469 5.673 3.949 1.00 70.41 113 LYS B C 10
ATOM 12592 O O . LYS B 2 13 ? 10.413 5.129 4.289 1.00 42.21 113 LYS B O 10
ATOM 12611 N N . VAL B 2 14 ? 12.673 5.150 4.194 1.00 63.50 114 VAL B N 10
ATOM 12612 C CA . VAL B 2 14 ? 12.955 3.878 4.865 1.00 72.11 114 VAL B CA 10
ATOM 12613 C C . VAL B 2 14 ? 12.366 3.840 6.282 1.00 5.33 114 VAL B C 10
ATOM 12614 O O . VAL B 2 14 ? 12.151 2.770 6.855 1.00 43.42 114 VAL B O 10
ATOM 12627 N N . TRP B 2 15 ? 12.158 5.017 6.859 1.00 53.33 115 TRP B N 10
ATOM 12628 C CA . TRP B 2 15 ? 11.617 5.317 8.163 1.00 33.50 115 TRP B CA 10
ATOM 12629 C C . TRP B 2 15 ? 11.015 6.709 8.036 1.00 54.32 115 TRP B C 10
ATOM 12630 O O . TRP B 2 15 ? 10.196 7.110 8.880 1.00 10.21 115 TRP B O 10
#

Nearest PDB structures (foldseek):
  6f55-assembly1_A  TM=9.537E-01  e=4.121E-10  Gallus gallus
  1k9a-assembly5_E  TM=8.274E-01  e=9.705E-05  Rattus norvegicus
  1k9a-assembly1_A  TM=8.533E-01  e=2.670E-04  Rattus norvegicus
  1k9a-assembly2_B  TM=8.709E-01  e=2.988E-04  Rattus norvegicus
  2ct4-assembly1_A  TM=7.834E-01  e=6.206E-04  Homo sapiens